Protein AF-W3WSU4-F1 (afdb_monomer)

Solvent-accessible surface area (backbone atoms only — not comparable to full-atom values): 62088 Å² total; per-residue (Å²): 109,70,58,56,68,82,46,39,71,80,52,62,90,54,59,80,71,74,54,75,66,56,34,74,44,52,41,51,72,36,28,51,51,39,41,54,52,53,51,46,42,35,56,80,70,72,46,45,58,29,40,26,46,73,69,77,32,32,57,68,62,47,41,56,65,22,60,76,38,77,29,43,54,71,40,67,89,44,74,46,45,55,62,55,45,52,59,45,40,79,68,64,32,35,52,64,39,68,84,84,52,74,50,49,69,71,68,48,78,44,61,53,59,69,58,52,54,55,39,48,76,58,71,46,97,59,46,43,40,26,24,46,26,33,23,75,79,46,87,78,65,42,33,42,69,92,38,71,64,42,56,51,39,51,54,56,38,74,72,36,79,24,40,36,82,42,28,29,31,43,48,49,69,50,42,70,75,27,65,38,62,66,55,24,43,53,49,41,50,51,43,50,54,40,36,52,54,59,53,65,78,49,65,81,90,46,76,32,38,32,37,32,42,25,45,57,29,52,75,41,47,74,72,72,81,79,85,72,57,95,41,46,48,52,29,44,29,40,42,47,53,38,30,44,46,43,48,49,34,61,18,62,70,46,58,58,82,51,38,17,50,34,38,36,20,42,74,78,43,78,37,58,93,74,42,34,36,34,28,48,40,6,32,78,77,54,48,88,68,67,47,94,56,74,39,57,38,13,26,64,87,35,52,62,32,14,35,69,46,71,46,61,59,36,17,34,32,31,55,80,65,91,76,82,70,53,51,96,80,73,68,78,81,87,58,54,52,37,34,24,45,44,39,79,87,87,89,89,85,85,90,79,91,80,84,83,83,80,95,74,88,76,87,75,86,79,86,80,91,75,97,74,97,71,87,85,67,67,63,53,69,61,79,52,57,69,35,68,86,78,92,82,69,85,87,70,78,80,74,60,86,66,73,73,63,78,78,71,72,79,86,82,85,86,86,79,88,86,88,89,78,89,78,91,83,85,90,82,89,86,79,94,84,91,86,80,88,79,83,82,85,81,74,78,81,70,51,68,69,28,65,74,69,76,46,86,72,81,75,86,81,85,79,82,82,76,86,82,88,86,83,85,83,86,89,79,84,90,80,89,85,88,86,83,89,77,89,80,89,90,87,82,91,89,89,88,90,87,89,88,85,88,81,90,88,80,86,90,80,92,86,88,85,88,86,84,91,84,90,83,86,90,80,92,83,92,82,91,87,80,90,83,87,92,85,87,87,82,88,81,91,84,86,86,84,90,81,85,87,85,89,86,87,85,83,89,88,83,84,88,87,90,85,88,84,88,92,84,87,86,88,87,86,88,80,90,79,90,83,91,85,88,87,86,89,86,91,85,88,87,83,88,85,83,88,82,87,81,85,80,83,76,91,76,85,80,76,92,73,81,88,72,89,76,83,86,77,86,70,101,51,90,89,63,52,73,66,57,55,55,35,54,54,45,26,74,76,39,44,37,54,42,69,30,19,59,57,48,91,78,46,54,63,48,77,54,45,51,64,43,38,80,56,32,72,56,56,32,44,41,52,46,30,35,31,46,38,27,53,29,51,51,73,67,51,64,68,73,84,38,45,68,45,49,59,44,31,52,52,47,51,49,48,45,47,54,28,36,76,71,70,53,88,41,53,67,67,60,50,32,50,48,28,53,54,49,27,49,34,31,32,22,57,28,46,38,84,37,66,38,57,56,30,50,62,63,26,46,65,46,48,41,45,57,73,74,72,51,83,84,82,66,57,67,69,59,53,51,51,55,48,50,54,54,50,53,47,52,48,61,47,50,52,63,44,58,41,67,71,61,85,63,80,94,64,61,68,70,55,51,51,52,48,51,53,38,42,76,68,67,52,68,35,43,72,45,29,66,36,47,62,64,50,70,44,46,66,58,49,38,55,50,31,17,47,60,69,38,94,78,52,81,78,61,73,80,47,73,68,50,54,53,49,50,54,50,52,52,49,54,50,71,68,60,67,77,85,64,100,63,58,69,67,48,50,43,49,36,50,34,44,41,30,22,54,48,48,58,52,58,60,40,52,65,86,68,57,83,54,86,66,32,60,56,59,50,50,52,48,53,50,38,50,53,50,32,52,55,41,55,69,71,45,63,57,70,46,55,57,58,50,45,41,44,43,38,53,48,40,49,55,27,68,59,84,56,68,65,64,53,48,49,53,51,50,41,38,53,45,32,29,71,61,57,16,40,23,22,39,55,46,51,50,53,49,51,67,47,41,77,70,45,59,76,90,53,40,36,46,82,38,42,29,54,52,22,60,79,66,68,40,38,66,56,38,93

InterPro domains:
  IPR001138 Zn(2)Cys(6) fungal-type DNA-binding domain [cd00067] (438-460)
  IPR001608 Alanine racemase, N-terminal [PF01168] (29-219)
  IPR021858 Fungal transcription factor [PF11951] (631-1004)
  IPR026956 D-serine dehydratase-like domain [PF14031] (260-324)
  IPR026956 D-serine dehydratase-like domain [SM01119] (260-382)
  IPR029066 PLP-binding barrel [G3DSA:3.20.20.10] (28-242)
  IPR029066 PLP-binding barrel [SSF51419] (28-222)
  IPR042208 D-serine dehydratase-like domain superfamily [G3DSA:2.40.37.20] (19-328)
  IPR051466 D-amino acid metabolism enzyme [PTHR28004] (14-319)

Secondary structure (DSSP, 8-state):
--HHHHSGGGGTT--GGGS-SSEEEE-HHHHHHHHHHHHHHHHHHT-EE--BGGGT-BHHHHHHHTGGGTS---B-SSHHHHHHTHHHHHTT-S----TTSTT----EEE-SHHHHHHHHHTT-SSPEEEEEEEESS--SSSEETT-HHHHHHHHHHHT-SSEEEEEEE---GGGGG--SHHHHHHHHHHHHHHHHHHHTTS-TTS-EEEEE--HHHHTTGGG------TTEEEEE--SSTTT--HHHHHTTSS-GGG--EEEEE-EEEEEGGGTEEEES--HHHH-S---SSSSS-EETTBTTEEEEEE-SS-EEEEESSTT----TT----S--EEEES--------------SS-----------------------GGGS-BPP-----GGG----TTTTGGGS-PPPP-----------------------PPPP---PPPPHHHHHHT---PPPPP---------------------------------------------------------------------------------------------------------------------------------------------PPPP------------SSTT--HHHHHHHHHIIIIIHHHHS--SSS--HHHHTHHHHHHH-HHHHHHHHHHHHHHHHHHHT--GGGGHHHHHHHHHHHHHHHHHHHHTSS--HHHHHHHHHHHHHHHHHHT-SB-HHHHHHHHHHHHHHHHHHSS-S-S-HHHHHHHHHHHHHHHHHHGGGS-TTT--S-SS-HHHHHHHHHHHHTT--BTTTBTTHHHHTTHHHHHHHHHHHH-TT-SSPSPPHHHHHHHHHHHHHHHT----S---HHHHHHHHHHHHHHHHHHHGGGGGGTTSTTHHHHHHHHHHHHHHHHHHHHHS-TTSGGGGGGHHHHHHHHHH---HHHHHHHHHHHHHHHHHH--HHHHHHHHHHHHHTTS-TTT-SGGGHHHHHHHTT-B----

Sequence (1006 aa):
MDFSLEHHKDYIGRPIAELPTPSLIVSLPIVKKNIAALHKDVEDLGIDFRPHVKTLKTLEITRMMLGNGKYRSVVASTLAEIRGLLPLVKEGQLDELDALRQSLRITLMVDNEQQIDVLEAYSASKPWDIFVKLDVGSHRAGVATESPALRSLVERAEKSIAANIYGFYCHAGHSYGGRSREAAEETLNVEITSVLHAASLLSESRDLVVSIGATPTAHVVSAFKHKVPSNIKLELHAGNFPCNDLQQVSTNLVCESDQAIRVATEVCGVYPERNEALVNAGAIALSRETSDYSGYGRVVGKPDWSPIRLSQEHGILGTTEGEAKVIDNFKPTANHITFRAGEPSHETPYLTKVENKEWRWKVGSLVYNDPCTIETRLIIFSELKFIPAVPITMRNLGLTYDEIYRHLLPPNRHCQNLDQEQSEIGPTNLSVVQTGTKKCDEIKPMCTGCSRNQLTCRWPVEIHTRRDSDKSVQGNRTLMDSAEQSSSQATNISFSGSPNNREGSLNKDVPVQSHTPEEVSLHDSVDVCNVQAETPTRQPHQTRLESVEPDSNEPLEFLPSQLGIDVQADSESGSHSGPEALPSDTILGSPLPESHYGHLRALELMPMLEMHSIPSSPSCFPGLQTRSFQLLSYYTSRTALSMGNGSTTDNPFITQMVPLMFVNKLILQLVLTQTATHQAIARGDTLEAVRQDYASALRYFQSAIEDYLSGCEGSLLWVTLGALIMCFTETARGDVHGAIFDHLSASGPLVAQLIIHTDNHIPRAMKNFITEYYVYTGLISMISIDATVCTKPLLDPGVVAEAQRLATSGYVGQLCGTWLPLLLLIPEIASFAGRALSKTVNPSFPQFDDFATYSSLESQILAFCPTTVVDQDVVICSLIYQQAVHLYLLTCLKGYQQDDGAMLYSQQTENSLTQAFTLLRQLGPMARINTSLCWAIAVIGCCITDQEQRAELCGRLTTMFKSIGLGNIRATKKLLNLVWKQPVTEQSPWFIHKAMQENQMWISFA

Nearest PDB structures (foldseek):
  4pb3-assembly1_B  TM=8.224E-01  e=5.052E-16  Delftia sp. HT23
  3anv-assembly1_A-2  TM=8.332E-01  e=3.967E-15  Gallus gallus
  3llx-assembly1_A-2  TM=8.407E-01  e=8.108E-15  Idiomarina loihiensis L2TR
  3anu-assembly1_A-2  TM=8.158E-01  e=3.533E-14  Gallus gallus
  3awn-assembly1_A  TM=8.082E-01  e=4.008E-14  Gallus gallus

Structure (mmCIF, N/CA/C/O backbone):
data_AF-W3WSU4-F1
#
_entry.id   AF-W3WSU4-F1
#
loop_
_atom_site.group_PDB
_atom_site.id
_atom_site.type_symbol
_atom_site.label_atom_id
_atom_site.label_alt_id
_atom_site.label_comp_id
_atom_site.label_asym_id
_atom_site.label_entity_id
_atom_site.label_seq_id
_atom_site.pdbx_PDB_ins_code
_atom_site.Cartn_x
_atom_site.Cartn_y
_atom_site.Cartn_z
_atom_site.occupancy
_atom_site.B_iso_or_equiv
_atom_site.auth_seq_id
_atom_site.auth_comp_id
_atom_site.auth_asym_id
_atom_site.auth_atom_id
_atom_site.pdbx_PDB_model_num
ATOM 1 N N . MET A 1 1 ? -5.823 9.260 -15.529 1.00 32.22 1 MET A N 1
ATOM 2 C CA . MET A 1 1 ? -4.865 8.583 -14.626 1.00 32.22 1 MET A CA 1
ATOM 3 C C . MET A 1 1 ? -3.534 8.468 -15.368 1.00 32.22 1 MET A C 1
ATOM 5 O O . MET A 1 1 ? -3.195 9.436 -16.040 1.00 32.22 1 MET A O 1
ATOM 9 N N . ASP A 1 2 ? -2.804 7.347 -15.326 1.00 36.66 2 ASP A N 1
ATOM 10 C CA . ASP A 1 2 ? -1.937 7.012 -16.462 1.00 36.66 2 ASP A CA 1
ATOM 11 C C . ASP A 1 2 ? -2.863 6.769 -17.664 1.00 36.66 2 ASP A C 1
ATOM 13 O O . ASP A 1 2 ? -3.620 5.795 -17.696 1.00 36.66 2 ASP A O 1
ATOM 17 N N . PHE A 1 3 ? -2.869 7.720 -18.599 1.00 43.44 3 PHE A N 1
ATOM 18 C CA . PHE A 1 3 ? -3.781 7.743 -19.744 1.00 43.44 3 PHE A CA 1
ATOM 19 C C . PHE A 1 3 ? -3.640 6.474 -20.602 1.00 43.44 3 PHE A C 1
ATOM 21 O O . PHE A 1 3 ? -4.613 6.017 -21.202 1.00 43.44 3 PHE A O 1
ATOM 28 N N . SER A 1 4 ? -2.457 5.846 -20.591 1.00 45.12 4 SER A N 1
ATOM 29 C CA . SER A 1 4 ? -2.197 4.602 -21.313 1.00 45.12 4 SER A CA 1
ATOM 30 C C . SER A 1 4 ? -3.014 3.414 -20.797 1.00 45.12 4 SER A C 1
ATOM 32 O O . SER A 1 4 ? -3.290 2.512 -21.584 1.00 45.12 4 SER A O 1
ATOM 34 N N . LEU A 1 5 ? -3.434 3.393 -19.524 1.00 45.44 5 LEU A N 1
ATOM 35 C CA . LEU A 1 5 ? -4.238 2.304 -18.949 1.00 45.44 5 LEU A CA 1
ATOM 36 C C . LEU A 1 5 ? -5.720 2.435 -19.314 1.00 45.44 5 LEU A C 1
ATOM 38 O O . LEU A 1 5 ? -6.363 1.443 -19.662 1.00 45.44 5 LEU A O 1
ATOM 42 N N . GLU A 1 6 ? -6.252 3.656 -19.265 1.00 51.56 6 GLU A N 1
ATOM 43 C CA . GLU A 1 6 ? -7.653 3.961 -19.581 1.00 51.56 6 GLU A CA 1
ATOM 44 C C . GLU A 1 6 ? -7.913 3.828 -21.094 1.00 51.56 6 GLU A C 1
ATOM 46 O O . GLU A 1 6 ? -8.882 3.186 -21.497 1.00 51.56 6 GLU A O 1
ATOM 51 N N . HIS A 1 7 ? -6.983 4.314 -21.926 1.00 60.56 7 HIS A N 1
ATOM 52 C CA . HIS A 1 7 ? -7.111 4.374 -23.388 1.00 60.56 7 HIS A CA 1
ATOM 53 C C . HIS A 1 7 ? -6.282 3.327 -24.157 1.00 60.56 7 HIS A C 1
ATOM 55 O O . HIS A 1 7 ? -6.081 3.457 -25.363 1.00 60.56 7 HIS A O 1
ATOM 61 N N . HIS A 1 8 ? -5.821 2.249 -23.505 1.00 63.69 8 HIS A N 1
ATOM 62 C CA . HIS A 1 8 ? -4.943 1.231 -24.119 1.00 63.69 8 HIS A CA 1
ATOM 63 C C . HIS A 1 8 ? -5.433 0.693 -25.473 1.00 63.69 8 HIS A C 1
ATOM 65 O O . HIS A 1 8 ? -4.636 0.435 -26.374 1.00 63.69 8 HIS A O 1
ATOM 71 N N . LYS A 1 9 ? -6.755 0.551 -25.620 1.00 72.19 9 LYS A N 1
ATOM 72 C CA . LYS A 1 9 ? -7.407 0.006 -26.818 1.00 72.19 9 LYS A CA 1
ATOM 73 C C . LYS A 1 9 ? -7.381 0.965 -28.005 1.00 72.19 9 LYS A C 1
ATOM 75 O O . LYS A 1 9 ? -7.330 0.506 -29.141 1.00 72.19 9 LYS A O 1
ATOM 80 N N . ASP A 1 10 ? -7.357 2.270 -27.751 1.00 75.56 10 ASP A N 1
ATOM 81 C CA . ASP A 1 10 ? -7.411 3.309 -28.788 1.00 75.56 10 ASP A CA 1
ATOM 82 C C . ASP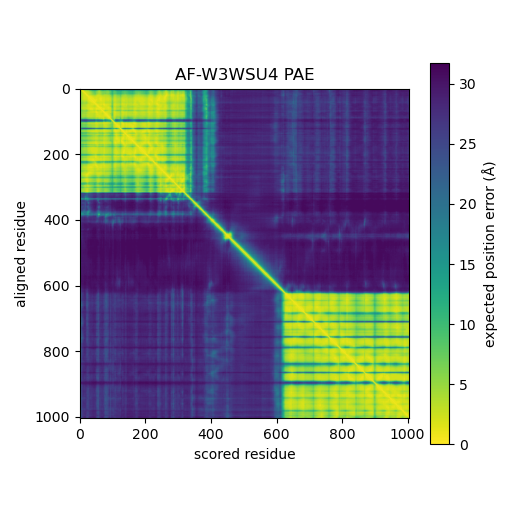 A 1 10 ? -6.087 3.400 -29.576 1.00 75.56 10 ASP A C 1
ATOM 84 O O . ASP A 1 10 ? -6.050 3.889 -30.713 1.00 75.56 10 ASP A O 1
ATOM 88 N N . TYR A 1 11 ? -5.015 2.853 -28.988 1.00 71.50 11 TYR A N 1
ATOM 89 C CA . TYR A 1 11 ? -3.693 2.681 -29.587 1.00 71.50 11 TYR A CA 1
ATOM 90 C C . TYR A 1 11 ? -3.526 1.375 -30.386 1.00 71.50 11 TYR A C 1
ATOM 92 O O . TYR A 1 11 ? -2.538 1.229 -31.109 1.00 71.50 11 TYR A O 1
ATOM 100 N N . ILE A 1 12 ? -4.463 0.420 -30.306 1.00 78.00 12 ILE A N 1
ATOM 101 C CA . ILE A 1 12 ? -4.348 -0.859 -31.024 1.00 78.00 12 ILE A CA 1
ATOM 102 C C . ILE A 1 12 ? -4.432 -0.614 -32.536 1.00 78.00 12 ILE A C 1
ATOM 104 O O . ILE A 1 12 ? -5.405 -0.068 -33.051 1.00 78.00 12 ILE A O 1
ATOM 108 N N . GLY A 1 13 ? -3.382 -1.021 -33.254 1.00 76.19 13 GLY A N 1
ATOM 109 C CA . GLY A 1 13 ? -3.243 -0.793 -34.696 1.00 76.19 13 GLY A CA 1
ATOM 110 C C . GLY A 1 13 ? -2.751 0.606 -35.090 1.00 76.19 13 GLY A C 1
ATOM 111 O O . GLY A 1 13 ? -2.638 0.880 -36.284 1.00 76.19 13 GLY A O 1
ATOM 112 N N . ARG A 1 14 ? -2.428 1.486 -34.130 1.00 77.81 14 ARG A N 1
ATOM 113 C CA . ARG A 1 14 ? -1.823 2.798 -34.409 1.00 77.81 14 ARG A CA 1
ATOM 114 C C . ARG A 1 14 ? -0.329 2.682 -34.746 1.00 77.81 14 ARG A C 1
ATOM 116 O O . ARG A 1 14 ? 0.348 1.786 -34.234 1.00 77.81 14 ARG A O 1
ATOM 123 N N . PRO A 1 15 ? 0.224 3.584 -35.578 1.00 77.50 15 PRO A N 1
ATOM 124 C CA . PRO A 1 15 ? 1.666 3.683 -35.767 1.00 77.50 15 PRO A CA 1
ATOM 125 C C . PRO A 1 15 ? 2.350 4.204 -34.493 1.00 77.50 15 PRO A C 1
ATOM 127 O O . PRO A 1 15 ? 1.761 4.941 -33.708 1.00 77.50 15 PRO A O 1
ATOM 130 N N . ILE A 1 16 ? 3.639 3.891 -34.323 1.00 74.75 16 ILE A N 1
ATOM 131 C CA . ILE A 1 16 ? 4.434 4.309 -33.148 1.00 74.75 16 ILE A CA 1
ATOM 132 C C . ILE A 1 16 ? 4.469 5.846 -32.985 1.00 74.75 16 ILE A C 1
ATOM 134 O O . ILE A 1 16 ? 4.544 6.340 -31.864 1.00 74.75 16 ILE A O 1
ATOM 138 N N . ALA A 1 17 ? 4.353 6.601 -34.084 1.00 73.31 17 ALA A N 1
ATOM 139 C CA . ALA A 1 17 ? 4.289 8.067 -34.091 1.00 73.31 17 ALA A CA 1
ATOM 140 C C . ALA A 1 17 ? 2.927 8.661 -33.652 1.00 73.31 17 ALA A C 1
ATOM 142 O O . ALA A 1 17 ? 2.797 9.876 -33.569 1.00 73.31 17 ALA A O 1
ATOM 143 N N . GLU A 1 18 ? 1.916 7.836 -33.361 1.00 76.06 18 GLU A N 1
ATOM 144 C CA . GLU A 1 18 ? 0.645 8.262 -32.742 1.00 76.06 18 GLU A CA 1
ATOM 145 C C . GLU A 1 18 ? 0.557 7.874 -31.250 1.00 76.06 18 GLU A C 1
ATOM 147 O O . GLU A 1 18 ? -0.451 8.136 -30.595 1.00 76.06 18 GLU A O 1
ATOM 152 N N . LEU A 1 19 ? 1.605 7.258 -30.688 1.00 75.19 19 LEU A N 1
ATOM 153 C CA . LEU A 1 19 ? 1.665 6.921 -29.264 1.00 75.19 19 LEU A CA 1
ATOM 154 C C . LEU A 1 19 ? 2.048 8.149 -28.416 1.00 75.19 19 LEU A C 1
ATOM 156 O O . LEU A 1 19 ? 2.839 8.980 -28.875 1.00 75.19 19 LEU A O 1
ATOM 160 N N . PRO A 1 20 ? 1.552 8.264 -27.168 1.00 79.88 20 PRO A N 1
ATOM 161 C CA . PRO A 1 20 ? 2.019 9.275 -26.225 1.00 79.88 20 PRO A CA 1
ATOM 162 C C . PRO A 1 20 ? 3.497 9.042 -25.895 1.00 79.88 20 PRO A C 1
ATOM 164 O O . PRO A 1 20 ? 3.982 7.908 -25.931 1.00 79.88 20 PRO A O 1
ATOM 167 N N . THR A 1 21 ? 4.224 10.103 -25.556 1.00 78.50 21 THR A N 1
ATOM 168 C CA . THR A 1 21 ? 5.650 10.020 -25.222 1.00 78.50 21 THR A CA 1
ATOM 169 C C . THR A 1 21 ? 5.939 10.588 -23.825 1.00 78.50 21 THR A C 1
ATOM 171 O O . THR A 1 21 ? 5.263 11.533 -23.414 1.00 78.50 21 THR A O 1
ATOM 174 N N . PRO A 1 22 ? 6.920 10.031 -23.087 1.00 77.06 22 PRO A N 1
ATOM 175 C CA . PRO A 1 22 ? 7.755 8.885 -23.456 1.00 77.06 22 PRO A CA 1
ATOM 176 C C . PRO A 1 22 ? 6.998 7.541 -23.376 1.00 77.06 22 PRO A C 1
ATOM 178 O O . PRO A 1 22 ? 6.195 7.333 -22.473 1.00 77.06 22 PRO A O 1
ATOM 181 N N . SER A 1 23 ? 7.271 6.615 -24.303 1.00 79.06 23 SER A N 1
ATOM 182 C CA . SER A 1 23 ? 6.684 5.257 -24.318 1.00 79.06 23 SER A CA 1
ATOM 183 C C . SER A 1 23 ? 7.747 4.184 -24.543 1.00 79.06 23 SER A C 1
ATOM 185 O O . SER A 1 23 ? 8.532 4.287 -25.487 1.00 79.06 23 SER A O 1
ATOM 187 N N . LEU A 1 24 ? 7.736 3.114 -23.738 1.00 82.31 24 LEU A N 1
ATOM 188 C CA . LEU A 1 24 ? 8.556 1.924 -23.986 1.00 82.31 24 LEU A CA 1
ATOM 189 C C . LEU A 1 24 ? 7.861 1.019 -25.016 1.00 82.31 24 LEU A C 1
ATOM 191 O O . LEU A 1 24 ? 6.712 0.618 -24.843 1.00 82.31 24 LEU A O 1
ATOM 195 N N . ILE A 1 25 ? 8.566 0.696 -26.096 1.00 83.75 25 ILE A N 1
ATOM 196 C CA . ILE A 1 25 ? 8.073 -0.093 -27.229 1.00 83.75 25 ILE A CA 1
ATOM 197 C C . ILE A 1 25 ? 8.790 -1.443 -27.243 1.00 83.75 25 ILE A C 1
ATOM 199 O O . ILE A 1 25 ? 10.018 -1.489 -27.146 1.00 83.75 25 ILE A O 1
ATOM 203 N N . VAL A 1 26 ? 8.037 -2.537 -27.407 1.00 84.75 26 VAL A N 1
ATOM 204 C CA . VAL A 1 26 ? 8.576 -3.904 -27.477 1.00 84.75 26 VAL A CA 1
ATOM 205 C C . VAL A 1 26 ? 8.219 -4.549 -28.819 1.00 84.75 26 VAL A C 1
ATOM 207 O O . VAL A 1 26 ? 7.054 -4.798 -29.127 1.00 84.75 26 VAL A O 1
ATOM 210 N N . SER A 1 27 ? 9.235 -4.845 -29.628 1.00 86.94 27 SER A N 1
ATOM 211 C CA . SER A 1 27 ? 9.081 -5.481 -30.938 1.00 86.94 27 SER A CA 1
ATOM 212 C C . SER A 1 27 ? 8.788 -6.980 -30.802 1.00 86.94 27 SER A C 1
ATOM 214 O O . SER A 1 27 ? 9.699 -7.806 -30.719 1.00 86.94 27 SER A O 1
ATOM 216 N N . LEU A 1 28 ? 7.500 -7.347 -30.806 1.00 87.50 28 LEU A N 1
ATOM 217 C CA . LEU A 1 28 ? 7.048 -8.741 -30.719 1.00 87.50 28 LEU A CA 1
ATOM 218 C C . LEU A 1 28 ? 7.711 -9.690 -31.750 1.00 87.50 28 LEU A C 1
ATOM 220 O O . LEU A 1 28 ? 8.025 -10.818 -31.364 1.00 87.50 28 LEU A O 1
ATOM 224 N N . PRO A 1 29 ? 7.971 -9.303 -33.020 1.00 90.44 29 PRO A N 1
ATOM 225 C CA . PRO A 1 29 ? 8.705 -10.157 -33.958 1.00 90.44 29 PRO A CA 1
ATOM 226 C C . PRO A 1 29 ? 10.136 -10.478 -33.504 1.00 90.44 29 PRO A C 1
ATOM 228 O O . PRO A 1 29 ? 10.569 -11.620 -33.642 1.00 90.44 29 PRO A O 1
ATOM 231 N N . ILE A 1 30 ? 10.845 -9.508 -32.914 1.00 92.44 30 ILE A N 1
ATOM 232 C CA . ILE A 1 30 ? 12.212 -9.705 -32.406 1.00 92.44 30 ILE A CA 1
ATOM 233 C C . ILE A 1 30 ? 12.179 -10.568 -31.137 1.00 92.44 30 ILE A C 1
ATOM 235 O O . ILE A 1 30 ? 12.921 -11.540 -31.053 1.00 92.44 30 ILE A O 1
ATOM 239 N N . VAL A 1 31 ? 11.236 -10.325 -30.216 1.00 93.00 31 VAL A N 1
ATOM 240 C CA . VAL A 1 31 ? 11.035 -11.202 -29.043 1.00 93.00 31 VAL A CA 1
ATOM 241 C C . VAL A 1 31 ? 10.773 -12.653 -29.467 1.00 93.00 31 VAL A C 1
ATOM 243 O O . VAL A 1 31 ? 11.367 -13.573 -28.910 1.00 93.00 31 VAL A O 1
ATOM 246 N N . LYS A 1 32 ? 9.933 -12.876 -30.489 1.00 94.69 32 LYS A N 1
ATOM 247 C CA . LYS A 1 32 ? 9.677 -14.217 -31.046 1.00 94.69 32 LYS A CA 1
ATOM 248 C C . LYS A 1 32 ? 10.933 -14.849 -31.649 1.00 94.69 32 LYS A C 1
ATOM 250 O O . LYS A 1 32 ? 11.193 -16.014 -31.364 1.00 94.69 32 LYS A O 1
ATOM 255 N N . LYS A 1 33 ? 11.711 -14.097 -32.440 1.00 97.19 33 LYS A N 1
ATOM 256 C CA . LYS A 1 33 ? 12.992 -14.549 -33.013 1.00 97.19 33 LYS A CA 1
ATOM 257 C C . LYS A 1 33 ? 13.957 -14.999 -31.911 1.00 97.19 33 LYS A C 1
ATOM 259 O O . LYS A 1 33 ? 14.471 -16.111 -31.968 1.00 97.19 33 LYS A O 1
ATOM 264 N N . ASN A 1 34 ? 14.155 -14.156 -30.901 1.00 97.19 34 ASN A N 1
ATOM 265 C CA . ASN A 1 34 ? 15.116 -14.380 -29.824 1.00 97.19 34 ASN A CA 1
ATOM 266 C C . ASN A 1 34 ? 14.723 -15.567 -28.930 1.00 97.19 34 ASN A C 1
ATOM 268 O O . ASN A 1 34 ? 15.577 -16.366 -28.552 1.00 97.19 34 ASN A O 1
ATOM 272 N N . ILE A 1 35 ? 13.425 -15.718 -28.631 1.00 97.50 35 ILE A N 1
ATOM 273 C CA . ILE A 1 35 ? 12.910 -16.879 -27.892 1.00 97.50 35 ILE A CA 1
ATOM 274 C C . ILE A 1 35 ? 13.093 -18.167 -28.702 1.00 97.50 35 ILE A C 1
ATOM 276 O O . ILE A 1 35 ? 13.630 -19.134 -28.171 1.00 97.50 35 ILE A O 1
ATOM 280 N N . ALA A 1 36 ? 12.724 -18.168 -29.987 1.00 97.12 36 ALA A N 1
ATOM 281 C CA . ALA A 1 36 ? 12.876 -19.341 -30.847 1.00 97.12 36 ALA A CA 1
ATOM 282 C C . ALA A 1 36 ? 14.346 -19.759 -31.040 1.00 97.12 36 ALA A C 1
ATOM 284 O O . ALA A 1 36 ? 14.629 -20.952 -31.109 1.00 97.12 36 ALA A O 1
ATOM 285 N N . ALA A 1 37 ? 15.276 -18.799 -31.094 1.00 96.69 37 ALA A N 1
ATOM 286 C CA . ALA A 1 37 ? 16.708 -19.077 -31.171 1.00 96.69 37 ALA A CA 1
ATOM 287 C C . ALA A 1 37 ? 17.216 -19.809 -29.917 1.00 96.69 37 ALA A C 1
ATOM 289 O O . ALA A 1 37 ? 17.784 -20.891 -30.040 1.00 96.69 37 ALA A O 1
ATOM 290 N N . LEU A 1 38 ? 16.955 -19.279 -28.713 1.00 96.75 38 LEU A N 1
ATOM 291 C CA . LEU A 1 38 ? 17.440 -19.927 -27.489 1.00 96.75 38 LEU A CA 1
ATOM 292 C C . LEU A 1 38 ? 16.713 -21.246 -27.188 1.00 96.75 38 LEU A C 1
ATOM 294 O O . LEU A 1 38 ? 17.339 -22.180 -26.696 1.00 96.75 38 LEU A O 1
ATOM 298 N N . HIS A 1 39 ? 15.418 -21.356 -27.514 1.00 97.19 39 HIS A N 1
ATOM 299 C CA . HIS A 1 39 ? 14.701 -22.636 -27.446 1.00 97.19 39 HIS A CA 1
ATOM 300 C C . HIS A 1 39 ? 15.356 -23.683 -28.349 1.00 97.19 39 HIS A C 1
ATOM 302 O O . HIS A 1 39 ? 15.614 -24.788 -27.883 1.00 97.19 39 HIS A O 1
ATOM 308 N N . LYS A 1 40 ? 15.727 -23.333 -29.590 1.00 96.50 40 LYS A N 1
ATOM 309 C CA . LYS A 1 40 ? 16.441 -24.254 -30.485 1.00 96.50 40 LYS A CA 1
ATOM 310 C C . LYS A 1 40 ? 17.787 -24.703 -29.904 1.00 96.50 40 LYS A C 1
ATOM 312 O O . LYS A 1 40 ? 18.059 -25.897 -29.904 1.00 96.50 40 LYS A O 1
ATOM 317 N N . ASP A 1 41 ? 18.606 -23.781 -29.401 1.00 96.12 41 ASP A N 1
ATOM 318 C CA . ASP A 1 41 ? 19.922 -24.123 -28.841 1.00 96.12 41 ASP A CA 1
ATOM 319 C C . ASP A 1 41 ? 19.803 -25.012 -27.585 1.00 96.12 41 ASP A C 1
ATOM 321 O O . ASP A 1 41 ? 20.577 -25.949 -27.419 1.00 96.12 41 ASP A O 1
ATOM 325 N N . VAL A 1 42 ? 18.796 -24.785 -26.733 1.00 95.56 42 VAL A N 1
ATOM 326 C CA . VAL A 1 42 ? 18.458 -25.666 -25.596 1.00 95.56 42 VAL A CA 1
ATOM 327 C C . VAL A 1 42 ? 18.023 -27.062 -26.072 1.00 95.56 42 VAL A C 1
ATOM 329 O O . VAL A 1 42 ? 18.435 -28.072 -25.500 1.00 95.56 42 VAL A O 1
ATOM 332 N N . GLU A 1 43 ? 17.202 -27.128 -27.123 1.00 94.56 43 GLU A N 1
ATOM 333 C CA . GLU A 1 43 ? 16.658 -28.371 -27.681 1.00 94.56 43 GLU A CA 1
ATOM 334 C C . GLU A 1 43 ? 17.711 -29.231 -28.385 1.00 94.56 43 GLU A C 1
ATOM 336 O O . GLU A 1 43 ? 17.773 -30.433 -28.128 1.00 94.56 43 GLU A O 1
ATOM 341 N N . ASP A 1 44 ? 18.566 -28.627 -29.214 1.00 95.00 44 ASP A N 1
ATOM 342 C CA . ASP A 1 44 ? 19.656 -29.311 -29.923 1.00 95.00 44 ASP A CA 1
ATOM 343 C C . ASP A 1 44 ? 20.694 -29.912 -28.947 1.00 95.00 44 ASP A C 1
ATOM 345 O O . ASP A 1 44 ? 21.355 -30.900 -29.274 1.00 95.00 44 ASP A O 1
ATOM 349 N N . LEU A 1 45 ? 20.821 -29.347 -27.737 1.00 94.06 45 LEU A N 1
ATOM 350 C CA . LEU A 1 45 ? 21.674 -29.851 -26.651 1.00 94.06 45 LEU A CA 1
ATOM 351 C C . LEU A 1 45 ? 20.975 -30.851 -25.713 1.00 94.06 45 LEU A C 1
ATOM 353 O O . LEU A 1 45 ? 21.649 -31.510 -24.920 1.00 94.06 45 LEU A O 1
ATOM 357 N N . GLY A 1 46 ? 19.644 -30.958 -25.763 1.00 92.94 46 GLY A N 1
ATOM 358 C CA . GLY A 1 46 ? 18.855 -31.816 -24.872 1.00 92.94 46 GLY A CA 1
ATOM 359 C C . GLY A 1 46 ? 18.838 -31.383 -23.398 1.00 92.94 46 GLY A C 1
ATOM 360 O O . GLY A 1 46 ? 18.611 -32.223 -22.526 1.00 92.94 46 GLY A O 1
ATOM 361 N N . ILE A 1 47 ? 19.087 -30.101 -23.109 1.00 94.69 47 ILE A N 1
ATOM 362 C CA . ILE A 1 47 ? 19.052 -29.532 -21.748 1.00 94.69 47 ILE A CA 1
ATOM 363 C C . ILE A 1 47 ? 17.675 -28.920 -21.435 1.00 94.69 47 ILE A C 1
ATOM 365 O O . ILE A 1 47 ? 16.839 -28.751 -22.321 1.00 94.69 47 ILE A O 1
ATOM 369 N N . ASP A 1 48 ? 17.412 -28.602 -20.166 1.00 95.56 48 ASP A N 1
ATOM 370 C CA . ASP A 1 48 ? 16.170 -27.932 -19.746 1.00 95.56 48 ASP A CA 1
ATOM 371 C C . ASP A 1 48 ? 16.343 -26.400 -19.669 1.00 95.56 48 ASP A C 1
ATOM 373 O O . ASP A 1 48 ? 17.460 -25.881 -19.739 1.00 95.56 48 ASP A O 1
ATOM 377 N N . PHE A 1 49 ? 15.247 -25.650 -19.528 1.00 97.44 49 PHE A N 1
ATOM 378 C CA . PHE A 1 49 ? 15.270 -24.187 -19.507 1.00 97.44 49 PHE A CA 1
ATOM 379 C C . PHE A 1 49 ? 14.351 -23.584 -18.436 1.00 97.44 49 PHE A C 1
ATOM 381 O O . PHE A 1 49 ? 13.155 -23.865 -18.373 1.00 97.44 49 PHE A O 1
ATOM 388 N N . ARG A 1 50 ? 14.917 -22.694 -17.613 1.00 97.06 50 ARG A N 1
ATOM 389 C CA . ARG A 1 50 ? 14.243 -21.979 -16.522 1.00 97.06 50 ARG A CA 1
ATOM 390 C C . ARG A 1 50 ? 14.325 -20.459 -16.751 1.00 97.06 50 ARG A C 1
ATOM 392 O O . ARG A 1 50 ? 15.227 -19.805 -16.218 1.00 97.06 50 ARG A O 1
ATOM 399 N N . PRO A 1 51 ? 13.414 -19.850 -17.534 1.00 96.50 51 PRO A N 1
ATOM 400 C CA . PRO A 1 51 ? 13.479 -18.423 -17.840 1.00 96.50 51 PRO A CA 1
ATOM 401 C C . PRO A 1 51 ? 13.379 -17.533 -16.595 1.00 96.50 51 PRO A C 1
ATOM 403 O O . PRO A 1 51 ? 12.616 -17.794 -15.661 1.00 96.50 51 PRO A O 1
ATOM 406 N N . HIS A 1 52 ? 14.140 -16.439 -16.598 1.00 95.81 52 HIS A N 1
ATOM 407 C CA . HIS A 1 52 ? 14.223 -15.499 -15.486 1.00 95.81 52 HIS A CA 1
ATOM 408 C C . HIS A 1 52 ? 13.384 -14.240 -15.757 1.00 95.81 52 HIS A C 1
ATOM 410 O O . HIS A 1 52 ? 13.742 -13.395 -16.572 1.00 95.81 52 HIS A O 1
ATOM 416 N N . VAL A 1 53 ? 12.269 -14.081 -15.040 1.00 92.00 53 VAL A N 1
ATOM 417 C CA . VAL A 1 53 ? 11.194 -13.132 -15.408 1.00 92.00 53 VAL A CA 1
ATOM 418 C C . VAL A 1 53 ? 11.505 -11.646 -15.164 1.00 92.00 53 VAL A C 1
ATOM 420 O O . VAL A 1 53 ? 10.731 -10.779 -15.576 1.00 92.00 53 VAL A O 1
ATOM 423 N N . LYS A 1 54 ? 12.630 -11.329 -14.507 1.00 88.62 54 LYS A N 1
ATOM 424 C CA . LYS A 1 54 ? 12.921 -9.995 -13.947 1.00 88.62 54 LYS A CA 1
ATOM 425 C C . LYS A 1 54 ? 12.990 -8.846 -14.962 1.00 88.62 54 LYS A C 1
ATOM 427 O O . LYS A 1 54 ? 12.838 -7.702 -14.547 1.00 88.62 54 LYS A O 1
ATOM 432 N N . THR A 1 55 ? 13.259 -9.124 -16.240 1.00 85.25 55 THR A N 1
ATOM 433 C CA . THR A 1 55 ? 13.541 -8.086 -17.249 1.00 85.25 55 THR A CA 1
ATOM 434 C C . THR A 1 55 ? 12.291 -7.333 -17.691 1.00 85.25 55 THR A C 1
ATOM 436 O O . THR A 1 55 ? 12.323 -6.112 -17.765 1.00 85.25 55 THR A O 1
ATOM 439 N N . LEU A 1 56 ? 11.192 -8.046 -17.957 1.00 81.62 56 LEU A N 1
ATOM 440 C CA . LEU A 1 56 ? 9.913 -7.432 -18.336 1.00 81.62 56 LEU A CA 1
ATOM 441 C C . LEU A 1 56 ? 8.857 -7.527 -17.234 1.00 81.62 56 LEU A C 1
ATOM 443 O O . LEU A 1 56 ? 8.023 -6.636 -17.122 1.00 81.62 56 LEU A O 1
ATOM 447 N N . LYS A 1 57 ? 8.881 -8.591 -16.418 1.00 85.12 57 LYS A N 1
ATOM 448 C CA . LYS A 1 57 ? 7.879 -8.858 -15.370 1.00 85.12 57 LYS A CA 1
ATOM 449 C C . LYS A 1 57 ? 6.437 -8.898 -15.905 1.00 85.12 57 LYS A C 1
ATOM 451 O O . LYS A 1 57 ? 5.523 -8.418 -15.242 1.00 85.12 57 LYS A O 1
ATOM 456 N N . THR A 1 58 ? 6.239 -9.472 -17.095 1.00 85.94 58 THR A N 1
ATOM 457 C CA . THR A 1 58 ? 4.930 -9.618 -17.758 1.00 85.94 58 THR A CA 1
ATOM 458 C C . THR A 1 58 ? 4.554 -11.085 -17.939 1.00 85.94 58 THR A C 1
ATOM 460 O O . THR A 1 58 ? 5.416 -11.942 -18.165 1.00 85.94 58 THR A O 1
ATOM 463 N N . LEU A 1 59 ? 3.260 -11.397 -17.860 1.00 86.00 59 LEU A N 1
ATOM 464 C CA . LEU A 1 59 ? 2.761 -12.767 -18.042 1.00 86.00 59 LEU A CA 1
ATOM 465 C C . LEU A 1 59 ? 2.854 -13.210 -19.501 1.00 86.00 59 LEU A C 1
ATOM 467 O O . LEU A 1 59 ? 3.122 -14.372 -19.791 1.00 86.00 59 LEU A O 1
ATOM 471 N N . GLU A 1 60 ? 2.664 -12.265 -20.413 1.00 88.19 60 GLU A N 1
ATOM 472 C CA . GLU A 1 60 ? 2.561 -12.479 -21.849 1.00 88.19 60 GLU A CA 1
ATOM 473 C C . GLU A 1 60 ? 3.883 -13.007 -22.413 1.00 88.19 60 GLU A C 1
ATOM 475 O O . GLU A 1 60 ? 3.902 -14.069 -23.034 1.00 88.19 60 GLU A O 1
ATOM 480 N N . ILE A 1 61 ? 5.002 -12.336 -22.113 1.00 89.62 61 ILE A N 1
ATOM 481 C CA . ILE A 1 61 ? 6.325 -12.785 -22.568 1.00 89.62 61 ILE A CA 1
ATOM 482 C C . ILE A 1 61 ? 6.844 -13.953 -21.721 1.00 89.62 61 ILE A C 1
ATOM 484 O O . ILE A 1 61 ? 7.525 -14.825 -22.256 1.00 89.62 61 ILE A O 1
ATOM 488 N N . THR A 1 62 ? 6.466 -14.061 -20.440 1.00 92.88 62 THR A N 1
ATOM 489 C CA . THR A 1 62 ? 6.808 -15.248 -19.634 1.00 92.88 62 THR A CA 1
ATOM 490 C C . THR A 1 62 ? 6.190 -16.522 -20.216 1.00 92.88 62 THR A C 1
ATOM 492 O O . THR A 1 62 ? 6.899 -17.509 -20.387 1.00 92.88 62 THR A O 1
ATOM 495 N N . ARG A 1 63 ? 4.915 -16.493 -20.627 1.00 93.75 63 ARG A N 1
ATOM 496 C CA . ARG A 1 63 ? 4.244 -17.618 -21.307 1.00 93.75 63 ARG A CA 1
ATOM 497 C C . ARG A 1 63 ? 4.959 -18.030 -22.602 1.00 93.75 63 ARG A C 1
ATOM 499 O O . ARG A 1 63 ? 5.114 -19.218 -22.879 1.00 93.75 63 ARG A O 1
ATOM 506 N N . MET A 1 64 ? 5.465 -17.050 -23.357 1.00 94.81 64 MET A N 1
ATOM 507 C CA . MET A 1 64 ? 6.263 -17.296 -24.564 1.00 94.81 64 MET A CA 1
ATOM 508 C C . MET A 1 64 ? 7.628 -17.920 -24.236 1.00 94.81 64 MET A C 1
ATOM 510 O O . MET A 1 64 ? 8.006 -18.901 -24.871 1.00 94.81 64 MET A O 1
ATOM 514 N N . MET A 1 65 ? 8.340 -17.422 -23.218 1.00 95.81 65 MET A N 1
ATOM 515 C CA . MET A 1 65 ? 9.607 -18.014 -22.760 1.00 95.81 65 MET A CA 1
ATOM 516 C C . MET A 1 65 ? 9.437 -19.446 -22.228 1.00 95.81 65 MET A C 1
ATOM 518 O O . MET A 1 65 ? 10.344 -20.259 -22.384 1.00 95.81 65 MET A O 1
ATOM 522 N N . LEU A 1 66 ? 8.276 -19.771 -21.650 1.00 95.94 66 LEU A N 1
ATOM 523 C CA . LEU A 1 66 ? 7.908 -21.123 -21.209 1.00 95.94 66 LEU A CA 1
ATOM 524 C C . LEU A 1 66 ? 7.505 -22.060 -22.366 1.00 95.94 66 LEU A C 1
ATOM 526 O O . LEU A 1 66 ? 7.149 -23.216 -22.133 1.00 95.94 66 LEU A O 1
ATOM 530 N N . GLY A 1 67 ? 7.522 -21.588 -23.618 1.00 92.81 67 GLY A N 1
ATOM 531 C CA . GLY A 1 67 ? 7.107 -22.380 -24.779 1.00 92.81 67 GLY A CA 1
ATOM 532 C C . GLY A 1 67 ? 5.643 -22.824 -24.692 1.00 92.81 67 GLY A C 1
ATOM 533 O O . GLY A 1 67 ? 5.321 -23.945 -25.075 1.00 92.81 67 GLY A O 1
ATOM 534 N N . ASN A 1 68 ? 4.773 -21.980 -24.122 1.00 84.88 68 ASN A N 1
ATOM 535 C CA . ASN A 1 68 ? 3.373 -22.284 -23.793 1.00 84.88 68 ASN A CA 1
ATOM 536 C C . ASN A 1 68 ? 3.176 -23.522 -22.881 1.00 84.88 68 ASN A C 1
ATOM 538 O O . ASN A 1 68 ? 2.152 -24.205 -22.968 1.00 84.88 68 ASN A O 1
ATOM 542 N N . GLY A 1 69 ? 4.139 -23.801 -21.993 1.00 86.06 69 GLY A N 1
ATOM 543 C CA . GLY A 1 69 ? 4.076 -24.875 -20.992 1.00 86.06 69 GLY A CA 1
ATOM 544 C C . GLY A 1 69 ? 4.979 -26.079 -21.282 1.00 86.06 69 GLY A C 1
ATOM 545 O O . GLY A 1 69 ? 4.921 -27.064 -20.545 1.00 86.06 69 GLY A O 1
ATOM 546 N N . LYS A 1 70 ? 5.821 -25.999 -22.325 1.00 91.50 70 LYS A N 1
ATOM 547 C CA . LYS A 1 70 ? 6.934 -26.934 -22.568 1.00 91.50 70 LYS A CA 1
ATOM 548 C C . LYS A 1 70 ? 7.923 -26.922 -21.403 1.00 91.50 70 LYS A C 1
ATOM 550 O O . LYS A 1 70 ? 8.297 -27.975 -20.896 1.00 91.50 70 LYS A O 1
ATOM 555 N N . TYR A 1 71 ? 8.304 -25.723 -20.978 1.00 94.62 71 TYR A N 1
ATOM 556 C CA . TYR A 1 71 ? 9.073 -25.480 -19.766 1.00 94.62 71 TYR A CA 1
ATOM 557 C C . TYR A 1 71 ? 8.088 -25.065 -18.670 1.00 94.62 71 TYR A C 1
ATOM 559 O O . TYR A 1 71 ? 7.161 -24.303 -18.937 1.00 94.62 71 TYR A O 1
ATOM 567 N N . ARG A 1 72 ? 8.255 -25.587 -17.450 1.00 91.62 72 ARG A N 1
ATOM 568 C CA . ARG A 1 72 ? 7.252 -25.479 -16.363 1.00 91.62 72 ARG A CA 1
ATOM 569 C C . ARG A 1 72 ? 7.767 -24.757 -15.114 1.00 91.62 72 ARG A C 1
ATOM 571 O O . ARG A 1 72 ? 7.209 -24.856 -14.022 1.00 91.62 72 ARG A O 1
ATOM 578 N N . SER A 1 73 ? 8.876 -24.045 -15.271 1.00 92.94 73 SER A N 1
ATOM 579 C CA . SER A 1 73 ? 9.738 -23.600 -14.181 1.00 92.94 73 SER A CA 1
ATOM 580 C C . SER A 1 73 ? 10.372 -22.248 -14.515 1.00 92.94 73 SER A C 1
ATOM 582 O O . SER A 1 73 ? 10.719 -21.994 -15.663 1.00 92.94 73 SER A O 1
ATOM 584 N N . VAL A 1 74 ? 10.534 -21.368 -13.521 1.00 94.62 74 VAL A N 1
ATOM 585 C CA . VAL A 1 74 ? 11.032 -19.985 -13.697 1.00 94.62 74 VAL A CA 1
ATOM 586 C C . VAL A 1 74 ? 12.004 -19.569 -12.591 1.00 94.62 74 VAL A C 1
ATOM 588 O O . VAL A 1 74 ? 12.008 -20.165 -11.514 1.00 94.62 74 VAL A O 1
ATOM 591 N N . VAL A 1 75 ? 12.795 -18.518 -12.840 1.00 95.38 75 VAL A N 1
ATOM 592 C CA . VAL A 1 75 ? 13.533 -17.767 -11.805 1.00 95.38 75 VAL A CA 1
ATOM 593 C C . VAL A 1 75 ? 12.878 -16.398 -11.591 1.00 95.38 75 VAL A C 1
ATOM 595 O O . VAL A 1 75 ? 12.701 -15.624 -12.536 1.00 95.38 75 VAL A O 1
ATOM 598 N N . ALA A 1 76 ? 12.588 -16.057 -10.339 1.00 90.19 76 ALA A N 1
ATOM 599 C CA . ALA A 1 76 ? 12.122 -14.738 -9.909 1.00 90.19 76 ALA A CA 1
ATOM 600 C C . ALA A 1 76 ? 13.166 -14.073 -8.996 1.00 90.19 76 ALA A C 1
ATOM 602 O O . ALA A 1 76 ? 13.877 -14.760 -8.268 1.00 90.19 76 ALA A O 1
ATOM 603 N N . SER A 1 77 ? 13.263 -12.742 -9.019 1.00 84.31 77 SER A N 1
ATOM 604 C CA . SER A 1 77 ? 14.117 -11.969 -8.102 1.00 84.31 77 SER A CA 1
ATOM 605 C C . SER A 1 77 ? 13.387 -11.487 -6.846 1.00 84.31 77 SER A C 1
ATOM 607 O O . SER A 1 77 ? 14.042 -11.029 -5.915 1.00 84.31 77 SER A O 1
ATOM 609 N N . THR A 1 78 ? 12.052 -11.558 -6.798 1.00 79.88 78 THR A N 1
ATOM 610 C CA . THR A 1 78 ? 11.252 -11.075 -5.659 1.00 79.88 78 THR A CA 1
ATOM 611 C C . THR A 1 78 ? 10.039 -11.966 -5.375 1.00 79.88 78 THR A C 1
ATOM 613 O O . THR A 1 78 ? 9.493 -12.610 -6.270 1.00 79.88 78 THR A O 1
ATOM 616 N N . LEU A 1 79 ? 9.542 -11.949 -4.131 1.00 75.69 79 LEU A N 1
ATOM 617 C CA . LEU A 1 79 ? 8.269 -12.599 -3.775 1.00 75.69 79 LEU A CA 1
ATOM 618 C C . LEU A 1 79 ? 7.063 -11.971 -4.499 1.00 75.69 79 LEU A C 1
ATOM 620 O O . LEU A 1 79 ? 6.051 -12.639 -4.706 1.00 75.69 79 LEU A O 1
ATOM 624 N N . ALA A 1 80 ? 7.162 -10.698 -4.897 1.00 74.62 80 ALA A N 1
ATOM 625 C CA . ALA A 1 80 ? 6.141 -10.037 -5.701 1.00 74.62 80 ALA A CA 1
ATOM 626 C C . ALA A 1 80 ? 6.073 -10.638 -7.114 1.00 74.62 80 ALA A C 1
ATOM 628 O O . ALA A 1 80 ? 4.982 -10.988 -7.560 1.00 74.62 80 ALA A O 1
ATOM 629 N N . GLU A 1 81 ? 7.226 -10.870 -7.757 1.00 80.19 81 GLU A N 1
ATOM 630 C CA . GLU A 1 81 ? 7.328 -11.616 -9.022 1.00 80.19 81 GLU A CA 1
ATOM 631 C C . GLU A 1 81 ? 6.680 -13.007 -8.918 1.00 80.19 81 GLU A C 1
ATOM 633 O O . GLU A 1 81 ? 5.846 -13.342 -9.754 1.00 80.19 81 GLU A O 1
ATOM 638 N N . ILE A 1 82 ? 6.956 -13.772 -7.853 1.00 82.69 82 ILE A N 1
ATOM 639 C CA . ILE A 1 82 ? 6.323 -15.089 -7.622 1.00 82.69 82 ILE A CA 1
ATOM 640 C C . ILE A 1 82 ? 4.792 -14.974 -7.510 1.00 82.69 82 ILE A C 1
ATOM 642 O O . ILE A 1 82 ? 4.068 -15.733 -8.154 1.00 82.69 82 ILE A O 1
ATOM 646 N N . ARG A 1 83 ? 4.273 -14.007 -6.740 1.00 78.12 83 ARG A N 1
ATOM 647 C CA . ARG A 1 83 ? 2.818 -13.791 -6.590 1.00 78.12 83 ARG A CA 1
ATOM 648 C C . ARG A 1 83 ? 2.144 -13.391 -7.900 1.00 78.12 83 ARG A C 1
ATOM 650 O O . ARG A 1 83 ? 1.030 -13.831 -8.169 1.00 78.12 83 ARG A O 1
ATOM 657 N N . GLY A 1 84 ? 2.804 -12.580 -8.724 1.00 77.75 84 GLY A N 1
ATOM 658 C CA . GLY A 1 84 ? 2.261 -12.182 -10.020 1.00 77.75 84 GLY A CA 1
ATOM 659 C C . GLY A 1 84 ? 2.140 -13.334 -11.013 1.00 77.75 84 GLY A C 1
ATOM 660 O O . GLY A 1 84 ? 1.254 -13.290 -11.855 1.00 77.75 84 GLY A O 1
ATOM 661 N N . LEU A 1 85 ? 2.960 -14.382 -10.884 1.00 83.69 85 LEU A N 1
ATOM 662 C CA . LEU A 1 85 ? 2.951 -15.560 -11.761 1.00 83.69 85 LEU A CA 1
ATOM 663 C C . LEU A 1 85 ? 1.788 -16.537 -11.500 1.00 83.69 85 LEU A C 1
ATOM 665 O O . LEU A 1 85 ? 1.548 -17.415 -12.328 1.00 83.69 85 LEU A O 1
ATOM 669 N N . LEU A 1 86 ? 1.022 -16.369 -10.413 1.00 82.94 86 LEU A N 1
ATOM 670 C CA . LEU A 1 86 ? -0.121 -17.226 -10.052 1.00 82.94 86 LEU A CA 1
ATOM 671 C C . LEU A 1 86 ? -1.184 -17.459 -11.159 1.00 82.94 86 LEU A C 1
ATOM 673 O O . LEU A 1 86 ? -1.827 -18.509 -11.122 1.00 82.94 86 LEU A O 1
ATOM 677 N N . PRO A 1 87 ? -1.411 -16.572 -12.152 1.00 83.19 87 PRO A N 1
ATOM 678 C CA . PRO A 1 87 ? -2.261 -16.891 -13.299 1.00 83.19 87 PRO A CA 1
ATOM 679 C C . PRO A 1 87 ? -1.675 -17.987 -14.198 1.00 83.19 87 PRO A C 1
ATOM 681 O O . PRO A 1 87 ? -2.410 -18.886 -14.585 1.00 83.19 87 PRO A O 1
ATOM 684 N N . LEU A 1 88 ? -0.360 -17.984 -14.460 1.00 83.81 88 LEU A N 1
ATOM 685 C CA . LEU A 1 88 ? 0.299 -19.007 -15.290 1.00 83.81 88 LEU A CA 1
ATOM 686 C C . LEU A 1 88 ? 0.228 -20.399 -14.646 1.00 83.81 88 LEU A C 1
ATOM 688 O O . LEU A 1 88 ? 0.114 -21.404 -15.342 1.00 83.81 88 LEU A O 1
ATOM 692 N N . VAL A 1 89 ? 0.225 -20.447 -13.313 1.00 82.31 89 VAL A N 1
ATOM 693 C CA . VAL A 1 89 ? -0.015 -21.664 -12.524 1.00 82.31 89 VAL A CA 1
ATOM 694 C C . VAL A 1 89 ? -1.395 -22.246 -12.854 1.00 82.31 89 VAL A C 1
ATOM 696 O O . VAL A 1 89 ? -1.494 -23.375 -13.321 1.00 82.31 89 VAL A O 1
ATOM 699 N N . LYS A 1 90 ? -2.446 -21.418 -12.765 1.00 82.19 90 LYS A N 1
ATOM 700 C CA . LYS A 1 90 ? -3.838 -21.786 -13.101 1.00 82.19 90 LYS A CA 1
ATOM 701 C C . LYS A 1 90 ? -4.066 -22.077 -14.590 1.00 82.19 90 LYS A C 1
ATOM 703 O O . LYS A 1 90 ? -5.023 -22.759 -14.938 1.00 82.19 90 LYS A O 1
ATOM 708 N N . GLU A 1 91 ? -3.204 -21.566 -15.465 1.00 82.56 91 GLU A N 1
ATOM 709 C CA . GLU A 1 91 ? -3.145 -21.910 -16.893 1.00 82.56 91 GLU A CA 1
ATOM 710 C C . GLU A 1 91 ? -2.376 -23.227 -17.159 1.00 82.56 91 GLU A C 1
ATOM 712 O O . GLU A 1 91 ? -2.152 -23.597 -18.313 1.00 82.56 91 GLU A O 1
ATOM 717 N N . GLY A 1 92 ? -1.929 -23.932 -16.112 1.00 81.81 92 GLY A N 1
ATOM 718 C CA . GLY A 1 92 ? -1.176 -25.185 -16.203 1.00 81.81 92 GLY A CA 1
ATOM 719 C C . GLY A 1 92 ? 0.249 -25.033 -16.745 1.00 81.81 92 GLY A C 1
ATOM 720 O O . GLY A 1 92 ? 0.887 -26.038 -17.059 1.00 81.81 92 GLY A O 1
ATOM 721 N N . GLN A 1 93 ? 0.754 -23.800 -16.867 1.00 82.12 93 GLN A N 1
ATOM 722 C CA . GLN A 1 93 ? 2.051 -23.458 -17.470 1.00 82.12 93 GLN A CA 1
ATOM 723 C C . GLN A 1 93 ? 3.238 -23.660 -16.516 1.00 82.12 93 GLN A C 1
ATOM 725 O O . GLN A 1 93 ? 4.381 -23.617 -16.959 1.00 82.12 93 GLN A O 1
ATOM 730 N N . LEU A 1 94 ? 2.982 -23.840 -15.217 1.00 79.00 94 LEU A N 1
ATOM 731 C CA . LEU A 1 94 ? 3.989 -24.006 -14.164 1.00 79.00 94 LEU A CA 1
ATOM 732 C C . LEU A 1 94 ? 3.680 -25.235 -13.296 1.00 79.00 94 LEU A C 1
ATOM 734 O O . LEU A 1 94 ? 2.560 -25.747 -13.311 1.00 79.00 94 LEU A O 1
ATOM 738 N N . ASP A 1 95 ? 4.669 -25.717 -12.546 1.00 72.12 95 ASP A N 1
ATOM 739 C CA . ASP A 1 95 ? 4.513 -26.871 -11.653 1.00 72.12 95 ASP A CA 1
ATOM 740 C C . ASP A 1 95 ? 3.785 -26.524 -10.338 1.00 72.12 95 ASP A C 1
ATOM 742 O O . ASP A 1 95 ? 4.284 -25.765 -9.496 1.00 72.12 95 ASP A O 1
ATOM 746 N N . GLU A 1 96 ? 2.606 -27.126 -10.156 1.00 60.31 96 GLU A N 1
ATOM 747 C CA . GLU A 1 96 ? 1.825 -27.064 -8.917 1.00 60.31 96 GLU A CA 1
ATOM 748 C C . GLU A 1 96 ? 2.343 -28.050 -7.852 1.00 60.31 96 GLU A C 1
ATOM 750 O O . GLU A 1 96 ? 3.077 -28.998 -8.143 1.00 60.31 96 GLU A O 1
ATOM 755 N N . LEU A 1 97 ? 1.934 -27.844 -6.595 1.00 53.12 97 LEU A N 1
ATOM 756 C CA . LEU A 1 97 ? 2.141 -28.795 -5.501 1.00 53.12 97 LEU A CA 1
ATOM 757 C C . LEU A 1 97 ? 0.856 -29.050 -4.717 1.00 53.12 97 LEU A C 1
ATOM 759 O O . LEU A 1 97 ? 0.024 -28.161 -4.539 1.00 53.12 97 LEU A O 1
ATOM 763 N N . ASP A 1 98 ? 0.779 -30.265 -4.177 1.00 45.16 98 ASP A N 1
ATOM 764 C CA . ASP A 1 98 ? -0.300 -30.750 -3.322 1.00 45.16 98 ASP A CA 1
ATOM 765 C C . ASP A 1 98 ? -0.589 -29.848 -2.105 1.00 45.16 98 ASP A C 1
ATOM 767 O O . ASP A 1 98 ? 0.268 -29.092 -1.634 1.00 45.16 98 ASP A O 1
ATOM 771 N N . ALA A 1 99 ? -1.804 -29.987 -1.563 1.00 38.38 99 ALA A N 1
ATOM 772 C CA . ALA A 1 99 ? -2.548 -28.992 -0.771 1.00 38.38 99 ALA A CA 1
ATOM 773 C C . ALA A 1 99 ? -1.846 -28.293 0.423 1.00 38.38 99 ALA A C 1
ATOM 775 O O . ALA A 1 99 ? -2.354 -27.287 0.915 1.00 38.38 99 ALA A O 1
ATOM 776 N N . LEU A 1 100 ? -0.684 -28.767 0.884 1.00 39.34 100 LEU A N 1
ATOM 777 C CA . LEU A 1 100 ? 0.112 -28.161 1.963 1.00 39.34 100 LEU A CA 1
ATOM 778 C C . LEU A 1 100 ? 1.187 -27.158 1.489 1.00 39.34 100 LEU A C 1
ATOM 780 O O . LEU A 1 100 ? 1.845 -26.549 2.327 1.00 39.34 100 LEU A O 1
ATOM 784 N N . ARG A 1 101 ? 1.358 -26.941 0.173 1.00 54.06 101 ARG A N 1
ATOM 785 C CA . ARG A 1 101 ? 2.110 -25.787 -0.390 1.00 54.06 101 ARG A CA 1
ATOM 786 C C . ARG A 1 101 ? 1.267 -24.900 -1.333 1.00 54.06 101 ARG A C 1
ATOM 788 O O . ARG A 1 101 ? 1.796 -24.031 -2.018 1.00 54.06 101 ARG A O 1
ATOM 795 N N . GLN A 1 102 ? -0.056 -25.085 -1.297 1.00 56.34 102 GLN A N 1
ATOM 796 C CA . GLN A 1 102 ? -1.146 -24.189 -1.738 1.00 56.34 102 GLN A CA 1
ATOM 797 C C . GLN A 1 102 ? -1.190 -23.631 -3.181 1.00 56.34 102 GLN A C 1
ATOM 799 O O . GLN A 1 102 ? -2.223 -23.072 -3.542 1.00 56.34 102 GLN A O 1
ATOM 804 N N . SER A 1 103 ? -0.149 -23.735 -4.013 1.00 60.53 103 SER A N 1
ATOM 805 C CA . SER A 1 103 ? -0.262 -23.617 -5.490 1.00 60.53 103 SER A CA 1
ATOM 806 C C . SER A 1 103 ? 1.052 -23.809 -6.248 1.00 60.53 103 SER A C 1
ATOM 808 O O . SER A 1 103 ? 1.006 -24.192 -7.407 1.00 60.53 103 SER A O 1
ATOM 810 N N . LEU A 1 104 ? 2.217 -23.545 -5.648 1.00 70.94 104 LEU A N 1
ATOM 811 C CA . LEU A 1 104 ? 3.496 -23.497 -6.372 1.00 70.94 104 LEU A CA 1
ATOM 812 C C . LEU A 1 104 ? 4.567 -24.384 -5.737 1.00 70.94 104 LEU A C 1
ATOM 814 O O . LEU A 1 104 ? 4.738 -24.387 -4.515 1.00 70.94 104 LEU A O 1
ATOM 818 N N . ARG A 1 105 ? 5.384 -25.038 -6.574 1.00 82.06 105 ARG A N 1
ATOM 819 C CA . ARG A 1 105 ? 6.708 -25.497 -6.139 1.00 82.06 105 ARG A CA 1
ATOM 820 C C . ARG A 1 105 ? 7.643 -24.295 -5.996 1.00 82.06 105 ARG A C 1
ATOM 822 O O . ARG A 1 105 ? 8.025 -23.677 -6.984 1.00 82.06 105 ARG A O 1
ATOM 829 N N . ILE A 1 106 ? 8.018 -23.979 -4.759 1.00 85.62 106 ILE A N 1
ATOM 830 C CA . ILE A 1 106 ? 9.022 -22.957 -4.444 1.00 85.62 106 ILE A CA 1
ATOM 831 C C . ILE A 1 106 ? 10.316 -23.662 -4.032 1.00 85.62 106 ILE A C 1
ATOM 833 O O . ILE A 1 106 ? 10.339 -24.378 -3.032 1.00 85.62 106 ILE A O 1
ATOM 837 N N . THR A 1 107 ? 11.377 -23.416 -4.799 1.00 91.00 107 THR A N 1
ATOM 838 C CA . THR A 1 107 ? 12.760 -23.785 -4.471 1.00 91.00 107 THR A CA 1
ATOM 839 C C . THR A 1 107 ? 13.496 -22.526 -4.021 1.00 91.00 107 THR A C 1
ATOM 841 O O . THR A 1 107 ? 13.395 -21.488 -4.679 1.00 91.00 107 THR A O 1
ATOM 844 N N . LEU A 1 108 ? 14.219 -22.596 -2.906 1.00 92.62 108 LEU A N 1
ATOM 845 C CA . LEU A 1 108 ? 14.982 -21.471 -2.353 1.00 92.62 108 LEU A CA 1
ATOM 846 C C . LEU A 1 108 ? 16.444 -21.512 -2.831 1.00 92.62 108 LEU A C 1
ATOM 848 O O . LEU A 1 108 ? 16.903 -22.526 -3.351 1.00 92.62 108 LEU A O 1
ATOM 852 N N . MET A 1 109 ? 17.189 -20.421 -2.650 1.00 95.44 109 MET A N 1
ATOM 853 C CA . MET A 1 109 ? 18.643 -20.380 -2.863 1.00 95.44 109 MET A CA 1
ATOM 854 C C . MET A 1 109 ? 19.336 -20.136 -1.524 1.00 95.44 109 MET A C 1
ATOM 856 O O . MET A 1 109 ? 18.900 -19.252 -0.787 1.00 95.44 109 MET A O 1
ATOM 860 N N . VAL A 1 110 ? 20.400 -20.888 -1.231 1.00 95.38 110 VAL A N 1
ATOM 861 C CA . VAL A 1 110 ? 21.195 -20.736 -0.001 1.00 95.38 110 VAL A CA 1
ATOM 862 C C . VAL A 1 110 ? 22.696 -20.683 -0.288 1.00 95.38 110 VAL A C 1
ATOM 864 O O . VAL A 1 110 ? 23.198 -21.415 -1.137 1.00 95.38 110 VAL A O 1
ATOM 867 N N . ASP A 1 111 ? 23.410 -19.825 0.431 1.00 95.38 111 ASP A N 1
ATOM 868 C CA . ASP A 1 111 ? 24.866 -19.639 0.394 1.00 95.38 111 ASP A CA 1
ATOM 869 C C . ASP A 1 111 ? 25.513 -19.519 1.788 1.00 95.38 111 ASP A C 1
ATOM 871 O O . ASP A 1 111 ? 26.714 -19.272 1.891 1.00 95.38 111 ASP A O 1
ATOM 875 N N . ASN A 1 112 ? 24.752 -19.724 2.869 1.00 94.25 112 ASN A N 1
ATOM 876 C CA . ASN A 1 112 ? 25.266 -19.660 4.235 1.00 94.25 112 ASN A CA 1
ATOM 877 C C . ASN A 1 112 ? 24.595 -20.690 5.158 1.00 94.25 112 ASN A C 1
ATOM 879 O O . ASN A 1 112 ? 23.385 -20.892 5.095 1.00 94.25 112 ASN A O 1
ATOM 883 N N . GLU A 1 113 ? 25.363 -21.300 6.063 1.00 94.44 113 GLU A N 1
ATOM 884 C CA . GLU A 1 113 ? 24.859 -22.299 7.019 1.00 94.44 113 GLU A CA 1
ATOM 885 C C . GLU A 1 113 ? 23.763 -21.747 7.943 1.00 94.44 113 GLU A C 1
ATOM 887 O O . GLU A 1 113 ? 22.792 -22.448 8.218 1.00 94.44 113 GLU A O 1
ATOM 892 N N . GLN A 1 114 ? 23.834 -20.462 8.311 1.00 92.50 114 GLN A N 1
ATOM 893 C CA . GLN A 1 114 ? 22.815 -19.791 9.131 1.00 92.50 114 GLN A CA 1
ATOM 894 C C . GLN A 1 114 ? 21.438 -19.748 8.450 1.00 92.50 114 GLN A C 1
ATOM 896 O O . GLN A 1 114 ? 20.411 -19.643 9.116 1.00 92.50 114 GLN A O 1
ATOM 901 N N . GLN A 1 115 ? 21.380 -19.857 7.118 1.00 92.75 115 GLN A N 1
ATOM 902 C CA . GLN A 1 115 ? 20.110 -19.951 6.396 1.00 92.75 115 GLN A CA 1
ATOM 903 C C . GLN A 1 115 ? 19.454 -21.324 6.611 1.00 92.75 115 GLN A C 1
ATOM 905 O O . GLN A 1 115 ? 18.230 -21.405 6.617 1.00 92.75 115 GLN A O 1
ATOM 910 N N . ILE A 1 116 ? 20.234 -22.386 6.851 1.00 93.31 116 ILE A N 1
ATOM 911 C CA . ILE A 1 116 ? 19.711 -23.710 7.222 1.00 93.31 116 ILE A CA 1
ATOM 912 C C . ILE A 1 116 ? 19.131 -23.672 8.642 1.00 93.31 116 ILE A C 1
ATOM 914 O O . ILE A 1 116 ? 18.039 -24.193 8.859 1.00 93.31 116 ILE A O 1
ATOM 918 N N . ASP A 1 117 ? 19.788 -22.974 9.576 1.00 89.56 117 ASP A N 1
ATOM 919 C CA . ASP A 1 117 ? 19.268 -22.762 10.937 1.00 89.56 117 ASP A CA 1
ATOM 920 C C . ASP A 1 117 ? 17.899 -22.044 10.912 1.00 89.56 117 ASP A C 1
ATOM 922 O O . ASP A 1 117 ? 16.973 -22.427 11.629 1.00 89.56 117 ASP A O 1
ATOM 926 N N . VAL A 1 118 ? 17.727 -21.051 10.026 1.00 86.56 118 VAL A N 1
ATOM 927 C CA . VAL A 1 118 ? 16.439 -20.363 9.800 1.00 86.56 118 VAL A CA 1
ATOM 928 C C . VAL A 1 118 ? 15.372 -21.306 9.220 1.00 86.56 118 VAL A C 1
ATOM 930 O O . VAL A 1 118 ? 14.210 -21.219 9.619 1.00 86.56 118 VAL A O 1
ATOM 933 N N . LEU A 1 119 ? 15.733 -22.224 8.314 1.00 87.00 119 LEU A N 1
ATOM 934 C CA . LEU A 1 119 ? 14.797 -23.225 7.778 1.00 87.00 119 LEU A CA 1
ATOM 935 C C . LEU A 1 119 ? 14.379 -24.255 8.840 1.00 87.00 119 LEU A C 1
ATOM 937 O O . LEU A 1 119 ? 13.222 -24.672 8.857 1.00 87.00 119 LEU A O 1
ATOM 941 N N . GLU A 1 120 ? 15.280 -24.641 9.744 1.00 88.94 120 GLU A N 1
ATOM 942 C CA . GLU A 1 120 ? 14.981 -25.553 10.857 1.00 88.94 120 GLU A CA 1
ATOM 943 C C . GLU A 1 120 ? 14.104 -24.893 11.923 1.00 88.94 120 GLU A C 1
ATOM 945 O O . GLU A 1 120 ? 13.109 -25.484 12.350 1.00 88.94 120 GLU A O 1
ATOM 950 N N . ALA A 1 121 ? 14.379 -23.630 12.264 1.00 83.88 121 ALA A N 1
ATOM 951 C CA . ALA A 1 121 ? 13.504 -22.817 13.107 1.00 83.88 121 ALA A CA 1
ATOM 952 C C . ALA A 1 121 ? 12.082 -22.663 12.524 1.00 83.88 121 ALA A C 1
ATOM 954 O O . ALA A 1 121 ? 11.139 -22.411 13.275 1.00 83.88 121 ALA A O 1
ATOM 955 N N . TYR A 1 122 ? 11.905 -22.859 11.210 1.00 75.25 122 TYR A N 1
ATOM 956 C CA . TYR A 1 122 ? 10.616 -22.800 10.512 1.00 75.25 122 TYR A CA 1
ATOM 957 C C . TYR A 1 122 ? 9.740 -24.067 10.643 1.00 75.25 122 TYR A C 1
ATOM 959 O O . TYR A 1 122 ? 8.620 -24.083 10.136 1.00 75.25 122 TYR A O 1
ATOM 967 N N . SER A 1 123 ? 10.218 -25.131 11.309 1.00 55.47 123 SER A N 1
ATOM 968 C CA . SER A 1 123 ? 9.425 -26.323 11.691 1.00 55.47 123 SER A CA 1
ATOM 969 C C . SER A 1 123 ? 8.521 -26.882 10.572 1.00 55.47 123 SER A C 1
ATOM 971 O O . SER A 1 123 ? 7.324 -27.137 10.738 1.00 55.47 123 SER A O 1
ATOM 973 N N . ALA A 1 124 ? 9.088 -27.042 9.374 1.00 59.34 124 ALA A N 1
ATOM 974 C CA . ALA A 1 124 ? 8.339 -27.483 8.205 1.00 59.34 124 ALA A CA 1
ATOM 975 C C . ALA A 1 124 ? 8.044 -28.996 8.251 1.00 59.34 124 ALA A C 1
ATOM 977 O O . ALA A 1 124 ? 8.950 -29.816 8.369 1.00 59.34 124 ALA A O 1
ATOM 978 N N . SER A 1 125 ? 6.783 -29.391 8.037 1.00 66.62 125 SER A N 1
ATOM 979 C CA . SER A 1 125 ? 6.362 -30.807 7.973 1.00 66.62 125 SER A CA 1
ATOM 980 C C . SER A 1 125 ? 6.879 -31.578 6.744 1.00 66.62 125 SER A C 1
ATOM 982 O O . SER A 1 125 ? 6.668 -32.786 6.631 1.00 66.62 125 SER A O 1
ATOM 984 N N . LYS A 1 126 ? 7.552 -30.883 5.818 1.00 79.19 126 LYS A N 1
ATOM 985 C CA . LYS A 1 126 ? 8.365 -31.424 4.720 1.00 79.19 126 LYS A CA 1
ATOM 986 C C . LYS A 1 126 ? 9.548 -30.474 4.482 1.00 79.19 126 LYS A C 1
ATOM 988 O O . LYS A 1 126 ? 9.307 -29.262 4.486 1.00 79.19 126 LYS A O 1
ATOM 993 N N . PRO A 1 127 ? 10.764 -30.967 4.185 1.00 87.00 127 PRO A N 1
ATOM 994 C CA . PRO A 1 127 ? 11.917 -30.112 3.912 1.00 87.00 127 PRO A CA 1
ATOM 995 C C . PRO A 1 127 ? 11.701 -29.200 2.697 1.00 87.00 127 PRO A C 1
ATOM 997 O O . PRO A 1 127 ? 10.963 -29.530 1.759 1.00 87.00 127 PRO A O 1
ATOM 1000 N N . TRP A 1 128 ? 12.326 -28.027 2.721 1.00 88.75 128 TRP A N 1
ATOM 1001 C CA . TRP A 1 128 ? 12.372 -27.086 1.606 1.00 88.75 128 TRP A CA 1
ATOM 1002 C C . TRP A 1 128 ? 13.349 -27.564 0.536 1.00 88.75 128 TRP A C 1
ATOM 1004 O O . TRP A 1 128 ? 14.483 -27.912 0.851 1.00 88.75 128 TRP A O 1
ATOM 1014 N N . ASP A 1 129 ? 12.933 -27.533 -0.731 1.00 92.25 129 ASP A N 1
ATOM 1015 C CA . ASP A 1 129 ? 13.864 -27.719 -1.844 1.00 92.25 129 ASP A CA 1
ATOM 1016 C C . ASP A 1 129 ? 14.806 -26.508 -1.903 1.00 92.25 129 ASP A C 1
ATOM 1018 O O . ASP A 1 129 ? 14.346 -25.366 -2.012 1.00 92.25 129 ASP A O 1
ATOM 1022 N N . ILE A 1 130 ? 16.116 -26.749 -1.847 1.00 95.62 130 ILE A N 1
ATOM 1023 C CA . ILE A 1 130 ? 17.143 -25.705 -1.923 1.00 95.62 130 ILE A CA 1
ATOM 1024 C C . ILE A 1 130 ? 18.101 -25.930 -3.098 1.00 95.62 130 ILE A C 1
ATOM 1026 O O . ILE A 1 130 ? 18.553 -27.046 -3.364 1.00 95.62 130 ILE A O 1
ATOM 1030 N N . PHE A 1 131 ? 18.439 -24.838 -3.777 1.00 98.19 131 PHE A N 1
ATOM 1031 C CA . PHE A 1 131 ? 19.634 -24.717 -4.598 1.00 98.19 131 PHE A CA 1
ATOM 1032 C C . PHE A 1 131 ? 20.777 -24.178 -3.734 1.00 98.19 131 PHE A C 1
ATOM 1034 O O . PHE A 1 131 ? 20.669 -23.077 -3.189 1.00 98.19 131 PHE A O 1
ATOM 1041 N N . VAL A 1 132 ? 21.895 -24.899 -3.659 1.00 98.25 132 VAL A N 1
ATOM 1042 C CA . VAL A 1 132 ? 23.135 -24.329 -3.115 1.00 98.25 132 VAL A CA 1
ATOM 1043 C C . VAL A 1 132 ? 23.709 -23.365 -4.156 1.00 98.25 132 VAL A C 1
ATOM 1045 O O . VAL A 1 132 ? 23.987 -23.732 -5.302 1.00 98.25 132 VAL A O 1
ATOM 1048 N N . LYS A 1 133 ? 23.823 -22.095 -3.773 1.00 98.12 133 LYS A N 1
ATOM 1049 C CA . LYS A 1 133 ? 24.233 -20.993 -4.636 1.00 98.12 133 LYS A CA 1
ATOM 1050 C C . LYS A 1 133 ? 25.760 -20.937 -4.697 1.00 98.12 133 LYS A C 1
ATOM 1052 O O . LYS A 1 133 ? 26.422 -20.721 -3.685 1.00 98.12 133 LYS A O 1
ATOM 1057 N N . LEU A 1 134 ? 26.311 -21.077 -5.901 1.00 97.94 134 LEU A N 1
ATOM 1058 C CA . LEU A 1 134 ? 27.746 -20.933 -6.156 1.00 97.94 134 LEU A CA 1
ATOM 1059 C C . LEU A 1 134 ? 28.086 -19.521 -6.632 1.00 97.94 134 LEU A C 1
ATOM 1061 O O . LEU A 1 134 ? 27.354 -18.952 -7.456 1.00 97.94 134 LEU A O 1
ATOM 1065 N N . ASP A 1 135 ? 29.221 -19.002 -6.163 1.00 95.94 135 ASP A N 1
ATOM 1066 C CA . ASP A 1 135 ? 29.908 -17.884 -6.802 1.00 95.94 135 ASP A CA 1
ATOM 1067 C C . ASP A 1 135 ? 31.004 -18.402 -7.739 1.00 95.94 135 ASP A C 1
ATOM 1069 O O . ASP A 1 135 ? 31.860 -19.196 -7.359 1.00 95.94 135 ASP A O 1
ATOM 1073 N N . VAL A 1 136 ? 30.964 -17.916 -8.975 1.00 93.81 136 VAL A N 1
ATOM 1074 C CA . VAL A 1 136 ? 31.823 -18.335 -10.092 1.00 93.81 136 VAL A CA 1
ATOM 1075 C C . VAL A 1 136 ? 32.658 -17.161 -10.616 1.00 93.81 136 VAL A C 1
ATOM 1077 O O . VAL A 1 136 ? 32.938 -17.075 -11.803 1.00 93.81 136 VAL A O 1
ATOM 1080 N N . GLY A 1 137 ? 32.997 -16.205 -9.740 1.00 87.81 137 GLY A N 1
ATOM 1081 C CA . GLY A 1 137 ? 33.685 -14.953 -10.093 1.00 87.81 137 GLY A CA 1
ATOM 1082 C C . GLY A 1 137 ? 32.754 -13.742 -10.240 1.00 87.81 137 GLY A C 1
ATOM 1083 O O . GLY A 1 137 ? 33.101 -12.759 -10.883 1.00 87.81 137 GLY A O 1
ATOM 1084 N N . SER A 1 138 ? 31.522 -13.811 -9.729 1.00 80.75 138 SER A N 1
ATOM 1085 C CA . SER A 1 138 ? 30.600 -12.663 -9.665 1.00 80.75 138 SER A CA 1
ATOM 1086 C C . SER A 1 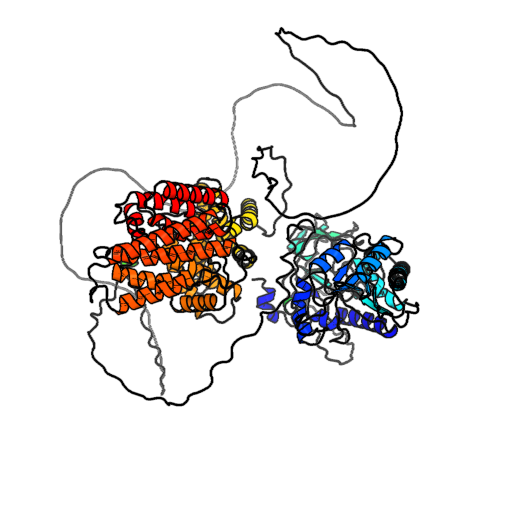138 ? 30.763 -11.841 -8.382 1.00 80.75 138 SER A C 1
ATOM 1088 O O . SER A 1 138 ? 30.387 -10.672 -8.362 1.00 80.75 138 SER A O 1
ATOM 1090 N N . HIS A 1 139 ? 31.274 -12.467 -7.315 1.00 88.69 139 HIS A N 1
ATOM 1091 C CA . HIS A 1 139 ? 31.565 -11.891 -5.999 1.00 88.69 139 HIS A CA 1
ATOM 1092 C C . HIS A 1 139 ? 30.393 -11.126 -5.355 1.00 88.69 139 HIS A C 1
ATOM 1094 O O . HIS A 1 139 ? 30.589 -10.239 -4.526 1.00 88.69 139 HIS A O 1
ATOM 1100 N N . ARG A 1 140 ? 29.153 -11.483 -5.728 1.00 86.56 140 ARG A N 1
ATOM 1101 C CA . ARG A 1 140 ? 27.918 -10.837 -5.249 1.00 86.56 140 ARG A CA 1
ATOM 1102 C C . ARG A 1 140 ? 27.170 -11.656 -4.195 1.00 86.56 140 ARG A C 1
ATOM 1104 O O . ARG A 1 140 ? 26.607 -11.079 -3.272 1.00 86.56 140 ARG A O 1
ATOM 1111 N N . ALA A 1 141 ? 27.073 -12.967 -4.407 1.00 90.25 141 ALA A N 1
ATOM 1112 C CA . ALA A 1 141 ? 26.389 -13.942 -3.554 1.00 90.25 141 ALA A CA 1
ATOM 1113 C C . ALA A 1 141 ? 26.756 -15.358 -4.026 1.00 90.25 141 ALA A C 1
ATOM 1115 O O . ALA A 1 141 ? 26.978 -15.562 -5.226 1.00 90.25 141 ALA A O 1
ATOM 1116 N N . GLY A 1 142 ? 26.739 -16.328 -3.118 1.00 94.44 142 GLY A N 1
ATOM 1117 C CA . GLY A 1 142 ? 27.188 -17.694 -3.367 1.00 94.44 142 GLY A CA 1
ATOM 1118 C C . GLY A 1 142 ? 28.530 -18.048 -2.746 1.00 94.44 142 GLY A C 1
ATOM 1119 O O . GLY A 1 142 ? 29.376 -17.191 -2.496 1.00 94.44 142 GLY A O 1
ATOM 1120 N N . VAL A 1 143 ? 28.727 -19.347 -2.530 1.00 95.38 143 VAL A N 1
ATOM 1121 C CA . VAL A 1 143 ? 29.988 -19.907 -2.037 1.00 95.38 143 VAL A CA 1
ATOM 1122 C C . VAL A 1 143 ? 30.904 -20.219 -3.221 1.00 95.38 143 VAL A C 1
ATOM 1124 O O . VAL A 1 143 ? 30.457 -20.791 -4.215 1.00 95.38 143 VAL A O 1
ATOM 1127 N N . ALA A 1 144 ? 32.182 -19.849 -3.135 1.00 94.38 144 ALA A N 1
ATOM 1128 C CA . ALA A 1 144 ? 33.167 -20.189 -4.162 1.00 94.38 144 ALA A CA 1
ATOM 1129 C C . ALA A 1 144 ? 33.423 -21.708 -4.208 1.00 94.38 144 ALA A C 1
ATOM 1131 O O . ALA A 1 144 ? 33.579 -22.330 -3.156 1.00 94.38 144 ALA A O 1
ATOM 1132 N N . THR A 1 145 ? 33.507 -22.282 -5.413 1.00 91.06 145 THR A N 1
ATOM 1133 C CA . THR A 1 145 ? 33.602 -23.737 -5.665 1.00 91.06 145 THR A CA 1
ATOM 1134 C C . THR A 1 145 ? 34.688 -24.437 -4.841 1.00 91.06 145 THR A C 1
ATOM 1136 O O . THR A 1 145 ? 34.411 -25.425 -4.169 1.00 91.06 145 THR A O 1
ATOM 1139 N N . GLU A 1 146 ? 35.903 -23.883 -4.817 1.00 89.00 146 GLU A N 1
ATOM 1140 C CA . GLU A 1 146 ? 37.063 -24.468 -4.122 1.00 89.00 146 GLU A CA 1
ATOM 1141 C C . GLU A 1 146 ? 37.079 -24.204 -2.599 1.00 89.00 146 GLU A C 1
ATOM 1143 O O . GLU A 1 146 ? 38.033 -24.561 -1.905 1.00 89.00 146 GLU A O 1
ATOM 1148 N N . SER A 1 147 ? 36.061 -23.532 -2.050 1.00 93.00 147 SER A N 1
ATOM 1149 C CA . SER A 1 147 ? 36.032 -23.166 -0.632 1.00 93.00 147 SER A CA 1
ATOM 1150 C C . SER A 1 147 ? 35.628 -24.350 0.255 1.00 93.00 147 SER A C 1
ATOM 1152 O O . SER A 1 147 ? 34.584 -24.962 0.012 1.00 93.00 147 SER A O 1
ATOM 1154 N N . PRO A 1 148 ? 36.333 -24.614 1.375 1.00 93.69 148 PRO A N 1
ATOM 1155 C CA . PRO A 1 148 ? 35.870 -25.556 2.399 1.00 93.69 148 PRO A CA 1
ATOM 1156 C C . PRO A 1 148 ? 34.453 -25.254 2.914 1.00 93.69 148 PRO A C 1
ATOM 1158 O O . PRO A 1 148 ? 33.733 -26.173 3.303 1.00 93.69 148 PRO A O 1
ATOM 1161 N N . ALA A 1 149 ? 34.021 -23.987 2.855 1.00 94.69 149 ALA A N 1
ATOM 1162 C CA . ALA A 1 149 ? 32.666 -23.577 3.216 1.00 94.69 149 ALA A CA 1
ATOM 1163 C C . ALA A 1 149 ? 31.582 -24.198 2.314 1.00 94.69 149 ALA A C 1
ATOM 1165 O O . ALA A 1 149 ? 30.466 -24.396 2.781 1.00 94.69 149 ALA A O 1
ATOM 1166 N N . LEU A 1 150 ? 31.887 -24.556 1.056 1.00 97.06 150 LEU A N 1
ATOM 1167 C CA . LEU A 1 150 ? 30.917 -25.233 0.186 1.00 97.06 150 LEU A CA 1
ATOM 1168 C C . LEU A 1 150 ? 30.629 -26.641 0.709 1.00 97.06 150 LEU A C 1
ATOM 1170 O O . LEU A 1 150 ? 29.470 -27.030 0.829 1.00 97.06 150 LEU A O 1
ATOM 1174 N N . ARG A 1 151 ? 31.679 -27.385 1.080 1.00 96.00 151 ARG A N 1
ATOM 1175 C CA . ARG A 1 151 ? 31.530 -28.704 1.706 1.00 96.00 151 ARG A CA 1
ATOM 1176 C C . ARG A 1 151 ? 30.804 -28.601 3.043 1.00 96.00 151 ARG A C 1
ATOM 1178 O O . ARG A 1 151 ? 29.889 -29.379 3.275 1.00 96.00 151 ARG A O 1
ATOM 1185 N N . SER A 1 152 ? 31.174 -27.627 3.875 1.00 96.69 152 SER A N 1
ATOM 1186 C CA . SER A 1 152 ? 30.529 -27.383 5.171 1.00 96.69 152 SER A CA 1
ATOM 1187 C C . SER A 1 152 ? 29.027 -27.105 5.015 1.00 96.69 152 SER A C 1
ATOM 1189 O O . SER A 1 152 ? 28.213 -27.772 5.648 1.00 96.69 152 SER A O 1
ATOM 1191 N N . LEU A 1 153 ? 28.636 -26.238 4.070 1.00 97.44 153 LEU A N 1
ATOM 1192 C CA . LEU A 1 153 ? 27.235 -25.946 3.752 1.00 97.44 153 LEU A CA 1
ATOM 1193 C C . LEU A 1 153 ? 26.471 -27.162 3.203 1.00 97.44 153 LEU A C 1
ATOM 1195 O O . LEU A 1 153 ? 25.347 -27.416 3.634 1.00 97.44 153 LEU A O 1
ATOM 1199 N N . VAL A 1 154 ? 27.066 -27.930 2.284 1.00 97.25 154 VAL A N 1
ATOM 1200 C CA . VAL A 1 154 ? 26.458 -29.163 1.750 1.00 97.25 154 VAL A CA 1
ATOM 1201 C C . VAL A 1 154 ? 26.263 -30.194 2.866 1.00 97.25 154 VAL A C 1
ATOM 1203 O O . VAL A 1 154 ? 25.173 -30.738 3.018 1.00 97.25 154 VAL A O 1
ATOM 1206 N N . GLU A 1 155 ? 27.271 -30.406 3.713 1.00 96.38 155 GLU A N 1
ATOM 1207 C CA . GLU A 1 155 ? 27.169 -31.289 4.875 1.00 96.38 155 GLU A CA 1
ATOM 1208 C C . GLU A 1 155 ? 26.142 -30.804 5.912 1.00 96.38 155 GLU A C 1
ATOM 1210 O O . GLU A 1 155 ? 25.425 -31.625 6.485 1.00 96.38 155 GLU A O 1
ATOM 1215 N N . ARG A 1 156 ? 26.057 -29.493 6.173 1.00 96.62 156 ARG A N 1
ATOM 1216 C CA . ARG A 1 156 ? 25.082 -28.879 7.091 1.00 96.62 156 ARG A CA 1
ATOM 1217 C C . ARG A 1 156 ? 23.649 -29.047 6.591 1.00 96.62 156 ARG A C 1
ATOM 1219 O O . ARG A 1 156 ? 22.751 -29.260 7.408 1.00 96.62 156 ARG A O 1
ATOM 1226 N N . ALA A 1 157 ? 23.449 -28.959 5.276 1.00 95.50 157 ALA A N 1
ATOM 1227 C CA . ALA A 1 157 ? 22.163 -29.145 4.620 1.00 95.50 157 ALA A CA 1
ATOM 1228 C C . ALA A 1 157 ? 21.739 -30.624 4.557 1.00 95.50 157 ALA A C 1
ATOM 1230 O O . ALA A 1 157 ? 20.604 -30.922 4.907 1.00 95.50 157 ALA A O 1
ATOM 1231 N N . GLU A 1 158 ? 22.631 -31.562 4.212 1.00 94.94 158 GLU A N 1
ATOM 1232 C CA . GLU A 1 158 ? 22.311 -33.007 4.207 1.00 94.94 158 GLU A CA 1
ATOM 1233 C C . GLU A 1 158 ? 22.027 -33.569 5.613 1.00 94.94 158 GLU A C 1
ATOM 1235 O O . GLU A 1 158 ? 21.344 -34.582 5.754 1.00 94.94 158 GLU A O 1
ATOM 1240 N N . LYS A 1 159 ? 22.532 -32.915 6.669 1.00 94.69 159 LYS A N 1
ATOM 1241 C CA . LYS A 1 159 ? 22.215 -33.230 8.075 1.00 94.69 159 LYS A CA 1
ATOM 1242 C C . LYS A 1 159 ? 20.891 -32.602 8.548 1.00 94.69 159 LYS A C 1
ATOM 1244 O O . LYS A 1 159 ? 20.458 -32.889 9.662 1.00 94.69 159 LYS A O 1
ATOM 1249 N N . SER A 1 160 ? 20.255 -31.751 7.737 1.00 92.88 160 SER A N 1
ATOM 1250 C CA . SER A 1 160 ? 19.016 -31.049 8.084 1.00 92.88 160 SER A CA 1
ATOM 1251 C C . SER A 1 160 ? 17.771 -31.889 7.805 1.00 92.88 160 SER A C 1
ATOM 1253 O O . SER A 1 160 ? 17.653 -32.525 6.763 1.00 92.88 160 SER A O 1
ATOM 1255 N N . ILE A 1 161 ? 16.777 -31.811 8.694 1.00 90.81 161 ILE A N 1
ATOM 1256 C CA . ILE A 1 161 ? 15.422 -32.328 8.424 1.00 90.81 161 ILE A CA 1
ATOM 1257 C C . ILE A 1 161 ? 14.519 -31.308 7.707 1.00 90.81 161 ILE A C 1
ATOM 1259 O O . ILE A 1 161 ? 13.432 -31.664 7.254 1.00 90.81 161 ILE A O 1
ATOM 1263 N N . ALA A 1 162 ? 14.946 -30.042 7.616 1.00 90.56 162 ALA A N 1
ATOM 1264 C CA . ALA A 1 162 ? 14.145 -28.932 7.093 1.00 90.56 162 ALA A CA 1
ATOM 1265 C C . ALA A 1 162 ? 14.611 -28.417 5.719 1.00 90.56 162 ALA A C 1
ATOM 1267 O O . ALA A 1 162 ? 13.875 -27.671 5.069 1.00 90.56 162 ALA A O 1
ATOM 1268 N N . ALA A 1 163 ? 15.782 -28.847 5.247 1.00 92.69 163 ALA A N 1
ATOM 1269 C CA . ALA A 1 163 ? 16.299 -28.585 3.908 1.00 92.69 163 ALA A CA 1
ATOM 1270 C C . ALA A 1 163 ? 16.475 -29.892 3.117 1.00 92.69 163 ALA A C 1
ATOM 1272 O O . ALA A 1 163 ? 16.768 -30.943 3.675 1.00 92.69 163 ALA A O 1
ATOM 1273 N N . ASN A 1 164 ? 16.285 -29.822 1.802 1.00 93.88 164 ASN A N 1
ATOM 1274 C CA . ASN A 1 164 ? 16.555 -30.889 0.846 1.00 93.88 164 ASN A CA 1
ATOM 1275 C C . ASN A 1 164 ? 17.358 -30.295 -0.312 1.00 93.88 164 ASN A C 1
ATOM 1277 O O . ASN A 1 164 ? 16.846 -29.422 -1.019 1.00 93.88 164 ASN A O 1
ATOM 1281 N N . ILE A 1 165 ? 18.589 -30.764 -0.539 1.00 96.94 165 ILE A N 1
ATOM 1282 C CA . ILE A 1 165 ? 19.368 -30.307 -1.693 1.00 96.94 165 ILE A CA 1
ATOM 1283 C C . ILE A 1 165 ? 18.706 -30.821 -2.976 1.00 96.94 165 ILE A C 1
ATOM 1285 O O . ILE A 1 165 ? 18.755 -32.007 -3.306 1.00 96.94 165 ILE A O 1
ATOM 1289 N N . TYR A 1 166 ? 18.070 -29.893 -3.688 1.00 96.25 166 TYR A N 1
ATOM 1290 C CA . TYR A 1 166 ? 17.493 -30.097 -5.013 1.00 96.25 166 TYR A CA 1
ATOM 1291 C C . TYR A 1 166 ? 18.555 -29.932 -6.105 1.00 96.25 166 TYR A C 1
ATOM 1293 O O . TYR A 1 166 ? 18.436 -30.515 -7.184 1.00 96.25 166 TYR A O 1
ATOM 1301 N N . GLY A 1 167 ? 19.602 -29.145 -5.835 1.00 97.81 167 GLY A N 1
ATOM 1302 C CA . GLY A 1 167 ? 20.604 -28.849 -6.841 1.00 97.81 167 GLY A CA 1
ATOM 1303 C C . GLY A 1 167 ? 21.633 -27.782 -6.486 1.00 97.81 167 GLY A C 1
ATOM 1304 O O . GLY A 1 167 ? 21.692 -27.286 -5.359 1.00 97.81 167 GLY A O 1
ATOM 1305 N N . PHE A 1 168 ? 22.386 -27.373 -7.507 1.00 98.25 168 PHE A N 1
ATOM 1306 C CA . PHE A 1 168 ? 23.367 -26.283 -7.455 1.00 98.25 168 PHE A CA 1
ATOM 1307 C C . PHE A 1 168 ? 23.049 -25.202 -8.497 1.00 98.25 168 PHE A C 1
ATOM 1309 O O . PHE A 1 168 ? 22.617 -25.511 -9.606 1.00 98.25 168 PHE A O 1
ATOM 1316 N N . TYR A 1 169 ? 23.248 -23.930 -8.141 1.00 98.25 169 TYR A N 1
ATOM 1317 C CA . TYR A 1 169 ? 22.883 -22.776 -8.974 1.00 98.25 169 TYR A CA 1
ATOM 1318 C C . TYR A 1 169 ? 24.049 -21.776 -9.058 1.00 98.25 169 TYR A C 1
ATOM 1320 O O . TYR A 1 169 ? 24.378 -21.107 -8.074 1.00 98.25 169 TYR A O 1
ATOM 1328 N N . CYS A 1 170 ? 24.686 -21.625 -10.222 1.00 97.00 170 CYS A N 1
ATOM 1329 C CA . CYS A 1 170 ? 25.636 -20.530 -10.475 1.00 97.00 170 CYS A CA 1
ATOM 1330 C C . CYS A 1 170 ? 24.928 -19.354 -11.179 1.00 97.00 170 CYS A C 1
ATOM 1332 O O . CYS A 1 170 ? 23.712 -19.364 -11.310 1.00 97.00 170 CYS A O 1
ATOM 1334 N N . HIS A 1 171 ? 25.639 -18.263 -11.475 1.00 95.62 171 HIS A N 1
ATOM 1335 C CA . HIS A 1 171 ? 25.142 -17.169 -12.327 1.00 95.62 171 HIS A CA 1
ATOM 1336 C C . HIS A 1 171 ? 26.318 -16.249 -12.665 1.00 95.62 171 HIS A C 1
ATOM 1338 O O . HIS A 1 171 ? 26.749 -15.470 -11.808 1.00 95.62 171 HIS A O 1
ATOM 1344 N N . ALA A 1 172 ? 26.845 -16.323 -13.884 1.00 89.56 172 ALA A N 1
ATOM 1345 C CA . ALA A 1 172 ? 27.972 -15.501 -14.320 1.00 89.56 172 ALA A CA 1
ATOM 1346 C C . ALA A 1 172 ? 27.584 -14.030 -14.568 1.00 89.56 172 ALA A C 1
ATOM 1348 O O . ALA A 1 172 ? 27.572 -13.538 -15.696 1.00 89.56 172 ALA A O 1
ATOM 1349 N N . GLY A 1 173 ? 27.295 -13.284 -13.498 1.00 82.25 173 GLY A N 1
ATOM 1350 C CA . GLY A 1 173 ? 26.985 -11.850 -13.566 1.00 82.25 173 GLY A CA 1
ATOM 1351 C C . GLY A 1 173 ? 28.119 -10.987 -14.142 1.00 82.25 173 GLY A C 1
ATOM 1352 O O . GLY A 1 173 ? 27.850 -9.929 -14.699 1.00 82.25 173 GLY A O 1
ATOM 1353 N N . HIS A 1 174 ? 29.371 -11.452 -14.080 1.00 84.81 174 HIS A N 1
ATOM 1354 C CA . HIS A 1 174 ? 30.525 -10.785 -14.694 1.00 84.81 174 HIS A CA 1
ATOM 1355 C C . HIS A 1 174 ? 30.596 -10.970 -16.224 1.00 84.81 174 HIS A C 1
ATOM 1357 O O . HIS A 1 174 ? 31.294 -10.207 -16.886 1.00 84.81 174 HIS A O 1
ATOM 1363 N N . SER A 1 175 ? 29.860 -11.926 -16.813 1.00 88.75 175 SER A N 1
ATOM 1364 C CA . SER A 1 175 ? 29.880 -12.192 -18.267 1.00 88.75 175 SER A CA 1
ATOM 1365 C C . SER A 1 175 ? 29.441 -10.991 -19.118 1.00 88.75 175 SER A C 1
ATOM 1367 O O . SER A 1 175 ? 29.857 -10.857 -20.264 1.00 88.75 175 SER A O 1
ATOM 1369 N N . TYR A 1 176 ? 28.680 -10.058 -18.535 1.00 83.75 176 TYR A N 1
ATOM 1370 C CA . TYR A 1 176 ? 28.301 -8.776 -19.142 1.00 83.75 176 TYR A CA 1
ATOM 1371 C C . TYR A 1 176 ? 29.511 -7.841 -19.367 1.00 83.75 176 TYR A C 1
ATOM 1373 O O . TYR A 1 176 ? 29.395 -6.855 -20.097 1.00 83.75 176 TYR A O 1
ATOM 1381 N N . GLY A 1 177 ? 30.668 -8.135 -18.762 1.00 83.56 177 GLY A N 1
ATOM 1382 C CA . GLY A 1 177 ? 31.968 -7.510 -19.031 1.00 83.56 177 GLY A CA 1
ATOM 1383 C C . GLY A 1 177 ? 32.773 -8.178 -20.157 1.00 83.56 177 GLY A C 1
ATOM 1384 O O . GLY A 1 177 ? 33.752 -7.600 -20.620 1.00 83.56 177 GLY A O 1
ATOM 1385 N N . GLY A 1 178 ? 32.365 -9.359 -20.636 1.00 86.19 178 GLY A N 1
ATOM 1386 C CA . GLY A 1 178 ? 32.989 -10.032 -21.779 1.00 86.19 178 GLY A CA 1
ATOM 1387 C C . GLY A 1 178 ? 32.730 -9.288 -23.093 1.00 86.19 178 GLY A C 1
ATOM 1388 O O . GLY A 1 178 ? 31.677 -8.677 -23.263 1.00 86.19 178 GLY A O 1
ATOM 1389 N N . ARG A 1 179 ? 33.694 -9.312 -24.021 1.00 88.75 179 ARG A N 1
ATOM 1390 C CA . ARG A 1 179 ? 33.646 -8.568 -25.301 1.00 88.75 179 ARG A CA 1
ATOM 1391 C C . ARG A 1 179 ? 33.848 -9.451 -26.541 1.00 88.75 179 ARG A C 1
ATOM 1393 O O . ARG A 1 179 ? 34.044 -8.925 -27.635 1.00 88.75 179 ARG A O 1
ATOM 1400 N N . SER A 1 180 ? 33.820 -10.774 -26.382 1.00 91.56 180 SER A N 1
ATOM 1401 C CA . SER A 1 180 ? 33.902 -11.737 -27.485 1.00 91.56 180 SER A CA 1
ATOM 1402 C C . SER A 1 180 ? 33.188 -13.051 -27.147 1.00 91.56 180 SER A C 1
ATOM 1404 O O . SER A 1 180 ? 32.885 -13.326 -25.980 1.00 91.56 180 SER A O 1
ATOM 1406 N N . ARG A 1 181 ? 32.953 -13.881 -28.174 1.00 94.50 181 ARG A N 1
ATOM 1407 C CA . ARG A 1 181 ? 32.387 -15.233 -28.032 1.00 94.50 181 ARG A CA 1
ATOM 1408 C C . ARG A 1 181 ? 33.260 -16.117 -27.147 1.00 94.50 181 ARG A C 1
ATOM 1410 O O . ARG A 1 181 ? 32.733 -16.797 -26.279 1.00 94.50 181 ARG A O 1
ATOM 1417 N N . GLU A 1 182 ? 34.574 -16.065 -27.316 1.00 94.75 182 GLU A N 1
ATOM 1418 C CA . GLU A 1 182 ? 35.536 -16.911 -26.603 1.00 94.75 182 GLU A CA 1
ATOM 1419 C C . GLU A 1 182 ? 35.500 -16.645 -25.093 1.00 94.75 182 GLU A C 1
ATOM 1421 O O . GLU A 1 182 ? 35.454 -17.589 -24.312 1.00 94.75 182 GLU A O 1
ATOM 1426 N N . ALA A 1 183 ? 35.422 -15.375 -24.675 1.00 93.31 183 ALA A N 1
ATOM 1427 C CA . ALA A 1 183 ? 35.302 -15.007 -23.262 1.00 93.31 183 ALA A CA 1
ATOM 1428 C C . ALA A 1 183 ? 33.965 -15.466 -22.644 1.00 93.31 183 ALA A C 1
ATOM 1430 O O . ALA A 1 183 ? 33.914 -15.876 -21.483 1.00 93.31 183 ALA A O 1
ATOM 1431 N N . ALA A 1 184 ? 32.874 -15.430 -23.416 1.00 94.94 184 ALA A N 1
ATOM 1432 C CA . ALA A 1 184 ? 31.584 -15.961 -22.982 1.00 94.94 184 ALA A CA 1
ATOM 1433 C C . ALA A 1 184 ? 31.584 -17.501 -22.929 1.00 94.94 184 ALA A C 1
ATOM 1435 O O . ALA A 1 184 ? 31.019 -18.075 -22.001 1.00 94.94 184 ALA A O 1
ATOM 1436 N N . GLU A 1 185 ? 32.250 -18.175 -23.872 1.00 95.56 185 GLU A N 1
ATOM 1437 C CA . GLU A 1 185 ? 32.418 -19.632 -23.876 1.00 95.56 185 GLU A CA 1
ATOM 1438 C C . GLU A 1 185 ? 33.305 -20.099 -22.712 1.00 95.56 185 GLU A C 1
ATOM 1440 O O . GLU A 1 185 ? 32.960 -21.066 -22.037 1.00 95.56 185 GLU A O 1
ATOM 1445 N N . GLU A 1 186 ? 34.405 -19.405 -22.411 1.00 94.44 186 GLU A N 1
ATOM 1446 C CA . GLU A 1 186 ? 35.232 -19.655 -21.222 1.00 94.44 186 GLU A CA 1
ATOM 1447 C C . GLU A 1 186 ? 34.405 -19.498 -19.939 1.00 94.44 186 GLU A C 1
ATOM 1449 O O . GLU A 1 186 ? 34.379 -20.398 -19.098 1.00 94.44 186 GLU A O 1
ATOM 1454 N N . THR A 1 187 ? 33.637 -18.410 -19.838 1.00 95.25 187 THR A N 1
ATOM 1455 C CA . THR A 1 187 ? 32.750 -18.160 -18.695 1.00 95.25 187 THR A CA 1
ATOM 1456 C C . THR A 1 187 ? 31.697 -19.264 -18.533 1.00 95.25 187 THR A C 1
ATOM 1458 O O . THR A 1 187 ? 31.501 -19.775 -17.431 1.00 95.25 187 THR A O 1
ATOM 1461 N N . LEU A 1 188 ? 31.054 -19.687 -19.628 1.00 95.88 188 LEU A N 1
ATOM 1462 C CA . LEU A 1 188 ? 30.098 -20.798 -19.643 1.00 95.88 188 LEU A CA 1
ATOM 1463 C C . LEU A 1 188 ? 30.751 -22.106 -19.167 1.00 95.88 188 LEU A C 1
ATOM 1465 O O . LEU A 1 188 ? 30.158 -22.840 -18.378 1.00 95.88 188 LEU A O 1
ATOM 1469 N N . ASN A 1 189 ? 31.985 -22.392 -19.596 1.00 94.44 189 ASN A N 1
ATOM 1470 C CA . ASN A 1 189 ? 32.731 -23.559 -19.122 1.00 94.44 189 ASN A CA 1
ATOM 1471 C C . ASN A 1 189 ? 32.976 -23.506 -17.604 1.00 94.44 189 ASN A C 1
ATOM 1473 O O . ASN A 1 189 ? 32.804 -24.531 -16.947 1.00 94.44 189 ASN A O 1
ATOM 1477 N N . VAL A 1 190 ? 33.307 -22.338 -17.039 1.00 94.56 190 VAL A N 1
ATOM 1478 C CA . VAL A 1 190 ? 33.474 -22.147 -15.582 1.00 94.56 190 VAL A CA 1
ATOM 1479 C C . VAL A 1 190 ? 32.148 -22.296 -14.824 1.00 94.56 190 VAL A C 1
ATOM 1481 O O . VAL A 1 190 ? 32.132 -22.896 -13.746 1.00 94.56 190 VAL A O 1
ATOM 1484 N N . GLU A 1 191 ? 31.029 -21.815 -15.381 1.00 95.88 191 GLU A N 1
ATOM 1485 C CA . GLU A 1 191 ? 29.688 -22.051 -14.824 1.00 95.88 191 GLU A CA 1
ATOM 1486 C C . GLU A 1 191 ? 29.404 -23.557 -14.685 1.00 95.88 191 GLU A C 1
ATOM 1488 O O . GLU A 1 191 ? 29.028 -24.024 -13.607 1.00 95.88 191 GLU A O 1
ATOM 1493 N N . ILE A 1 192 ? 29.651 -24.324 -15.752 1.00 94.19 192 ILE A N 1
ATOM 1494 C CA . ILE A 1 192 ? 29.402 -25.772 -15.827 1.00 94.19 192 ILE A CA 1
ATOM 1495 C C . ILE A 1 192 ? 30.310 -26.566 -14.887 1.00 94.19 192 ILE A C 1
ATOM 1497 O O . ILE A 1 192 ? 29.821 -27.388 -14.110 1.00 94.19 192 ILE A O 1
ATOM 1501 N N . THR A 1 193 ? 31.630 -26.366 -14.960 1.00 94.38 193 THR A N 1
ATOM 1502 C CA . THR A 1 193 ? 32.577 -27.154 -14.155 1.00 94.38 193 THR A CA 1
ATOM 1503 C C . THR A 1 193 ? 32.367 -26.912 -12.666 1.00 94.38 193 THR A C 1
ATOM 1505 O O . THR A 1 193 ? 32.453 -27.861 -11.889 1.00 94.38 193 THR A O 1
ATOM 1508 N N . SER A 1 194 ? 31.984 -25.692 -12.276 1.00 95.31 194 SER A N 1
ATOM 1509 C CA . SER A 1 194 ? 31.650 -25.352 -10.891 1.00 95.31 194 SER A CA 1
ATOM 1510 C C . SER A 1 194 ? 30.425 -26.105 -10.370 1.00 95.31 194 SER A C 1
ATOM 1512 O O . SER A 1 194 ? 30.497 -26.723 -9.308 1.00 95.31 194 SER A O 1
ATOM 1514 N N . VAL A 1 195 ? 29.305 -26.107 -11.108 1.00 96.06 195 VAL A N 1
ATOM 1515 C CA . VAL A 1 195 ? 28.093 -26.816 -10.653 1.00 96.06 195 VAL A CA 1
ATOM 1516 C C . VAL A 1 195 ? 28.247 -28.338 -10.696 1.00 96.06 195 VAL A C 1
ATOM 1518 O O . VAL A 1 195 ? 27.706 -29.015 -9.824 1.00 96.06 195 VAL A O 1
ATOM 1521 N N . LEU A 1 196 ? 29.019 -28.885 -11.644 1.00 94.62 196 LEU A N 1
ATOM 1522 C CA . LEU A 1 196 ? 29.324 -30.320 -11.690 1.00 94.62 196 LEU A CA 1
ATOM 1523 C C . LEU A 1 196 ? 30.295 -30.744 -10.576 1.00 94.62 196 LEU A C 1
ATOM 1525 O O . LEU A 1 196 ? 30.090 -31.796 -9.971 1.00 94.62 196 LEU A O 1
ATOM 1529 N N . HIS A 1 197 ? 31.299 -29.923 -10.245 1.00 94.50 197 HIS A N 1
ATOM 1530 C CA . HIS A 1 197 ? 32.159 -30.161 -9.082 1.00 94.50 197 HIS A CA 1
ATOM 1531 C C . HIS A 1 197 ? 31.333 -30.171 -7.792 1.00 94.50 197 HIS A C 1
ATOM 1533 O O . HIS A 1 197 ? 31.415 -31.121 -7.017 1.00 94.50 197 HIS A O 1
ATOM 1539 N N . ALA A 1 198 ? 30.491 -29.157 -7.583 1.00 95.81 198 ALA A N 1
ATOM 1540 C CA . ALA A 1 198 ? 29.650 -29.073 -6.394 1.00 95.81 198 ALA A CA 1
ATOM 1541 C C . ALA A 1 198 ? 28.661 -30.251 -6.295 1.00 95.81 198 ALA A C 1
ATOM 1543 O O . ALA A 1 198 ? 28.495 -30.819 -5.217 1.00 95.81 198 ALA A O 1
ATOM 1544 N N . ALA A 1 199 ? 28.086 -30.694 -7.420 1.00 95.56 199 ALA A N 1
ATOM 1545 C CA . ALA A 1 199 ? 27.247 -31.892 -7.469 1.00 95.56 199 ALA A CA 1
ATOM 1546 C C . ALA A 1 199 ? 28.002 -33.182 -7.090 1.00 95.56 199 ALA A C 1
ATOM 1548 O O . ALA A 1 199 ? 27.415 -34.052 -6.451 1.00 95.56 199 ALA A O 1
ATOM 1549 N N . SER A 1 200 ? 29.302 -33.286 -7.394 1.00 93.81 200 SER A N 1
ATOM 1550 C CA . SER A 1 200 ? 30.141 -34.434 -7.001 1.00 93.81 200 SER A CA 1
ATOM 1551 C C . SER A 1 200 ? 30.442 -34.528 -5.494 1.00 93.81 200 SER A C 1
ATOM 1553 O O . SER A 1 200 ? 31.005 -35.522 -5.040 1.00 93.81 200 SER A O 1
ATOM 1555 N N . LEU A 1 201 ? 30.040 -33.526 -4.699 1.00 94.50 201 LEU A N 1
ATOM 1556 C CA . LEU A 1 201 ? 30.061 -33.595 -3.231 1.00 94.50 201 LEU A CA 1
ATOM 1557 C C . LEU A 1 201 ? 28.903 -34.439 -2.661 1.00 94.50 201 LEU A C 1
ATOM 1559 O O . LEU A 1 201 ? 28.896 -34.728 -1.465 1.00 94.50 201 LEU A O 1
ATOM 1563 N N . LEU A 1 202 ? 27.932 -34.826 -3.496 1.00 94.12 202 LEU A N 1
ATOM 1564 C CA . LEU A 1 202 ? 26.795 -35.677 -3.146 1.00 94.12 202 LEU A CA 1
ATOM 1565 C C . LEU A 1 202 ? 26.888 -37.048 -3.831 1.00 94.12 202 LEU A C 1
ATOM 1567 O O . LEU A 1 202 ? 27.620 -37.243 -4.798 1.00 94.12 202 LEU A O 1
ATOM 1571 N N . SER A 1 203 ? 26.126 -38.019 -3.319 1.00 88.19 203 SER A N 1
ATOM 1572 C CA . SER A 1 203 ? 26.083 -39.375 -3.880 1.00 88.19 203 SER A CA 1
ATOM 1573 C C . SER A 1 203 ? 25.517 -39.393 -5.304 1.00 88.19 203 SER A C 1
ATOM 1575 O O . SER A 1 203 ? 24.436 -38.855 -5.547 1.00 88.19 203 SER A O 1
ATOM 1577 N N . GLU A 1 204 ? 26.172 -40.133 -6.206 1.00 86.56 204 GLU A N 1
ATOM 1578 C CA . GLU A 1 204 ? 25.704 -40.432 -7.575 1.00 86.56 204 GLU A CA 1
ATOM 1579 C C . GLU A 1 204 ? 24.312 -41.097 -7.615 1.00 86.56 204 GLU A C 1
ATOM 1581 O O . GLU A 1 204 ? 23.654 -41.121 -8.652 1.00 86.56 204 GLU A O 1
ATOM 1586 N N . SER A 1 205 ? 23.834 -41.619 -6.480 1.00 87.12 205 SER A N 1
ATOM 1587 C CA . SER A 1 205 ? 22.482 -42.167 -6.320 1.00 87.12 205 SER A CA 1
ATOM 1588 C C . SER A 1 205 ? 21.373 -41.111 -6.196 1.00 87.12 205 SER A C 1
ATOM 1590 O O . SER A 1 205 ? 20.214 -41.491 -6.034 1.00 87.12 205 SER A O 1
ATOM 1592 N N . ARG A 1 206 ? 21.698 -39.811 -6.175 1.00 90.88 206 ARG A N 1
ATOM 1593 C CA . ARG A 1 206 ? 20.720 -38.715 -6.096 1.00 90.88 206 ARG A CA 1
ATOM 1594 C C . ARG A 1 206 ? 20.511 -38.067 -7.460 1.00 90.88 206 ARG A C 1
ATOM 1596 O O . ARG A 1 206 ? 21.475 -37.628 -8.084 1.00 90.88 206 ARG A O 1
ATOM 1603 N N . ASP A 1 207 ? 19.247 -37.922 -7.851 1.00 95.12 207 ASP A N 1
ATOM 1604 C CA . ASP A 1 207 ? 18.852 -37.041 -8.948 1.00 95.12 207 ASP A CA 1
ATOM 1605 C C . ASP A 1 207 ? 18.995 -35.576 -8.504 1.00 95.12 207 ASP A C 1
ATOM 1607 O O . ASP A 1 207 ? 18.384 -35.157 -7.516 1.00 95.12 207 ASP A O 1
ATOM 1611 N N . LEU A 1 208 ? 19.809 -34.798 -9.219 1.00 97.38 208 LEU A N 1
ATOM 1612 C CA . LEU A 1 208 ? 20.129 -33.403 -8.895 1.00 97.38 208 LEU A CA 1
ATOM 1613 C C . LEU A 1 208 ? 19.896 -32.490 -10.097 1.00 97.38 208 LEU A C 1
ATOM 1615 O O . LEU A 1 208 ? 20.163 -32.864 -11.237 1.00 97.38 208 LEU A O 1
ATOM 1619 N N . VAL A 1 209 ? 19.463 -31.255 -9.848 1.00 97.56 209 VAL A N 1
ATOM 1620 C CA . VAL A 1 209 ? 19.415 -30.207 -10.876 1.00 97.56 209 VAL A CA 1
ATOM 1621 C C . VAL A 1 209 ? 20.663 -29.332 -10.786 1.00 97.56 209 VAL A C 1
ATOM 1623 O O . VAL A 1 209 ? 21.063 -28.911 -9.704 1.00 97.56 209 VAL A O 1
ATOM 1626 N N . VAL A 1 210 ? 21.282 -29.009 -11.917 1.00 97.44 210 VAL A N 1
ATOM 1627 C CA . VAL A 1 210 ? 22.343 -27.995 -11.981 1.00 97.44 210 VAL A CA 1
ATOM 1628 C C . VAL A 1 210 ? 21.916 -26.876 -12.915 1.00 97.44 210 VAL A C 1
ATOM 1630 O O . VAL A 1 210 ? 21.495 -27.125 -14.042 1.00 97.44 210 VAL A O 1
ATOM 1633 N N . SER A 1 211 ? 21.972 -25.645 -12.417 1.00 97.94 211 SER A N 1
ATOM 1634 C CA . SER A 1 211 ? 21.357 -24.485 -13.054 1.00 97.94 211 SER A CA 1
ATOM 1635 C C . SER A 1 211 ? 22.388 -23.391 -13.295 1.00 97.94 211 SER A C 1
ATOM 1637 O O . SER A 1 211 ? 23.032 -22.909 -12.358 1.00 97.94 211 SER A O 1
ATOM 1639 N N . ILE A 1 212 ? 22.553 -23.018 -14.563 1.00 96.88 212 ILE A N 1
ATOM 1640 C CA . ILE A 1 212 ? 23.609 -22.112 -15.034 1.00 96.88 212 ILE A CA 1
ATOM 1641 C C . ILE A 1 212 ? 23.042 -20.995 -15.910 1.00 96.88 212 ILE A C 1
ATOM 1643 O O . ILE A 1 212 ? 21.983 -21.168 -16.512 1.00 96.88 212 ILE A O 1
ATOM 1647 N N . GLY A 1 213 ? 23.779 -19.895 -16.065 1.00 94.25 213 GLY A N 1
ATOM 1648 C CA . GLY A 1 213 ? 23.575 -18.986 -17.187 1.00 94.25 213 GLY A CA 1
ATOM 1649 C C . GLY A 1 213 ? 23.400 -17.513 -16.834 1.00 94.25 213 GLY A C 1
ATOM 1650 O O . GLY A 1 213 ? 22.849 -17.106 -15.813 1.00 94.25 213 GLY A O 1
ATOM 1651 N N . ALA A 1 214 ? 23.810 -16.677 -17.774 1.00 94.56 214 ALA A N 1
ATOM 1652 C CA . ALA A 1 214 ? 23.413 -15.289 -17.930 1.00 94.56 214 ALA A CA 1
ATOM 1653 C C . ALA A 1 214 ? 23.026 -15.065 -19.402 1.00 94.56 214 ALA A C 1
ATOM 1655 O O . ALA A 1 214 ? 23.247 -15.941 -20.231 1.00 94.56 214 ALA A O 1
ATOM 1656 N N . THR A 1 215 ? 22.466 -13.906 -19.773 1.00 94.81 215 THR A N 1
ATOM 1657 C CA . THR A 1 215 ? 22.168 -13.643 -21.197 1.00 94.81 215 THR A CA 1
ATOM 1658 C C . THR A 1 215 ? 23.409 -13.794 -22.102 1.00 94.81 215 THR A C 1
ATOM 1660 O O . THR A 1 215 ? 23.277 -14.454 -23.130 1.00 94.81 215 THR A O 1
ATOM 1663 N N . PRO A 1 216 ? 24.618 -13.324 -21.722 1.00 95.38 216 PRO A N 1
ATOM 1664 C CA . PRO A 1 216 ? 25.819 -13.562 -22.524 1.00 95.38 216 PRO A CA 1
ATOM 1665 C C . PRO A 1 216 ? 26.185 -15.049 -22.666 1.00 95.38 216 PRO A C 1
ATOM 1667 O O . PRO A 1 216 ? 26.408 -15.513 -23.780 1.00 95.38 216 PRO A O 1
ATOM 1670 N N . THR A 1 217 ? 26.197 -15.835 -21.580 1.00 96.12 217 THR A N 1
ATOM 1671 C CA . THR A 1 217 ? 26.538 -17.271 -21.665 1.00 96.12 217 THR A CA 1
ATOM 1672 C C . THR A 1 217 ? 25.440 -18.108 -22.336 1.00 96.12 217 THR A C 1
ATOM 1674 O O . THR A 1 217 ? 25.743 -19.114 -22.971 1.00 96.12 217 THR A O 1
ATOM 1677 N N . ALA A 1 218 ? 24.182 -17.654 -22.306 1.00 96.44 218 ALA A N 1
ATOM 1678 C CA . ALA A 1 218 ? 23.075 -18.243 -23.058 1.00 96.44 218 ALA A CA 1
ATOM 1679 C C . ALA A 1 218 ? 23.235 -18.077 -24.581 1.00 96.44 218 ALA A C 1
ATOM 1681 O O . ALA A 1 218 ? 23.008 -19.034 -25.316 1.00 96.44 218 ALA A O 1
ATOM 1682 N N . HIS A 1 219 ? 23.701 -16.915 -25.061 1.00 96.56 219 HIS A N 1
ATOM 1683 C CA . HIS A 1 219 ? 23.970 -16.665 -26.493 1.00 96.56 219 HIS A CA 1
ATOM 1684 C C . HIS A 1 219 ? 25.131 -17.498 -27.073 1.00 96.56 219 HIS A C 1
ATOM 1686 O O . HIS A 1 219 ? 25.353 -17.510 -28.285 1.00 96.56 219 HIS A O 1
ATOM 1692 N N . VAL A 1 220 ? 25.870 -18.217 -26.222 1.00 96.44 220 VAL A N 1
ATOM 1693 C CA . VAL A 1 220 ? 26.911 -19.177 -26.621 1.00 96.44 220 VAL A CA 1
ATOM 1694 C C . VAL A 1 220 ? 26.658 -20.591 -26.086 1.00 96.44 220 VAL A C 1
ATOM 1696 O O . VAL A 1 220 ? 27.558 -21.426 -26.153 1.00 96.44 220 VAL A O 1
ATOM 1699 N N . VAL A 1 221 ? 25.450 -20.903 -25.590 1.00 95.69 221 VAL A N 1
ATOM 1700 C CA . VAL A 1 221 ? 25.171 -22.208 -24.960 1.00 95.69 221 VAL A CA 1
ATOM 1701 C C . VAL A 1 221 ? 25.417 -23.383 -25.913 1.00 95.69 221 VAL A C 1
ATOM 1703 O O . VAL A 1 221 ? 25.945 -24.406 -25.490 1.00 95.69 221 VAL A O 1
ATOM 1706 N N . SER A 1 222 ? 25.184 -23.206 -27.218 1.00 92.94 222 SER A N 1
ATOM 1707 C CA . SER A 1 222 ? 25.511 -24.162 -28.291 1.00 92.94 222 SER A CA 1
ATOM 1708 C C . SER A 1 222 ? 27.002 -24.529 -28.424 1.00 92.94 222 SER A C 1
ATOM 1710 O O . SER A 1 222 ? 27.340 -25.469 -29.143 1.00 92.94 222 SER A O 1
ATOM 1712 N N . ALA A 1 223 ? 27.913 -23.855 -27.714 1.00 90.62 223 ALA A N 1
ATOM 1713 C CA . ALA A 1 223 ? 29.308 -24.283 -27.576 1.00 90.62 223 ALA A CA 1
ATOM 1714 C C . ALA A 1 223 ? 29.505 -25.448 -26.580 1.00 90.62 223 ALA A C 1
ATOM 1716 O O . ALA A 1 223 ? 30.596 -26.029 -26.528 1.00 90.62 223 ALA A O 1
ATOM 1717 N N . PHE A 1 224 ? 28.470 -25.794 -25.804 1.00 88.50 224 PHE A N 1
ATOM 1718 C CA . PHE A 1 224 ? 28.467 -26.846 -24.790 1.00 88.50 224 PHE A CA 1
ATOM 1719 C C . PHE A 1 224 ? 28.843 -28.226 -25.349 1.00 88.50 224 PHE A C 1
ATOM 1721 O O . PHE A 1 224 ? 28.261 -28.706 -26.320 1.00 88.50 224 PHE A O 1
ATOM 1728 N N . LYS A 1 225 ? 29.828 -28.880 -24.715 1.00 81.25 225 LYS A N 1
ATOM 1729 C CA . LYS A 1 225 ? 30.398 -30.175 -25.152 1.00 81.25 225 LYS A CA 1
ATOM 1730 C C . LYS A 1 225 ? 30.637 -31.176 -24.013 1.00 81.25 225 LYS A C 1
ATOM 1732 O O . LYS A 1 225 ? 31.165 -32.261 -24.261 1.00 81.25 225 LYS A O 1
ATOM 1737 N N . HIS A 1 226 ? 30.299 -30.833 -22.767 1.00 76.69 226 HIS A N 1
ATOM 1738 C CA . HIS A 1 226 ? 30.552 -31.712 -21.619 1.00 76.69 226 HIS A CA 1
ATOM 1739 C C . HIS A 1 226 ? 29.509 -32.823 -21.537 1.00 76.69 226 HIS A C 1
ATOM 1741 O O . HIS A 1 226 ? 28.333 -32.616 -21.824 1.00 76.69 226 HIS A O 1
ATOM 1747 N N . LYS A 1 227 ? 29.926 -34.009 -21.088 1.00 82.00 227 LYS A N 1
ATOM 1748 C CA . LYS A 1 227 ? 28.984 -35.075 -20.739 1.00 82.00 227 LYS A CA 1
ATOM 1749 C C . LYS A 1 227 ? 28.448 -34.822 -19.336 1.00 82.00 227 LYS A C 1
ATOM 1751 O O . LYS A 1 227 ? 29.201 -34.908 -18.371 1.00 82.00 227 LYS A O 1
ATOM 1756 N N . VAL A 1 228 ? 27.154 -34.539 -19.236 1.00 88.44 228 VAL A N 1
ATOM 1757 C CA . VAL A 1 228 ? 26.447 -34.486 -17.953 1.00 88.44 228 VAL A CA 1
ATOM 1758 C C . VAL A 1 228 ? 26.248 -35.926 -17.438 1.00 88.44 228 VAL A C 1
ATOM 1760 O O . VAL A 1 228 ? 25.858 -36.788 -18.232 1.00 88.44 228 VAL A O 1
ATOM 1763 N N . PRO A 1 229 ? 26.528 -36.229 -16.155 1.00 90.81 229 PRO A N 1
ATOM 1764 C CA . PRO A 1 229 ? 26.174 -37.510 -15.537 1.00 90.81 229 PRO A CA 1
ATOM 1765 C C . PRO A 1 229 ? 24.669 -37.796 -15.616 1.00 90.81 229 PRO A C 1
ATOM 1767 O O . PRO A 1 229 ? 23.857 -36.878 -15.550 1.00 90.81 229 PRO A O 1
ATOM 1770 N N . SER A 1 230 ? 24.270 -39.065 -15.729 1.00 89.31 230 SER A N 1
ATOM 1771 C CA . SER A 1 230 ? 22.864 -39.438 -15.975 1.00 89.31 230 SER A CA 1
ATOM 1772 C C . SER A 1 230 ? 21.897 -39.124 -14.826 1.00 89.31 230 SER A C 1
ATOM 1774 O O . SER A 1 230 ? 20.695 -39.082 -15.059 1.00 89.31 230 SER A O 1
ATOM 1776 N N . ASN A 1 231 ? 22.409 -38.905 -13.613 1.00 92.94 231 ASN A N 1
ATOM 1777 C CA . ASN A 1 231 ? 21.657 -38.459 -12.435 1.00 92.94 231 ASN A CA 1
ATOM 1778 C C . ASN A 1 231 ? 21.608 -36.919 -12.299 1.00 92.94 231 ASN A C 1
ATOM 1780 O O . ASN A 1 231 ? 21.085 -36.398 -11.317 1.00 92.94 231 ASN A O 1
ATOM 1784 N N . ILE A 1 232 ? 22.183 -36.168 -13.246 1.00 95.88 232 ILE A N 1
ATOM 1785 C CA . ILE A 1 232 ? 22.230 -34.704 -13.205 1.00 95.88 232 ILE A CA 1
ATOM 1786 C C . ILE A 1 232 ? 21.401 -34.123 -14.354 1.00 95.88 232 ILE A C 1
ATOM 1788 O O . ILE A 1 232 ? 21.685 -34.336 -15.532 1.00 95.88 232 ILE A O 1
ATOM 1792 N N . LYS A 1 233 ? 20.392 -33.321 -14.010 1.00 96.31 233 LYS A N 1
ATOM 1793 C CA . LYS A 1 233 ? 19.607 -32.535 -14.963 1.00 96.31 233 LYS A CA 1
ATOM 1794 C C . LYS A 1 233 ? 20.216 -31.140 -15.098 1.00 96.31 233 LYS A C 1
ATOM 1796 O O . LYS A 1 233 ? 20.094 -30.320 -14.191 1.00 96.31 233 LYS A O 1
ATOM 1801 N N . LEU A 1 234 ? 20.858 -30.866 -16.230 1.00 96.44 234 LEU A N 1
ATOM 1802 C CA . LEU A 1 234 ? 21.339 -29.527 -16.569 1.00 96.44 234 LEU A CA 1
ATOM 1803 C C . LEU A 1 234 ? 20.180 -28.657 -17.083 1.00 96.44 234 LEU A C 1
ATOM 1805 O O . LEU A 1 234 ? 19.473 -29.046 -18.015 1.00 96.44 234 LEU A O 1
ATOM 1809 N N . GLU A 1 235 ? 20.009 -27.476 -16.491 1.00 96.88 235 GLU A N 1
ATOM 1810 C CA . GLU A 1 235 ? 19.102 -26.429 -16.966 1.00 96.88 235 GLU A CA 1
ATOM 1811 C C . GLU A 1 235 ? 19.841 -25.099 -17.203 1.00 96.88 235 GLU A C 1
ATOM 1813 O O . GLU A 1 235 ? 20.736 -24.706 -16.449 1.00 96.88 235 GLU A O 1
ATOM 1818 N N . LEU A 1 236 ? 19.436 -24.380 -18.250 1.00 97.69 236 LEU A N 1
ATOM 1819 C CA . LEU A 1 236 ? 19.873 -23.013 -18.528 1.00 97.69 236 LEU A CA 1
ATOM 1820 C C . LEU A 1 236 ? 18.864 -22.009 -17.953 1.00 97.69 236 LEU A C 1
ATOM 1822 O O . LEU A 1 236 ? 17.656 -22.179 -18.116 1.00 97.69 236 LEU A O 1
ATOM 1826 N N . HIS A 1 237 ? 19.333 -20.911 -17.363 1.00 97.62 237 HIS A N 1
ATOM 1827 C CA . HIS A 1 237 ? 18.497 -19.775 -16.984 1.00 97.62 237 HIS A CA 1
ATOM 1828 C C . HIS A 1 237 ? 18.981 -18.464 -17.625 1.00 97.62 237 HIS A C 1
ATOM 1830 O O . HIS A 1 237 ? 20.111 -18.016 -17.454 1.00 97.62 237 HIS A O 1
ATOM 1836 N N . ALA A 1 238 ? 18.082 -17.797 -18.349 1.00 95.88 238 ALA A N 1
ATOM 1837 C CA . ALA A 1 238 ? 18.314 -16.483 -18.946 1.00 95.88 238 ALA A CA 1
ATOM 1838 C C . ALA A 1 238 ? 17.029 -15.646 -18.880 1.00 95.88 238 ALA A C 1
ATOM 1840 O O . ALA A 1 238 ? 15.931 -16.195 -18.797 1.00 95.88 238 ALA A O 1
ATOM 1841 N N . GLY A 1 239 ? 17.152 -14.314 -18.882 1.00 92.44 239 GLY A N 1
ATOM 1842 C CA . GLY A 1 239 ? 15.999 -13.416 -18.686 1.00 92.44 239 GLY A CA 1
ATOM 1843 C C . GLY A 1 239 ? 15.962 -12.172 -19.565 1.00 92.44 239 GLY A C 1
ATOM 1844 O O . GLY A 1 239 ? 14.883 -11.729 -19.944 1.00 92.44 239 GLY A O 1
ATOM 1845 N N . ASN A 1 240 ? 17.125 -11.627 -19.933 1.00 93.88 240 ASN A N 1
ATOM 1846 C CA . ASN A 1 240 ? 17.197 -10.437 -20.782 1.00 93.88 240 ASN A CA 1
ATOM 1847 C C . ASN A 1 240 ? 17.270 -10.778 -22.287 1.00 93.88 240 ASN A C 1
ATOM 1849 O O . ASN A 1 240 ? 16.822 -9.977 -23.103 1.00 93.88 240 ASN A O 1
ATOM 1853 N N . PHE A 1 241 ? 17.681 -12.003 -22.639 1.00 95.56 241 PHE A N 1
ATOM 1854 C CA . PHE A 1 241 ? 17.762 -12.514 -24.016 1.00 95.56 241 PHE A CA 1
ATOM 1855 C C . PHE A 1 241 ? 16.524 -12.313 -24.927 1.00 95.56 241 PHE A C 1
ATOM 1857 O O . PHE A 1 241 ? 16.745 -12.149 -26.125 1.00 95.56 241 PHE A O 1
ATOM 1864 N N . PRO A 1 242 ? 15.244 -12.273 -24.468 1.00 95.25 242 PRO A N 1
ATOM 1865 C CA . PRO A 1 242 ? 14.125 -12.023 -25.381 1.00 95.25 242 PRO A CA 1
ATOM 1866 C C . PRO A 1 242 ? 14.154 -10.582 -25.895 1.00 95.25 242 PRO A C 1
ATOM 1868 O O . PRO A 1 242 ? 13.671 -10.292 -26.987 1.00 95.25 242 PRO A O 1
ATOM 1871 N N . CYS A 1 243 ? 14.721 -9.679 -25.095 1.00 89.81 243 CYS A N 1
ATOM 1872 C CA . CYS A 1 243 ? 14.766 -8.252 -25.339 1.00 89.81 243 CYS A CA 1
ATOM 1873 C C . CYS A 1 243 ? 16.095 -7.807 -25.933 1.00 89.81 243 CYS A C 1
ATOM 1875 O O . CYS A 1 243 ? 16.065 -7.103 -26.934 1.00 89.81 243 CYS A O 1
ATOM 1877 N N . ASN A 1 244 ? 17.215 -8.195 -25.315 1.00 92.44 244 ASN A N 1
ATOM 1878 C CA . ASN A 1 244 ? 18.536 -7.579 -25.466 1.00 92.44 244 ASN A CA 1
ATOM 1879 C C . ASN A 1 244 ? 18.529 -6.043 -25.259 1.00 92.44 244 ASN A C 1
ATOM 1881 O O . ASN A 1 244 ? 17.488 -5.386 -25.182 1.00 92.44 244 ASN A O 1
ATOM 1885 N N . ASP A 1 245 ? 19.717 -5.459 -25.135 1.00 87.94 245 ASP A N 1
ATOM 1886 C CA . ASP A 1 245 ? 19.946 -4.032 -24.876 1.00 87.94 245 ASP A CA 1
ATOM 1887 C C . ASP A 1 245 ? 21.350 -3.614 -25.363 1.00 87.94 245 ASP A C 1
ATOM 1889 O O . ASP A 1 245 ? 22.028 -4.389 -26.049 1.00 87.94 245 ASP A O 1
ATOM 1893 N N . LEU A 1 246 ? 21.783 -2.384 -25.038 1.00 84.62 246 LEU A N 1
ATOM 1894 C CA . LEU A 1 246 ? 23.114 -1.882 -25.402 1.00 84.62 246 LEU A CA 1
ATOM 1895 C C . LEU A 1 246 ? 24.199 -2.754 -24.787 1.00 84.62 246 LEU A C 1
ATOM 1897 O O . LEU A 1 246 ? 25.170 -3.051 -25.469 1.00 84.62 246 LEU A O 1
ATOM 1901 N N . GLN A 1 247 ? 24.023 -3.187 -23.536 1.00 85.88 247 GLN A N 1
ATOM 1902 C CA . GLN A 1 247 ? 25.027 -3.978 -22.840 1.00 85.88 247 GLN A CA 1
ATOM 1903 C C . GLN A 1 247 ? 25.179 -5.364 -23.466 1.00 85.88 247 GLN A C 1
ATOM 1905 O O . GLN A 1 247 ? 26.301 -5.851 -23.563 1.00 85.88 247 GLN A O 1
ATOM 1910 N N . GLN A 1 248 ? 24.092 -5.979 -23.949 1.00 88.81 248 GLN A N 1
ATOM 1911 C CA . GLN A 1 248 ? 24.190 -7.234 -24.700 1.00 88.81 248 GLN A CA 1
ATOM 1912 C C . GLN A 1 248 ? 24.930 -7.027 -26.021 1.00 88.81 248 GLN A C 1
ATOM 1914 O O . GLN A 1 248 ? 25.812 -7.816 -26.344 1.00 88.81 248 GLN A O 1
ATOM 1919 N N . VAL A 1 249 ? 24.647 -5.949 -26.757 1.00 89.38 249 VAL A N 1
ATOM 1920 C CA . VAL A 1 249 ? 25.387 -5.640 -27.993 1.00 89.38 249 VAL A CA 1
ATOM 1921 C C . VAL A 1 249 ? 26.859 -5.327 -27.699 1.00 89.38 249 VAL A C 1
ATOM 1923 O O . VAL A 1 249 ? 27.724 -5.816 -28.419 1.00 89.38 249 VAL A O 1
ATOM 1926 N N . SER A 1 250 ? 27.178 -4.631 -26.600 1.00 87.94 250 SER A N 1
ATOM 1927 C CA . SER A 1 250 ? 28.564 -4.385 -26.171 1.00 87.94 250 SER A CA 1
ATOM 1928 C C . SER A 1 250 ? 29.362 -5.674 -25.943 1.00 87.94 250 SER A C 1
ATOM 1930 O O . SER A 1 250 ? 30.585 -5.630 -26.013 1.00 87.94 250 SER A O 1
ATOM 1932 N N . THR A 1 251 ? 28.718 -6.827 -25.710 1.00 89.75 251 THR A N 1
ATOM 1933 C CA . THR A 1 251 ? 29.429 -8.119 -25.617 1.00 89.75 251 THR A CA 1
ATOM 1934 C C . THR A 1 251 ? 29.907 -8.681 -26.962 1.00 89.75 251 THR A C 1
ATOM 1936 O O . THR A 1 251 ? 30.686 -9.632 -26.971 1.00 89.75 251 THR A O 1
ATOM 1939 N N . ASN A 1 252 ? 29.462 -8.109 -28.088 1.00 91.75 252 ASN A N 1
ATOM 1940 C CA . ASN A 1 252 ? 29.634 -8.619 -29.455 1.00 91.75 252 ASN A CA 1
ATOM 1941 C C . ASN A 1 252 ? 28.999 -10.006 -29.716 1.00 91.75 252 ASN A C 1
ATOM 1943 O O . ASN A 1 252 ? 29.325 -10.657 -30.707 1.00 91.75 252 ASN A O 1
ATOM 1947 N N . LEU A 1 253 ? 28.080 -10.462 -28.852 1.00 92.69 253 LEU A N 1
ATOM 1948 C CA . LEU A 1 253 ? 27.372 -11.746 -28.997 1.00 92.69 253 LEU A CA 1
ATOM 1949 C C . LEU A 1 253 ? 26.047 -11.638 -29.770 1.00 92.69 253 LEU A C 1
ATOM 1951 O O . LEU A 1 253 ? 25.565 -12.638 -30.296 1.00 92.69 253 LEU A O 1
ATOM 1955 N N . VAL A 1 254 ? 25.461 -10.439 -29.833 1.00 93.25 254 VAL A N 1
ATOM 1956 C CA . VAL A 1 254 ? 24.211 -10.128 -30.549 1.00 93.25 254 VAL A CA 1
ATOM 1957 C C . VAL A 1 254 ? 24.339 -8.819 -31.317 1.00 93.25 254 VAL A C 1
ATOM 1959 O O . VAL A 1 254 ? 25.119 -7.942 -30.941 1.00 93.25 254 VAL A O 1
ATOM 1962 N N . CYS A 1 255 ? 23.550 -8.663 -32.377 1.00 90.50 255 CYS A N 1
ATOM 1963 C CA . CYS A 1 255 ? 23.497 -7.439 -33.165 1.00 90.50 255 CYS A CA 1
ATOM 1964 C C . CYS A 1 255 ? 22.410 -6.478 -32.651 1.00 90.50 255 CYS A C 1
ATOM 1966 O O . CYS A 1 255 ? 21.461 -6.856 -31.968 1.00 90.50 255 CYS A O 1
ATOM 1968 N N . GLU A 1 256 ? 22.498 -5.207 -33.041 1.00 84.12 256 GLU A N 1
ATOM 1969 C CA . GLU A 1 256 ? 21.523 -4.159 -32.680 1.00 84.12 256 GLU A CA 1
ATOM 1970 C C . GLU A 1 256 ? 20.106 -4.432 -33.241 1.00 84.12 256 GLU A C 1
ATOM 1972 O O . GLU A 1 256 ? 19.101 -3.964 -32.692 1.00 84.12 256 GLU A O 1
ATOM 1977 N N . SER A 1 257 ? 20.021 -5.275 -34.277 1.00 87.81 257 SER A N 1
ATOM 1978 C CA . SER A 1 257 ? 18.794 -5.830 -34.861 1.00 87.81 257 SER A CA 1
ATOM 1979 C C . SER A 1 257 ? 18.134 -6.936 -34.022 1.00 87.81 257 SER A C 1
ATOM 1981 O O . SER A 1 257 ? 16.959 -7.237 -34.239 1.00 87.81 257 SER A O 1
ATOM 1983 N N . ASP A 1 258 ? 18.842 -7.507 -33.043 1.00 89.38 258 ASP A N 1
ATOM 1984 C CA . ASP A 1 258 ? 18.320 -8.493 -32.083 1.00 89.38 258 ASP A CA 1
ATOM 1985 C C . ASP A 1 258 ? 17.714 -7.831 -30.836 1.00 89.38 258 ASP A C 1
ATOM 1987 O O . ASP A 1 258 ? 17.270 -8.515 -29.911 1.00 89.38 258 ASP A O 1
ATOM 1991 N N . GLN A 1 259 ? 17.676 -6.496 -30.791 1.00 88.69 259 GLN A N 1
ATOM 1992 C CA . GLN A 1 259 ? 17.077 -5.741 -29.696 1.00 88.69 259 GLN A CA 1
ATOM 1993 C C . GLN A 1 259 ? 15.598 -5.435 -29.945 1.00 88.69 259 GLN A C 1
ATOM 1995 O O . GLN A 1 259 ? 15.239 -4.683 -30.856 1.00 88.69 259 GLN A O 1
ATOM 2000 N N . ALA A 1 260 ? 14.729 -5.946 -29.078 1.00 88.19 260 ALA A N 1
ATOM 2001 C CA . ALA A 1 260 ? 13.296 -5.699 -29.145 1.00 88.19 260 ALA A CA 1
ATOM 2002 C C . ALA A 1 260 ? 12.855 -4.379 -28.491 1.00 88.19 260 ALA A C 1
ATOM 2004 O O . ALA A 1 260 ? 11.785 -3.881 -28.839 1.00 88.19 260 ALA A O 1
ATOM 2005 N N . ILE A 1 261 ? 13.626 -3.828 -27.543 1.00 85.75 261 ILE A N 1
ATOM 2006 C CA . ILE A 1 261 ? 13.230 -2.649 -26.752 1.00 85.75 261 ILE A CA 1
ATOM 2007 C C . ILE A 1 261 ? 13.672 -1.336 -27.420 1.00 85.75 261 ILE A C 1
ATOM 2009 O O . ILE A 1 261 ? 14.817 -1.196 -27.862 1.00 85.75 261 ILE A O 1
ATOM 2013 N N . ARG A 1 262 ? 12.764 -0.352 -27.452 1.00 84.38 262 ARG A N 1
ATOM 2014 C CA . ARG A 1 262 ? 12.990 1.046 -27.873 1.00 84.38 262 ARG A CA 1
ATOM 2015 C C . ARG A 1 262 ? 12.228 1.998 -26.942 1.00 84.38 262 ARG A C 1
ATOM 2017 O O . ARG A 1 262 ? 11.189 1.608 -26.421 1.00 84.38 262 ARG A O 1
ATOM 2024 N N . VAL A 1 263 ? 12.673 3.246 -26.785 1.00 84.06 263 VAL A N 1
ATOM 2025 C CA . VAL A 1 263 ? 11.876 4.310 -26.131 1.00 84.06 263 VAL A CA 1
ATOM 2026 C C . VAL A 1 263 ? 11.483 5.350 -27.172 1.00 84.06 263 VAL A C 1
ATOM 2028 O O . VAL A 1 263 ? 12.354 5.971 -27.772 1.00 84.06 263 VAL A O 1
ATOM 2031 N N . ALA A 1 264 ? 10.188 5.549 -27.401 1.00 84.12 264 ALA A N 1
ATOM 2032 C CA . ALA A 1 264 ? 9.678 6.661 -28.199 1.00 84.12 264 ALA A CA 1
ATOM 2033 C C . ALA A 1 264 ? 9.640 7.941 -27.349 1.00 84.12 264 ALA A C 1
ATOM 2035 O O . ALA A 1 264 ? 9.171 7.905 -26.214 1.00 84.12 264 ALA A O 1
ATOM 2036 N N . THR A 1 265 ? 10.116 9.058 -27.900 1.00 80.56 265 THR A N 1
ATOM 2037 C CA . THR A 1 265 ? 10.182 10.379 -27.262 1.00 80.56 265 THR A CA 1
ATOM 2038 C C . THR A 1 265 ? 9.824 11.488 -28.259 1.00 80.56 265 THR A C 1
ATOM 2040 O O . THR A 1 265 ? 9.965 11.327 -29.474 1.00 80.56 265 THR A O 1
ATOM 2043 N N . GLU A 1 266 ? 9.419 12.645 -27.754 1.00 81.19 266 GLU A N 1
ATOM 2044 C CA . GLU A 1 266 ? 9.239 13.873 -28.528 1.00 81.19 266 GLU A CA 1
ATOM 2045 C C . GLU A 1 266 ? 10.398 14.853 -28.282 1.00 81.19 266 GLU A C 1
ATOM 2047 O O . GLU A 1 266 ? 10.991 14.875 -27.202 1.00 81.19 266 GLU A O 1
ATOM 2052 N N . VAL A 1 267 ? 10.728 15.671 -29.290 1.00 84.12 267 VAL A N 1
ATOM 2053 C CA . VAL A 1 267 ? 11.721 16.753 -29.181 1.00 84.12 267 VAL A CA 1
ATOM 2054 C C . VAL A 1 267 ? 11.036 18.021 -28.676 1.00 84.12 267 VAL A C 1
ATOM 2056 O O . VAL A 1 267 ? 10.431 18.757 -29.451 1.00 84.12 267 VAL A O 1
ATOM 2059 N N . CYS A 1 268 ? 11.181 18.303 -27.383 1.00 84.38 268 CYS A N 1
ATOM 2060 C CA . CYS A 1 268 ? 10.649 19.502 -26.731 1.00 84.38 268 CYS A CA 1
ATOM 2061 C C . CYS A 1 268 ? 11.343 20.801 -27.179 1.00 84.38 268 CYS A C 1
ATOM 2063 O O . CYS A 1 268 ? 10.795 21.886 -26.998 1.00 84.38 268 CYS A O 1
ATOM 2065 N N . GLY A 1 269 ? 12.567 20.720 -27.712 1.00 77.06 269 GLY A N 1
ATOM 2066 C CA . GLY A 1 269 ? 13.314 21.888 -28.176 1.00 77.06 269 GLY A CA 1
ATOM 2067 C C . GLY A 1 269 ? 14.626 21.534 -28.872 1.00 77.06 269 GLY A C 1
ATOM 2068 O O . GLY A 1 269 ? 15.192 20.465 -28.653 1.00 77.06 269 GLY A O 1
ATOM 2069 N N . VAL A 1 270 ? 15.123 22.446 -29.706 1.00 83.44 270 VAL A N 1
ATOM 2070 C CA . VAL A 1 270 ? 16.392 22.315 -30.437 1.00 83.44 270 VAL A CA 1
ATOM 2071 C C . VAL A 1 270 ? 17.249 23.544 -30.150 1.00 83.44 270 VAL A C 1
ATOM 2073 O O . VAL A 1 270 ? 16.734 24.661 -30.121 1.00 83.44 270 VAL A O 1
ATOM 2076 N N . TYR A 1 271 ? 18.544 23.326 -29.940 1.00 81.81 271 TYR A N 1
ATOM 2077 C CA . TYR A 1 271 ? 19.521 24.323 -29.511 1.00 81.81 271 TYR A CA 1
ATOM 2078 C C . TYR A 1 271 ? 20.764 24.273 -30.419 1.00 81.81 271 TYR A C 1
ATOM 2080 O O . TYR A 1 271 ? 21.789 23.682 -30.045 1.00 81.81 271 TYR A O 1
ATOM 2088 N N . PRO A 1 272 ? 20.684 24.838 -31.645 1.00 79.44 272 PRO A N 1
ATOM 2089 C CA . PRO A 1 272 ? 21.774 24.788 -32.620 1.00 79.44 272 PRO A CA 1
ATOM 2090 C C . PRO A 1 272 ? 23.067 25.423 -32.097 1.00 79.44 272 PRO A C 1
ATOM 2092 O O . PRO A 1 272 ? 24.158 24.961 -32.420 1.00 79.44 272 PRO A O 1
ATOM 2095 N N . GLU A 1 273 ? 22.954 26.428 -31.223 1.00 79.25 273 GLU A N 1
ATOM 2096 C CA . GLU A 1 273 ? 24.075 27.154 -30.624 1.00 79.25 273 GLU A CA 1
ATOM 2097 C C . GLU A 1 273 ? 24.925 26.299 -29.671 1.00 79.25 273 GLU A C 1
ATOM 2099 O O . GLU A 1 273 ? 26.075 26.639 -29.397 1.00 79.25 273 GLU A O 1
ATOM 2104 N N . ARG A 1 274 ? 24.373 25.176 -29.190 1.00 81.38 274 ARG A N 1
ATOM 2105 C CA . ARG A 1 274 ? 25.048 24.197 -28.320 1.00 81.38 274 ARG A CA 1
ATOM 2106 C C . ARG A 1 274 ? 25.240 22.821 -28.955 1.00 81.38 274 ARG A C 1
ATOM 2108 O O . ARG A 1 274 ? 25.842 21.961 -28.324 1.00 81.38 274 ARG A O 1
ATOM 2115 N N . ASN A 1 275 ? 24.765 22.616 -30.184 1.00 78.81 275 ASN A N 1
ATOM 2116 C CA . ASN A 1 275 ? 24.675 21.304 -30.830 1.00 78.81 275 ASN A CA 1
ATOM 2117 C C . ASN A 1 275 ? 23.727 20.307 -30.123 1.00 78.81 275 ASN A C 1
ATOM 2119 O O . ASN A 1 275 ? 23.943 19.098 -30.187 1.00 78.81 275 ASN A O 1
ATOM 2123 N N . GLU A 1 276 ? 22.691 20.799 -29.433 1.00 86.62 276 GLU A N 1
ATOM 2124 C CA . GLU A 1 276 ? 21.853 19.988 -28.535 1.00 86.62 276 GLU A CA 1
ATOM 2125 C C . GLU A 1 276 ? 20.374 19.932 -28.957 1.00 86.62 276 GLU A C 1
ATOM 2127 O O . GLU A 1 276 ? 19.839 20.857 -29.569 1.00 86.62 276 GLU A O 1
ATOM 2132 N N . ALA A 1 277 ? 19.679 18.861 -28.566 1.00 84.62 277 ALA A N 1
ATOM 2133 C CA . ALA A 1 277 ? 18.218 18.761 -28.625 1.00 84.62 277 ALA A CA 1
ATOM 2134 C C . ALA A 1 277 ? 17.658 18.245 -27.290 1.00 84.62 277 ALA A C 1
ATOM 2136 O O . ALA A 1 277 ? 18.209 17.322 -26.697 1.00 84.62 277 ALA A O 1
ATOM 2137 N N . LEU A 1 278 ? 16.568 18.837 -26.807 1.00 86.50 278 LEU A N 1
ATOM 2138 C CA . LEU A 1 278 ? 15.882 18.449 -25.574 1.00 86.50 278 LEU A CA 1
ATOM 2139 C C . LEU A 1 278 ? 14.715 17.517 -25.904 1.00 86.50 278 LEU A C 1
ATOM 2141 O O . LEU A 1 278 ? 13.938 17.808 -26.812 1.00 86.50 278 LEU A O 1
ATOM 2145 N N . VAL A 1 279 ? 14.567 16.435 -25.143 1.00 84.81 279 VAL A N 1
ATOM 2146 C CA . VAL A 1 279 ? 13.509 15.430 -25.322 1.00 84.81 279 VAL A CA 1
ATOM 2147 C C . VAL A 1 279 ? 12.754 15.133 -24.028 1.00 84.81 279 VAL A C 1
ATOM 2149 O O . VAL A 1 279 ? 13.311 15.312 -22.945 1.00 84.81 279 VAL A O 1
ATOM 2152 N N . ASN A 1 280 ? 11.524 14.620 -24.127 1.00 84.19 280 ASN A N 1
ATOM 2153 C CA . ASN A 1 280 ? 10.687 14.225 -22.978 1.00 84.19 280 ASN A CA 1
ATOM 2154 C C . ASN A 1 280 ? 10.989 12.827 -22.393 1.00 84.19 280 ASN A C 1
ATOM 2156 O O . ASN A 1 280 ? 10.123 12.216 -21.775 1.00 84.19 280 ASN A O 1
ATOM 2160 N N . ALA A 1 281 ? 12.204 12.305 -22.582 1.00 81.62 281 ALA A N 1
ATOM 2161 C CA . ALA A 1 281 ? 12.666 11.068 -21.956 1.00 81.62 281 ALA A CA 1
ATOM 2162 C C . ALA A 1 281 ? 13.912 11.331 -21.098 1.00 81.62 281 ALA A C 1
ATOM 2164 O O . ALA A 1 281 ? 15.034 11.406 -21.601 1.00 81.62 281 ALA A O 1
ATOM 2165 N N . GLY A 1 282 ? 13.702 11.498 -19.794 1.00 79.69 282 GLY A N 1
ATOM 2166 C CA . GLY A 1 282 ? 14.757 11.588 -18.787 1.00 79.69 282 GLY A CA 1
ATOM 2167 C C . GLY A 1 282 ? 15.050 10.252 -18.104 1.00 79.69 282 GLY A C 1
ATOM 2168 O O . GLY A 1 282 ? 14.701 9.177 -18.591 1.00 79.69 282 GLY A O 1
ATOM 2169 N N . ALA A 1 283 ? 15.672 10.328 -16.930 1.00 76.31 283 ALA A N 1
ATOM 2170 C CA . ALA A 1 283 ? 16.065 9.184 -16.115 1.00 76.31 283 ALA A CA 1
ATOM 2171 C C . ALA A 1 283 ? 14.901 8.284 -15.656 1.00 76.31 283 ALA A C 1
ATOM 2173 O O . ALA A 1 283 ? 15.145 7.123 -15.337 1.00 76.31 283 ALA A O 1
ATOM 2174 N N . ILE A 1 284 ? 13.651 8.765 -15.642 1.00 76.12 284 ILE A N 1
ATOM 2175 C CA . ILE A 1 284 ? 12.479 7.901 -15.404 1.00 76.12 284 ILE A CA 1
ATOM 2176 C C . ILE A 1 284 ? 12.196 6.974 -16.596 1.00 76.12 284 ILE A C 1
ATOM 2178 O O . ILE A 1 284 ? 11.857 5.812 -16.392 1.00 76.12 284 ILE A O 1
ATOM 2182 N N . ALA A 1 285 ? 12.385 7.451 -17.829 1.00 76.12 285 ALA A N 1
ATOM 2183 C CA . ALA A 1 285 ? 12.138 6.672 -19.045 1.00 76.12 285 ALA A CA 1
ATOM 2184 C C . ALA A 1 285 ? 13.355 5.843 -19.503 1.00 76.12 285 ALA A C 1
ATOM 2186 O O . ALA A 1 285 ? 13.184 4.834 -20.185 1.00 76.12 285 ALA A O 1
ATOM 2187 N N . LEU A 1 286 ? 14.575 6.273 -19.156 1.00 78.00 286 LEU A N 1
ATOM 2188 C CA . LEU A 1 286 ? 15.839 5.705 -19.656 1.00 78.00 286 LEU A CA 1
ATOM 2189 C C . LEU A 1 286 ? 16.735 5.078 -18.572 1.00 78.00 286 LEU A C 1
ATOM 2191 O O . LEU A 1 286 ? 17.750 4.469 -18.905 1.00 78.00 286 LEU A O 1
ATOM 2195 N N . SER A 1 287 ? 16.380 5.195 -17.287 1.00 77.62 287 SER A N 1
ATOM 2196 C CA . SER A 1 287 ? 17.269 4.936 -16.138 1.00 77.62 287 SER A CA 1
ATOM 2197 C C . SER A 1 287 ? 18.500 5.868 -16.104 1.00 77.62 287 SER A C 1
ATOM 2199 O O . SER A 1 287 ? 18.518 6.928 -16.729 1.00 77.62 287 SER A O 1
ATOM 2201 N N . ARG A 1 288 ? 19.528 5.511 -15.322 1.00 77.69 288 ARG A N 1
ATOM 2202 C CA . ARG A 1 288 ? 20.861 6.145 -15.347 1.00 77.69 288 ARG A CA 1
ATOM 2203 C C . ARG A 1 288 ? 21.993 5.124 -15.501 1.00 77.69 288 ARG A C 1
ATOM 2205 O O . ARG A 1 288 ? 23.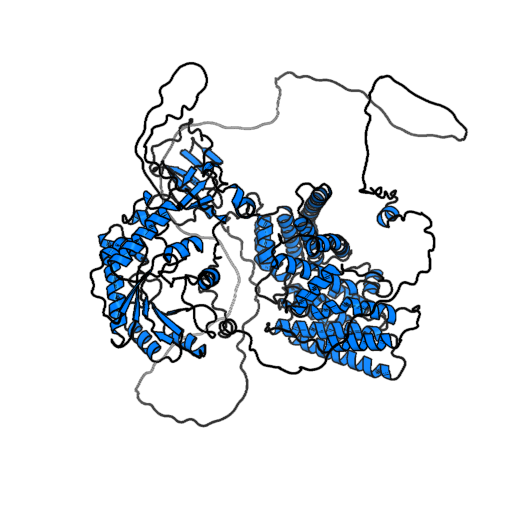148 5.473 -15.274 1.00 77.69 288 ARG A O 1
ATOM 2212 N N . GLU A 1 289 ? 21.665 3.881 -15.841 1.00 72.12 289 GLU A N 1
ATOM 2213 C CA . GLU A 1 289 ? 22.660 2.853 -16.140 1.00 72.12 289 GLU A CA 1
ATOM 2214 C C . GLU A 1 289 ? 23.240 3.099 -17.542 1.00 72.12 289 GLU A C 1
ATOM 2216 O O . GLU A 1 289 ? 22.541 3.557 -18.448 1.00 72.12 289 GLU A O 1
ATOM 2221 N N . THR A 1 290 ? 24.537 2.846 -17.707 1.00 72.62 290 THR A N 1
ATOM 2222 C CA . THR A 1 290 ? 25.284 3.092 -18.948 1.00 72.62 290 THR A CA 1
ATOM 2223 C C . THR A 1 290 ? 25.994 1.825 -19.393 1.00 72.62 290 THR A C 1
ATOM 2225 O O . THR A 1 290 ? 26.509 1.080 -18.561 1.00 72.62 290 THR A O 1
ATOM 2228 N N . SER A 1 291 ? 26.074 1.629 -20.704 1.00 74.19 291 SER A N 1
ATOM 2229 C CA . SER A 1 291 ? 26.920 0.609 -21.330 1.00 74.19 291 SER A CA 1
ATOM 2230 C C . SER A 1 291 ? 28.320 1.138 -21.659 1.00 74.19 291 SER A C 1
ATOM 2232 O O . SER A 1 291 ? 28.592 2.320 -21.464 1.00 74.19 291 SER A O 1
ATOM 2234 N N . ASP A 1 292 ? 29.165 0.308 -22.276 1.00 73.88 292 ASP A N 1
ATOM 2235 C CA . ASP A 1 292 ? 30.421 0.748 -22.911 1.00 73.88 292 ASP A CA 1
ATOM 2236 C C . ASP A 1 292 ? 30.189 1.761 -24.052 1.00 73.88 292 ASP A C 1
ATOM 2238 O O . ASP A 1 292 ? 31.091 2.519 -24.407 1.00 73.88 292 ASP A O 1
ATOM 2242 N N 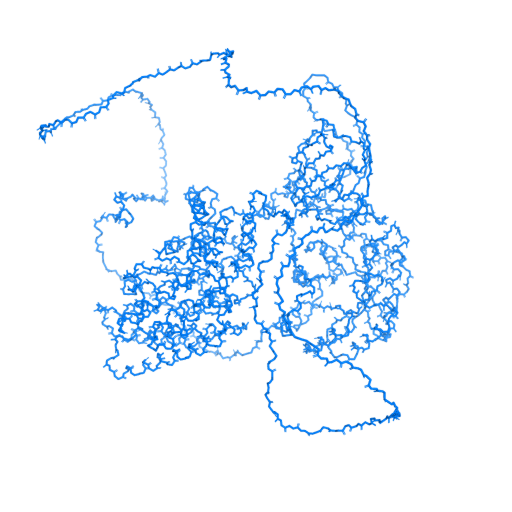. TYR A 1 293 ? 28.984 1.800 -24.634 1.00 74.12 293 TYR A N 1
ATOM 2243 C CA . TYR A 1 293 ? 28.606 2.842 -25.587 1.00 74.12 293 TYR A CA 1
ATOM 2244 C C . TYR A 1 293 ? 28.322 4.184 -24.906 1.00 74.12 293 TYR A C 1
ATOM 2246 O O . TYR A 1 293 ? 27.682 4.257 -23.859 1.00 74.12 293 TYR A O 1
ATOM 2254 N N . SER A 1 294 ? 28.743 5.255 -25.573 1.00 70.56 294 SER A N 1
ATOM 2255 C CA . SER A 1 294 ? 28.648 6.640 -25.124 1.00 70.56 294 SER A CA 1
ATOM 2256 C C . SER A 1 294 ? 27.202 7.135 -24.935 1.00 70.56 294 SER A C 1
ATOM 2258 O O . SER A 1 294 ? 26.412 7.209 -25.879 1.00 70.56 294 SER A O 1
ATOM 2260 N N . GLY A 1 295 ? 26.887 7.563 -23.709 1.00 78.69 295 GLY A N 1
ATOM 2261 C CA . GLY A 1 295 ? 25.587 8.119 -23.318 1.00 78.69 295 GLY A CA 1
ATOM 2262 C C . GLY A 1 295 ? 24.615 7.087 -22.730 1.00 78.69 295 GLY A C 1
ATOM 2263 O O . GLY A 1 295 ? 24.975 5.951 -22.440 1.00 78.69 295 GLY A O 1
ATOM 2264 N N . TYR A 1 296 ? 23.360 7.499 -22.540 1.00 79.81 296 TYR A N 1
ATOM 2265 C CA . TYR A 1 296 ? 22.297 6.687 -21.920 1.00 79.81 296 TYR A CA 1
ATOM 2266 C C . TYR A 1 296 ? 21.352 6.058 -22.972 1.00 79.81 296 TYR A C 1
ATOM 2268 O O . TYR A 1 296 ? 20.140 5.993 -22.778 1.00 79.81 296 TYR A O 1
ATOM 2276 N N . GLY A 1 297 ? 21.886 5.683 -24.140 1.00 82.12 297 GLY A N 1
ATOM 2277 C CA . GLY A 1 297 ? 21.128 5.252 -25.327 1.00 82.12 297 GLY A CA 1
ATOM 2278 C C . GLY A 1 297 ? 21.756 5.764 -26.632 1.00 82.12 297 GLY A C 1
ATOM 2279 O O . GLY A 1 297 ? 22.719 6.521 -26.581 1.00 82.12 297 GLY A O 1
ATOM 2280 N N . ARG A 1 298 ? 21.185 5.420 -27.796 1.00 81.81 298 ARG A N 1
ATOM 2281 C CA . ARG A 1 298 ? 21.453 6.095 -29.092 1.00 81.81 298 ARG A CA 1
ATOM 2282 C C . ARG A 1 298 ? 20.147 6.359 -29.852 1.00 81.81 298 ARG A C 1
ATOM 2284 O O . ARG A 1 298 ? 19.106 5.813 -29.499 1.00 81.81 298 ARG A O 1
ATOM 2291 N N . VAL A 1 299 ? 20.159 7.147 -30.922 1.00 84.00 299 VAL A N 1
ATOM 2292 C CA . VAL A 1 299 ? 18.958 7.449 -31.731 1.00 84.00 299 VAL A CA 1
ATOM 2293 C C . VAL A 1 299 ? 18.770 6.463 -32.903 1.00 84.00 299 VAL A C 1
ATOM 2295 O O . VAL A 1 299 ? 19.726 6.105 -33.590 1.00 84.00 299 VAL A O 1
ATOM 2298 N N . VAL A 1 300 ? 17.525 6.036 -33.181 1.00 78.31 300 VAL A N 1
ATOM 2299 C CA . VAL A 1 300 ? 17.168 5.274 -34.401 1.00 78.31 300 VAL A CA 1
ATOM 2300 C C . VAL A 1 300 ? 17.636 6.035 -35.645 1.00 78.31 300 VAL A C 1
ATOM 2302 O O . VAL A 1 300 ? 17.264 7.187 -35.859 1.00 78.31 300 VAL A O 1
ATOM 2305 N N . GLY A 1 301 ? 18.441 5.378 -36.482 1.00 74.50 301 GLY A N 1
ATOM 2306 C CA . GLY A 1 301 ? 18.959 5.940 -37.732 1.00 74.50 301 GLY A CA 1
ATOM 2307 C C . GLY A 1 301 ? 19.974 7.081 -37.581 1.00 74.50 301 GLY A C 1
ATOM 2308 O O . GLY A 1 301 ? 20.321 7.689 -38.591 1.00 74.50 301 GLY A O 1
ATOM 2309 N N . LYS A 1 302 ? 20.446 7.389 -36.362 1.00 78.06 302 LYS A N 1
ATOM 2310 C CA . LYS A 1 302 ? 21.490 8.395 -36.097 1.00 78.06 302 LYS A CA 1
ATOM 2311 C C . LYS A 1 302 ? 22.471 7.861 -35.036 1.00 78.06 302 LYS A C 1
ATOM 2313 O O . LYS A 1 302 ? 22.306 8.192 -33.861 1.00 78.06 302 LYS A O 1
ATOM 2318 N N . PRO A 1 303 ? 23.462 7.030 -35.420 1.00 68.81 303 PRO A N 1
ATOM 2319 C CA . PRO A 1 303 ? 24.395 6.394 -34.479 1.00 68.81 303 PRO A CA 1
ATOM 2320 C C . PRO A 1 303 ? 25.158 7.398 -33.613 1.00 68.81 303 PRO A C 1
ATOM 2322 O O . PRO A 1 303 ? 25.374 7.142 -32.434 1.00 68.81 303 PRO A O 1
ATOM 2325 N N . ASP A 1 304 ? 25.524 8.543 -34.188 1.00 75.75 304 ASP A N 1
ATOM 2326 C CA . ASP A 1 304 ? 26.377 9.561 -33.559 1.00 75.75 304 ASP A CA 1
ATOM 2327 C C . ASP A 1 304 ? 25.648 10.350 -32.455 1.00 75.75 304 ASP A C 1
ATOM 2329 O O . ASP A 1 304 ? 26.268 11.129 -31.731 1.00 75.75 304 ASP A O 1
ATOM 2333 N N . TRP A 1 305 ? 24.323 10.180 -32.357 1.00 80.31 305 TRP A N 1
ATOM 2334 C CA . TRP A 1 305 ? 23.428 10.916 -31.471 1.00 80.31 305 TRP A CA 1
ATOM 2335 C C . TRP A 1 305 ? 22.984 10.058 -30.285 1.00 80.31 305 TRP A C 1
ATOM 2337 O O . TRP A 1 305 ? 22.216 9.106 -30.443 1.00 80.31 305 TRP A O 1
ATOM 2347 N N . SER A 1 306 ? 23.382 10.475 -29.084 1.00 84.69 306 SER A N 1
ATOM 2348 C CA . SER A 1 306 ? 23.029 9.825 -27.816 1.00 84.69 306 SER A CA 1
ATOM 2349 C C . SER A 1 306 ? 22.397 10.819 -26.838 1.00 84.69 306 SER A C 1
ATOM 2351 O O . SER A 1 306 ? 22.690 12.017 -26.910 1.00 84.69 306 SER A O 1
ATOM 2353 N N . PRO A 1 307 ? 21.590 10.365 -25.860 1.00 85.50 307 PRO A N 1
ATOM 2354 C CA . PRO A 1 307 ? 21.331 11.138 -24.653 1.00 85.50 307 PRO A CA 1
ATOM 2355 C C . PRO A 1 307 ? 22.650 11.282 -23.886 1.00 85.50 307 PRO A C 1
ATOM 2357 O O . PRO A 1 307 ? 23.149 10.319 -23.306 1.00 85.50 307 PRO A O 1
ATOM 2360 N N . ILE A 1 308 ? 23.235 12.479 -23.911 1.00 87.56 308 ILE A N 1
ATOM 2361 C CA . ILE A 1 308 ? 24.518 12.786 -23.257 1.00 87.56 308 ILE A CA 1
ATOM 2362 C C . ILE A 1 308 ? 24.330 13.258 -21.812 1.00 87.56 308 ILE A C 1
ATOM 2364 O O . ILE A 1 308 ? 25.218 13.091 -20.978 1.00 87.56 308 ILE A O 1
ATOM 2368 N N . ARG A 1 309 ? 23.166 13.836 -21.487 1.00 88.50 309 ARG A N 1
ATOM 2369 C CA . ARG A 1 309 ? 22.814 14.301 -20.137 1.00 88.50 309 ARG A CA 1
ATOM 2370 C C . ARG A 1 309 ? 21.346 13.992 -19.858 1.00 88.50 309 ARG A C 1
ATOM 2372 O O . ARG A 1 309 ? 20.499 14.264 -20.704 1.00 88.50 309 ARG A O 1
ATOM 2379 N N . LEU A 1 310 ? 21.036 13.471 -18.671 1.00 83.94 310 LEU A N 1
ATOM 2380 C CA . LEU A 1 310 ? 19.662 13.218 -18.226 1.00 83.94 310 LEU A CA 1
ATOM 2381 C C . LEU A 1 310 ? 19.320 14.059 -16.993 1.00 83.94 310 LEU A C 1
ATOM 2383 O O . LEU A 1 310 ? 20.078 14.105 -16.023 1.00 83.94 310 LEU A O 1
ATOM 2387 N N . SER A 1 311 ? 18.145 14.681 -17.032 1.00 86.19 311 SER A N 1
ATOM 2388 C CA . SER A 1 311 ? 17.390 15.103 -15.849 1.00 86.19 311 SER A CA 1
ATOM 2389 C C . SER A 1 311 ? 16.358 14.019 -15.496 1.00 86.19 311 SER A C 1
ATOM 2391 O O . SER A 1 311 ? 16.425 12.912 -16.027 1.00 86.19 311 SER A O 1
ATOM 2393 N N . GLN A 1 312 ? 15.401 14.305 -14.611 1.00 74.62 312 GLN A N 1
ATOM 2394 C CA . GLN A 1 312 ? 14.369 13.335 -14.238 1.00 74.62 312 GLN A CA 1
ATOM 2395 C C . GLN A 1 312 ? 13.416 13.000 -15.402 1.00 74.62 312 GLN A C 1
ATOM 2397 O O . GLN A 1 312 ? 13.339 11.838 -15.795 1.00 74.62 312 GLN A O 1
ATOM 2402 N N . GLU A 1 313 ? 12.769 14.015 -15.988 1.00 79.94 313 GLU A N 1
ATOM 2403 C CA . GLU A 1 313 ? 11.796 13.845 -17.086 1.00 79.94 313 GLU A CA 1
ATOM 2404 C C . GLU A 1 313 ? 12.367 14.164 -18.474 1.00 79.94 313 GLU A C 1
ATOM 2406 O O . GLU A 1 313 ? 11.830 13.706 -19.476 1.00 79.94 313 GLU A O 1
ATOM 2411 N N . HIS A 1 314 ? 13.463 14.929 -18.557 1.00 84.31 314 HIS A N 1
ATOM 2412 C CA . HIS A 1 314 ? 14.036 15.353 -19.838 1.00 84.31 314 HIS A CA 1
ATOM 2413 C C . HIS A 1 314 ? 15.445 14.815 -20.074 1.00 84.31 314 HIS A C 1
ATOM 2415 O O . HIS A 1 314 ? 16.298 14.870 -19.180 1.00 84.31 314 HIS A O 1
ATOM 2421 N N . GLY A 1 315 ? 15.705 14.389 -21.305 1.00 86.62 315 GLY A N 1
ATOM 2422 C CA . GLY A 1 315 ? 17.032 14.058 -21.814 1.00 86.62 315 GLY A CA 1
ATOM 2423 C C . GLY A 1 315 ? 17.565 15.165 -22.719 1.00 86.62 315 GLY A C 1
ATOM 2424 O O . GLY A 1 315 ? 16.799 15.851 -23.394 1.00 86.62 315 GLY A O 1
ATOM 2425 N N . ILE A 1 316 ? 18.883 15.341 -22.741 1.00 89.94 316 ILE A N 1
ATOM 2426 C CA . ILE A 1 316 ? 19.581 16.219 -23.681 1.00 89.94 316 ILE A CA 1
ATOM 2427 C C . ILE A 1 316 ? 20.395 15.335 -24.616 1.00 89.94 316 ILE A C 1
ATOM 2429 O O . ILE A 1 316 ? 21.275 14.589 -24.176 1.00 89.94 316 ILE A O 1
ATOM 2433 N N . LEU A 1 317 ? 20.072 15.421 -25.900 1.00 88.31 317 LEU A N 1
ATOM 2434 C CA . LEU A 1 317 ? 20.755 14.729 -26.977 1.00 88.31 317 LEU A CA 1
ATOM 2435 C C . LEU A 1 317 ? 21.863 15.605 -27.542 1.00 88.31 317 LEU A C 1
ATOM 2437 O O . LEU A 1 317 ? 21.680 16.813 -27.693 1.00 88.31 317 LEU A O 1
ATOM 2441 N N . GLY A 1 318 ? 22.967 14.970 -27.910 1.00 84.50 318 GLY A N 1
ATOM 2442 C CA . GLY A 1 318 ? 24.076 15.598 -28.610 1.00 84.50 318 GLY A CA 1
ATOM 2443 C C . GLY A 1 318 ? 24.980 14.545 -29.240 1.00 84.50 318 GLY A C 1
ATOM 2444 O O . GLY A 1 318 ? 24.767 13.340 -29.080 1.00 84.50 318 GLY A O 1
ATOM 2445 N N . THR A 1 319 ? 25.990 15.013 -29.964 1.00 78.94 319 THR A N 1
ATOM 2446 C CA . THR A 1 319 ? 26.974 14.157 -30.632 1.00 78.94 319 THR A CA 1
ATOM 2447 C C . THR A 1 319 ? 28.052 13.691 -29.663 1.00 78.94 319 THR A C 1
ATOM 2449 O O . THR A 1 319 ? 28.674 14.532 -29.011 1.00 78.94 319 THR A O 1
ATOM 2452 N N . THR A 1 320 ? 28.317 12.385 -29.577 1.00 63.72 320 THR A N 1
ATOM 2453 C CA . THR A 1 320 ? 29.341 11.873 -28.640 1.00 63.72 320 THR A CA 1
ATOM 2454 C C . THR A 1 320 ? 30.769 12.014 -29.160 1.00 63.72 320 THR A C 1
ATOM 2456 O O . THR A 1 320 ? 31.700 12.053 -28.363 1.00 63.72 320 THR A O 1
ATOM 2459 N N . GLU A 1 321 ? 30.935 12.149 -30.476 1.00 57.00 321 GLU A N 1
ATOM 2460 C CA . GLU A 1 321 ? 32.185 12.540 -31.131 1.00 57.00 321 GLU A CA 1
ATOM 2461 C C . GLU A 1 321 ? 31.935 13.833 -31.924 1.00 57.00 321 GLU A C 1
ATOM 2463 O O . GLU A 1 321 ? 30.912 13.990 -32.595 1.00 57.00 321 GLU A O 1
ATOM 2468 N N . GLY A 1 322 ? 32.806 14.826 -31.743 1.00 50.94 322 GLY A N 1
ATOM 2469 C CA . GLY A 1 322 ? 32.478 16.221 -32.033 1.00 50.94 322 GLY A CA 1
ATOM 2470 C C . GLY A 1 322 ? 32.877 16.697 -33.426 1.00 50.94 322 GLY A C 1
ATOM 2471 O O . GLY A 1 322 ? 33.965 17.236 -33.579 1.00 50.94 322 GLY A O 1
ATOM 2472 N N . GLU A 1 323 ? 31.962 16.619 -34.399 1.00 43.50 323 GLU A N 1
ATOM 2473 C CA . GLU A 1 323 ? 32.046 17.442 -35.625 1.00 43.50 323 GLU A CA 1
ATOM 2474 C C . GLU A 1 323 ? 30.691 17.677 -36.329 1.00 43.50 323 GLU A C 1
ATOM 2476 O O . GLU A 1 323 ? 30.475 18.732 -36.933 1.00 43.50 323 GLU A O 1
ATOM 2481 N N . ALA A 1 324 ? 29.735 16.746 -36.213 1.00 49.41 324 ALA A N 1
ATOM 2482 C CA . ALA A 1 324 ? 28.415 16.873 -36.836 1.00 49.41 324 ALA A CA 1
ATOM 2483 C C . ALA A 1 324 ? 27.541 17.951 -36.156 1.00 49.41 324 ALA A C 1
ATOM 2485 O O . ALA A 1 324 ? 27.086 17.786 -35.024 1.00 49.41 324 ALA A O 1
ATOM 2486 N N . LYS A 1 325 ? 27.272 19.053 -36.870 1.00 47.84 325 LYS A N 1
ATOM 2487 C CA . LYS A 1 325 ? 26.451 20.172 -36.376 1.00 47.84 325 LYS A CA 1
ATOM 2488 C C . LYS A 1 325 ? 24.945 19.959 -36.572 1.00 47.84 325 LYS A C 1
ATOM 2490 O O . LYS A 1 325 ? 24.505 19.533 -37.641 1.00 47.84 325 LYS A O 1
ATOM 2495 N N . VAL A 1 326 ? 24.148 20.397 -35.597 1.00 48.53 326 VAL A N 1
ATOM 2496 C CA . VAL A 1 326 ? 22.730 20.743 -35.752 1.00 48.53 326 VAL A CA 1
ATOM 2497 C C . VAL A 1 326 ? 22.645 21.876 -36.768 1.00 48.53 326 VAL A C 1
ATOM 2499 O O . VAL A 1 326 ? 22.938 23.031 -36.477 1.00 48.53 326 VAL A O 1
ATOM 2502 N N . ILE A 1 327 ? 22.270 21.522 -37.991 1.00 47.28 327 ILE A N 1
ATOM 2503 C CA . ILE A 1 327 ? 21.969 22.478 -39.056 1.00 47.28 327 ILE A CA 1
ATOM 2504 C C . ILE A 1 327 ? 20.688 23.229 -38.661 1.00 47.28 327 ILE A C 1
ATOM 2506 O O . ILE A 1 327 ? 19.748 22.594 -38.192 1.00 47.28 327 ILE A O 1
ATOM 2510 N N . ASP A 1 328 ? 20.567 24.528 -38.951 1.00 41.84 328 ASP A N 1
ATOM 2511 C CA . ASP A 1 328 ? 19.321 25.296 -38.720 1.00 41.84 328 ASP A CA 1
ATOM 2512 C C . ASP A 1 328 ? 18.095 24.727 -39.472 1.00 41.84 328 ASP A C 1
ATOM 2514 O O . ASP A 1 328 ? 16.946 25.042 -39.174 1.00 41.84 328 ASP A O 1
ATOM 2518 N N . ASN A 1 329 ? 18.330 23.846 -40.453 1.00 38.47 329 ASN A N 1
ATOM 2519 C CA . ASN A 1 329 ? 17.310 23.040 -41.123 1.00 38.47 329 ASN A CA 1
ATOM 2520 C C . ASN A 1 329 ? 17.079 21.658 -40.470 1.00 38.47 329 ASN A C 1
ATOM 2522 O O . ASN A 1 329 ? 16.530 20.768 -41.122 1.00 38.47 329 ASN A O 1
ATOM 2526 N N . PHE A 1 330 ? 17.419 21.468 -39.188 1.00 41.81 330 PHE A N 1
ATOM 2527 C CA . PHE A 1 330 ? 16.884 20.383 -38.354 1.00 41.81 330 PHE A CA 1
ATOM 2528 C C . PHE A 1 330 ? 15.391 20.649 -38.117 1.00 41.81 330 PHE A C 1
ATOM 2530 O O . PHE A 1 330 ? 14.957 21.089 -37.058 1.00 41.81 330 PHE A O 1
ATOM 2537 N N . LYS A 1 331 ? 14.591 20.429 -39.161 1.00 33.75 331 LYS A N 1
ATOM 2538 C CA . LYS A 1 331 ? 13.134 20.489 -39.108 1.00 33.75 331 LYS A CA 1
ATOM 2539 C C . LYS A 1 331 ? 12.643 19.142 -38.583 1.00 33.75 331 LYS A C 1
ATOM 2541 O O . LYS A 1 331 ? 12.733 18.167 -39.333 1.00 33.75 331 LYS A O 1
ATOM 2546 N N . PRO A 1 332 ? 12.126 19.043 -37.345 1.00 36.06 332 PRO A N 1
ATOM 2547 C CA . PRO A 1 332 ? 11.424 17.841 -36.930 1.00 36.06 332 PRO A CA 1
ATOM 2548 C C . PRO A 1 332 ? 10.151 17.743 -37.775 1.00 36.06 332 PRO A C 1
ATOM 2550 O O . PRO A 1 332 ? 9.219 18.530 -37.618 1.00 36.06 332 PRO A O 1
ATOM 2553 N N . THR A 1 333 ? 10.107 16.800 -38.715 1.00 30.80 333 THR A N 1
ATOM 2554 C CA . THR A 1 333 ? 8.906 16.519 -39.512 1.00 30.80 333 THR A CA 1
ATOM 2555 C C . THR A 1 333 ? 7.910 15.715 -38.678 1.00 30.80 333 THR A C 1
ATOM 2557 O O . THR A 1 333 ? 7.703 14.538 -38.952 1.00 30.80 333 THR A O 1
ATOM 2560 N N . ALA A 1 334 ? 7.365 16.360 -37.639 1.00 26.27 334 ALA A N 1
ATOM 2561 C CA . ALA A 1 334 ? 6.278 15.936 -36.742 1.00 26.27 334 ALA A CA 1
ATOM 2562 C C . ALA A 1 334 ? 6.391 14.565 -36.037 1.00 26.27 334 ALA A C 1
ATOM 2564 O O . ALA A 1 334 ? 5.508 14.222 -35.261 1.00 26.27 334 ALA A O 1
ATOM 2565 N N . ASN A 1 335 ? 7.454 13.794 -36.278 1.00 30.83 335 ASN A N 1
ATOM 2566 C CA . ASN A 1 335 ? 7.525 12.383 -35.910 1.00 30.83 335 ASN A CA 1
ATOM 2567 C C . ASN A 1 335 ? 8.597 12.118 -34.847 1.00 30.83 335 ASN A C 1
ATOM 2569 O O . ASN A 1 335 ? 9.748 12.544 -34.978 1.00 30.83 335 ASN A O 1
ATOM 2573 N N . HIS A 1 336 ? 8.187 11.362 -33.831 1.00 39.16 336 HIS A N 1
ATOM 2574 C CA . HIS A 1 336 ? 8.907 10.983 -32.616 1.00 39.16 336 HIS A CA 1
ATOM 2575 C C . HIS A 1 336 ? 10.346 10.523 -32.871 1.00 39.16 336 HIS A C 1
ATOM 2577 O O . HIS A 1 336 ? 10.597 9.659 -33.717 1.00 39.16 336 HIS A O 1
ATOM 2583 N N . ILE A 1 337 ? 11.288 11.012 -32.060 1.00 44.28 337 ILE A N 1
ATOM 2584 C CA . ILE A 1 337 ? 12.595 10.362 -31.951 1.00 44.28 337 ILE A CA 1
ATOM 2585 C C . ILE A 1 337 ? 12.381 9.054 -31.195 1.00 44.28 337 ILE A C 1
ATOM 2587 O O . ILE A 1 337 ? 11.804 9.023 -30.115 1.00 44.28 337 ILE A O 1
ATOM 2591 N N . THR A 1 338 ? 12.862 7.951 -31.751 1.00 41.12 338 THR A N 1
ATOM 2592 C CA . THR A 1 338 ? 12.953 6.687 -31.021 1.00 41.12 338 THR A CA 1
ATOM 2593 C C . THR A 1 338 ? 14.400 6.470 -30.609 1.00 41.12 338 THR A C 1
ATOM 2595 O O . THR A 1 338 ? 15.307 6.513 -31.442 1.00 41.12 338 THR A O 1
ATOM 2598 N N . PHE A 1 339 ? 14.634 6.232 -29.322 1.00 41.19 339 PHE A N 1
ATOM 2599 C CA . PHE A 1 339 ? 15.910 5.723 -28.852 1.00 41.19 339 PHE A CA 1
ATOM 2600 C C . PHE A 1 339 ? 16.008 4.244 -29.166 1.00 41.19 339 PHE A C 1
ATOM 2602 O O . PHE A 1 339 ? 15.149 3.438 -28.788 1.00 41.19 339 PHE A O 1
ATOM 2609 N N . ARG A 1 340 ? 17.098 3.897 -29.839 1.00 45.50 340 ARG A N 1
ATOM 2610 C CA . ARG A 1 340 ? 17.635 2.552 -29.784 1.00 45.50 340 ARG A CA 1
ATOM 2611 C C . ARG A 1 340 ? 18.488 2.402 -28.549 1.00 45.50 340 ARG A C 1
ATOM 2613 O O . ARG A 1 340 ? 19.093 3.342 -28.036 1.00 45.50 340 ARG A O 1
ATOM 2620 N N . ALA A 1 341 ? 18.696 1.146 -28.235 1.00 41.03 341 ALA A N 1
ATOM 2621 C CA . ALA A 1 341 ? 19.945 0.722 -27.668 1.00 41.03 341 ALA A CA 1
ATOM 2622 C C . ALA A 1 341 ? 21.050 0.576 -28.767 1.00 41.03 341 ALA A C 1
ATOM 2624 O O . ALA A 1 341 ? 21.717 -0.445 -28.843 1.00 41.03 341 ALA A O 1
ATOM 2625 N N . GLY A 1 342 ? 21.280 1.605 -29.602 1.00 27.27 342 GLY A N 1
ATOM 2626 C CA . GLY A 1 342 ? 22.304 1.608 -30.673 1.00 27.27 342 GLY A CA 1
ATOM 2627 C C . GLY A 1 342 ? 21.848 1.182 -32.083 1.00 27.27 342 GLY A C 1
ATOM 2628 O O . GLY A 1 342 ? 21.021 0.284 -32.173 1.00 27.27 342 GLY A O 1
ATOM 2629 N N . GLU A 1 343 ? 22.326 1.861 -33.153 1.00 31.59 343 GLU A N 1
ATOM 2630 C CA . GLU A 1 343 ? 22.577 1.307 -34.523 1.00 31.59 343 GLU A CA 1
ATOM 2631 C C . GLU A 1 343 ? 23.183 2.355 -35.506 1.00 31.59 343 GLU A C 1
ATOM 2633 O O . GLU A 1 343 ? 22.683 3.487 -35.534 1.00 31.59 343 GLU A O 1
ATOM 2638 N N . PRO A 1 344 ? 24.159 1.997 -36.372 1.00 29.95 344 PRO A N 1
ATOM 2639 C CA . PRO A 1 344 ? 24.518 2.715 -37.609 1.00 29.95 344 PRO A CA 1
ATOM 2640 C C . PRO A 1 344 ? 23.710 2.230 -38.841 1.00 29.95 344 PRO A C 1
ATOM 2642 O O . PRO A 1 344 ? 22.799 1.422 -38.699 1.00 29.95 344 PRO A O 1
ATOM 2645 N N . SER A 1 345 ? 23.965 2.757 -40.051 1.00 31.16 345 SER A N 1
ATOM 2646 C CA . SER A 1 345 ? 23.014 2.666 -41.183 1.00 31.16 345 SER A CA 1
ATOM 2647 C C . SER A 1 345 ? 23.618 2.526 -42.594 1.00 31.16 345 SER A C 1
ATOM 2649 O O . SER A 1 345 ? 24.734 2.963 -42.850 1.00 31.16 345 SER A O 1
ATOM 2651 N N . HIS A 1 346 ? 22.811 1.979 -43.518 1.00 27.14 346 HIS A N 1
ATOM 2652 C CA . HIS A 1 346 ? 22.879 2.050 -44.995 1.00 27.14 346 HIS A CA 1
ATOM 2653 C C . HIS A 1 346 ? 21.453 1.732 -45.536 1.00 27.14 346 HIS A C 1
ATOM 2655 O O . HIS A 1 346 ? 20.732 0.991 -44.872 1.00 27.14 346 HIS A O 1
ATOM 2661 N N . GLU A 1 347 ? 20.913 2.239 -46.656 1.00 24.33 347 GLU A N 1
ATOM 2662 C CA . GLU A 1 347 ? 21.402 3.117 -47.743 1.00 24.33 347 GLU A CA 1
ATOM 2663 C C . GLU A 1 347 ? 20.417 4.289 -48.036 1.00 24.33 347 GLU A C 1
ATOM 2665 O O . GLU A 1 347 ? 19.346 4.388 -47.435 1.00 24.33 347 GLU A O 1
ATOM 2670 N N . THR A 1 348 ? 20.751 5.165 -48.996 1.00 31.95 348 THR A N 1
ATOM 2671 C CA . THR A 1 348 ? 19.991 6.379 -49.382 1.00 31.95 348 THR A CA 1
ATOM 2672 C C . THR A 1 348 ? 19.625 6.417 -50.873 1.00 31.95 348 THR A C 1
ATOM 2674 O O . THR A 1 348 ? 20.412 5.981 -51.710 1.00 31.95 348 THR A O 1
ATOM 2677 N N . PRO A 1 349 ? 18.514 7.086 -51.241 1.00 24.20 349 PRO A N 1
ATOM 2678 C CA . PRO A 1 349 ? 18.437 7.802 -52.520 1.00 24.20 349 PRO A CA 1
ATOM 2679 C C . PRO A 1 349 ? 18.004 9.281 -52.386 1.00 24.20 349 PRO A C 1
ATOM 2681 O O . PRO A 1 349 ? 17.479 9.723 -51.365 1.00 24.20 349 PRO A O 1
ATOM 2684 N N . TYR A 1 350 ? 18.263 10.063 -53.439 1.00 22.30 350 TYR A N 1
ATOM 2685 C CA . TYR A 1 350 ? 18.271 11.535 -53.430 1.00 22.30 350 TYR A CA 1
ATOM 2686 C C . TYR A 1 350 ? 16.913 12.207 -53.722 1.00 22.30 350 TYR A C 1
ATOM 2688 O O . TYR A 1 350 ? 16.068 11.666 -54.433 1.00 22.30 350 TYR A O 1
ATOM 2696 N N . LEU A 1 351 ? 16.760 13.460 -53.267 1.00 22.27 351 LEU A N 1
ATOM 2697 C CA . LEU A 1 351 ? 15.744 14.400 -53.761 1.00 22.27 351 LEU A CA 1
ATOM 2698 C C . LEU A 1 351 ? 16.249 15.176 -54.989 1.00 22.27 351 LEU A C 1
ATOM 2700 O O . LEU A 1 351 ? 17.321 15.777 -54.944 1.00 22.27 351 LEU A O 1
ATOM 2704 N N . THR A 1 352 ? 15.413 15.276 -56.026 1.00 23.28 352 THR A N 1
ATOM 2705 C CA . THR A 1 352 ? 15.632 16.169 -57.179 1.00 23.28 352 THR A CA 1
ATOM 2706 C C . THR A 1 352 ? 14.613 17.309 -57.162 1.00 23.28 352 THR A C 1
ATOM 2708 O O . THR A 1 352 ? 13.417 17.084 -56.986 1.00 23.28 352 THR A O 1
ATOM 2711 N N . LYS A 1 353 ? 15.081 18.547 -57.356 1.00 26.72 353 LYS A N 1
ATOM 2712 C CA . LYS A 1 353 ? 14.251 19.761 -57.373 1.00 26.72 353 LYS A CA 1
ATOM 2713 C C . LYS A 1 353 ? 13.464 19.871 -58.689 1.00 26.72 353 LYS A C 1
ATOM 2715 O O . LYS A 1 353 ? 14.059 19.815 -59.760 1.00 26.72 353 LYS A O 1
ATOM 2720 N N . VAL A 1 354 ? 12.158 20.124 -58.599 1.00 24.95 354 VAL A N 1
ATOM 2721 C CA . VAL A 1 354 ? 11.310 20.602 -59.709 1.00 24.95 354 VAL A CA 1
ATOM 2722 C C . VAL A 1 354 ? 10.672 21.924 -59.280 1.00 24.95 354 VAL A C 1
ATOM 2724 O O . VAL A 1 354 ? 10.457 22.155 -58.090 1.00 24.95 354 VAL A O 1
ATOM 2727 N N . GLU A 1 355 ? 10.458 22.838 -60.221 1.00 33.47 355 GLU A N 1
ATOM 2728 C CA . GLU A 1 355 ? 10.136 24.233 -59.911 1.00 33.47 355 GLU A CA 1
ATOM 2729 C C . GLU A 1 355 ? 8.628 24.507 -59.799 1.00 33.47 355 GLU A C 1
ATOM 2731 O O . GLU A 1 355 ? 7.825 23.974 -60.557 1.00 33.47 355 GLU A O 1
ATOM 2736 N N . ASN A 1 356 ? 8.285 25.423 -58.887 1.00 33.69 356 ASN A N 1
ATOM 2737 C CA . ASN A 1 356 ? 6.968 26.031 -58.661 1.00 33.69 356 ASN A CA 1
ATOM 2738 C C . ASN A 1 356 ? 5.808 25.122 -58.180 1.00 33.69 356 ASN A C 1
ATOM 2740 O O . ASN A 1 356 ? 5.090 24.514 -58.967 1.00 33.69 356 ASN A O 1
ATOM 2744 N N . LYS A 1 357 ? 5.509 25.286 -56.876 1.00 32.41 357 LYS A N 1
ATOM 2745 C CA . LYS A 1 357 ? 4.328 24.851 -56.089 1.00 32.41 357 LYS A CA 1
ATOM 2746 C C . LYS A 1 357 ? 4.319 23.402 -55.560 1.00 32.41 357 LYS A C 1
ATOM 2748 O O . LYS A 1 357 ? 4.489 22.448 -56.298 1.00 32.41 357 LYS A O 1
ATOM 2753 N N . GLU A 1 358 ? 4.026 23.314 -54.255 1.00 24.56 358 GLU A N 1
ATOM 2754 C CA . GLU A 1 358 ? 3.775 22.129 -53.405 1.00 24.56 358 GLU A CA 1
ATOM 2755 C C . GLU A 1 358 ? 4.820 20.993 -53.379 1.00 24.56 358 GLU A C 1
ATOM 2757 O O . GLU A 1 358 ? 4.983 20.220 -54.319 1.00 24.56 358 GLU A O 1
ATOM 2762 N N . TRP A 1 359 ? 5.417 20.779 -52.200 1.00 27.39 359 TRP A N 1
ATOM 2763 C CA . TRP A 1 359 ? 6.141 19.547 -51.869 1.00 27.39 359 TRP A CA 1
ATOM 2764 C C . TRP A 1 359 ? 5.156 18.388 -51.650 1.00 27.39 359 TRP A C 1
ATOM 2766 O O . TRP A 1 359 ? 4.725 18.129 -50.527 1.00 27.39 359 TRP A O 1
ATOM 2776 N N . ARG A 1 360 ? 4.786 17.678 -52.720 1.00 22.97 360 ARG A N 1
ATOM 2777 C CA . ARG A 1 360 ? 3.969 16.458 -52.626 1.00 22.97 360 ARG A CA 1
ATOM 2778 C C . ARG A 1 360 ? 4.841 15.212 -52.499 1.00 22.97 360 ARG A C 1
ATOM 2780 O O . ARG A 1 360 ? 5.588 14.879 -53.417 1.00 22.97 360 ARG A O 1
ATOM 2787 N N . TRP A 1 361 ? 4.675 14.473 -51.403 1.00 24.80 361 TRP A N 1
ATOM 2788 C CA . TRP A 1 361 ? 5.206 13.116 -51.287 1.00 24.80 361 TRP A CA 1
ATOM 2789 C C . TRP A 1 361 ? 4.512 12.196 -52.293 1.00 24.80 361 TRP A C 1
ATOM 2791 O O . TRP A 1 361 ? 3.309 11.952 -52.209 1.00 24.80 361 TRP A O 1
ATOM 2801 N N . LYS A 1 362 ? 5.282 11.660 -53.241 1.00 20.16 362 LYS A N 1
ATOM 2802 C CA . LYS A 1 362 ? 4.842 10.587 -54.133 1.00 20.16 362 LYS A CA 1
ATOM 2803 C C . LYS A 1 362 ? 5.373 9.271 -53.576 1.00 20.16 362 LYS A C 1
ATOM 2805 O O . LYS A 1 362 ? 6.524 8.928 -53.827 1.00 20.16 362 LYS A O 1
ATOM 2810 N N . VAL A 1 363 ? 4.549 8.555 -52.808 1.00 24.34 363 VAL A N 1
ATOM 2811 C CA . VAL A 1 363 ? 4.896 7.220 -52.294 1.00 24.34 363 VAL A CA 1
ATOM 2812 C C . VAL A 1 363 ? 5.021 6.267 -53.484 1.00 24.34 363 VAL A C 1
ATOM 2814 O O . VAL A 1 363 ? 4.029 5.806 -54.044 1.00 24.34 363 VAL A O 1
ATOM 2817 N N . GLY A 1 364 ? 6.258 6.046 -53.926 1.00 20.59 364 GLY A N 1
ATOM 2818 C CA . GLY A 1 364 ? 6.578 5.127 -55.007 1.00 20.59 364 GLY A CA 1
ATOM 2819 C C . GLY A 1 364 ? 6.498 3.692 -54.508 1.00 20.59 364 GLY A C 1
ATOM 2820 O O . GLY A 1 364 ? 7.283 3.288 -53.657 1.00 20.59 364 GLY A O 1
ATOM 2821 N N . SER A 1 365 ? 5.566 2.918 -55.053 1.00 23.31 365 SER A N 1
ATOM 2822 C CA . SER A 1 365 ? 5.487 1.479 -54.821 1.00 23.31 365 SER A CA 1
ATOM 2823 C C . SER A 1 365 ? 6.731 0.778 -55.377 1.00 23.31 365 SER A C 1
ATOM 2825 O O . SER A 1 365 ? 6.863 0.647 -56.596 1.00 23.31 365 SER A O 1
ATOM 2827 N N . LEU A 1 366 ? 7.602 0.275 -54.502 1.00 20.88 366 LEU A N 1
ATOM 2828 C CA . LEU A 1 366 ? 8.510 -0.814 -54.850 1.00 20.88 366 LEU A CA 1
ATOM 2829 C C . LEU A 1 366 ? 7.888 -2.119 -54.362 1.00 20.88 366 LEU A C 1
ATOM 2831 O O . LEU A 1 366 ? 7.802 -2.389 -53.167 1.00 20.88 366 LEU A O 1
ATOM 2835 N N . VAL A 1 367 ? 7.378 -2.885 -55.321 1.00 23.08 367 VAL A N 1
ATOM 2836 C CA . VAL A 1 367 ? 6.724 -4.168 -55.080 1.00 23.08 367 VAL A CA 1
ATOM 2837 C C . VAL A 1 367 ? 7.799 -5.226 -54.866 1.00 23.08 367 VAL A C 1
ATOM 2839 O O . VAL A 1 367 ? 8.565 -5.512 -55.784 1.00 23.08 367 VAL A O 1
ATOM 2842 N N . TYR A 1 368 ? 7.794 -5.861 -53.697 1.00 20.94 368 TYR A N 1
ATOM 2843 C CA . TYR A 1 368 ? 8.222 -7.251 -53.580 1.00 20.94 368 TYR A CA 1
ATOM 2844 C C . TYR A 1 368 ? 6.976 -8.091 -53.311 1.00 20.94 368 TYR A C 1
ATOM 2846 O O . TYR A 1 368 ? 6.327 -7.944 -52.277 1.00 20.94 368 TYR A O 1
ATOM 2854 N N . ASN A 1 369 ? 6.600 -8.912 -54.291 1.00 22.42 369 ASN A N 1
ATOM 2855 C CA . ASN A 1 369 ? 5.472 -9.824 -54.167 1.00 22.42 369 ASN A CA 1
ATOM 2856 C C . ASN A 1 369 ? 5.934 -11.092 -53.449 1.00 22.42 369 ASN A C 1
ATOM 2858 O O . ASN A 1 369 ? 6.673 -11.871 -54.043 1.00 22.42 369 ASN A O 1
ATOM 2862 N N . ASP A 1 370 ? 5.412 -11.341 -52.251 1.00 22.28 370 ASP A N 1
ATOM 2863 C CA . ASP A 1 370 ? 4.937 -12.685 -51.909 1.00 22.28 370 ASP A CA 1
ATOM 2864 C C . ASP A 1 370 ? 3.769 -12.571 -50.901 1.00 22.28 370 ASP A C 1
ATOM 2866 O O . ASP A 1 370 ? 3.881 -11.813 -49.930 1.00 22.28 370 ASP A O 1
ATOM 2870 N N . PRO 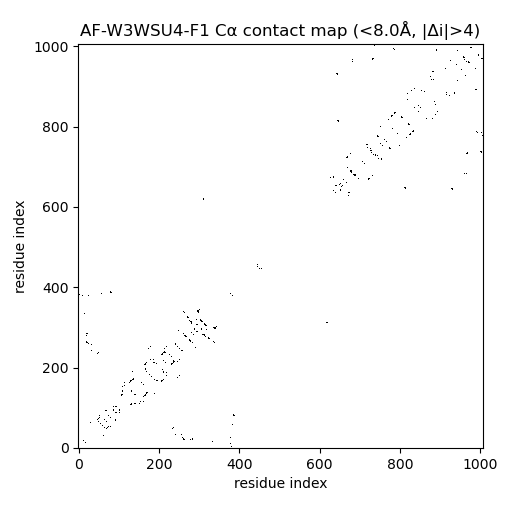A 1 371 ? 2.600 -13.206 -51.128 1.00 25.73 371 PRO A N 1
ATOM 2871 C CA . PRO A 1 371 ? 1.378 -12.842 -50.418 1.00 25.73 371 PRO A CA 1
ATOM 2872 C C . PRO A 1 371 ? 1.132 -13.717 -49.181 1.00 25.73 371 PRO A C 1
ATOM 2874 O O . PRO A 1 371 ? 0.516 -14.777 -49.272 1.00 25.73 371 PRO A O 1
ATOM 2877 N N . CYS A 1 372 ? 1.515 -13.234 -47.996 1.00 20.58 372 CYS A N 1
ATOM 2878 C CA . CYS A 1 372 ? 1.049 -13.823 -46.738 1.00 20.58 372 CYS A CA 1
ATOM 2879 C C . CYS A 1 372 ? 0.642 -12.748 -45.720 1.00 20.58 372 CYS A C 1
ATOM 2881 O O . CYS A 1 372 ? 1.476 -12.081 -45.109 1.00 20.58 372 CYS A O 1
ATOM 2883 N N . THR A 1 373 ? -0.668 -12.573 -45.539 1.00 27.27 373 THR A N 1
ATOM 2884 C CA . THR A 1 373 ? -1.252 -11.699 -44.515 1.00 27.27 373 THR A CA 1
ATOM 2885 C C . THR A 1 373 ? -0.994 -12.263 -43.120 1.00 27.27 373 THR A C 1
ATOM 2887 O O . THR A 1 373 ? -1.628 -13.242 -42.725 1.00 27.27 373 THR A O 1
ATOM 2890 N N . ILE A 1 374 ? -0.109 -11.623 -42.356 1.00 21.53 374 ILE A N 1
ATOM 2891 C CA . ILE A 1 374 ? 0.112 -11.910 -40.934 1.00 21.53 374 ILE A CA 1
ATOM 2892 C C . ILE A 1 374 ? -0.030 -10.604 -40.148 1.00 21.53 374 ILE A C 1
ATOM 2894 O O . ILE A 1 374 ? 0.541 -9.580 -40.513 1.00 21.53 374 ILE A O 1
ATOM 2898 N N . GLU A 1 375 ? -0.814 -10.636 -39.071 1.00 23.30 375 GLU A N 1
ATOM 2899 C CA . GLU A 1 375 ? -1.071 -9.473 -38.222 1.00 23.30 375 GLU A CA 1
ATOM 2900 C C . GLU A 1 375 ? 0.201 -9.024 -37.481 1.00 23.30 375 GLU A C 1
ATOM 2902 O O . GLU A 1 375 ? 0.650 -9.677 -36.533 1.00 23.30 375 GLU A O 1
ATOM 2907 N N . THR A 1 376 ? 0.750 -7.861 -37.841 1.00 23.20 376 THR A N 1
ATOM 2908 C CA . THR A 1 376 ? 1.807 -7.193 -37.061 1.00 23.20 376 THR A CA 1
ATOM 2909 C C . THR A 1 376 ? 1.217 -6.569 -35.793 1.00 23.20 376 THR A C 1
ATOM 2911 O O . THR A 1 376 ? 1.108 -5.349 -35.670 1.00 23.20 376 THR A O 1
ATOM 2914 N N . ARG A 1 377 ? 0.812 -7.407 -34.830 1.00 24.59 377 ARG A N 1
ATOM 2915 C CA . ARG A 1 377 ? 0.387 -6.951 -33.499 1.00 24.59 377 ARG A CA 1
ATOM 2916 C C . ARG A 1 377 ? 1.582 -6.376 -32.736 1.00 24.59 377 ARG A C 1
ATOM 2918 O O . ARG A 1 377 ? 2.370 -7.113 -32.142 1.00 24.59 377 ARG A O 1
ATOM 2925 N N . LEU A 1 378 ? 1.700 -5.051 -32.757 1.00 27.47 378 LEU A N 1
ATOM 2926 C CA . LEU A 1 378 ? 2.392 -4.291 -31.719 1.00 27.47 378 LEU A CA 1
ATOM 2927 C C . LEU A 1 378 ? 1.628 -4.495 -30.408 1.00 27.47 378 LEU A C 1
ATOM 2929 O O . LEU A 1 378 ? 0.454 -4.142 -30.332 1.00 27.47 378 LEU A O 1
ATOM 2933 N N . ILE A 1 379 ? 2.285 -5.064 -29.397 1.00 29.64 379 ILE A N 1
ATOM 2934 C CA . ILE A 1 379 ? 1.725 -5.118 -28.045 1.00 29.64 379 ILE A CA 1
ATOM 2935 C C . ILE A 1 379 ? 1.952 -3.740 -27.423 1.00 29.64 379 ILE A C 1
ATOM 2937 O O . ILE A 1 379 ? 3.094 -3.365 -27.146 1.00 29.64 379 ILE A O 1
ATOM 2941 N N . ILE A 1 380 ? 0.875 -2.975 -27.241 1.00 28.89 380 ILE A N 1
ATOM 2942 C CA . ILE A 1 380 ? 0.924 -1.719 -26.487 1.00 28.89 380 ILE A CA 1
ATOM 2943 C C . ILE A 1 380 ? 1.142 -2.053 -25.012 1.00 28.89 380 ILE A C 1
ATOM 2945 O O . ILE A 1 380 ? 0.667 -3.074 -24.514 1.00 28.89 380 ILE A O 1
ATOM 2949 N N . PHE A 1 381 ? 1.880 -1.191 -24.314 1.00 35.75 381 PHE A N 1
ATOM 2950 C CA . PHE A 1 381 ? 2.380 -1.449 -22.964 1.00 35.75 381 PHE A CA 1
ATOM 2951 C C . PHE A 1 381 ? 1.291 -1.884 -21.971 1.00 35.75 381 PHE A C 1
ATOM 2953 O O . PHE A 1 381 ? 1.532 -2.713 -21.104 1.00 35.75 381 PHE A O 1
ATOM 2960 N N . SER A 1 382 ? 0.070 -1.391 -22.146 1.00 28.81 382 SER A N 1
ATOM 2961 C CA . SER A 1 382 ? -1.092 -1.647 -21.298 1.00 28.81 382 SER A CA 1
ATOM 2962 C C . SER A 1 382 ? -1.962 -2.855 -21.703 1.00 28.81 382 SER A C 1
ATOM 2964 O O . SER A 1 382 ? -2.957 -3.126 -21.035 1.00 28.81 382 SER A O 1
ATOM 2966 N N . GLU A 1 383 ? -1.570 -3.647 -22.713 1.00 27.72 383 GLU A N 1
ATOM 2967 C CA . GLU A 1 383 ? -2.017 -5.052 -22.829 1.00 27.72 383 GLU A CA 1
ATOM 2968 C C . GLU A 1 383 ? -1.218 -5.999 -21.906 1.00 27.72 383 GLU A C 1
ATOM 2970 O O . GLU A 1 383 ? -1.653 -7.123 -21.649 1.00 27.72 383 GLU A O 1
ATOM 2975 N N . LEU A 1 384 ? -0.056 -5.565 -21.398 1.00 34.06 384 LEU A N 1
ATOM 2976 C CA . LEU A 1 384 ? 0.837 -6.389 -20.582 1.00 34.06 384 LEU A CA 1
ATOM 2977 C C . LEU A 1 384 ? 0.447 -6.348 -19.100 1.00 34.06 384 LEU A C 1
ATOM 2979 O O . LEU A 1 384 ? 0.336 -5.284 -18.487 1.00 34.06 384 LEU A O 1
ATOM 2983 N N . LYS A 1 385 ? 0.308 -7.522 -18.476 1.00 33.50 385 LYS A N 1
ATOM 2984 C CA . LYS A 1 385 ? 0.035 -7.627 -17.037 1.00 33.50 385 LYS A CA 1
ATOM 2985 C C . LYS A 1 385 ? 1.341 -7.583 -16.254 1.00 33.50 385 LYS A C 1
ATOM 2987 O O . LYS A 1 385 ? 1.964 -8.615 -16.006 1.00 33.50 385 LYS A O 1
ATOM 2992 N N . PHE A 1 386 ? 1.742 -6.371 -15.877 1.00 31.22 386 PHE A N 1
ATOM 2993 C CA . PHE A 1 386 ? 2.926 -6.135 -15.054 1.00 31.22 386 PHE A CA 1
ATOM 2994 C C . PHE A 1 386 ? 2.793 -6.699 -13.643 1.00 31.22 386 PHE A C 1
ATOM 2996 O O . PHE A 1 386 ? 1.776 -6.530 -12.968 1.00 31.22 386 PHE A O 1
ATOM 3003 N N . ILE A 1 387 ? 3.879 -7.306 -13.176 1.00 33.31 387 ILE A N 1
ATOM 3004 C CA . ILE A 1 387 ? 4.035 -7.742 -11.796 1.00 33.31 387 ILE A CA 1
ATOM 3005 C C . ILE A 1 387 ? 4.795 -6.648 -11.022 1.00 33.31 387 ILE A C 1
ATOM 3007 O O . ILE A 1 387 ? 5.932 -6.334 -11.391 1.00 33.31 387 ILE A O 1
ATOM 3011 N N . PRO A 1 388 ? 4.205 -6.042 -9.972 1.00 25.14 388 PRO A N 1
ATOM 3012 C CA . PRO A 1 388 ? 4.793 -4.889 -9.295 1.00 25.14 388 PRO A CA 1
ATOM 3013 C C . PRO A 1 388 ? 6.115 -5.238 -8.604 1.00 25.14 388 PRO A C 1
ATOM 3015 O O . PRO A 1 388 ? 6.259 -6.295 -7.991 1.00 25.14 388 PRO A O 1
ATOM 3018 N N . ALA A 1 389 ? 7.079 -4.319 -8.671 1.00 27.53 389 ALA A N 1
ATOM 3019 C CA . ALA A 1 389 ? 8.397 -4.475 -8.070 1.00 27.53 389 ALA A CA 1
ATOM 3020 C C . ALA A 1 389 ? 8.554 -3.573 -6.838 1.00 27.53 389 ALA A C 1
ATOM 3022 O O . ALA A 1 389 ? 8.338 -2.367 -6.918 1.00 27.53 389 ALA A O 1
ATOM 3023 N N . VAL A 1 390 ? 8.999 -4.153 -5.722 1.00 23.75 390 VAL A N 1
ATOM 3024 C CA . VAL A 1 390 ? 9.433 -3.418 -4.524 1.00 23.75 390 VAL A CA 1
ATOM 3025 C C . VAL A 1 390 ? 10.905 -3.762 -4.274 1.00 23.75 390 VAL A C 1
ATOM 3027 O O . VAL A 1 390 ? 11.209 -4.944 -4.090 1.00 23.75 390 VAL A O 1
ATOM 3030 N N . PRO A 1 391 ? 11.834 -2.788 -4.287 1.00 21.34 391 PRO A N 1
ATOM 3031 C CA . PRO A 1 391 ? 13.224 -3.029 -3.911 1.00 21.34 391 PRO A CA 1
ATOM 3032 C C . PRO A 1 391 ? 13.341 -3.306 -2.408 1.00 21.34 391 PRO A C 1
ATOM 3034 O O . PRO A 1 391 ? 12.753 -2.589 -1.600 1.00 21.34 391 PRO A O 1
ATOM 3037 N N . ILE A 1 392 ? 14.144 -4.301 -2.025 1.00 25.36 392 ILE A N 1
ATOM 3038 C CA . ILE A 1 392 ? 14.514 -4.557 -0.627 1.00 25.36 392 ILE A CA 1
ATOM 3039 C C . ILE A 1 392 ? 16.039 -4.626 -0.543 1.00 25.36 392 ILE A C 1
ATOM 3041 O O . ILE A 1 392 ? 16.663 -5.497 -1.145 1.00 25.36 392 ILE A O 1
ATOM 3045 N N . THR A 1 393 ? 16.641 -3.712 0.216 1.00 23.39 393 THR A N 1
ATOM 3046 C CA . THR A 1 393 ? 18.053 -3.762 0.615 1.00 23.39 393 THR A CA 1
ATOM 3047 C C . THR A 1 393 ? 18.169 -4.304 2.042 1.00 23.39 393 THR A C 1
ATOM 3049 O O . THR A 1 393 ? 17.385 -3.950 2.921 1.00 23.39 393 THR A O 1
ATOM 3052 N N . MET A 1 394 ? 19.168 -5.155 2.298 1.00 23.75 394 MET A N 1
ATOM 3053 C CA . MET A 1 394 ? 19.296 -5.946 3.540 1.00 23.75 394 MET A CA 1
ATOM 3054 C C . MET A 1 394 ? 19.528 -5.148 4.844 1.00 23.75 394 MET A C 1
ATOM 3056 O O . MET A 1 394 ? 19.693 -5.752 5.899 1.00 23.75 394 MET A O 1
ATOM 3060 N N . ARG A 1 395 ? 19.514 -3.806 4.830 1.00 23.48 395 ARG A N 1
ATOM 3061 C CA . ARG A 1 395 ? 19.631 -2.996 6.062 1.00 23.48 395 ARG A CA 1
ATOM 3062 C C . ARG A 1 395 ? 18.357 -2.947 6.914 1.00 23.48 395 ARG A C 1
ATOM 3064 O O . ARG A 1 395 ? 18.447 -2.534 8.063 1.00 23.48 395 ARG A O 1
ATOM 3071 N N . ASN A 1 396 ? 17.216 -3.414 6.401 1.00 28.34 396 ASN A N 1
ATOM 3072 C CA . ASN A 1 396 ? 15.943 -3.448 7.136 1.00 28.34 396 ASN A CA 1
ATOM 3073 C C . ASN A 1 396 ? 15.609 -4.840 7.717 1.00 28.34 396 ASN A C 1
ATOM 3075 O O . ASN A 1 396 ? 14.441 -5.213 7.800 1.00 28.34 396 ASN A O 1
ATOM 3079 N N . LEU A 1 397 ? 16.615 -5.610 8.151 1.00 26.81 397 LEU A N 1
ATOM 3080 C CA . LEU A 1 397 ? 16.416 -6.836 8.942 1.00 26.81 397 LEU A CA 1
ATOM 3081 C C . LEU A 1 397 ? 16.088 -6.502 10.412 1.00 26.81 397 LEU A C 1
ATOM 3083 O O . LEU A 1 397 ? 16.821 -6.849 11.331 1.00 26.81 397 LEU A O 1
ATOM 3087 N N . GLY A 1 398 ? 14.974 -5.791 10.605 1.00 26.77 398 GLY A N 1
ATOM 3088 C CA . GLY A 1 398 ? 14.326 -5.553 11.902 1.00 26.77 398 GLY A CA 1
ATOM 3089 C C . GLY A 1 398 ? 13.061 -6.395 12.105 1.00 26.77 398 GLY A C 1
ATOM 3090 O O . GLY A 1 398 ? 12.281 -6.100 13.004 1.00 26.77 398 GLY A O 1
ATOM 3091 N N . LEU A 1 399 ? 12.842 -7.391 11.241 1.00 28.08 399 LEU A N 1
ATOM 3092 C CA . LEU A 1 399 ? 11.722 -8.328 11.303 1.00 28.08 399 LEU A CA 1
ATOM 3093 C C . LEU A 1 399 ? 12.064 -9.482 12.249 1.00 28.08 399 LEU A C 1
ATOM 3095 O O . LEU A 1 399 ? 13.207 -9.945 12.284 1.00 28.08 399 LEU A O 1
ATOM 3099 N N . THR A 1 400 ? 11.078 -9.961 12.999 1.00 28.80 400 THR A N 1
ATOM 3100 C CA . THR A 1 400 ? 11.254 -11.076 13.942 1.00 28.80 400 THR A CA 1
ATOM 3101 C C . THR A 1 400 ? 10.845 -12.410 13.314 1.00 28.80 400 THR A C 1
ATOM 3103 O O . THR A 1 400 ? 10.061 -12.460 12.367 1.00 28.80 400 THR A O 1
ATOM 3106 N N . TYR A 1 401 ? 11.387 -13.515 13.838 1.00 29.67 401 TYR A N 1
ATOM 3107 C CA . TYR A 1 401 ? 11.255 -14.862 13.255 1.00 29.67 401 TYR A CA 1
ATOM 3108 C C . TYR A 1 401 ? 9.796 -15.332 13.043 1.00 29.67 401 TYR A C 1
ATOM 3110 O O . TYR A 1 401 ? 9.545 -16.186 12.193 1.00 29.67 401 TYR A O 1
ATOM 3118 N N . ASP A 1 402 ? 8.832 -14.755 13.764 1.00 29.66 402 ASP A N 1
ATOM 3119 C CA . ASP A 1 402 ? 7.412 -15.124 13.716 1.00 29.66 402 ASP A CA 1
ATOM 3120 C C . ASP A 1 402 ? 6.666 -14.604 12.467 1.00 29.66 402 ASP A C 1
ATOM 3122 O O . ASP A 1 402 ? 5.653 -15.173 12.052 1.00 29.66 402 ASP A O 1
ATOM 3126 N N . GLU A 1 403 ? 7.161 -13.545 11.818 1.00 34.38 403 GLU A N 1
ATOM 3127 C CA . GLU A 1 403 ? 6.468 -12.896 10.689 1.00 34.38 403 GLU A CA 1
ATOM 3128 C C . GLU A 1 403 ? 6.493 -13.743 9.407 1.00 34.38 403 GLU A C 1
ATOM 3130 O O . GLU A 1 403 ? 5.586 -13.669 8.577 1.00 34.38 403 GLU A O 1
ATOM 3135 N N . ILE A 1 404 ? 7.493 -14.619 9.264 1.00 31.81 404 ILE A N 1
ATOM 3136 C CA . ILE A 1 404 ? 7.577 -15.572 8.149 1.00 31.81 404 ILE A CA 1
ATOM 3137 C C . ILE A 1 404 ? 6.534 -16.698 8.328 1.00 31.81 404 ILE A C 1
ATOM 3139 O O . ILE A 1 404 ? 6.065 -17.285 7.350 1.00 31.81 404 ILE A O 1
ATOM 3143 N N . TYR A 1 405 ? 6.150 -17.027 9.568 1.00 33.41 405 TYR A N 1
ATOM 3144 C CA . TYR A 1 405 ? 5.395 -18.245 9.906 1.00 33.41 405 TYR A CA 1
ATOM 3145 C C . TYR A 1 405 ? 3.919 -18.217 9.485 1.00 33.41 405 TYR A C 1
ATOM 3147 O O . TYR A 1 405 ? 3.363 -19.234 9.071 1.00 33.41 405 TYR A O 1
ATOM 3155 N N . ARG A 1 406 ? 3.251 -17.062 9.583 1.00 34.62 406 ARG A N 1
ATOM 3156 C CA . ARG A 1 406 ? 1.774 -16.988 9.539 1.00 34.62 406 ARG A CA 1
ATOM 3157 C C . ARG A 1 406 ? 1.177 -16.771 8.142 1.00 34.62 406 ARG A C 1
ATOM 3159 O O . ARG A 1 406 ? -0.017 -16.509 8.020 1.00 34.62 406 ARG A O 1
ATOM 3166 N N . HIS A 1 407 ? 1.977 -16.853 7.079 1.00 35.44 407 HIS A N 1
ATOM 3167 C CA . HIS A 1 407 ? 1.551 -16.525 5.707 1.00 35.44 407 HIS A CA 1
ATOM 3168 C C . HIS A 1 407 ? 1.552 -17.709 4.719 1.00 35.44 407 HIS A C 1
ATOM 3170 O O . HIS A 1 407 ? 1.346 -17.492 3.525 1.00 35.44 407 HIS A O 1
ATOM 3176 N N . LEU A 1 408 ? 1.737 -18.953 5.189 1.00 28.73 408 LEU A N 1
ATOM 3177 C CA . LEU A 1 408 ? 1.756 -20.160 4.338 1.00 28.73 408 LEU A CA 1
ATOM 3178 C C . LEU A 1 408 ? 0.658 -21.206 4.627 1.00 28.73 408 LEU A C 1
ATOM 3180 O O . LEU A 1 408 ? 0.600 -22.214 3.921 1.00 28.73 408 LEU A O 1
ATOM 3184 N N . LEU A 1 409 ? -0.241 -20.985 5.594 1.00 26.38 409 LEU A N 1
ATOM 3185 C CA . LEU A 1 409 ? -1.311 -21.936 5.952 1.00 26.38 409 LEU A CA 1
ATOM 3186 C C . LEU A 1 409 ? -2.713 -21.463 5.512 1.00 26.38 409 LEU A C 1
ATOM 3188 O O . LEU A 1 409 ? -2.995 -20.266 5.585 1.00 26.38 409 LEU A O 1
ATOM 3192 N N . PRO A 1 410 ? -3.608 -22.373 5.076 1.00 29.45 410 PRO A N 1
ATOM 3193 C CA . PRO A 1 410 ? -5.025 -22.079 4.874 1.00 29.45 410 PRO A CA 1
ATOM 3194 C C . PRO A 1 410 ? -5.809 -22.186 6.199 1.00 29.45 410 PRO A C 1
ATOM 3196 O O . PRO A 1 410 ? -5.363 -22.872 7.122 1.00 29.45 410 PRO A O 1
ATOM 3199 N N . PRO A 1 411 ? -7.004 -21.576 6.311 1.00 31.06 411 PRO A N 1
ATOM 3200 C CA . PRO A 1 411 ? -7.866 -21.764 7.475 1.00 31.06 411 PRO A CA 1
ATOM 3201 C C . PRO A 1 411 ? -8.369 -23.214 7.569 1.00 31.06 411 PRO A C 1
ATOM 3203 O O . PRO A 1 411 ? -8.859 -23.784 6.590 1.00 31.06 411 PRO A O 1
ATOM 3206 N N . ASN A 1 412 ? -8.278 -23.804 8.765 1.00 27.30 412 ASN A N 1
ATOM 3207 C CA . ASN A 1 412 ? -8.764 -25.159 9.028 1.00 27.30 412 ASN A CA 1
ATOM 3208 C C . ASN A 1 412 ? -10.284 -25.271 8.816 1.00 27.30 412 ASN A C 1
ATOM 3210 O O . ASN A 1 412 ? -11.059 -24.457 9.314 1.00 27.30 412 ASN A O 1
ATOM 3214 N N . ARG A 1 413 ? -10.713 -26.341 8.135 1.00 30.91 413 ARG A N 1
ATOM 3215 C CA . ARG A 1 413 ? -12.098 -26.842 8.181 1.00 30.91 413 ARG A CA 1
ATOM 3216 C C . ARG A 1 413 ? -12.233 -27.860 9.317 1.00 30.91 413 ARG A C 1
ATOM 3218 O O . ARG A 1 413 ? -11.281 -28.610 9.514 1.00 30.91 413 ARG A O 1
ATOM 3225 N N . HIS A 1 414 ? -13.434 -27.947 9.905 1.00 25.03 414 HIS A N 1
ATOM 3226 C CA . HIS A 1 414 ? -13.920 -28.736 11.070 1.00 25.03 414 HIS A CA 1
ATOM 3227 C C . HIS A 1 414 ? -14.282 -27.772 12.216 1.00 25.03 414 HIS A C 1
ATOM 3229 O O . HIS A 1 414 ? -13.436 -26.986 12.619 1.00 25.03 414 HIS A O 1
ATOM 3235 N N . CYS A 1 415 ? -15.493 -27.739 12.783 1.00 22.23 415 CYS A N 1
ATOM 3236 C CA . CYS A 1 415 ? -16.749 -28.491 12.564 1.00 22.23 415 CYS A CA 1
ATOM 3237 C C . CYS A 1 415 ? -17.897 -27.472 12.265 1.00 22.23 415 CYS A C 1
ATOM 3239 O O . CYS A 1 415 ? -17.613 -26.284 12.185 1.00 22.23 415 CYS A O 1
ATOM 3241 N N . GLN A 1 416 ? -19.174 -27.799 12.025 1.00 24.84 416 GLN A N 1
ATOM 3242 C CA . GLN A 1 416 ? -19.998 -28.954 12.411 1.00 24.84 416 GLN A CA 1
ATOM 3243 C C . GLN A 1 416 ? -20.991 -29.362 11.299 1.00 24.84 416 GLN A C 1
ATOM 3245 O O . GLN A 1 416 ? -21.458 -28.522 10.537 1.00 24.84 416 GLN A O 1
ATOM 3250 N N . ASN A 1 417 ? -21.329 -30.656 11.256 1.00 22.81 417 ASN A N 1
ATOM 3251 C CA . ASN A 1 417 ? -22.650 -31.127 10.813 1.00 22.81 417 ASN A CA 1
ATOM 3252 C C . ASN A 1 417 ? -23.595 -31.117 12.034 1.00 22.81 417 ASN A C 1
ATOM 3254 O O . ASN A 1 417 ? -23.081 -31.140 13.152 1.00 22.81 417 ASN A O 1
ATOM 3258 N N . LEU A 1 418 ? -24.912 -31.200 11.790 1.00 25.06 418 LEU A N 1
ATOM 3259 C CA . LEU A 1 418 ? -26.076 -30.843 12.639 1.00 25.06 418 LEU A CA 1
ATOM 3260 C C . LEU A 1 418 ? -26.687 -29.537 12.074 1.00 25.06 418 LEU A C 1
ATOM 3262 O O . LEU A 1 418 ? -26.002 -28.520 12.048 1.00 25.06 418 LEU A O 1
ATOM 3266 N N . ASP A 1 419 ? -27.896 -29.501 11.504 1.00 23.36 419 ASP A N 1
ATOM 3267 C CA . ASP A 1 419 ? -28.958 -30.521 11.443 1.00 23.36 419 ASP A CA 1
ATOM 3268 C C . ASP A 1 419 ? -29.560 -30.703 10.035 1.00 23.36 419 ASP A C 1
ATOM 3270 O O . ASP A 1 419 ? -29.539 -29.804 9.194 1.00 23.36 419 ASP A O 1
ATOM 3274 N N . GLN A 1 420 ? -30.146 -31.882 9.803 1.00 22.52 420 GLN A N 1
ATOM 3275 C CA . GLN A 1 420 ? -31.135 -32.128 8.751 1.00 22.52 420 GLN A CA 1
ATOM 3276 C C . GLN A 1 420 ? -32.390 -32.718 9.395 1.00 22.52 420 GLN A C 1
ATOM 3278 O O . GLN A 1 420 ? -32.349 -33.875 9.798 1.00 22.52 420 GLN A O 1
ATOM 3283 N N . GLU A 1 421 ? -33.496 -31.973 9.424 1.00 22.97 421 GLU A N 1
ATOM 3284 C CA . GLU A 1 421 ? -34.852 -32.491 9.178 1.00 22.97 421 GLU A CA 1
ATOM 3285 C C . GLU A 1 421 ? -35.888 -31.353 9.172 1.00 22.97 421 GLU A C 1
ATOM 3287 O O . GLU A 1 421 ? -35.609 -30.257 9.645 1.00 22.97 421 GLU A O 1
ATOM 3292 N N . GLN A 1 422 ? -37.082 -31.659 8.645 1.00 24.64 422 GLN A N 1
ATOM 3293 C CA . GLN A 1 422 ? -38.284 -30.810 8.568 1.00 24.64 422 GLN A CA 1
ATOM 3294 C C . GLN A 1 422 ? -38.169 -29.532 7.701 1.00 24.64 422 GLN A C 1
ATOM 3296 O O . GLN A 1 422 ? -37.269 -28.722 7.863 1.00 24.64 422 GLN A O 1
ATOM 3301 N N . SER A 1 423 ? -39.099 -29.147 6.827 1.00 22.67 423 SER A N 1
ATOM 3302 C CA . SER A 1 423 ? -40.147 -29.766 5.988 1.00 22.67 423 SER A CA 1
ATOM 3303 C C . SER A 1 423 ? -41.156 -28.646 5.703 1.00 22.67 423 SER A C 1
ATOM 3305 O O . SER A 1 423 ? -41.594 -27.993 6.640 1.00 22.67 423 SER A O 1
ATOM 3307 N N . GLU A 1 424 ? -41.516 -28.460 4.433 1.00 23.09 424 GLU A N 1
ATOM 3308 C CA . GLU A 1 424 ? -42.780 -27.887 3.925 1.00 23.09 424 GLU A CA 1
ATOM 3309 C C . GLU A 1 424 ? -43.530 -26.794 4.727 1.00 23.09 424 GLU A C 1
ATOM 3311 O O . GLU A 1 424 ? -44.112 -27.059 5.772 1.00 23.09 424 GLU A O 1
ATOM 3316 N N . ILE A 1 425 ? -43.726 -25.622 4.104 1.00 24.89 425 ILE A N 1
ATOM 3317 C CA . ILE A 1 425 ? -45.061 -25.020 3.881 1.00 24.89 425 ILE A CA 1
ATOM 3318 C C . ILE A 1 425 ? -44.963 -23.920 2.803 1.00 24.89 425 ILE A C 1
ATOM 3320 O O . ILE A 1 425 ? -43.934 -23.264 2.653 1.00 24.89 425 ILE A O 1
ATOM 3324 N N . GLY A 1 426 ? -46.022 -23.768 1.999 1.00 22.83 426 GLY A N 1
ATOM 3325 C CA . GLY A 1 426 ? -46.099 -22.807 0.889 1.00 22.83 426 GLY A CA 1
ATOM 3326 C C . GLY A 1 426 ? -46.612 -21.405 1.274 1.00 22.83 426 GLY A C 1
ATOM 3327 O O . GLY A 1 426 ? -46.989 -21.172 2.421 1.00 22.83 426 GLY A O 1
ATOM 3328 N N . PRO A 1 427 ? -46.651 -20.459 0.315 1.00 29.80 427 PRO A N 1
ATOM 3329 C CA . PRO A 1 427 ? -46.968 -19.053 0.574 1.00 29.80 427 PRO A CA 1
ATOM 3330 C C . PRO A 1 427 ? -48.475 -18.761 0.664 1.00 29.80 427 PRO A C 1
ATOM 3332 O O . PRO A 1 427 ? -49.281 -19.345 -0.062 1.00 29.80 427 PRO A O 1
ATOM 3335 N N . THR A 1 428 ? -48.847 -17.758 1.465 1.00 23.38 428 THR A N 1
ATOM 3336 C CA . THR A 1 428 ? -50.208 -17.199 1.532 1.00 23.38 428 THR A CA 1
ATOM 3337 C C . THR A 1 428 ? -50.219 -15.687 1.291 1.00 23.38 428 THR A C 1
ATOM 3339 O O . THR A 1 428 ? -49.427 -14.933 1.847 1.00 23.38 428 THR A O 1
ATOM 3342 N N . ASN A 1 429 ? -51.142 -15.243 0.434 1.00 22.12 429 ASN A N 1
ATOM 3343 C CA . ASN A 1 429 ? -51.450 -13.827 0.197 1.00 22.12 429 ASN A CA 1
ATOM 3344 C C . ASN A 1 429 ? -52.372 -13.260 1.295 1.00 22.12 429 ASN A C 1
ATOM 3346 O O . ASN A 1 429 ? -53.004 -14.047 1.997 1.00 22.12 429 ASN A O 1
ATOM 3350 N N . LEU A 1 430 ? -52.515 -11.919 1.311 1.00 22.36 430 LEU A N 1
ATOM 3351 C CA . LEU A 1 430 ? -53.570 -11.037 1.887 1.00 22.36 430 LEU A CA 1
ATOM 3352 C C . LEU A 1 430 ? -52.941 -9.907 2.741 1.00 22.36 430 LEU A C 1
ATOM 3354 O O . LEU A 1 430 ? -51.952 -10.140 3.421 1.00 22.36 430 LEU A O 1
ATOM 3358 N N . SER A 1 431 ? -53.463 -8.675 2.806 1.00 21.48 431 SER A N 1
ATOM 3359 C CA . SER A 1 431 ? -54.313 -7.913 1.865 1.00 21.48 431 SER A CA 1
ATOM 3360 C C . SER A 1 431 ? -54.337 -6.423 2.253 1.00 21.48 431 SER A C 1
ATOM 3362 O O . SER A 1 431 ? -54.135 -6.078 3.413 1.00 21.48 431 SER A O 1
ATOM 3364 N N . VAL A 1 432 ? -54.632 -5.543 1.290 1.00 22.53 432 VAL A N 1
ATOM 3365 C CA . VAL A 1 432 ? -54.719 -4.077 1.462 1.00 22.53 432 VAL A CA 1
ATOM 3366 C C . VAL A 1 432 ? -55.762 -3.647 2.505 1.00 22.53 432 VAL A C 1
ATOM 3368 O O . VAL A 1 432 ? -56.898 -4.115 2.470 1.00 22.53 432 VAL A O 1
ATOM 3371 N N . VAL A 1 433 ? -55.424 -2.634 3.314 1.00 22.12 433 VAL A N 1
ATOM 3372 C CA . VAL A 1 433 ? -56.390 -1.721 3.954 1.00 22.12 433 VAL A CA 1
ATOM 3373 C C . VAL A 1 433 ? -55.949 -0.274 3.698 1.00 22.12 433 VAL A C 1
ATOM 3375 O O . VAL A 1 433 ? -54.783 0.062 3.885 1.00 22.12 433 VAL A O 1
ATOM 3378 N N . GLN A 1 434 ? -56.874 0.588 3.262 1.00 23.16 434 GLN A N 1
ATOM 3379 C CA . GLN A 1 434 ? -56.653 2.027 3.065 1.00 23.16 434 GLN A CA 1
ATOM 3380 C C . GLN A 1 434 ? -57.473 2.849 4.066 1.00 23.16 434 GLN A C 1
ATOM 3382 O O . GLN A 1 434 ? -58.679 2.653 4.135 1.00 23.16 434 GLN A O 1
ATOM 3387 N N . THR A 1 435 ? -56.845 3.830 4.723 1.00 23.69 435 THR A N 1
ATOM 3388 C CA . THR A 1 435 ? -57.398 5.151 5.121 1.00 23.69 435 THR A CA 1
ATOM 3389 C C . THR A 1 435 ? -56.265 5.966 5.763 1.00 23.69 435 THR A C 1
ATOM 3391 O O . THR A 1 435 ? -55.475 5.398 6.505 1.00 23.69 435 THR A O 1
ATOM 3394 N N . GLY A 1 436 ? -56.120 7.278 5.568 1.00 24.56 436 GLY A N 1
ATOM 3395 C CA . GLY A 1 436 ? -56.858 8.198 4.698 1.00 24.56 436 GLY A CA 1
ATOM 3396 C C . GLY A 1 436 ? -56.117 9.542 4.582 1.00 24.56 436 GLY A C 1
ATOM 3397 O O . GLY A 1 436 ? -55.327 9.905 5.450 1.00 24.56 436 GLY A O 1
ATOM 3398 N N . THR A 1 437 ? -56.333 10.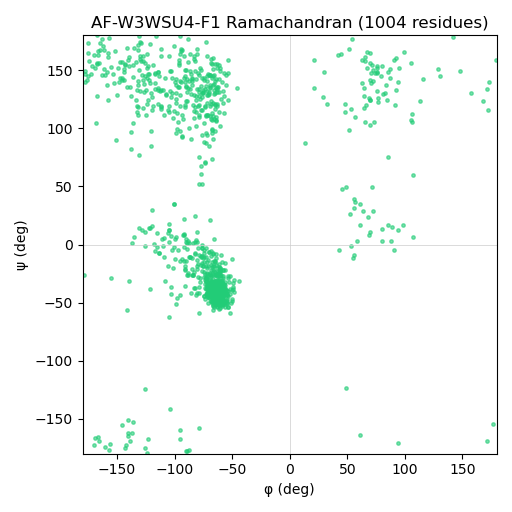279 3.492 1.00 25.95 437 THR A N 1
ATOM 3399 C CA . THR A 1 437 ? -55.544 11.475 3.144 1.00 25.95 437 THR A CA 1
ATOM 3400 C C . THR A 1 437 ? -55.892 12.710 3.981 1.00 25.95 437 THR A C 1
ATOM 3402 O O . THR A 1 437 ? -57.047 13.143 3.985 1.00 25.95 437 THR A O 1
ATOM 3405 N N . LYS A 1 438 ? -54.883 13.381 4.553 1.00 27.86 438 LYS A N 1
ATOM 3406 C CA . LYS A 1 438 ? -54.948 14.831 4.816 1.00 27.86 438 LYS A CA 1
ATOM 3407 C C . LYS A 1 438 ? -54.421 15.585 3.592 1.00 27.86 438 LYS A C 1
ATOM 3409 O O . LYS A 1 438 ? -53.485 15.125 2.944 1.00 27.86 438 LYS A O 1
ATOM 3414 N N . LYS A 1 439 ? -55.041 16.720 3.260 1.00 28.22 439 LYS A N 1
ATOM 3415 C CA . LYS A 1 439 ? -54.606 17.579 2.148 1.00 28.22 439 LYS A CA 1
ATOM 3416 C C . LYS A 1 439 ? -53.305 18.295 2.518 1.00 28.22 439 LYS A C 1
ATOM 3418 O O . LYS A 1 439 ? -53.178 18.753 3.650 1.00 28.22 439 LYS A O 1
ATOM 3423 N N . CYS A 1 440 ? -52.392 18.414 1.557 1.00 37.66 440 CYS A N 1
ATOM 3424 C CA . CYS A 1 440 ? -51.308 19.388 1.632 1.00 37.66 440 CYS A CA 1
ATOM 3425 C C . CYS A 1 440 ? -51.886 20.798 1.433 1.00 37.66 440 CYS A C 1
ATOM 3427 O O . CYS A 1 440 ? -52.869 20.976 0.714 1.00 37.66 440 CYS A O 1
ATOM 3429 N N . ASP A 1 441 ? -51.284 21.776 2.093 1.00 43.47 441 ASP A N 1
ATOM 3430 C CA . ASP A 1 441 ? -51.636 23.196 2.107 1.00 43.47 441 ASP A CA 1
ATOM 3431 C C . ASP A 1 441 ? -50.897 24.024 1.033 1.00 43.47 441 ASP A C 1
ATOM 3433 O O . ASP A 1 441 ? -51.007 25.245 1.007 1.00 43.47 441 ASP A O 1
ATOM 3437 N N . GLU A 1 442 ? -50.169 23.358 0.125 1.00 38.25 442 GLU A N 1
ATOM 3438 C CA . GLU A 1 442 ? -49.470 23.903 -1.060 1.00 38.25 442 GLU A CA 1
ATOM 3439 C C . GLU A 1 442 ? -48.411 24.999 -0.798 1.00 38.25 442 GLU A C 1
ATOM 3441 O O . GLU A 1 442 ? -47.750 25.470 -1.729 1.00 38.25 442 GLU A O 1
ATOM 3446 N N . ILE A 1 443 ? -48.150 25.340 0.467 1.00 48.94 443 ILE A N 1
ATOM 3447 C CA . ILE A 1 443 ? -47.038 26.204 0.872 1.00 48.94 443 ILE A CA 1
ATOM 3448 C C . ILE A 1 443 ? -45.717 25.468 0.603 1.00 48.94 443 ILE A C 1
ATOM 3450 O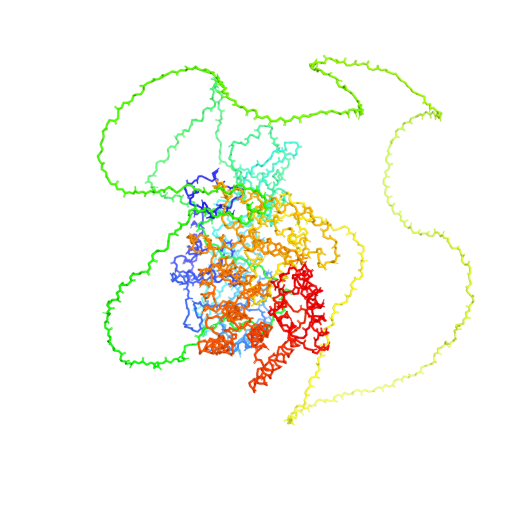 O . ILE A 1 443 ? -45.266 24.639 1.394 1.00 48.94 443 ILE A O 1
ATOM 3454 N N . LYS A 1 444 ? -45.065 25.788 -0.523 1.00 59.78 444 LYS A N 1
ATOM 3455 C CA . LYS A 1 444 ? -43.722 25.277 -0.831 1.00 59.78 444 LYS A CA 1
ATOM 3456 C C . LYS A 1 444 ? -42.755 25.689 0.290 1.00 59.78 444 LYS A C 1
ATOM 3458 O O . LYS A 1 444 ? -42.612 26.891 0.530 1.00 59.78 444 LYS A O 1
ATOM 3463 N N . PRO A 1 445 ? -42.076 24.745 0.967 1.00 62.34 445 PRO A N 1
ATOM 3464 C CA . PRO A 1 445 ? -41.206 25.082 2.083 1.00 62.34 445 PRO A CA 1
ATOM 3465 C C . PRO A 1 445 ? -40.032 25.951 1.619 1.00 62.34 445 PRO A C 1
ATOM 3467 O O . PRO A 1 445 ? -39.459 25.747 0.547 1.00 62.34 445 PRO A O 1
ATOM 3470 N N . MET A 1 446 ? -39.647 26.917 2.449 1.00 55.06 446 MET A N 1
ATOM 3471 C CA . MET A 1 446 ? -38.420 27.689 2.269 1.00 55.06 446 MET A CA 1
ATOM 3472 C C . MET A 1 446 ? -37.281 26.965 2.990 1.00 55.06 446 MET A C 1
ATOM 3474 O O . MET A 1 446 ? -37.381 26.704 4.188 1.00 55.06 446 MET A O 1
ATOM 3478 N N . CYS A 1 447 ? -36.195 26.630 2.287 1.00 66.69 447 CYS A N 1
ATOM 3479 C CA . CYS A 1 447 ? -35.058 25.979 2.940 1.00 66.69 447 CYS A CA 1
ATOM 3480 C C . CYS A 1 447 ? -34.374 26.927 3.944 1.00 66.69 447 CYS A C 1
ATOM 3482 O O . CYS A 1 447 ? -34.367 28.149 3.767 1.00 66.69 447 CYS A O 1
ATOM 3484 N N . THR A 1 448 ? -33.760 26.371 4.990 1.00 58.75 448 THR A N 1
ATOM 3485 C CA . THR A 1 448 ? -33.104 27.143 6.062 1.00 58.75 448 THR A CA 1
ATOM 3486 C C . THR A 1 448 ? -32.008 28.075 5.545 1.00 58.75 448 THR A C 1
ATOM 3488 O O . THR A 1 448 ? -31.878 29.182 6.056 1.00 58.75 448 THR A O 1
ATOM 3491 N N . GLY A 1 449 ? -31.279 27.697 4.488 1.00 55.62 449 GLY A N 1
ATOM 3492 C CA . GLY A 1 449 ? -30.310 28.578 3.823 1.00 55.62 449 GLY A CA 1
ATOM 3493 C C . GLY A 1 449 ? -30.955 29.816 3.185 1.00 55.62 449 GLY A C 1
ATOM 3494 O O . GLY A 1 449 ? -30.491 30.933 3.402 1.00 55.62 449 GLY A O 1
ATOM 3495 N N . CYS A 1 450 ? -32.071 29.643 2.468 1.00 73.56 450 CYS A N 1
ATOM 3496 C CA . CYS A 1 450 ? -32.850 30.761 1.922 1.00 73.56 450 CYS A CA 1
ATOM 3497 C C . CYS A 1 450 ? -33.436 31.637 3.039 1.00 73.56 450 CYS A C 1
ATOM 3499 O O . CYS A 1 450 ? -33.330 32.860 2.971 1.00 73.56 450 CYS A O 1
ATOM 3501 N N . SER A 1 451 ? -33.962 31.019 4.102 1.00 57.62 451 SER A N 1
ATOM 3502 C CA . SER A 1 451 ? -34.506 31.732 5.263 1.00 57.62 451 SER A CA 1
ATOM 3503 C C . SER A 1 451 ? -33.447 32.537 6.025 1.00 57.62 451 SER A C 1
ATOM 3505 O O . SER A 1 451 ? -33.741 33.641 6.474 1.00 57.62 451 SER A O 1
ATOM 3507 N N . ARG A 1 452 ? -32.222 32.010 6.179 1.00 59.19 452 ARG A N 1
ATOM 3508 C CA . ARG A 1 452 ? -31.115 32.695 6.871 1.00 59.19 452 ARG A CA 1
ATOM 3509 C C . ARG A 1 452 ? -30.560 33.859 6.052 1.00 59.19 452 ARG A C 1
ATOM 3511 O O . ARG A 1 452 ? -30.186 34.879 6.620 1.00 59.19 452 ARG A O 1
ATOM 3518 N N . ASN A 1 453 ? -30.529 33.707 4.729 1.00 57.31 453 ASN A N 1
ATOM 3519 C CA . ASN A 1 453 ? -29.904 34.661 3.812 1.00 57.31 453 ASN A CA 1
ATOM 3520 C C . ASN A 1 453 ? -30.917 35.621 3.142 1.00 57.31 453 ASN A C 1
ATOM 3522 O O . ASN A 1 453 ? -30.528 36.392 2.272 1.00 57.31 453 ASN A O 1
ATOM 3526 N N . GLN A 1 454 ? -32.202 35.568 3.525 1.00 69.00 454 GLN A N 1
ATOM 3527 C CA . GLN A 1 454 ? -33.312 36.361 2.960 1.00 69.00 454 GLN A CA 1
ATOM 3528 C C . GLN A 1 454 ? -33.496 36.206 1.432 1.00 69.00 454 GLN A C 1
ATOM 3530 O O . GLN A 1 454 ? -33.840 37.156 0.730 1.00 69.00 454 GLN A O 1
ATOM 3535 N N . LEU A 1 455 ? -33.278 34.996 0.905 1.00 66.56 455 LEU A N 1
ATOM 3536 C CA . LEU A 1 455 ? -33.363 34.693 -0.531 1.00 66.56 455 LEU A CA 1
ATOM 3537 C C . LEU A 1 455 ? -34.671 33.979 -0.897 1.00 66.56 455 LEU A C 1
ATOM 3539 O O . LEU A 1 455 ? -35.138 33.097 -0.178 1.00 66.56 455 LEU A O 1
ATOM 3543 N N . THR A 1 456 ? -35.234 34.291 -2.067 1.00 61.53 456 THR A N 1
ATOM 3544 C CA . THR A 1 456 ? -36.420 33.595 -2.592 1.00 61.53 456 THR A CA 1
ATOM 3545 C C . THR A 1 456 ? -36.064 32.178 -3.047 1.00 61.53 456 THR A C 1
ATOM 3547 O O . THR A 1 456 ? -35.387 31.992 -4.059 1.00 61.53 456 THR A O 1
ATOM 3550 N N . CYS A 1 457 ? -36.562 31.169 -2.331 1.00 66.69 457 CYS A N 1
ATOM 3551 C CA . CYS A 1 457 ? -36.312 29.762 -2.643 1.00 66.69 457 CYS A CA 1
ATOM 3552 C C . CYS A 1 457 ? -36.991 29.353 -3.968 1.00 66.69 457 CYS A C 1
ATOM 3554 O O . CYS A 1 457 ? -38.220 29.340 -4.067 1.00 66.69 457 CYS A O 1
ATOM 3556 N N . ARG A 1 458 ? -36.197 29.032 -4.999 1.00 71.12 458 ARG A N 1
ATOM 3557 C CA . ARG A 1 458 ? -36.688 28.545 -6.300 1.00 71.12 458 ARG A CA 1
ATOM 3558 C C . ARG A 1 458 ? -36.578 27.025 -6.371 1.00 71.12 458 ARG A C 1
ATOM 3560 O O . ARG A 1 458 ? -35.486 26.479 -6.278 1.00 71.12 458 ARG A O 1
ATOM 3567 N N . TRP A 1 459 ? -37.712 26.370 -6.590 1.00 61.25 459 TRP A N 1
ATOM 3568 C CA . TRP A 1 459 ? -37.812 24.925 -6.799 1.00 61.25 459 TRP A CA 1
ATOM 3569 C C . TRP A 1 459 ? -37.897 24.611 -8.304 1.00 61.25 459 TRP A C 1
ATOM 3571 O O . TRP A 1 459 ? -38.556 25.372 -9.021 1.00 61.25 459 TRP A O 1
ATOM 3581 N N . PRO A 1 460 ? -37.266 23.528 -8.800 1.00 52.97 460 PRO A N 1
ATOM 3582 C CA . PRO A 1 460 ? -37.382 23.120 -10.201 1.00 52.97 460 PRO A CA 1
ATOM 3583 C C . PRO A 1 460 ? -38.829 22.746 -10.562 1.00 52.97 460 PRO A C 1
ATOM 3585 O O . PRO A 1 460 ? -39.628 22.374 -9.702 1.00 52.97 460 PRO A O 1
ATOM 3588 N N . VAL A 1 461 ? -39.169 22.861 -11.847 1.00 40.94 461 VAL A N 1
ATOM 3589 C CA . VAL A 1 461 ? -40.489 22.488 -12.379 1.00 40.94 461 VAL A CA 1
ATOM 3590 C C . VAL A 1 461 ? -40.466 21.014 -12.781 1.00 40.94 461 VAL A C 1
ATOM 3592 O O . VAL A 1 461 ? -39.552 20.582 -13.480 1.00 40.94 461 VAL A O 1
ATOM 3595 N N . GLU A 1 462 ? -41.461 20.241 -12.346 1.00 32.50 462 GLU A N 1
ATOM 3596 C CA . GLU A 1 462 ? -41.540 18.806 -12.632 1.00 32.50 462 GLU A CA 1
ATOM 3597 C C . GLU A 1 462 ? -41.799 18.535 -14.122 1.00 32.50 462 GLU A C 1
ATOM 3599 O O . GLU A 1 462 ? -42.821 18.935 -14.680 1.00 32.50 462 GLU A O 1
ATOM 3604 N N . ILE A 1 463 ? -40.883 17.810 -14.770 1.00 31.62 463 ILE A N 1
ATOM 3605 C CA . ILE A 1 463 ? -41.032 17.368 -16.161 1.00 31.62 463 ILE A CA 1
ATOM 3606 C C . ILE A 1 463 ? -41.638 15.958 -16.162 1.00 31.62 463 ILE A C 1
ATOM 3608 O O . ILE A 1 463 ? -40.927 14.957 -16.085 1.00 31.62 463 ILE A O 1
ATOM 3612 N N . HIS A 1 464 ? -42.966 15.864 -16.251 1.00 31.25 464 HIS A N 1
ATOM 3613 C CA . HIS A 1 464 ? -43.664 14.580 -16.377 1.00 31.25 464 HIS A CA 1
ATOM 3614 C C . HIS A 1 464 ? -43.464 13.949 -17.770 1.00 31.25 464 HIS A C 1
ATOM 3616 O O . HIS A 1 464 ? -44.232 14.196 -18.702 1.00 31.25 464 HIS A O 1
ATOM 3622 N N . THR A 1 465 ? -42.478 13.065 -17.912 1.00 29.31 465 THR A N 1
ATOM 3623 C CA . THR A 1 465 ? -42.257 12.261 -19.126 1.00 29.31 465 THR A CA 1
ATOM 3624 C C . THR A 1 465 ? -43.216 11.067 -19.216 1.00 29.31 465 THR A C 1
ATOM 3626 O O . THR A 1 465 ? -42.839 9.910 -19.033 1.00 29.31 465 THR A O 1
ATOM 3629 N N . ARG A 1 466 ? -44.485 11.324 -19.561 1.00 27.69 466 ARG A N 1
ATOM 3630 C CA . ARG A 1 466 ? -45.394 10.248 -19.992 1.00 27.69 466 ARG A CA 1
ATOM 3631 C C . ARG A 1 466 ? -44.962 9.702 -21.354 1.00 27.69 466 ARG A C 1
ATOM 3633 O O . ARG A 1 466 ? -45.013 10.417 -22.351 1.00 27.69 466 ARG A O 1
ATOM 3640 N N . ARG A 1 467 ? -44.635 8.409 -21.410 1.00 29.59 467 ARG A N 1
ATOM 3641 C CA . ARG A 1 467 ? -44.819 7.613 -22.628 1.00 29.59 467 ARG A CA 1
ATOM 3642 C C . ARG A 1 467 ? -46.272 7.156 -22.668 1.00 29.59 467 ARG A C 1
ATOM 3644 O O . ARG A 1 467 ? -46.664 6.402 -21.788 1.00 29.59 467 ARG A O 1
ATOM 3651 N N . ASP A 1 468 ? -47.020 7.566 -23.685 1.00 28.33 468 ASP A N 1
ATOM 3652 C CA . ASP A 1 468 ? -47.794 6.608 -24.479 1.00 28.33 468 ASP A CA 1
ATOM 3653 C C . ASP A 1 468 ? -48.102 7.189 -25.872 1.00 28.33 468 ASP A C 1
ATOM 3655 O O . ASP A 1 468 ? -47.582 8.241 -26.247 1.00 28.33 468 ASP A O 1
ATOM 3659 N N . SER A 1 469 ? -48.850 6.437 -26.666 1.00 29.12 469 SER A N 1
ATOM 3660 C CA . SER A 1 469 ? -48.830 6.439 -28.123 1.00 29.12 469 SER A CA 1
ATOM 3661 C C . SER A 1 469 ? -49.895 7.301 -28.826 1.00 29.12 469 SER A C 1
ATOM 3663 O O . SER A 1 469 ? -50.986 7.538 -28.316 1.00 29.12 469 SER A O 1
ATOM 3665 N N . ASP A 1 470 ? -49.564 7.626 -30.087 1.00 28.33 470 ASP A N 1
ATOM 3666 C CA . ASP A 1 470 ? -50.427 7.521 -31.284 1.00 28.33 470 ASP A CA 1
ATOM 3667 C C . ASP A 1 470 ? -50.836 8.817 -32.048 1.00 28.33 470 ASP A C 1
ATOM 3669 O O . ASP A 1 470 ? -51.103 9.872 -31.487 1.00 28.33 470 ASP A O 1
ATOM 3673 N N . LYS A 1 471 ? -50.885 8.670 -33.385 1.00 28.88 471 LYS A N 1
ATOM 3674 C CA . LYS A 1 471 ? -51.535 9.489 -34.442 1.00 28.88 471 LYS A CA 1
ATOM 3675 C C . LYS A 1 471 ? -51.329 11.023 -34.571 1.00 28.88 471 LYS A C 1
ATOM 3677 O O . LYS A 1 471 ? -52.139 11.838 -34.153 1.00 28.88 471 LYS A O 1
ATOM 3682 N N . SER A 1 472 ? -50.411 11.345 -35.496 1.00 26.17 472 SER A N 1
ATOM 3683 C CA . SER A 1 472 ? -50.709 11.926 -36.835 1.00 26.17 472 SER A CA 1
ATOM 3684 C C . SER A 1 472 ? -50.997 13.433 -37.070 1.00 26.17 472 SER A C 1
ATOM 3686 O O . SER A 1 472 ? -52.009 13.959 -36.627 1.00 26.17 472 SER A O 1
ATOM 3688 N N . VAL A 1 473 ? -50.248 13.970 -38.057 1.00 27.36 473 VAL A N 1
ATOM 3689 C CA . VAL A 1 473 ? -50.669 14.900 -39.146 1.00 27.36 473 VAL A CA 1
ATOM 3690 C C . VAL A 1 473 ? -50.750 16.423 -38.876 1.00 27.36 473 VAL A C 1
ATOM 3692 O O . VAL A 1 473 ? -51.307 16.873 -37.889 1.00 27.36 473 VAL A O 1
ATOM 3695 N N . GLN A 1 474 ? -50.254 17.190 -39.872 1.00 28.84 474 GLN A N 1
ATOM 3696 C CA . GLN A 1 474 ? -50.279 18.663 -40.060 1.00 28.84 474 GLN A CA 1
ATOM 3697 C C . GLN A 1 474 ? -49.510 19.522 -39.021 1.00 28.84 474 GLN A C 1
ATOM 3699 O O . GLN A 1 474 ? -49.721 19.417 -37.825 1.00 28.84 474 GLN A O 1
ATOM 3704 N N . GLY A 1 475 ? -48.611 20.445 -39.394 1.00 24.17 475 GLY A N 1
ATOM 3705 C CA . GLY A 1 475 ? -47.966 20.666 -40.698 1.00 24.17 475 GLY A CA 1
ATOM 3706 C C . GLY A 1 475 ? -48.427 21.887 -41.509 1.00 24.17 475 GLY A C 1
ATOM 3707 O O . GLY A 1 475 ? -48.869 21.710 -42.640 1.00 24.17 475 GLY A O 1
ATOM 3708 N N . ASN A 1 476 ? -48.278 23.106 -40.969 1.00 26.05 476 ASN A N 1
ATOM 3709 C CA . ASN A 1 476 ? -48.097 24.367 -41.723 1.00 26.05 476 ASN A CA 1
ATOM 3710 C C . ASN A 1 476 ? -47.641 25.494 -40.753 1.00 26.05 476 ASN A C 1
ATOM 3712 O O . ASN A 1 476 ? -48.123 25.550 -39.630 1.00 26.05 476 ASN A O 1
ATOM 3716 N N . ARG A 1 477 ? -46.541 26.217 -41.040 1.00 24.89 477 ARG A N 1
ATOM 3717 C CA . ARG A 1 477 ? -46.457 27.522 -41.756 1.00 24.89 477 ARG A CA 1
ATOM 3718 C C . ARG A 1 477 ? -46.952 28.720 -40.915 1.00 24.89 477 ARG A C 1
ATOM 3720 O O . ARG A 1 477 ? -48.129 28.772 -40.602 1.00 24.89 477 ARG A O 1
ATOM 3727 N N . THR A 1 478 ? -46.057 29.580 -40.391 1.00 24.14 478 THR A N 1
ATOM 3728 C CA . THR A 1 478 ? -45.469 30.817 -41.009 1.00 24.14 478 THR A CA 1
ATOM 3729 C C . THR A 1 478 ? -46.468 31.980 -41.159 1.00 24.14 478 THR A C 1
ATOM 3731 O O . THR A 1 478 ? -47.629 31.709 -41.425 1.00 24.14 478 THR A O 1
ATOM 3734 N N . LEU A 1 479 ? -46.119 33.275 -41.077 1.00 25.75 479 LEU A N 1
ATOM 3735 C CA . LEU A 1 479 ? -44.840 34.025 -41.179 1.00 25.75 479 LEU A CA 1
ATOM 3736 C C . LEU A 1 479 ? -45.039 35.432 -40.541 1.00 25.75 479 LEU A C 1
ATOM 3738 O O . LEU A 1 479 ? -46.187 35.852 -40.455 1.00 25.75 479 LEU A O 1
ATOM 3742 N N . MET A 1 480 ? -43.948 36.181 -40.287 1.00 24.52 480 MET A N 1
ATOM 3743 C CA . MET A 1 480 ? -43.897 37.673 -40.269 1.00 24.52 480 MET A CA 1
ATOM 3744 C C . MET A 1 480 ? -44.707 38.437 -39.179 1.00 24.52 480 MET A C 1
ATOM 3746 O O . MET A 1 480 ? -45.635 37.899 -38.592 1.00 24.52 480 MET A O 1
ATOM 3750 N N . ASP A 1 481 ? -44.396 39.693 -38.815 1.00 24.56 481 ASP A N 1
ATOM 3751 C CA . ASP A 1 481 ? -43.200 40.524 -39.081 1.00 24.56 481 ASP A CA 1
ATOM 3752 C C . ASP A 1 481 ? -42.836 41.399 -37.846 1.00 24.56 481 ASP A C 1
ATOM 3754 O O . ASP A 1 481 ? -43.378 41.245 -36.754 1.00 24.56 481 ASP A O 1
ATOM 3758 N N . SER A 1 482 ? -41.866 42.282 -38.051 1.00 24.67 482 SER A N 1
ATOM 3759 C CA . SER A 1 482 ? -41.137 43.177 -37.155 1.00 24.67 482 SER A CA 1
ATOM 3760 C C . SER A 1 482 ? -41.891 44.410 -36.602 1.00 24.67 482 SER A C 1
ATOM 3762 O O . SER A 1 482 ? -42.985 44.752 -37.039 1.00 24.67 482 SER A O 1
ATOM 3764 N N . ALA A 1 483 ? -41.183 45.108 -35.693 1.00 24.83 483 ALA A N 1
ATOM 3765 C CA . ALA A 1 483 ? -41.272 46.537 -35.324 1.00 24.83 483 ALA A CA 1
ATOM 3766 C C . ALA A 1 483 ? -41.948 46.952 -33.986 1.00 24.83 483 ALA A C 1
ATOM 3768 O O . ALA A 1 483 ? -43.161 47.024 -33.856 1.00 24.83 483 ALA A O 1
ATOM 3769 N N . GLU A 1 484 ? -41.064 47.363 -33.063 1.00 25.38 484 GLU A N 1
ATOM 3770 C CA . GLU A 1 484 ? -41.117 48.573 -32.213 1.00 25.38 484 GLU A CA 1
ATOM 3771 C C . GLU A 1 484 ? -42.116 48.771 -31.040 1.00 25.38 484 GLU A C 1
ATOM 3773 O O . GLU A 1 484 ? -43.299 48.482 -31.097 1.00 25.38 484 GLU A O 1
ATOM 3778 N N . GLN A 1 485 ? -41.533 49.337 -29.967 1.00 24.88 485 GLN A N 1
ATOM 3779 C CA . GLN A 1 485 ? -41.992 50.387 -29.031 1.00 24.88 485 GLN A CA 1
ATOM 3780 C C . GLN A 1 485 ? -43.496 50.590 -28.703 1.00 24.88 485 GLN A C 1
ATOM 3782 O O . GLN A 1 485 ? -44.343 50.620 -29.577 1.00 24.88 485 GLN A O 1
ATOM 3787 N N . SER A 1 486 ? -43.908 51.027 -27.503 1.00 24.00 486 SER A N 1
ATOM 3788 C CA . SER A 1 486 ? -43.384 51.014 -26.118 1.00 24.00 486 SER A CA 1
ATOM 3789 C C . SER A 1 486 ? -44.411 51.745 -25.221 1.00 24.00 486 SER A C 1
ATOM 3791 O O . SER A 1 486 ? -45.109 52.632 -25.714 1.00 24.00 486 SER A O 1
ATOM 3793 N N . SER A 1 487 ? -44.403 51.511 -23.895 1.00 25.25 487 SER A N 1
ATOM 3794 C CA . SER A 1 487 ? -45.070 52.389 -22.897 1.00 25.25 487 SER A CA 1
ATOM 3795 C C . SER A 1 487 ? -46.631 52.375 -22.937 1.00 25.25 487 SER A C 1
ATOM 3797 O O . SER A 1 487 ? -47.214 51.915 -23.909 1.00 25.25 487 SER A O 1
ATOM 3799 N N . SER A 1 488 ? -47.401 52.859 -21.949 1.00 26.83 488 SER A N 1
ATOM 3800 C CA . SER A 1 488 ? -47.176 53.174 -20.518 1.00 26.83 488 SER A CA 1
ATOM 3801 C C . SER A 1 488 ? -48.533 53.475 -19.820 1.00 26.83 488 SER A C 1
ATOM 3803 O O . SER A 1 488 ? -49.571 53.367 -20.465 1.00 26.83 488 SER A O 1
ATOM 3805 N N . GLN A 1 489 ? -48.501 53.928 -18.548 1.00 28.14 489 GLN A N 1
ATOM 3806 C CA . GLN A 1 489 ? -49.586 54.632 -17.810 1.00 28.14 489 GLN A CA 1
ATOM 3807 C C . GLN A 1 489 ? -50.765 53.759 -17.309 1.00 28.14 489 GLN A C 1
ATOM 3809 O O . GLN A 1 489 ? -51.042 52.711 -17.875 1.00 28.14 489 GLN A O 1
ATOM 3814 N N . ALA A 1 490 ? -51.513 54.097 -16.241 1.00 27.39 490 ALA A N 1
ATOM 3815 C CA . ALA A 1 490 ? -51.396 55.078 -15.131 1.00 27.39 490 ALA A CA 1
ATOM 3816 C C . ALA A 1 490 ? -52.504 54.763 -14.080 1.00 27.39 490 ALA A C 1
ATOM 3818 O O . ALA A 1 490 ? -53.469 54.098 -14.444 1.00 27.39 490 ALA A O 1
ATOM 3819 N N . THR A 1 491 ? -52.545 55.195 -12.808 1.00 26.86 491 THR A N 1
ATOM 3820 C CA . THR A 1 491 ? -51.623 55.735 -11.764 1.00 26.86 491 THR A CA 1
ATOM 3821 C C . THR A 1 491 ? -52.380 55.642 -10.412 1.00 26.86 491 THR A C 1
ATOM 3823 O O . THR A 1 491 ? -53.571 55.335 -10.429 1.00 26.86 491 THR A O 1
ATOM 3826 N N . ASN A 1 492 ? -51.750 55.940 -9.255 1.00 25.17 492 ASN A N 1
ATOM 3827 C CA . ASN A 1 492 ? -52.209 56.954 -8.258 1.00 25.17 492 ASN A CA 1
ATOM 3828 C C . ASN A 1 492 ? -51.450 56.846 -6.901 1.00 25.17 492 ASN A C 1
ATOM 3830 O O . ASN A 1 492 ? -51.284 55.750 -6.385 1.00 25.17 492 ASN A O 1
ATOM 3834 N N . ILE A 1 493 ? -50.808 57.936 -6.428 1.00 25.78 493 ILE A N 1
ATOM 3835 C CA . ILE A 1 493 ? -51.195 58.811 -5.275 1.00 25.78 493 ILE A CA 1
ATOM 3836 C C . ILE A 1 493 ? -51.048 58.116 -3.898 1.00 25.78 493 ILE A C 1
ATOM 3838 O O . ILE A 1 493 ? -51.714 57.119 -3.669 1.00 25.78 493 ILE A O 1
ATOM 3842 N N . SER A 1 494 ? -50.309 58.599 -2.881 1.00 26.36 494 SER A N 1
ATOM 3843 C CA . SER A 1 494 ? -49.329 59.707 -2.655 1.00 26.36 494 SER A CA 1
ATOM 3844 C C . SER A 1 494 ? -48.627 59.424 -1.282 1.00 26.36 494 SER A C 1
ATOM 3846 O O . SER A 1 494 ? -48.776 58.300 -0.815 1.00 26.36 494 SER A O 1
ATOM 3848 N N . PHE A 1 495 ? -47.868 60.235 -0.515 1.00 23.95 495 PHE A N 1
ATOM 3849 C CA . PHE A 1 495 ? -47.337 61.629 -0.443 1.00 23.95 495 PHE A CA 1
ATOM 3850 C C . PHE A 1 495 ? -46.209 61.599 0.663 1.00 23.95 495 PHE A C 1
ATOM 3852 O O . PHE A 1 495 ? -45.886 60.501 1.105 1.00 23.95 495 PHE A O 1
ATOM 3859 N N . SER A 1 496 ? -45.547 62.619 1.253 1.00 25.41 496 SER A N 1
ATOM 3860 C CA . SER A 1 496 ? -45.318 64.084 1.109 1.00 25.41 496 SER A CA 1
ATOM 3861 C C . SER A 1 496 ? -44.227 64.517 2.130 1.00 25.41 496 SER A C 1
ATOM 3863 O O . SER A 1 496 ? -44.268 64.012 3.250 1.00 25.41 496 SER A O 1
ATOM 3865 N N . GLY A 1 497 ? -43.355 65.504 1.850 1.00 23.62 497 GLY A N 1
ATOM 3866 C CA . GLY A 1 497 ? -42.528 66.174 2.889 1.00 23.62 497 GLY A CA 1
ATOM 3867 C C . GLY A 1 497 ? -41.127 66.663 2.457 1.00 23.62 497 GLY A C 1
ATOM 3868 O O . GLY A 1 497 ? -40.509 66.049 1.596 1.00 23.62 497 GLY A O 1
ATOM 3869 N N . SER A 1 498 ? -40.640 67.753 3.078 1.00 22.22 498 SER A N 1
ATOM 3870 C CA . SER A 1 498 ? -39.367 68.485 2.823 1.00 22.22 498 SER A CA 1
ATOM 3871 C C . SER A 1 498 ? -38.996 69.343 4.071 1.00 22.22 498 SER A C 1
ATOM 3873 O O . SER A 1 498 ? -39.815 69.388 4.989 1.00 22.22 498 SER A O 1
ATOM 3875 N N . PRO A 1 499 ? -37.945 70.204 4.090 1.00 56.44 499 PRO A N 1
ATOM 3876 C CA . PRO A 1 499 ? -36.498 70.008 3.829 1.00 56.44 499 PRO A CA 1
ATOM 3877 C C . PRO A 1 499 ? -35.574 70.588 4.955 1.00 56.44 499 PRO A C 1
ATOM 3879 O O . PRO A 1 499 ? -36.064 71.337 5.796 1.00 56.44 499 PRO A O 1
ATOM 3882 N N . ASN A 1 500 ? -34.235 70.365 4.920 1.00 29.25 500 ASN A N 1
ATOM 3883 C CA . ASN A 1 500 ? -33.201 71.450 4.930 1.00 29.25 500 ASN A CA 1
ATOM 3884 C C . ASN A 1 500 ? -31.701 71.043 5.097 1.00 29.25 500 ASN A C 1
ATOM 3886 O O . ASN A 1 500 ? -31.332 70.395 6.066 1.00 29.25 500 ASN A O 1
ATOM 3890 N N . ASN A 1 501 ? -30.859 71.649 4.236 1.00 31.08 501 ASN A N 1
ATOM 3891 C CA . ASN A 1 501 ? -29.515 72.253 4.450 1.00 31.08 501 ASN A CA 1
ATOM 3892 C C . ASN A 1 501 ? -28.197 71.484 4.778 1.00 31.08 501 ASN A C 1
ATOM 3894 O O . ASN A 1 501 ? -28.037 70.944 5.864 1.00 31.08 501 ASN A O 1
ATOM 3898 N N . ARG A 1 502 ? -27.187 71.786 3.919 1.00 31.72 502 ARG A N 1
ATOM 3899 C CA . ARG A 1 502 ? -25.719 71.979 4.150 1.00 31.72 502 ARG A CA 1
ATOM 3900 C C . ARG A 1 502 ? -24.837 70.738 4.462 1.00 31.72 502 ARG A C 1
ATOM 3902 O O . ARG A 1 502 ? -25.255 69.866 5.203 1.00 31.72 502 ARG A O 1
ATOM 3909 N N . GLU A 1 503 ? -23.593 70.602 3.961 1.00 31.41 503 GLU A N 1
ATOM 3910 C CA . GLU A 1 503 ? -22.803 71.420 3.004 1.00 31.41 503 GLU A CA 1
ATOM 3911 C C . GLU A 1 503 ? -21.641 70.628 2.333 1.00 31.41 503 GLU A C 1
ATOM 3913 O O . GLU A 1 503 ? -20.901 69.955 3.039 1.00 31.41 503 GLU A O 1
ATOM 3918 N N . GLY A 1 504 ? -21.443 70.807 1.008 1.00 30.58 504 GLY A N 1
ATOM 3919 C CA . GLY A 1 504 ? -20.145 70.810 0.275 1.00 30.58 504 GLY A CA 1
ATOM 3920 C C . GLY A 1 504 ? -19.326 69.504 0.103 1.00 30.58 504 GLY A C 1
ATOM 3921 O O . GLY A 1 504 ? -19.417 68.601 0.915 1.00 30.58 504 GLY A O 1
ATOM 3922 N N . SER A 1 505 ? -18.443 69.328 -0.900 1.00 29.59 505 SER A N 1
ATOM 3923 C CA . SER A 1 505 ? -18.074 70.112 -2.108 1.00 29.59 505 SER A CA 1
ATOM 3924 C C . SER A 1 505 ? -17.002 69.327 -2.924 1.00 29.59 505 SER A C 1
ATOM 3926 O O . SER A 1 505 ? -16.196 68.669 -2.277 1.00 29.59 505 SER A O 1
ATOM 3928 N N . LEU A 1 506 ? -16.808 69.343 -4.260 1.00 29.55 506 LEU A N 1
ATOM 3929 C CA . LEU A 1 506 ? -17.595 69.647 -5.482 1.00 29.55 506 LEU A CA 1
ATOM 3930 C C . LEU A 1 506 ? -16.805 69.127 -6.733 1.00 29.55 506 LEU A C 1
ATOM 3932 O O . LEU A 1 506 ? -15.588 69.019 -6.655 1.00 29.55 506 LEU A O 1
ATOM 3936 N N . ASN A 1 507 ? -17.476 68.976 -7.895 1.00 28.09 507 ASN A N 1
ATOM 3937 C CA . ASN A 1 507 ? -16.945 69.049 -9.293 1.00 28.09 507 ASN A CA 1
ATOM 3938 C C . ASN A 1 507 ? -16.003 67.923 -9.840 1.00 28.09 507 ASN A C 1
ATOM 3940 O O . ASN A 1 507 ? -15.054 67.545 -9.171 1.00 28.09 507 ASN A O 1
ATOM 3944 N N . LYS A 1 508 ? -16.281 67.230 -10.978 1.00 30.09 508 LYS A N 1
ATOM 3945 C CA . LYS A 1 508 ? -16.424 67.599 -12.437 1.00 30.09 508 LYS A CA 1
ATOM 3946 C C . LYS A 1 508 ? -15.063 67.613 -13.190 1.00 30.09 508 LYS A C 1
ATOM 3948 O O . LYS A 1 508 ? -14.076 67.979 -12.572 1.00 30.09 508 LYS A O 1
ATOM 3953 N N . ASP A 1 509 ? -14.903 67.302 -14.491 1.00 27.59 509 ASP A N 1
ATOM 3954 C CA . ASP A 1 509 ? -15.788 66.817 -15.583 1.00 27.59 509 ASP A CA 1
ATOM 3955 C C . ASP A 1 509 ? -14.946 66.332 -16.809 1.00 27.59 509 ASP A C 1
ATOM 3957 O O . ASP A 1 509 ? -13.890 66.902 -17.056 1.00 27.59 509 ASP A O 1
ATOM 3961 N N . VAL A 1 510 ? -15.504 65.436 -17.654 1.00 27.98 510 VAL A N 1
ATOM 3962 C CA . VAL A 1 510 ? -15.314 65.358 -19.145 1.00 27.98 510 VAL A CA 1
ATOM 3963 C C . VAL A 1 510 ? -13.935 64.866 -19.728 1.00 27.98 510 VAL A C 1
ATOM 3965 O O . VAL A 1 510 ? -12.938 64.881 -19.013 1.00 27.98 510 VAL A O 1
ATOM 3968 N N . PRO A 1 511 ? -13.864 64.287 -20.969 1.00 40.78 511 PRO A N 1
ATOM 3969 C CA . PRO A 1 511 ? -12.878 63.225 -21.303 1.00 40.78 511 PRO A CA 1
ATOM 3970 C C . PRO A 1 511 ? -12.150 63.319 -22.690 1.00 40.78 511 PRO A C 1
ATOM 3972 O O . PRO A 1 511 ? -12.245 64.325 -23.381 1.00 40.78 511 PRO A O 1
ATOM 3975 N N . VAL A 1 512 ? -11.565 62.181 -23.135 1.00 24.88 512 VAL A N 1
ATOM 3976 C CA . VAL A 1 512 ? -11.385 61.700 -24.544 1.00 24.88 512 VAL A CA 1
ATOM 3977 C C . VAL A 1 512 ? -10.090 62.026 -25.355 1.00 24.88 512 VAL A C 1
ATOM 3979 O O . VAL A 1 512 ? -9.662 63.162 -25.468 1.00 24.88 512 VAL A O 1
ATOM 3982 N N . GLN A 1 513 ? -9.555 60.960 -25.996 1.00 24.66 513 GLN A N 1
ATOM 3983 C CA . GLN A 1 513 ? -8.694 60.854 -27.211 1.00 24.66 513 GLN A CA 1
ATOM 3984 C C . GLN A 1 513 ? -7.204 61.315 -27.279 1.00 24.66 513 GLN A C 1
ATOM 3986 O O . GLN A 1 513 ? -6.886 62.446 -27.613 1.00 24.66 513 GLN A O 1
ATOM 3991 N N . SER A 1 514 ? -6.315 60.303 -27.215 1.00 23.67 514 SER A N 1
ATOM 3992 C CA . SER A 1 514 ? -5.409 59.816 -28.297 1.00 23.67 514 SER A CA 1
ATOM 3993 C C . SER A 1 514 ? -4.189 60.599 -28.851 1.00 23.67 514 SER A C 1
ATOM 3995 O O . SER A 1 514 ? -4.290 61.754 -29.241 1.00 23.67 514 SER A O 1
ATOM 3997 N N . HIS A 1 515 ? -3.141 59.800 -29.134 1.00 26.88 515 HIS A N 1
ATOM 3998 C CA . HIS A 1 515 ? -1.977 59.982 -30.033 1.00 26.88 515 HIS A CA 1
ATOM 3999 C C . HIS A 1 515 ? -0.694 60.685 -29.528 1.00 26.88 515 HIS A C 1
ATOM 4001 O O . HIS A 1 515 ? -0.711 61.599 -28.714 1.00 26.88 515 HIS A O 1
ATOM 4007 N N . THR A 1 516 ? 0.433 60.154 -30.026 1.00 25.91 516 THR A N 1
ATOM 4008 C CA . THR A 1 516 ? 1.851 60.469 -29.752 1.00 25.91 516 THR A CA 1
ATOM 4009 C C . THR A 1 516 ? 2.424 61.460 -30.785 1.00 25.91 516 THR A C 1
ATOM 4011 O O . THR A 1 516 ? 1.801 61.652 -31.833 1.00 25.91 516 THR A O 1
ATOM 4014 N N . PRO A 1 517 ? 3.582 62.108 -30.520 1.00 36.09 517 PRO A N 1
ATOM 4015 C CA . PRO A 1 517 ? 4.857 61.593 -31.065 1.00 36.09 517 PRO A CA 1
ATOM 4016 C C . PRO A 1 517 ? 6.094 61.801 -30.136 1.00 36.09 517 PRO A C 1
ATOM 4018 O O . PRO A 1 517 ? 5.953 61.833 -28.917 1.00 36.09 517 PRO A O 1
ATOM 4021 N N . GLU A 1 518 ? 7.299 61.835 -30.718 1.00 26.39 518 GLU A N 1
ATOM 4022 C CA . GLU A 1 518 ? 8.615 61.455 -30.159 1.00 26.39 518 GLU A CA 1
ATOM 4023 C C . GLU A 1 518 ? 9.513 62.578 -29.553 1.00 26.39 518 GLU A C 1
ATOM 4025 O O . GLU A 1 518 ? 9.480 63.719 -29.999 1.00 26.39 518 GLU A O 1
ATOM 4030 N N . GLU A 1 519 ? 10.390 62.158 -28.619 1.00 25.67 519 GLU A N 1
ATOM 4031 C CA . GLU A 1 519 ? 11.803 62.569 -28.360 1.00 25.67 519 GLU A CA 1
ATOM 4032 C C . GLU A 1 519 ? 12.277 63.990 -27.889 1.00 25.67 519 GLU A C 1
ATOM 4034 O O . GLU A 1 519 ? 11.630 65.018 -28.043 1.00 25.67 519 GLU A O 1
ATOM 4039 N N . VAL A 1 520 ? 13.524 63.982 -27.354 1.00 23.97 520 VAL A N 1
ATOM 4040 C CA . VAL A 1 520 ? 14.537 65.068 -27.152 1.00 23.97 520 VAL A CA 1
ATOM 4041 C C . VAL A 1 520 ? 14.516 65.986 -25.892 1.00 23.97 520 VAL A C 1
ATOM 4043 O O . VAL A 1 520 ? 14.241 67.175 -25.977 1.00 23.97 520 VAL A O 1
ATOM 4046 N N . SER A 1 521 ? 14.958 65.414 -24.754 1.00 22.98 521 SER A N 1
ATOM 4047 C CA . SER A 1 521 ? 16.098 65.819 -23.862 1.00 22.98 521 SER A CA 1
ATOM 4048 C C . SER A 1 521 ? 16.288 67.241 -23.233 1.00 22.98 521 SER A C 1
ATOM 4050 O O . SER A 1 521 ? 15.544 68.179 -23.488 1.00 22.98 521 SER A O 1
ATOM 4052 N N . LEU A 1 522 ? 17.356 67.354 -22.399 1.00 25.58 522 LEU A N 1
ATOM 4053 C CA . LEU A 1 522 ? 17.887 68.509 -21.614 1.00 25.58 522 LEU A CA 1
ATOM 4054 C C . LEU A 1 522 ? 17.150 68.833 -20.281 1.00 25.58 522 LEU A C 1
ATOM 4056 O O . LEU A 1 522 ? 15.943 68.650 -20.202 1.00 25.58 522 LEU A O 1
ATOM 4060 N N . HIS A 1 523 ? 17.778 69.293 -19.175 1.00 26.98 523 HIS A N 1
ATOM 4061 C CA . HIS A 1 523 ? 19.180 69.667 -18.839 1.00 26.98 523 HIS A CA 1
ATOM 4062 C C . HIS A 1 523 ? 19.447 69.488 -17.305 1.00 26.98 523 HIS A C 1
ATOM 4064 O O . HIS A 1 523 ? 18.530 69.750 -16.537 1.00 26.98 523 HIS A O 1
ATOM 4070 N N . ASP A 1 524 ? 20.683 69.116 -16.905 1.00 25.56 524 ASP A N 1
ATOM 4071 C CA . ASP A 1 524 ? 21.495 69.480 -15.691 1.00 25.56 524 ASP A CA 1
ATOM 4072 C C . ASP A 1 524 ? 20.935 69.598 -14.234 1.00 25.56 524 ASP A C 1
ATOM 4074 O O . ASP A 1 524 ? 19.756 69.850 -14.030 1.00 25.56 524 ASP A O 1
ATOM 4078 N N . SER A 1 525 ? 21.724 69.599 -13.129 1.00 27.05 525 SER A N 1
ATOM 4079 C CA . SER A 1 525 ? 23.043 69.028 -12.690 1.00 27.05 525 SER A CA 1
ATOM 4080 C C . SER A 1 525 ? 23.351 69.540 -11.238 1.00 27.05 525 SER A C 1
ATOM 4082 O O . SER A 1 525 ? 22.401 69.915 -10.555 1.00 27.05 525 SER A O 1
ATOM 4084 N N . VAL A 1 526 ? 24.636 69.625 -10.800 1.00 27.09 526 VAL A N 1
ATOM 4085 C CA . VAL A 1 526 ? 25.189 70.246 -9.547 1.00 27.09 526 VAL A CA 1
ATOM 4086 C C . VAL A 1 526 ? 25.158 69.323 -8.303 1.00 27.09 526 VAL A C 1
ATOM 4088 O O . VAL A 1 526 ? 24.093 68.839 -7.939 1.00 27.09 526 VAL A O 1
ATOM 4091 N N . ASP A 1 527 ? 26.245 69.019 -7.567 1.00 25.22 527 ASP A N 1
ATOM 4092 C CA . ASP A 1 527 ? 27.702 69.321 -7.660 1.00 25.22 527 ASP A CA 1
ATOM 4093 C C . ASP A 1 527 ? 28.506 68.117 -7.056 1.00 25.22 527 ASP A C 1
ATOM 4095 O O . ASP A 1 527 ? 27.984 67.445 -6.169 1.00 25.22 527 ASP A O 1
ATOM 4099 N N . VAL A 1 528 ? 29.656 67.627 -7.575 1.00 29.11 528 VAL A N 1
ATOM 4100 C CA . VAL A 1 528 ? 31.044 68.189 -7.654 1.00 29.11 528 VAL A CA 1
ATOM 4101 C C . VAL A 1 528 ? 31.785 68.121 -6.293 1.00 29.11 528 VAL A C 1
ATOM 4103 O O . VAL A 1 528 ? 31.213 68.478 -5.272 1.00 29.11 528 VAL A O 1
ATOM 4106 N N . CYS A 1 529 ? 33.041 67.645 -6.144 1.00 25.23 529 CYS A N 1
ATOM 4107 C CA . CYS A 1 529 ? 34.206 67.437 -7.051 1.00 25.23 529 CYS A CA 1
ATOM 4108 C C . CYS A 1 529 ? 34.953 66.086 -6.710 1.00 25.23 529 CYS A C 1
ATOM 4110 O O . CYS A 1 529 ? 34.335 65.263 -6.045 1.00 25.23 529 CYS A O 1
ATOM 4112 N N . ASN A 1 530 ? 36.209 65.701 -7.053 1.00 26.44 530 ASN A N 1
ATOM 4113 C CA . ASN A 1 530 ? 37.401 66.355 -7.646 1.00 26.44 530 ASN A CA 1
ATOM 4114 C C . ASN A 1 530 ? 38.455 65.352 -8.239 1.00 26.44 530 ASN A C 1
ATOM 4116 O O . ASN A 1 530 ? 38.351 64.155 -8.007 1.00 26.44 530 ASN A O 1
ATOM 4120 N N . VAL A 1 531 ? 39.473 65.880 -8.955 1.00 26.36 531 VAL A N 1
ATOM 4121 C CA . VAL A 1 531 ? 40.949 65.562 -8.992 1.00 26.36 531 VAL A CA 1
ATOM 4122 C C . VAL A 1 531 ? 41.470 64.171 -8.505 1.00 26.36 531 VAL A C 1
ATOM 4124 O O . VAL A 1 531 ? 41.147 63.770 -7.396 1.00 26.36 531 VAL A O 1
ATOM 4127 N N . GLN A 1 532 ? 42.384 63.434 -9.189 1.00 25.09 532 GLN A N 1
ATOM 4128 C CA . GLN A 1 532 ? 43.198 63.707 -10.406 1.00 25.09 532 GLN A CA 1
ATOM 4129 C C . GLN A 1 532 ? 43.784 62.446 -11.122 1.00 25.09 532 GLN A C 1
ATOM 4131 O O . GLN A 1 532 ? 44.173 61.489 -10.466 1.00 25.09 532 GLN A O 1
ATOM 4136 N N . ALA A 1 533 ? 43.967 62.572 -12.450 1.00 24.97 533 ALA A N 1
ATOM 4137 C CA . ALA A 1 533 ? 45.103 62.144 -13.310 1.00 24.97 533 ALA A CA 1
ATOM 4138 C C . ALA A 1 533 ? 45.521 60.663 -13.601 1.00 24.97 533 ALA A C 1
ATOM 4140 O O . ALA A 1 533 ? 46.073 59.960 -12.766 1.00 24.97 533 ALA A O 1
ATOM 4141 N N . GLU A 1 534 ? 45.474 60.358 -14.914 1.00 24.83 534 GLU A N 1
ATOM 4142 C CA . GLU A 1 534 ? 46.481 59.668 -15.769 1.00 24.83 534 GLU A CA 1
ATOM 4143 C C . GLU A 1 534 ? 46.673 58.121 -15.805 1.00 24.83 534 GLU A C 1
ATOM 4145 O O . GLU A 1 534 ? 46.310 57.357 -14.920 1.00 24.83 534 GLU A O 1
ATOM 4150 N N . THR A 1 535 ? 47.171 57.667 -16.969 1.00 23.05 535 THR A N 1
ATOM 4151 C CA . THR A 1 535 ? 47.292 56.286 -17.527 1.00 23.05 535 THR A CA 1
ATOM 4152 C C . THR A 1 535 ? 48.773 56.005 -17.922 1.00 23.05 535 THR A C 1
ATOM 4154 O O . THR A 1 535 ? 49.568 56.915 -17.685 1.00 23.05 535 THR A O 1
ATOM 4157 N N . PRO A 1 536 ? 49.231 54.872 -18.548 1.00 40.88 536 PRO A N 1
ATOM 4158 C CA . PRO A 1 536 ? 48.558 53.653 -19.073 1.00 40.88 536 PRO A CA 1
ATOM 4159 C C . PRO A 1 536 ? 49.275 52.273 -18.809 1.00 40.88 536 PRO A C 1
ATOM 4161 O O . PRO A 1 536 ? 50.320 52.185 -18.175 1.00 40.88 536 PRO A O 1
ATOM 4164 N N . THR A 1 537 ? 48.781 51.212 -19.487 1.00 23.88 537 THR A N 1
ATOM 4165 C CA . THR A 1 537 ? 49.500 50.038 -20.098 1.00 23.88 537 THR A CA 1
ATOM 4166 C C . THR A 1 537 ? 49.770 48.682 -19.376 1.00 23.88 537 THR A C 1
ATOM 4168 O O . THR A 1 537 ? 50.580 48.585 -18.470 1.00 23.88 537 THR A O 1
ATOM 4171 N N . ARG A 1 538 ? 49.216 47.607 -19.995 1.00 25.50 538 ARG A N 1
ATOM 4172 C CA . ARG A 1 538 ? 49.705 46.204 -20.227 1.00 25.50 538 ARG A CA 1
ATOM 4173 C C . ARG A 1 538 ? 50.146 45.245 -19.078 1.00 25.50 538 ARG A C 1
ATOM 4175 O O . ARG A 1 538 ? 51.252 45.338 -18.575 1.00 25.50 538 ARG A O 1
ATOM 4182 N N . GLN A 1 539 ? 49.310 44.210 -18.849 1.00 22.83 539 GLN A N 1
ATOM 4183 C CA . GLN A 1 539 ? 49.532 42.734 -19.011 1.00 22.83 539 GLN A CA 1
ATOM 4184 C C . GLN A 1 539 ? 50.965 42.113 -19.046 1.00 22.83 539 GLN A C 1
ATOM 4186 O O . GLN A 1 539 ? 51.838 42.727 -19.656 1.00 22.83 539 GLN A O 1
ATOM 4191 N N . PRO A 1 540 ? 51.142 40.785 -18.758 1.00 51.59 540 PRO A N 1
ATOM 4192 C CA . PRO A 1 540 ? 50.385 39.830 -17.901 1.00 51.59 540 PRO A CA 1
ATOM 4193 C C . PRO A 1 540 ? 51.322 38.846 -17.095 1.00 51.59 540 PRO A C 1
ATOM 4195 O O . PRO A 1 540 ? 52.468 39.196 -16.850 1.00 51.59 540 PRO A O 1
ATOM 4198 N N . HIS A 1 541 ? 50.869 37.609 -16.764 1.00 24.80 541 HIS A N 1
ATOM 4199 C CA . HIS A 1 541 ? 51.595 36.457 -16.129 1.00 24.80 541 HIS A CA 1
ATOM 4200 C C . HIS A 1 541 ? 51.889 36.540 -14.595 1.00 24.80 541 HIS A C 1
ATOM 4202 O O . HIS A 1 541 ? 52.054 37.638 -14.085 1.00 24.80 541 HIS A O 1
ATOM 4208 N N . GLN A 1 542 ? 52.008 35.462 -13.776 1.00 25.05 542 GLN A N 1
ATOM 4209 C CA . GLN A 1 542 ? 51.534 34.046 -13.808 1.00 25.05 542 GLN A CA 1
ATOM 4210 C C . GLN A 1 542 ? 51.819 33.318 -12.442 1.00 25.05 542 GLN A C 1
ATOM 4212 O O . GLN A 1 542 ? 52.815 33.618 -11.799 1.00 25.05 542 GLN A O 1
ATOM 4217 N N . THR A 1 543 ? 51.034 32.284 -12.070 1.00 23.89 543 THR A N 1
ATOM 4218 C CA . THR A 1 543 ? 51.371 31.114 -11.176 1.00 23.89 543 THR A CA 1
ATOM 4219 C C . THR A 1 543 ? 51.721 31.221 -9.655 1.00 23.89 543 THR A C 1
ATOM 4221 O O . THR A 1 543 ? 52.851 31.540 -9.317 1.00 23.89 543 THR A O 1
ATOM 4224 N N . ARG A 1 544 ? 50.853 30.581 -8.823 1.00 23.06 544 ARG A N 1
ATOM 4225 C CA . ARG A 1 544 ? 51.103 29.369 -7.955 1.00 23.06 544 ARG A CA 1
ATOM 4226 C C . ARG A 1 544 ? 51.680 29.493 -6.504 1.00 23.06 544 ARG A C 1
ATOM 4228 O O . ARG A 1 544 ? 52.532 30.330 -6.259 1.00 23.06 544 ARG A O 1
ATOM 4235 N N . LEU A 1 545 ? 51.307 28.504 -5.651 1.00 22.38 545 LEU A N 1
ATOM 4236 C CA . LEU A 1 545 ? 51.800 28.125 -4.283 1.00 22.38 545 LEU A CA 1
ATOM 4237 C C . LEU A 1 545 ? 51.308 29.042 -3.122 1.00 22.38 545 LEU A C 1
ATOM 4239 O O . LEU A 1 545 ? 51.188 30.242 -3.320 1.00 22.38 545 LEU A O 1
ATOM 4243 N N . GLU A 1 546 ? 50.683 28.523 -2.044 1.00 22.34 546 GLU A N 1
ATOM 4244 C CA . GLU A 1 546 ? 51.225 27.910 -0.786 1.00 22.34 546 GLU A CA 1
ATOM 4245 C C . GLU A 1 546 ? 52.057 28.887 0.083 1.00 22.34 546 GLU A C 1
ATOM 4247 O O . GLU A 1 546 ? 52.882 29.602 -0.468 1.00 22.34 546 GLU A O 1
ATOM 4252 N N . SER A 1 547 ? 51.981 28.947 1.429 1.00 23.12 547 SER A N 1
ATOM 4253 C CA . SER A 1 547 ? 51.095 28.361 2.478 1.00 23.12 547 SER A CA 1
ATOM 4254 C C . SER A 1 547 ? 51.387 29.060 3.850 1.00 23.12 547 SER A C 1
ATOM 4256 O O . SER A 1 547 ? 52.104 30.057 3.833 1.00 23.12 547 SER A O 1
ATOM 4258 N N . VAL A 1 548 ? 50.920 28.525 5.006 1.00 22.62 548 VAL A N 1
ATOM 4259 C CA . VAL A 1 548 ? 51.221 28.947 6.421 1.00 22.62 548 VAL A CA 1
ATOM 4260 C C . VAL A 1 548 ? 50.460 30.232 6.878 1.00 22.62 548 VAL A C 1
ATOM 4262 O O . VAL A 1 548 ? 50.437 31.199 6.128 1.00 22.62 548 VAL A O 1
ATOM 4265 N N . GLU A 1 549 ? 49.635 30.297 7.949 1.00 23.27 549 GLU A N 1
ATOM 4266 C CA . GLU A 1 549 ? 49.787 30.019 9.417 1.00 23.27 549 GLU A CA 1
ATOM 4267 C C . GLU A 1 549 ? 50.603 31.127 10.170 1.00 23.27 549 GLU A C 1
ATOM 4269 O O . GLU A 1 549 ? 51.396 31.809 9.524 1.00 23.27 549 GLU A O 1
ATOM 4274 N N . PRO A 1 550 ? 50.345 31.452 11.465 1.00 51.84 550 PRO A N 1
ATOM 4275 C CA . PRO A 1 550 ? 49.374 32.500 11.823 1.00 51.84 550 PRO A CA 1
ATOM 4276 C C . PRO A 1 550 ? 49.967 33.610 12.747 1.00 51.84 550 PRO A C 1
ATOM 4278 O O . PRO A 1 550 ? 50.964 34.222 12.381 1.00 51.84 550 PRO A O 1
ATOM 4281 N N . ASP A 1 551 ? 49.360 33.863 13.923 1.00 23.20 551 ASP A N 1
ATOM 4282 C CA . ASP A 1 551 ? 49.738 34.837 14.976 1.00 23.20 551 ASP A CA 1
ATOM 4283 C C . ASP A 1 551 ? 49.626 36.349 14.639 1.00 23.20 551 ASP A C 1
ATOM 4285 O O . ASP A 1 551 ? 49.724 36.772 13.493 1.00 23.20 551 ASP A O 1
ATOM 4289 N N . SER A 1 552 ? 49.398 37.267 15.594 1.00 25.73 552 SER A N 1
ATOM 4290 C CA . SER A 1 552 ? 49.143 37.161 17.052 1.00 25.73 552 SER A CA 1
ATOM 4291 C C . SER A 1 552 ? 48.415 38.419 17.579 1.00 25.73 552 SER A C 1
ATOM 4293 O O . SER A 1 552 ? 48.404 39.447 16.898 1.00 25.73 552 SER A O 1
ATOM 4295 N N . ASN A 1 553 ? 47.833 38.353 18.791 1.00 26.67 553 ASN A N 1
ATOM 4296 C CA . ASN A 1 553 ? 48.050 39.308 19.907 1.00 26.67 553 ASN A CA 1
ATOM 4297 C C . ASN A 1 553 ? 47.077 39.057 21.088 1.00 26.67 553 ASN A C 1
ATOM 4299 O O . ASN A 1 553 ? 45.876 39.291 20.977 1.00 26.67 553 ASN A O 1
ATOM 4303 N N . GLU A 1 554 ? 47.631 38.676 22.240 1.00 28.55 554 GLU A N 1
ATOM 4304 C CA . GLU A 1 554 ? 47.047 38.834 23.589 1.00 28.55 554 GLU A CA 1
ATOM 4305 C C . GLU A 1 554 ? 47.918 39.873 24.352 1.00 28.55 554 GLU A C 1
ATOM 4307 O O . GLU A 1 554 ? 48.989 40.212 23.828 1.00 28.55 554 GLU A O 1
ATOM 4312 N N . PRO A 1 555 ? 47.531 40.429 25.527 1.00 39.00 555 PRO A N 1
ATOM 4313 C CA . PRO A 1 555 ? 47.812 39.700 26.784 1.00 39.00 555 PRO A CA 1
ATOM 4314 C C . PRO A 1 555 ? 46.902 39.995 28.017 1.00 39.00 555 PRO A C 1
ATOM 4316 O O . PRO A 1 555 ? 46.434 41.118 28.172 1.00 39.00 555 PRO A O 1
ATOM 4319 N N . LEU A 1 556 ? 46.775 38.999 28.918 1.00 25.03 556 LEU A N 1
ATOM 4320 C CA . LEU A 1 556 ? 46.995 39.001 30.402 1.00 25.03 556 LEU A CA 1
ATOM 4321 C C . LEU A 1 556 ? 46.454 40.150 31.315 1.00 25.03 556 LEU A C 1
ATOM 4323 O O . LEU A 1 556 ? 46.131 41.242 30.873 1.00 25.03 556 LEU A O 1
ATOM 4327 N N . GLU A 1 557 ? 46.348 40.042 32.652 1.00 24.81 557 GLU A N 1
ATOM 4328 C CA . GLU A 1 557 ? 46.647 39.010 33.686 1.00 24.81 557 GLU A CA 1
ATOM 4329 C C . GLU A 1 557 ? 45.338 38.692 34.485 1.00 24.81 557 GLU A C 1
ATOM 4331 O O . GLU A 1 557 ? 44.269 39.101 34.043 1.00 24.81 557 GLU A O 1
ATOM 4336 N N . PHE A 1 558 ? 45.208 38.006 35.638 1.00 22.47 558 PHE A N 1
ATOM 4337 C CA . PHE A 1 558 ? 46.021 37.332 36.691 1.00 22.47 558 PHE A CA 1
ATOM 4338 C C . PHE A 1 558 ? 45.159 36.081 37.100 1.00 22.47 558 PHE A C 1
ATOM 4340 O O . PHE A 1 558 ? 43.941 36.131 36.939 1.00 22.47 558 PHE A O 1
ATOM 4347 N N . LEU A 1 559 ? 45.606 34.884 37.522 1.00 26.09 559 LEU A N 1
ATOM 4348 C CA . LEU A 1 559 ? 46.616 34.451 38.512 1.00 26.09 559 LEU A CA 1
ATOM 4349 C C . LEU A 1 559 ? 46.291 34.867 39.975 1.00 26.09 559 LEU A C 1
ATOM 4351 O O . LEU A 1 559 ? 45.549 35.826 40.175 1.00 26.09 559 LEU A O 1
ATOM 4355 N N . PRO A 1 560 ? 46.851 34.214 41.023 1.00 44.28 560 PRO A N 1
ATOM 4356 C CA . PRO A 1 560 ? 47.658 32.990 41.025 1.00 44.28 560 PRO A CA 1
ATOM 4357 C C . PRO A 1 560 ? 46.880 31.741 41.515 1.00 44.28 560 PRO A C 1
ATOM 4359 O O . PRO A 1 560 ? 45.765 31.495 41.063 1.00 44.28 560 PRO A O 1
ATOM 4362 N N . SER A 1 561 ? 47.532 30.855 42.279 1.00 30.17 561 SER A N 1
ATOM 4363 C CA . SER A 1 561 ? 47.446 29.410 42.016 1.00 30.17 561 SER A CA 1
ATOM 4364 C C . SER A 1 561 ? 47.969 28.500 43.150 1.00 30.17 561 SER A C 1
ATOM 4366 O O . SER A 1 561 ? 48.698 28.962 44.028 1.00 30.17 561 SER A O 1
ATOM 4368 N N . GLN A 1 562 ? 47.667 27.188 43.100 1.00 24.61 562 GLN A N 1
ATOM 4369 C CA . GLN A 1 562 ? 48.439 26.144 43.808 1.00 24.61 562 GLN A CA 1
ATOM 4370 C C . GLN A 1 562 ? 48.368 24.760 43.120 1.00 24.61 562 GLN A C 1
ATOM 4372 O O . GLN A 1 562 ? 47.314 24.370 42.622 1.00 24.61 562 GLN A O 1
ATOM 4377 N N . LEU A 1 563 ? 49.507 24.047 43.065 1.00 24.83 563 LEU A N 1
ATOM 4378 C CA . LEU A 1 563 ? 49.726 22.750 42.388 1.00 24.83 563 LEU A CA 1
ATOM 4379 C C . LEU A 1 563 ? 51.052 22.090 42.867 1.00 24.83 563 LEU A C 1
ATOM 4381 O O . LEU A 1 563 ? 51.881 22.779 43.462 1.00 24.83 563 LEU A O 1
ATOM 4385 N N . GLY A 1 564 ? 51.274 20.800 42.552 1.00 24.05 564 GLY A N 1
ATOM 4386 C CA . GLY A 1 564 ? 52.463 19.986 42.923 1.00 24.05 564 GLY A CA 1
ATOM 4387 C C . GLY A 1 564 ? 52.258 19.147 44.203 1.00 24.05 564 GLY A C 1
ATOM 4388 O O . GLY A 1 564 ? 51.453 19.538 45.042 1.00 24.05 564 GLY A O 1
ATOM 4389 N N . ILE A 1 565 ? 52.893 17.984 44.443 1.00 23.67 565 ILE A N 1
ATOM 4390 C CA . ILE A 1 565 ? 54.039 17.235 43.845 1.00 23.67 565 ILE A CA 1
ATOM 4391 C C . ILE A 1 565 ? 53.702 15.712 43.985 1.00 23.67 565 ILE A C 1
ATOM 4393 O O . ILE A 1 565 ? 53.040 15.379 44.966 1.00 23.67 565 ILE A O 1
ATOM 4397 N N . ASP A 1 566 ? 53.981 14.722 43.112 1.00 22.89 566 ASP A N 1
ATOM 4398 C CA . ASP A 1 566 ? 54.970 14.456 42.025 1.00 22.89 566 ASP A CA 1
ATOM 4399 C C . ASP A 1 566 ? 56.187 13.559 42.444 1.00 22.89 566 ASP A C 1
ATOM 4401 O O . ASP A 1 566 ? 56.415 13.353 43.634 1.00 22.89 566 ASP A O 1
ATOM 4405 N N . VAL A 1 567 ? 56.957 13.028 41.469 1.00 25.98 567 VAL A N 1
ATOM 4406 C CA . VAL A 1 567 ? 58.197 12.193 41.554 1.00 25.98 567 VAL A CA 1
ATOM 4407 C C . VAL A 1 567 ? 58.017 10.643 41.589 1.00 25.98 567 VAL A C 1
ATOM 4409 O O . VAL A 1 567 ? 56.928 10.119 41.804 1.00 25.98 567 VAL A O 1
ATOM 4412 N N . GLN A 1 568 ? 59.086 9.910 41.222 1.00 21.70 568 GLN A N 1
ATOM 4413 C CA . GLN A 1 568 ? 59.130 8.552 40.630 1.00 21.70 568 GLN A CA 1
ATOM 4414 C C . GLN A 1 568 ? 59.826 7.466 41.503 1.00 21.70 568 GLN A C 1
ATOM 4416 O O . GLN A 1 568 ? 60.446 7.794 42.510 1.00 21.70 568 GLN A O 1
ATOM 4421 N N . ALA A 1 569 ? 59.860 6.225 40.971 1.00 24.92 569 ALA A N 1
ATOM 4422 C CA . ALA A 1 569 ? 60.728 5.073 41.323 1.00 24.92 569 ALA A CA 1
ATOM 4423 C C . ALA A 1 569 ? 60.376 4.312 42.634 1.00 24.92 569 ALA A C 1
ATOM 4425 O O . ALA A 1 569 ? 59.830 4.892 43.564 1.00 24.92 569 ALA A O 1
ATOM 4426 N N . ASP A 1 570 ? 60.584 2.991 42.762 1.00 22.42 570 ASP A N 1
ATOM 4427 C CA . ASP A 1 570 ? 61.585 2.127 42.096 1.00 22.42 570 ASP A CA 1
ATOM 4428 C C . ASP A 1 570 ? 61.094 0.697 41.717 1.00 22.42 570 ASP A C 1
ATOM 4430 O O . ASP A 1 570 ? 59.912 0.373 41.834 1.00 22.42 570 ASP A O 1
ATOM 4434 N N . SER A 1 571 ? 61.999 -0.152 41.208 1.00 24.89 571 SER A N 1
ATOM 4435 C CA . SER A 1 571 ? 61.736 -1.510 40.675 1.00 24.89 571 SER A CA 1
ATOM 4436 C C . SER A 1 571 ? 61.643 -2.655 41.703 1.00 24.89 571 SER A C 1
ATOM 4438 O O . SER A 1 571 ? 62.328 -2.595 42.717 1.00 24.89 571 SER A O 1
ATOM 4440 N N . GLU A 1 572 ? 60.978 -3.773 41.350 1.00 24.28 572 GLU A N 1
ATOM 4441 C CA . GLU A 1 572 ? 61.628 -5.108 41.245 1.00 24.28 572 GLU A CA 1
ATOM 4442 C C . GLU A 1 572 ? 60.749 -6.169 40.525 1.00 24.28 572 GLU A C 1
ATOM 4444 O O . GLU A 1 572 ? 59.691 -5.830 39.992 1.00 24.28 572 GLU A O 1
ATOM 4449 N N . SER A 1 573 ? 61.232 -7.417 40.367 1.00 25.19 573 SER A N 1
ATOM 4450 C CA . SER A 1 573 ? 60.863 -8.280 39.222 1.00 25.19 573 SER A CA 1
ATOM 4451 C C . SER A 1 573 ? 60.826 -9.806 39.448 1.00 25.19 573 SER A C 1
ATOM 4453 O O . SER A 1 573 ? 61.674 -10.347 40.152 1.00 25.19 573 SER A O 1
ATOM 4455 N N . GLY A 1 574 ? 59.971 -10.496 38.672 1.00 23.66 574 GLY A N 1
ATOM 4456 C CA . GLY A 1 574 ? 59.997 -11.952 38.405 1.00 23.66 574 GLY A CA 1
ATOM 4457 C C . GLY A 1 574 ? 59.146 -12.826 39.347 1.00 23.66 574 GLY A C 1
ATOM 4458 O O . GLY A 1 574 ? 58.807 -12.399 40.442 1.00 23.66 574 GLY A O 1
ATOM 4459 N N . SER A 1 575 ? 58.765 -14.067 39.008 1.00 24.19 575 SER A N 1
ATOM 4460 C CA . SER A 1 575 ? 58.675 -14.792 37.716 1.00 24.19 575 SER A CA 1
ATOM 4461 C C . SER A 1 575 ? 58.036 -16.187 37.955 1.00 24.19 575 SER A C 1
ATOM 4463 O O . SER A 1 575 ? 57.898 -16.588 39.107 1.00 24.19 575 SER A O 1
ATOM 4465 N N . HIS A 1 576 ? 57.736 -16.949 36.882 1.00 25.48 576 HIS A N 1
ATOM 4466 C CA . HIS A 1 576 ? 57.202 -18.342 36.867 1.00 25.48 576 HIS A CA 1
ATOM 4467 C C . HIS A 1 576 ? 55.699 -18.513 37.202 1.00 25.48 576 HIS A C 1
ATOM 4469 O O . HIS A 1 576 ? 55.179 -17.803 38.050 1.00 25.48 576 HIS A O 1
ATOM 4475 N N . SER A 1 577 ? 54.938 -19.487 36.673 1.00 23.91 577 SER A N 1
ATOM 4476 C CA . SER A 1 577 ? 54.863 -20.182 35.358 1.00 23.91 577 SER A CA 1
ATOM 4477 C C . SER A 1 577 ? 53.643 -21.138 35.400 1.00 23.91 577 SER A C 1
ATOM 4479 O O . SER A 1 577 ? 53.383 -21.696 36.461 1.00 23.91 577 SER A O 1
ATOM 4481 N N . GLY A 1 578 ? 52.903 -21.346 34.296 1.00 20.45 578 GLY A N 1
ATOM 4482 C CA . GLY A 1 578 ? 51.750 -22.287 34.229 1.00 20.45 578 GLY A CA 1
ATOM 4483 C C . GLY A 1 578 ? 52.150 -23.774 34.075 1.00 20.45 578 GLY A C 1
ATOM 4484 O O . GLY A 1 578 ? 53.312 -24.075 34.362 1.00 20.45 578 GLY A O 1
ATOM 4485 N N . PRO A 1 579 ? 51.285 -24.688 33.556 1.00 44.41 579 PRO A N 1
ATOM 4486 C CA . PRO A 1 579 ? 49.946 -24.500 32.945 1.00 44.41 579 PRO A CA 1
ATOM 4487 C C . PRO A 1 579 ? 48.876 -25.550 33.415 1.00 44.41 579 PRO A C 1
ATOM 4489 O O . PRO A 1 579 ? 49.023 -26.099 34.500 1.00 44.41 579 PRO A O 1
ATOM 4492 N N . GLU A 1 580 ? 47.857 -25.850 32.573 1.00 23.08 580 GLU A N 1
ATOM 4493 C CA . GLU A 1 580 ? 46.952 -27.046 32.595 1.00 23.08 580 GLU A CA 1
ATOM 4494 C C . GLU A 1 580 ? 45.873 -27.139 33.722 1.00 23.08 580 GLU A C 1
ATOM 4496 O O . GLU A 1 580 ? 46.060 -26.586 34.798 1.00 23.08 580 GLU A O 1
ATOM 4501 N N . ALA A 1 581 ? 44.682 -27.769 33.582 1.00 22.98 581 ALA A N 1
ATOM 4502 C CA . ALA A 1 581 ? 43.946 -28.393 32.452 1.00 22.98 581 ALA A CA 1
ATOM 4503 C C . ALA A 1 581 ? 42.395 -28.457 32.706 1.00 22.98 581 ALA A C 1
ATOM 4505 O O . ALA A 1 581 ? 41.914 -28.063 33.766 1.00 22.98 581 ALA A O 1
ATOM 4506 N N . LEU A 1 582 ? 41.621 -28.959 31.723 1.00 26.45 582 LEU A N 1
ATOM 4507 C CA . LEU A 1 582 ? 40.177 -29.349 31.763 1.00 26.45 582 LEU A CA 1
ATOM 4508 C C . LEU A 1 582 ? 40.011 -30.838 32.229 1.00 26.45 582 LEU A C 1
ATOM 4510 O O . LEU A 1 582 ? 41.063 -31.437 32.467 1.00 26.45 582 LEU A O 1
ATOM 4514 N N . PRO A 1 583 ? 38.818 -31.517 32.302 1.00 39.09 583 PRO A N 1
ATOM 4515 C CA . PRO A 1 583 ? 37.424 -31.168 31.911 1.00 39.09 583 PRO A CA 1
ATOM 4516 C C . PRO A 1 583 ? 36.283 -31.630 32.897 1.00 39.09 583 PRO A C 1
ATOM 4518 O O . PRO A 1 583 ? 36.553 -32.048 34.020 1.00 39.09 583 PRO A O 1
ATOM 4521 N N . SER A 1 584 ? 35.021 -31.614 32.411 1.00 24.22 584 SER A N 1
ATOM 4522 C CA . SER A 1 584 ? 33.910 -32.583 32.672 1.00 24.22 584 SER A CA 1
ATOM 4523 C C . SER A 1 584 ? 32.706 -32.227 33.582 1.00 24.22 584 SER A C 1
ATOM 4525 O O . SER A 1 584 ? 32.772 -32.288 34.804 1.00 24.22 584 SER A O 1
ATOM 4527 N N . ASP A 1 585 ? 31.566 -31.984 32.921 1.00 24.73 585 ASP A N 1
ATOM 4528 C CA . ASP A 1 585 ? 30.191 -32.506 33.120 1.00 24.73 585 ASP A CA 1
ATOM 4529 C C . ASP A 1 585 ? 29.661 -32.945 34.507 1.00 24.73 585 ASP A C 1
ATOM 4531 O O . ASP A 1 585 ? 30.102 -33.942 35.078 1.00 24.73 585 ASP A O 1
ATOM 4535 N N . THR A 1 586 ? 28.502 -32.398 34.914 1.00 25.12 586 THR A N 1
ATOM 4536 C CA . THR A 1 586 ? 27.167 -33.051 34.746 1.00 25.12 586 THR A CA 1
ATOM 4537 C C . THR A 1 586 ? 26.033 -32.144 35.276 1.00 25.12 586 THR A C 1
ATOM 4539 O O . THR A 1 586 ? 26.216 -31.398 36.234 1.00 25.12 586 THR A O 1
ATOM 4542 N N . ILE A 1 587 ? 24.847 -32.197 34.654 1.00 24.78 587 ILE A N 1
ATOM 4543 C CA . ILE A 1 587 ? 23.692 -31.317 34.926 1.00 24.78 587 ILE A CA 1
ATOM 4544 C C . ILE A 1 587 ? 22.653 -31.991 35.840 1.00 24.78 587 ILE A C 1
ATOM 4546 O O . ILE A 1 587 ? 22.160 -33.067 35.506 1.00 24.78 587 ILE A O 1
ATOM 4550 N N . LEU A 1 588 ? 22.209 -31.300 36.901 1.00 23.06 588 LEU A N 1
ATOM 4551 C CA . LEU A 1 588 ? 20.849 -31.445 37.449 1.00 23.06 588 LEU A CA 1
ATOM 4552 C C . LEU A 1 588 ? 20.441 -30.204 38.271 1.00 23.06 588 LEU A C 1
ATOM 4554 O O . LEU A 1 588 ? 21.130 -29.846 39.222 1.00 23.06 588 LEU A O 1
ATOM 4558 N N . GLY A 1 589 ? 19.316 -29.556 37.942 1.00 22.72 589 GLY A N 1
ATOM 4559 C CA . GLY A 1 589 ? 18.811 -28.407 38.709 1.00 22.72 589 GLY A CA 1
ATOM 4560 C C . GLY A 1 589 ? 17.601 -27.706 38.080 1.00 22.72 589 GLY A C 1
ATOM 4561 O O . GLY A 1 589 ? 17.513 -27.548 36.866 1.00 22.72 589 GLY A O 1
ATOM 4562 N N . SER A 1 590 ? 16.640 -27.300 38.907 1.00 23.33 590 SER A N 1
ATOM 4563 C CA . SER A 1 590 ? 15.406 -26.578 38.543 1.00 23.33 590 SER A CA 1
ATOM 4564 C C . SER A 1 590 ? 14.877 -25.846 39.791 1.00 23.33 590 SER A C 1
ATOM 4566 O O . SER A 1 590 ? 15.170 -26.327 40.888 1.00 23.33 590 SER A O 1
ATOM 4568 N N . PRO A 1 591 ? 13.995 -24.828 39.697 1.00 35.62 591 PRO A N 1
ATOM 4569 C CA . PRO A 1 591 ? 13.779 -23.857 38.609 1.00 35.62 591 PRO A CA 1
ATOM 4570 C C . PRO A 1 591 ? 13.692 -22.372 39.092 1.00 35.62 591 PRO A C 1
ATOM 4572 O O . PRO A 1 591 ? 13.422 -22.129 40.264 1.00 35.62 591 PRO A O 1
ATOM 4575 N N . LEU A 1 592 ? 13.753 -21.403 38.152 1.00 24.08 592 LEU A N 1
ATOM 4576 C CA . LEU A 1 592 ? 13.376 -19.964 38.309 1.00 24.08 592 LEU A CA 1
ATOM 4577 C C . LEU A 1 592 ? 14.264 -19.107 39.270 1.00 24.08 592 LEU A C 1
ATOM 4579 O O . LEU A 1 592 ? 15.052 -19.692 40.012 1.00 24.08 592 LEU A O 1
ATOM 4583 N N . PRO A 1 593 ? 14.197 -17.743 39.273 1.00 31.08 593 PRO A N 1
ATOM 4584 C CA . PRO A 1 593 ? 13.274 -16.836 38.559 1.00 31.08 593 PRO A CA 1
ATOM 4585 C C . PRO A 1 593 ? 13.899 -15.656 37.751 1.00 31.08 593 PRO A C 1
ATOM 4587 O O . PRO A 1 593 ? 15.090 -15.385 37.803 1.00 31.08 593 PRO A O 1
ATOM 4590 N N . GLU A 1 594 ? 13.010 -14.957 37.031 1.00 23.33 594 GLU A N 1
ATOM 4591 C CA . GLU A 1 594 ? 12.938 -13.505 36.722 1.00 23.33 594 GLU A CA 1
ATOM 4592 C C . GLU A 1 594 ? 14.138 -12.655 36.212 1.00 23.33 594 GLU A C 1
ATOM 4594 O O . GLU A 1 594 ? 15.044 -12.261 36.934 1.00 23.33 594 GLU A O 1
ATOM 4599 N N . SER A 1 595 ? 13.966 -12.197 34.961 1.00 22.89 595 SER A N 1
ATOM 4600 C CA . SER A 1 595 ? 14.171 -10.829 34.429 1.00 22.89 595 SER A CA 1
ATOM 4601 C C . SER A 1 595 ? 15.448 -10.011 34.713 1.00 22.89 595 SER A C 1
ATOM 4603 O O . SER A 1 595 ? 15.636 -9.462 35.796 1.00 22.89 595 SER A O 1
ATOM 4605 N N . HIS A 1 596 ? 16.139 -9.643 33.626 1.00 25.55 596 HIS A N 1
ATOM 4606 C CA . HIS A 1 596 ? 16.783 -8.328 33.495 1.00 25.55 596 HIS A CA 1
ATOM 4607 C C . HIS A 1 596 ? 16.473 -7.693 32.128 1.00 25.55 596 HIS A C 1
ATOM 4609 O O . HIS A 1 596 ? 16.908 -8.181 31.088 1.00 25.55 596 HIS A O 1
ATOM 4615 N N . TYR A 1 597 ? 15.734 -6.577 32.131 1.00 23.36 597 TYR A N 1
ATOM 4616 C CA . TYR A 1 597 ? 15.479 -5.760 30.939 1.00 23.36 597 TYR A CA 1
ATOM 4617 C C . TYR A 1 597 ? 16.686 -4.860 30.623 1.00 23.36 597 TYR A C 1
ATOM 4619 O O . TYR A 1 597 ? 16.952 -3.891 31.338 1.00 23.36 597 TYR A O 1
ATOM 4627 N N . GLY A 1 598 ? 17.385 -5.135 29.518 1.00 24.84 598 GLY A N 1
ATOM 4628 C CA . GLY A 1 598 ? 18.391 -4.226 28.960 1.00 24.84 598 GLY A CA 1
ATOM 4629 C C . GLY A 1 598 ? 17.744 -2.976 28.352 1.00 24.84 598 GLY A C 1
ATOM 4630 O O . GLY A 1 598 ? 16.780 -3.076 27.597 1.00 24.84 598 GLY A O 1
ATOM 4631 N N . HIS A 1 599 ? 18.247 -1.786 28.689 1.00 23.66 599 HIS A N 1
ATOM 4632 C CA . HIS A 1 599 ? 17.677 -0.521 28.215 1.00 23.66 599 HIS A CA 1
ATOM 4633 C C . HIS A 1 599 ? 17.947 -0.260 26.724 1.00 23.66 599 HIS A C 1
ATOM 4635 O O . HIS A 1 599 ? 19.101 -0.220 26.301 1.00 23.66 599 HIS A O 1
ATOM 4641 N N . LEU A 1 600 ? 16.904 0.112 25.978 1.00 24.52 600 LEU A N 1
ATOM 4642 C CA . LEU A 1 600 ? 17.030 1.026 24.840 1.00 24.52 600 LEU A CA 1
ATOM 4643 C C . LEU A 1 600 ? 16.584 2.420 25.302 1.00 24.52 600 LEU A C 1
ATOM 4645 O O . LEU A 1 600 ? 15.430 2.612 25.683 1.00 24.52 600 LEU A O 1
ATOM 4649 N N . ARG A 1 601 ? 17.513 3.388 25.324 1.00 24.05 601 ARG A N 1
ATOM 4650 C CA . ARG A 1 601 ? 17.207 4.780 25.701 1.00 24.05 601 ARG A CA 1
ATOM 4651 C C . ARG A 1 601 ? 16.281 5.434 24.676 1.00 24.05 601 ARG A C 1
ATOM 4653 O O . ARG A 1 601 ? 16.414 5.224 23.473 1.00 24.05 601 ARG A O 1
ATOM 4660 N N . ALA A 1 602 ? 15.391 6.289 25.169 1.00 25.33 602 ALA A N 1
ATOM 4661 C CA . ALA A 1 602 ? 14.591 7.170 24.333 1.00 25.33 602 ALA A CA 1
ATOM 4662 C C . ALA A 1 602 ? 15.399 8.387 23.843 1.00 25.33 602 ALA A C 1
ATOM 4664 O O . ALA A 1 602 ? 16.295 8.855 24.539 1.00 25.33 602 ALA A O 1
ATOM 4665 N N . LEU A 1 603 ? 14.996 8.908 22.679 1.00 28.05 603 LEU A N 1
ATOM 4666 C CA . LEU A 1 603 ? 15.018 10.323 22.267 1.00 28.05 603 LEU A CA 1
ATOM 4667 C C . LEU A 1 603 ? 15.853 11.287 23.141 1.00 28.05 603 LEU A C 1
ATOM 4669 O O . LEU A 1 603 ? 15.310 11.987 23.997 1.00 28.05 603 LEU A O 1
ATOM 4673 N N . GLU A 1 604 ? 17.146 11.409 22.847 1.00 22.97 604 GLU A N 1
ATOM 4674 C CA . GLU A 1 604 ? 17.940 12.574 23.255 1.00 22.97 604 GLU A CA 1
ATOM 4675 C C . GLU A 1 604 ? 17.821 13.679 22.188 1.00 22.97 604 GLU A C 1
ATOM 4677 O O . GLU A 1 604 ? 17.760 13.402 20.986 1.00 22.97 604 GLU A O 1
ATOM 4682 N N . LEU A 1 605 ? 17.735 14.943 22.618 1.00 26.34 605 LEU A N 1
ATOM 4683 C CA . LEU A 1 605 ? 17.647 16.082 21.702 1.00 26.34 605 LEU A CA 1
ATOM 4684 C C . LEU A 1 605 ? 19.016 16.330 21.059 1.00 26.34 605 LEU A C 1
ATOM 4686 O O . LEU A 1 605 ? 19.963 16.695 21.752 1.00 26.34 605 LEU A O 1
ATOM 4690 N N . MET A 1 606 ? 19.099 16.221 19.733 1.00 22.28 606 MET A N 1
ATOM 4691 C CA . MET A 1 606 ? 20.253 16.728 18.988 1.00 22.28 606 MET A CA 1
ATOM 4692 C C . MET A 1 606 ? 20.236 18.267 18.969 1.00 22.28 606 MET A C 1
ATOM 4694 O O . MET A 1 606 ? 19.211 18.845 18.591 1.00 22.28 606 MET A O 1
ATOM 4698 N N . PRO A 1 607 ? 21.336 18.948 19.346 1.00 24.14 607 PRO A N 1
ATOM 4699 C CA . PRO A 1 607 ? 21.472 20.392 19.172 1.00 24.14 607 PRO A CA 1
ATOM 4700 C C . PRO A 1 607 ? 21.401 20.796 17.695 1.00 24.14 607 PRO A C 1
ATOM 4702 O O . PRO A 1 607 ? 21.757 20.021 16.806 1.00 24.14 607 PRO A O 1
ATOM 4705 N N . MET A 1 608 ? 20.987 22.035 17.422 1.00 26.81 608 MET A N 1
ATOM 4706 C CA . MET A 1 608 ? 21.009 22.571 16.060 1.00 26.81 608 MET A CA 1
ATOM 4707 C C . MET A 1 608 ? 22.449 22.909 15.658 1.00 26.81 608 MET A C 1
ATOM 4709 O O . MET A 1 608 ? 22.993 23.918 16.097 1.00 26.81 608 MET A O 1
ATOM 4713 N N . LEU A 1 609 ? 23.051 22.062 14.822 1.00 23.62 609 LEU A N 1
ATOM 4714 C CA . LEU A 1 609 ? 24.285 22.366 14.095 1.00 23.62 609 LEU A CA 1
ATOM 4715 C C . LEU A 1 609 ? 23.960 22.991 12.731 1.00 23.62 609 LEU A C 1
ATOM 4717 O O . LEU A 1 609 ? 22.897 22.757 12.153 1.00 23.62 609 LEU A O 1
ATOM 4721 N N . GLU A 1 610 ? 24.866 23.837 12.249 1.00 23.09 610 GLU A N 1
ATOM 4722 C CA . GLU A 1 610 ? 24.596 24.801 11.181 1.00 23.09 610 GLU A CA 1
ATOM 4723 C C . GLU A 1 610 ? 24.368 24.151 9.808 1.00 23.09 610 GLU A C 1
ATOM 4725 O O . GLU A 1 610 ? 25.139 23.297 9.364 1.00 23.09 610 GLU A O 1
ATOM 4730 N N . MET A 1 611 ? 23.340 24.617 9.088 1.00 24.56 611 MET A N 1
ATOM 4731 C CA . MET A 1 611 ? 23.058 24.200 7.710 1.00 24.56 611 MET A CA 1
ATOM 4732 C C . MET A 1 611 ? 24.151 24.668 6.739 1.00 24.56 611 MET A C 1
ATOM 4734 O O . MET A 1 611 ? 24.040 25.724 6.117 1.00 24.56 611 MET A O 1
ATOM 4738 N N . HIS A 1 612 ? 25.165 23.832 6.540 1.00 23.86 612 HIS A N 1
ATOM 4739 C CA . HIS A 1 612 ? 26.029 23.908 5.366 1.00 23.86 612 HIS A CA 1
ATOM 4740 C C . HIS A 1 612 ? 25.357 23.215 4.165 1.00 23.86 612 HIS A C 1
ATOM 4742 O O . HIS A 1 612 ? 24.633 22.229 4.309 1.00 23.86 612 HIS A O 1
ATOM 4748 N N . SER A 1 613 ? 25.535 23.794 2.977 1.00 29.28 613 SER A N 1
ATOM 4749 C CA . SER A 1 613 ? 24.655 23.611 1.814 1.00 29.28 613 SER A CA 1
ATOM 4750 C C . SER A 1 613 ? 24.546 22.173 1.286 1.00 29.28 613 SER A C 1
ATOM 4752 O O . SER A 1 613 ? 25.482 21.648 0.685 1.00 29.28 613 SER A O 1
ATOM 4754 N N . ILE A 1 614 ? 23.354 21.577 1.395 1.00 25.81 614 ILE A N 1
ATOM 4755 C CA . ILE A 1 614 ? 22.997 20.325 0.705 1.00 25.81 614 ILE A CA 1
ATOM 4756 C C . ILE A 1 614 ? 22.557 20.652 -0.739 1.00 25.81 614 ILE A C 1
ATOM 4758 O O . ILE A 1 614 ? 21.680 21.504 -0.909 1.00 25.81 614 ILE A O 1
ATOM 4762 N N . PRO A 1 615 ? 23.101 19.995 -1.784 1.00 24.94 615 PRO A N 1
ATOM 4763 C CA . PRO A 1 615 ? 22.675 20.220 -3.167 1.00 24.94 615 PRO A CA 1
ATOM 4764 C C . PRO A 1 615 ? 21.211 19.828 -3.422 1.00 24.94 615 PRO A C 1
ATOM 4766 O O . PRO A 1 615 ? 20.762 18.751 -3.031 1.00 24.94 615 PRO A O 1
ATOM 4769 N N . SER A 1 616 ? 20.475 20.683 -4.133 1.00 30.84 616 SER A N 1
ATOM 4770 C CA . SER A 1 616 ? 19.063 20.467 -4.469 1.00 30.84 616 SER A CA 1
ATOM 4771 C C . SER A 1 616 ? 18.862 19.324 -5.472 1.00 30.84 616 SER A C 1
ATOM 4773 O O . SER A 1 616 ? 19.157 19.476 -6.659 1.00 30.84 616 SER A O 1
ATOM 4775 N N . SER A 1 617 ? 18.279 18.209 -5.029 1.00 26.92 617 SER A N 1
ATOM 4776 C CA . SER A 1 617 ? 17.777 17.162 -5.929 1.00 26.92 617 SER A CA 1
ATOM 4777 C C . SER A 1 617 ? 16.530 17.643 -6.696 1.00 26.92 617 SER A C 1
ATOM 4779 O O . SER A 1 617 ? 15.593 18.125 -6.054 1.00 26.92 617 SER A O 1
ATOM 4781 N N . PRO A 1 618 ? 16.465 17.506 -8.037 1.00 39.06 618 PRO A N 1
ATOM 4782 C CA . PRO A 1 618 ? 15.240 17.757 -8.801 1.00 39.06 618 PRO A CA 1
ATOM 4783 C C . PRO A 1 618 ? 14.164 16.699 -8.493 1.00 39.06 618 PRO A C 1
ATOM 4785 O O . PRO A 1 618 ? 14.474 15.629 -7.969 1.00 39.06 618 PRO A O 1
ATOM 4788 N N . SER A 1 619 ? 12.898 17.022 -8.774 1.00 35.06 619 SER A N 1
ATOM 4789 C CA . SER A 1 619 ? 11.733 16.347 -8.187 1.00 35.06 619 SER A CA 1
ATOM 4790 C C . SER A 1 619 ? 10.700 15.832 -9.202 1.00 35.06 619 SER A C 1
ATOM 4792 O O . SER A 1 619 ? 10.548 16.358 -10.302 1.00 35.06 619 SER A O 1
ATOM 4794 N N . CYS A 1 620 ? 9.914 14.843 -8.757 1.00 33.97 620 CYS A N 1
ATOM 4795 C CA . CYS A 1 620 ? 8.882 14.094 -9.503 1.00 33.97 620 CYS A CA 1
ATOM 4796 C C . CYS A 1 620 ? 7.615 14.893 -9.884 1.00 33.97 620 CYS A C 1
ATOM 4798 O O . CYS A 1 620 ? 6.547 14.316 -10.059 1.00 33.97 620 CYS A O 1
ATOM 4800 N N . PHE A 1 621 ? 7.701 16.224 -9.924 1.00 38.44 621 PHE A N 1
ATOM 4801 C CA . PHE A 1 621 ? 6.577 17.125 -10.179 1.00 38.44 621 PHE A CA 1
ATOM 4802 C C . PHE A 1 621 ? 7.081 18.417 -10.855 1.00 38.44 621 PHE A C 1
ATOM 4804 O O . PHE A 1 621 ? 7.418 19.382 -10.155 1.00 38.44 621 PHE A O 1
ATOM 4811 N N . PRO A 1 622 ? 7.150 18.479 -12.198 1.00 33.88 622 PRO A N 1
ATOM 4812 C CA . PRO A 1 622 ? 7.597 19.681 -12.895 1.00 33.88 622 PRO A CA 1
ATOM 4813 C C . PRO A 1 622 ? 6.686 20.877 -12.573 1.00 33.88 622 PRO A C 1
ATOM 4815 O O . PRO A 1 622 ? 5.469 20.821 -12.742 1.00 33.88 622 PRO A O 1
ATOM 4818 N N . GLY A 1 623 ? 7.286 21.969 -12.092 1.00 40.22 623 GLY A N 1
ATOM 4819 C CA . GLY A 1 623 ? 6.584 23.206 -11.730 1.00 40.22 623 GLY A CA 1
ATOM 4820 C C . GLY A 1 623 ? 6.108 23.312 -10.274 1.00 40.22 623 GLY A C 1
ATOM 4821 O O . GLY A 1 623 ? 5.634 24.381 -9.888 1.00 40.22 623 GLY A O 1
ATOM 4822 N N . LEU A 1 624 ? 6.260 22.277 -9.433 1.00 47.94 624 LEU A N 1
ATOM 4823 C CA . LEU A 1 624 ? 6.055 22.441 -7.988 1.00 47.94 624 LEU A CA 1
ATOM 4824 C C . LEU A 1 624 ? 7.208 23.229 -7.348 1.00 47.94 624 LEU A C 1
ATOM 4826 O O . LEU A 1 624 ? 8.384 22.968 -7.592 1.00 47.94 624 LEU A O 1
ATOM 4830 N N . GLN A 1 625 ? 6.859 24.173 -6.472 1.00 59.94 625 GLN A N 1
ATOM 4831 C CA . GLN A 1 625 ? 7.825 24.938 -5.682 1.00 59.94 625 GLN A CA 1
ATOM 4832 C C . GLN A 1 625 ? 8.531 24.037 -4.654 1.00 59.94 625 GLN A C 1
ATOM 4834 O O . GLN A 1 625 ? 7.955 23.059 -4.174 1.00 59.94 625 GLN A O 1
ATOM 4839 N N . THR A 1 626 ? 9.743 24.409 -4.224 1.00 70.31 626 THR A N 1
ATOM 4840 C CA . THR A 1 626 ? 10.547 23.664 -3.230 1.00 70.31 626 THR A CA 1
ATOM 4841 C C . THR A 1 626 ? 9.758 23.312 -1.961 1.00 70.31 626 THR A C 1
ATOM 4843 O O . THR A 1 626 ? 9.856 22.194 -1.452 1.00 70.31 626 THR A O 1
ATOM 4846 N N . ARG A 1 627 ? 8.904 24.236 -1.494 1.00 78.25 627 ARG A N 1
ATOM 4847 C CA . ARG A 1 627 ? 7.997 24.053 -0.349 1.00 78.25 627 ARG A CA 1
ATOM 4848 C C . ARG A 1 627 ? 7.031 22.878 -0.548 1.00 78.25 627 ARG A C 1
ATOM 4850 O O . ARG A 1 627 ? 6.808 22.108 0.378 1.00 78.25 627 ARG A O 1
ATOM 4857 N N . SER A 1 628 ? 6.498 22.688 -1.754 1.00 79.06 628 SER A N 1
ATOM 4858 C CA . SER A 1 628 ? 5.579 21.588 -2.065 1.00 79.06 628 SER A CA 1
ATOM 4859 C C . SER A 1 628 ? 6.276 20.223 -2.055 1.00 79.06 628 SER A C 1
ATOM 4861 O O . SER A 1 628 ? 5.685 19.250 -1.600 1.00 79.06 628 SER A O 1
ATOM 4863 N N . PHE A 1 629 ? 7.545 20.139 -2.473 1.00 77.00 629 PHE A N 1
ATOM 4864 C CA . PHE A 1 629 ? 8.328 18.901 -2.349 1.00 77.00 629 PHE A CA 1
ATOM 4865 C C . PHE A 1 629 ? 8.644 18.563 -0.881 1.00 77.00 629 PHE A C 1
ATOM 4867 O O . PHE A 1 629 ? 8.496 17.415 -0.461 1.00 77.00 629 PHE A O 1
ATOM 4874 N N . GLN A 1 630 ? 9.005 19.567 -0.073 1.00 83.94 630 GLN A N 1
ATOM 4875 C CA . GLN A 1 630 ? 9.194 19.404 1.375 1.00 83.94 630 GLN A CA 1
ATOM 4876 C C . GLN A 1 630 ? 7.908 18.925 2.068 1.00 83.94 630 GLN A C 1
ATOM 4878 O O . GLN A 1 630 ? 7.965 18.045 2.927 1.00 83.94 630 GLN A O 1
ATOM 4883 N N . LEU A 1 631 ? 6.747 19.456 1.666 1.00 89.94 631 LEU A N 1
ATOM 4884 C CA . LEU A 1 631 ? 5.445 18.989 2.139 1.00 89.94 631 LEU A CA 1
ATOM 4885 C C . LEU A 1 631 ? 5.172 17.544 1.697 1.00 89.94 631 LEU A C 1
ATOM 4887 O O . LEU A 1 631 ? 4.900 16.717 2.554 1.00 89.94 631 LEU A O 1
ATOM 4891 N N . LEU A 1 632 ? 5.329 17.181 0.420 1.00 88.56 632 LEU A N 1
ATOM 4892 C CA . LEU A 1 632 ? 5.138 15.792 -0.040 1.00 88.56 632 LEU A CA 1
ATOM 4893 C C . LEU A 1 632 ? 6.023 14.781 0.713 1.00 88.56 632 LEU A C 1
ATOM 4895 O O . LEU A 1 632 ? 5.554 13.702 1.071 1.00 88.56 632 LEU A O 1
ATOM 4899 N N . SER A 1 633 ? 7.269 15.150 1.025 1.00 86.31 633 SER A N 1
ATOM 4900 C CA . SER A 1 633 ? 8.165 14.345 1.866 1.00 86.31 633 SER A CA 1
ATOM 4901 C C . SER A 1 633 ? 7.660 14.222 3.314 1.00 86.31 633 SER A C 1
ATOM 4903 O O . SER A 1 633 ? 7.665 13.135 3.892 1.00 86.31 633 SER A O 1
ATOM 4905 N N . TYR A 1 634 ? 7.138 15.305 3.902 1.00 92.50 634 TYR A N 1
ATOM 4906 C CA . TYR A 1 634 ? 6.493 15.278 5.224 1.00 92.50 634 TYR A CA 1
ATOM 4907 C C . TYR A 1 634 ? 5.155 14.513 5.224 1.00 92.50 634 TYR A C 1
ATOM 4909 O O . TYR A 1 634 ? 4.767 13.943 6.246 1.00 92.50 634 TYR A O 1
ATOM 4917 N N . TYR A 1 635 ? 4.449 14.453 4.090 1.00 95.25 635 TYR A N 1
ATOM 4918 C CA . TYR A 1 635 ? 3.203 13.700 3.964 1.00 95.25 635 TYR A CA 1
ATOM 4919 C C . TYR A 1 635 ? 3.445 12.200 4.114 1.00 95.25 635 TYR A C 1
ATOM 4921 O O . TYR A 1 635 ? 2.845 11.570 4.983 1.00 95.25 635 TYR A O 1
ATOM 4929 N N . THR A 1 636 ? 4.360 11.642 3.318 1.00 90.31 636 THR A N 1
ATOM 4930 C CA . THR A 1 636 ? 4.663 10.204 3.331 1.00 90.31 636 THR A CA 1
ATOM 4931 C C . THR A 1 636 ? 5.393 9.767 4.600 1.00 90.31 636 THR A C 1
ATOM 4933 O O . THR A 1 636 ? 5.125 8.680 5.103 1.00 90.31 636 THR A O 1
ATOM 4936 N N . SER A 1 637 ? 6.274 10.613 5.149 1.00 89.50 637 SER A N 1
ATOM 4937 C CA . SER A 1 637 ? 7.042 10.300 6.366 1.00 89.50 637 SER A CA 1
ATOM 4938 C C . SER A 1 637 ? 6.315 10.588 7.683 1.00 89.50 637 SER A C 1
ATOM 4940 O O . SER A 1 637 ? 6.702 10.024 8.707 1.00 89.50 637 SER A O 1
ATOM 4942 N N . ARG A 1 638 ? 5.283 11.448 7.700 1.00 93.31 638 ARG A N 1
ATOM 4943 C CA . ARG A 1 638 ? 4.558 11.785 8.937 1.00 93.31 638 ARG A CA 1
ATOM 4944 C C . ARG A 1 638 ? 3.049 11.944 8.786 1.00 93.31 638 ARG A C 1
ATOM 4946 O O . ARG A 1 638 ? 2.334 11.250 9.498 1.00 93.31 638 ARG A O 1
ATOM 4953 N N . THR A 1 639 ? 2.528 12.808 7.909 1.00 95.12 639 THR A N 1
ATOM 4954 C CA . THR A 1 639 ? 1.072 13.085 7.891 1.00 95.12 639 THR A CA 1
ATOM 4955 C C . THR A 1 639 ? 0.238 11.838 7.623 1.00 95.12 639 THR A C 1
ATOM 4957 O O . THR A 1 639 ? -0.614 11.515 8.442 1.00 95.12 639 THR A O 1
ATOM 4960 N N . ALA A 1 640 ? 0.515 11.079 6.561 1.00 94.44 640 ALA A N 1
ATOM 4961 C CA . ALA A 1 640 ? -0.230 9.860 6.248 1.00 94.44 640 ALA A CA 1
ATOM 4962 C C . ALA A 1 640 ? -0.120 8.791 7.357 1.00 94.44 640 ALA A C 1
ATOM 4964 O O . ALA A 1 640 ? -1.038 7.989 7.539 1.00 94.44 640 ALA A O 1
ATOM 4965 N N . LEU A 1 641 ? 0.975 8.792 8.131 1.00 91.88 641 LEU A N 1
ATOM 4966 C CA . LEU A 1 641 ? 1.152 7.916 9.294 1.00 91.88 641 LEU A CA 1
ATOM 4967 C C . LEU A 1 641 ? 0.375 8.403 10.526 1.00 91.88 641 LEU A C 1
ATOM 4969 O O . LEU A 1 641 ? -0.105 7.561 11.277 1.00 91.88 641 LEU A O 1
ATOM 4973 N N . SER A 1 642 ? 0.199 9.716 10.710 1.00 92.56 642 SER A N 1
ATOM 4974 C CA . SER A 1 642 ? -0.713 10.277 11.718 1.00 92.56 642 SER A CA 1
ATOM 4975 C C . SER A 1 642 ? -2.190 10.079 11.349 1.00 92.56 642 SER A C 1
ATOM 4977 O O . SER A 1 642 ? -3.008 9.965 12.255 1.00 92.56 642 SER A O 1
ATOM 4979 N N . MET A 1 643 ? -2.536 10.030 10.053 1.00 91.75 643 MET A N 1
ATOM 4980 C CA . MET A 1 643 ? -3.911 9.836 9.555 1.00 91.75 643 MET A CA 1
ATOM 4981 C C . MET A 1 643 ? -4.446 8.417 9.783 1.00 91.75 643 MET A C 1
ATOM 4983 O O . MET A 1 643 ? -5.558 8.251 10.272 1.00 91.75 643 MET A O 1
ATOM 4987 N N . GLY A 1 644 ? -3.681 7.392 9.395 1.00 92.62 644 GLY A N 1
ATOM 4988 C CA . GLY A 1 644 ? -4.065 5.993 9.601 1.00 92.62 644 GLY A CA 1
ATOM 4989 C C . GLY A 1 644 ? -3.550 5.473 10.940 1.00 92.62 644 GLY A C 1
ATOM 4990 O O . GLY A 1 644 ? -2.383 5.684 11.260 1.00 92.62 644 GLY A O 1
ATOM 4991 N N . ASN A 1 645 ? -4.368 4.745 11.692 1.00 93.25 645 ASN A N 1
ATOM 4992 C CA . ASN A 1 645 ? -4.033 4.227 13.020 1.00 93.25 645 ASN A CA 1
ATOM 4993 C C . ASN A 1 645 ? -2.999 3.075 13.010 1.00 93.25 645 ASN A C 1
ATOM 4995 O O . ASN A 1 645 ? -2.414 2.761 14.043 1.00 93.25 645 ASN A O 1
ATOM 4999 N N . GLY A 1 646 ? -2.714 2.476 11.848 1.00 91.94 646 GLY A N 1
ATOM 5000 C CA . GLY A 1 646 ? -1.712 1.418 11.710 1.00 91.94 646 GLY A CA 1
ATOM 5001 C C . GLY A 1 646 ? -2.195 -0.002 12.002 1.00 91.94 646 GLY A C 1
ATOM 5002 O O . GLY A 1 646 ? -1.352 -0.875 12.141 1.00 91.94 646 GLY A O 1
ATOM 5003 N N . SER A 1 647 ? -3.509 -0.258 12.032 1.00 91.88 647 SER A N 1
ATOM 5004 C CA . SER A 1 647 ? -4.074 -1.614 12.219 1.00 91.88 647 SER A CA 1
ATOM 5005 C C . SER A 1 647 ? -3.749 -2.606 11.089 1.00 91.88 647 SER A C 1
ATOM 5007 O O . SER A 1 647 ? -4.061 -3.789 11.199 1.00 91.88 647 SER A O 1
ATOM 5009 N N . THR A 1 648 ? -3.157 -2.132 9.990 1.00 88.88 648 THR A N 1
ATOM 5010 C CA . THR A 1 648 ? -2.619 -2.942 8.890 1.00 88.88 648 THR A CA 1
ATOM 5011 C C . THR A 1 648 ? -1.311 -2.325 8.369 1.00 88.88 648 THR A C 1
ATOM 5013 O O . THR A 1 648 ? -0.965 -1.178 8.680 1.00 88.88 648 THR A O 1
ATOM 5016 N N . THR A 1 649 ? -0.587 -3.061 7.523 1.00 82.38 649 THR A N 1
ATOM 5017 C CA . THR A 1 649 ? 0.584 -2.546 6.791 1.00 82.38 649 THR A CA 1
ATOM 5018 C C . THR A 1 649 ? 0.203 -1.714 5.559 1.00 82.38 649 THR A C 1
ATOM 5020 O O . THR A 1 649 ? 0.938 -0.798 5.191 1.00 82.38 649 THR A O 1
ATOM 5023 N N . ASP A 1 650 ? -0.957 -1.976 4.945 1.00 85.38 650 ASP A N 1
ATOM 5024 C CA . ASP A 1 650 ? -1.499 -1.187 3.831 1.00 85.38 650 ASP A CA 1
ATOM 5025 C C . ASP A 1 650 ? -2.215 0.070 4.349 1.00 85.38 650 ASP A C 1
ATOM 5027 O O . ASP A 1 650 ? -3.338 0.019 4.853 1.00 85.38 650 ASP A O 1
ATOM 5031 N N . ASN A 1 651 ? -1.541 1.215 4.241 1.00 91.25 651 ASN A N 1
ATOM 5032 C CA . ASN A 1 651 ? -2.100 2.513 4.589 1.00 91.25 651 ASN A CA 1
ATOM 5033 C C . ASN A 1 651 ? -2.701 3.186 3.337 1.00 91.25 651 ASN A C 1
ATOM 5035 O O . ASN A 1 651 ? -1.926 3.635 2.488 1.00 91.25 651 ASN A O 1
ATOM 5039 N N . PRO A 1 652 ? -4.034 3.360 3.222 1.00 92.81 652 PRO A N 1
ATOM 5040 C CA . PRO A 1 652 ? -4.663 3.949 2.041 1.00 92.81 652 PRO A CA 1
ATOM 5041 C C . PRO A 1 652 ? -4.329 5.437 1.864 1.00 92.81 652 PRO A C 1
ATOM 5043 O O . PRO A 1 652 ? -4.267 5.918 0.731 1.00 92.81 652 PRO A O 1
ATOM 5046 N N . PHE A 1 653 ? -3.992 6.156 2.941 1.00 94.19 653 PHE A N 1
ATOM 5047 C CA . PHE A 1 653 ? -3.437 7.512 2.849 1.00 94.19 653 PHE A CA 1
ATOM 5048 C C . PHE A 1 653 ? -2.062 7.541 2.150 1.00 94.19 653 PHE A C 1
ATOM 5050 O O . PHE A 1 653 ? -1.593 8.597 1.748 1.00 94.19 653 PHE A O 1
ATOM 5057 N N . ILE A 1 654 ? -1.427 6.384 1.938 1.00 91.94 654 ILE A N 1
ATOM 5058 C CA . ILE A 1 654 ? -0.268 6.229 1.055 1.00 91.94 654 ILE A CA 1
ATOM 5059 C C . ILE A 1 654 ? -0.699 5.533 -0.244 1.00 91.94 654 ILE A C 1
ATOM 5061 O O . ILE A 1 654 ? -0.630 6.138 -1.311 1.00 91.94 654 ILE A O 1
ATOM 5065 N N . THR A 1 655 ? -1.180 4.289 -0.176 1.00 90.62 655 THR A N 1
ATOM 5066 C CA . THR A 1 655 ? -1.378 3.421 -1.354 1.00 90.62 655 THR A CA 1
ATOM 5067 C C . THR A 1 655 ? -2.521 3.848 -2.270 1.00 90.62 655 THR A C 1
ATOM 5069 O O . THR A 1 655 ? -2.461 3.575 -3.466 1.00 90.62 655 THR A O 1
ATOM 5072 N N . GLN A 1 656 ? -3.532 4.549 -1.745 1.00 91.06 656 GLN A N 1
ATOM 5073 C CA . GLN A 1 656 ? -4.630 5.102 -2.539 1.00 91.06 656 GLN A CA 1
ATOM 5074 C C . GLN A 1 656 ? -4.394 6.584 -2.864 1.00 91.06 656 GLN A C 1
ATOM 5076 O O . GLN A 1 656 ? -4.566 6.989 -4.010 1.00 91.06 656 GLN A O 1
ATOM 5081 N N . MET A 1 657 ? -3.983 7.409 -1.892 1.00 90.25 657 MET A N 1
ATOM 5082 C CA . MET A 1 657 ? -3.890 8.866 -2.093 1.00 90.25 657 MET A CA 1
ATOM 5083 C C . MET A 1 657 ? -2.643 9.317 -2.866 1.00 90.25 657 MET A C 1
ATOM 5085 O O . MET A 1 657 ? -2.746 10.237 -3.678 1.00 90.25 657 MET A O 1
ATOM 5089 N N . VAL A 1 658 ? -1.475 8.685 -2.675 1.00 87.94 658 VAL A N 1
ATOM 5090 C CA . VAL A 1 658 ? -0.238 9.117 -3.356 1.00 87.94 658 VAL A CA 1
ATOM 5091 C C . VAL A 1 658 ? -0.333 8.970 -4.881 1.00 87.94 658 VAL A C 1
ATOM 5093 O O . VAL A 1 658 ? -0.032 9.954 -5.557 1.00 87.94 658 VAL A O 1
ATOM 5096 N N . PRO A 1 659 ? -0.823 7.850 -5.457 1.00 84.94 659 PRO A N 1
ATOM 5097 C CA . PRO A 1 659 ? -1.075 7.769 -6.897 1.00 84.94 659 PRO A CA 1
ATOM 5098 C C . PRO A 1 659 ? -2.011 8.873 -7.408 1.00 84.94 659 PRO A C 1
ATOM 5100 O O . PRO A 1 659 ? -1.740 9.482 -8.440 1.00 84.94 659 PRO A O 1
ATOM 5103 N N . LEU A 1 660 ? -3.079 9.198 -6.669 1.00 86.56 660 LEU A N 1
ATOM 5104 C CA . LEU A 1 660 ? -4.036 10.227 -7.087 1.00 86.56 660 LEU A CA 1
ATOM 5105 C C . LEU A 1 660 ? -3.461 11.654 -7.061 1.00 86.56 660 LEU A C 1
ATOM 5107 O O . LEU A 1 660 ? -3.916 12.491 -7.839 1.00 86.56 660 LEU A O 1
ATOM 5111 N N . MET A 1 661 ? -2.437 11.934 -6.248 1.00 87.38 661 MET A N 1
ATOM 5112 C CA . MET A 1 661 ? -1.724 13.221 -6.285 1.00 87.38 661 MET A CA 1
ATOM 5113 C C . MET A 1 661 ? -0.918 13.432 -7.576 1.00 87.38 661 MET A C 1
ATOM 5115 O O . MET A 1 661 ? -0.795 14.569 -8.026 1.00 87.38 661 MET A O 1
ATOM 5119 N N . PHE A 1 662 ? -0.397 12.369 -8.197 1.00 78.19 662 PHE A N 1
ATOM 5120 C CA . PHE A 1 662 ? 0.227 12.460 -9.527 1.00 78.19 662 PHE A CA 1
ATOM 5121 C C . PHE A 1 662 ? -0.811 12.640 -10.645 1.00 78.19 662 PHE A C 1
ATOM 5123 O O . PHE A 1 662 ? -0.504 13.196 -11.695 1.00 78.19 662 PHE A O 1
ATOM 5130 N N . VAL A 1 663 ? -2.046 12.189 -10.413 1.00 78.94 663 VAL A N 1
ATOM 5131 C CA . VAL A 1 663 ? -3.138 12.224 -11.394 1.00 78.94 663 VAL A CA 1
ATOM 5132 C C . VAL A 1 663 ? -3.891 13.553 -11.403 1.00 78.94 663 VAL A C 1
ATOM 5134 O O . VAL A 1 663 ? -4.281 14.025 -12.469 1.00 78.94 663 VAL A O 1
ATOM 5137 N N . ASN A 1 664 ? -4.167 14.136 -10.233 1.00 85.94 664 ASN A N 1
ATOM 5138 C CA . ASN A 1 664 ? -5.170 15.188 -10.107 1.00 85.94 664 ASN A CA 1
ATOM 5139 C C . ASN A 1 664 ? -4.678 16.393 -9.281 1.00 85.94 664 ASN A C 1
ATOM 5141 O O . ASN A 1 664 ? -4.310 16.273 -8.110 1.00 85.94 664 ASN A O 1
ATOM 5145 N N . LYS A 1 665 ? -4.748 17.587 -9.890 1.00 86.38 665 LYS A N 1
ATOM 5146 C CA . LYS A 1 665 ? -4.290 18.853 -9.291 1.00 86.38 665 LYS A CA 1
ATOM 5147 C C . LYS A 1 665 ? -5.081 19.264 -8.043 1.00 86.38 665 LYS A C 1
ATOM 5149 O O . LYS A 1 665 ? -4.466 19.796 -7.124 1.00 86.38 665 LYS A O 1
ATOM 5154 N N . LEU A 1 666 ? -6.391 19.000 -7.974 1.00 90.38 666 LEU A N 1
ATOM 5155 C CA . LEU A 1 666 ? -7.185 19.229 -6.759 1.00 90.38 666 LEU A CA 1
ATOM 5156 C C . LEU A 1 666 ? -6.643 18.363 -5.620 1.00 90.38 666 LEU A C 1
ATOM 5158 O O . LEU A 1 666 ? -6.266 18.899 -4.582 1.00 90.38 666 LEU A O 1
ATOM 5162 N N . ILE A 1 667 ? -6.552 17.045 -5.825 1.00 93.31 667 ILE A N 1
ATOM 5163 C CA . ILE A 1 667 ? -6.109 16.101 -4.785 1.00 93.31 667 ILE A CA 1
ATOM 5164 C C . ILE A 1 667 ? -4.708 16.469 -4.277 1.00 93.31 667 ILE A C 1
ATOM 5166 O O . ILE A 1 667 ? -4.500 16.554 -3.067 1.00 93.31 667 ILE A O 1
ATOM 5170 N N . LEU A 1 668 ? -3.779 16.795 -5.182 1.00 91.81 668 LEU A N 1
ATOM 5171 C CA . LEU A 1 668 ? -2.448 17.299 -4.835 1.00 91.81 668 LEU A CA 1
ATOM 5172 C C . LEU A 1 668 ? -2.499 18.572 -3.968 1.00 91.81 668 LEU A C 1
ATOM 5174 O O . LEU A 1 668 ? -1.837 18.631 -2.935 1.00 91.81 668 LEU A O 1
ATOM 5178 N N . GLN A 1 669 ? -3.277 19.589 -4.351 1.00 91.81 669 GLN A N 1
ATOM 5179 C CA . GLN A 1 669 ? -3.356 20.857 -3.607 1.00 91.81 669 GLN A CA 1
ATOM 5180 C C . GLN A 1 669 ? -4.045 20.708 -2.241 1.00 91.81 669 GLN A C 1
ATOM 5182 O O . GLN A 1 669 ? -3.607 21.320 -1.261 1.00 91.81 669 GLN A O 1
ATOM 5187 N N . LEU A 1 670 ? -5.078 19.866 -2.149 1.00 94.44 670 LEU A N 1
ATOM 5188 C CA . LEU A 1 670 ? -5.750 19.567 -0.885 1.00 94.44 670 LEU A CA 1
ATOM 5189 C C . LEU A 1 670 ? -4.825 18.809 0.077 1.00 94.44 670 LEU A C 1
ATOM 5191 O O . LEU A 1 670 ? -4.704 19.203 1.235 1.00 94.44 670 LEU A O 1
ATOM 5195 N N . VAL A 1 671 ? -4.108 17.781 -0.393 1.00 95.25 671 VAL A N 1
ATOM 5196 C CA . VAL A 1 671 ? -3.165 17.021 0.447 1.00 95.25 671 VAL A CA 1
ATOM 5197 C C . VAL A 1 671 ? -1.947 17.865 0.846 1.00 95.25 671 VAL A C 1
ATOM 5199 O O . VAL A 1 671 ? -1.521 17.808 2.001 1.00 95.25 671 VAL A O 1
ATOM 5202 N N . LEU A 1 672 ? -1.416 18.713 -0.043 1.00 92.56 672 LEU A N 1
ATOM 5203 C CA . LEU A 1 672 ? -0.368 19.686 0.303 1.00 92.56 672 LEU A CA 1
ATOM 5204 C C . LEU A 1 672 ? -0.819 20.631 1.428 1.00 92.56 672 LEU A C 1
ATOM 5206 O O . LEU A 1 672 ? -0.077 20.851 2.386 1.00 92.56 672 LEU A O 1
ATOM 5210 N N . THR A 1 673 ? -2.049 21.140 1.345 1.00 92.88 673 THR A N 1
ATOM 5211 C CA . THR A 1 673 ? -2.643 22.033 2.353 1.00 92.88 673 THR A CA 1
ATOM 5212 C C . THR A 1 673 ? -2.862 21.320 3.684 1.00 92.88 673 THR A C 1
ATOM 5214 O O . THR A 1 673 ? -2.404 21.797 4.720 1.00 92.88 673 THR A O 1
ATOM 5217 N N . GLN A 1 674 ? -3.490 20.142 3.664 1.00 94.25 674 GLN A N 1
ATOM 5218 C CA . GLN A 1 674 ? -3.666 19.268 4.826 1.00 94.25 674 GLN A CA 1
ATOM 5219 C C . GLN A 1 674 ? -2.328 18.997 5.533 1.00 94.25 674 GLN A C 1
ATOM 5221 O O . GLN A 1 674 ? -2.226 19.069 6.758 1.00 94.25 674 GLN A O 1
ATOM 5226 N N . THR A 1 675 ? -1.280 18.741 4.749 1.00 94.75 675 THR A N 1
ATOM 5227 C CA . THR A 1 675 ? 0.080 18.496 5.234 1.00 94.75 675 THR A CA 1
ATOM 5228 C C . THR A 1 675 ? 0.704 19.734 5.866 1.00 94.75 675 THR A C 1
ATOM 5230 O O . THR A 1 675 ? 1.329 19.617 6.919 1.00 94.75 675 THR A O 1
ATOM 5233 N N . ALA A 1 676 ? 0.526 20.915 5.268 1.00 92.88 676 ALA A N 1
ATOM 5234 C CA . ALA A 1 676 ? 1.005 22.175 5.830 1.00 92.88 676 ALA A CA 1
ATOM 5235 C C . ALA A 1 676 ? 0.296 22.501 7.156 1.00 92.88 676 ALA A C 1
ATOM 5237 O O . ALA A 1 676 ? 0.958 22.837 8.137 1.00 92.88 676 ALA A O 1
ATOM 5238 N N . THR A 1 677 ? -1.026 22.308 7.218 1.00 92.69 677 THR A N 1
ATOM 5239 C CA . THR A 1 677 ? -1.836 22.481 8.434 1.00 92.69 677 THR A CA 1
ATOM 5240 C C . THR A 1 677 ? -1.376 21.536 9.542 1.00 92.69 677 THR A C 1
ATOM 5242 O O . THR A 1 677 ? -1.116 21.980 10.660 1.00 92.69 677 THR A O 1
ATOM 5245 N N . HIS A 1 678 ? -1.203 20.248 9.232 1.00 94.06 678 HIS A N 1
ATOM 5246 C CA . HIS A 1 678 ? -0.695 19.263 10.185 1.00 94.06 678 HIS A CA 1
ATOM 5247 C C . HIS A 1 678 ? 0.724 19.605 10.666 1.00 94.06 678 HIS A C 1
ATOM 5249 O O . HIS A 1 678 ? 0.977 19.595 11.869 1.00 94.06 678 HIS A O 1
ATOM 5255 N N . GLN A 1 679 ? 1.634 19.974 9.756 1.00 93.31 679 GLN A N 1
ATOM 5256 C CA . GLN A 1 679 ? 3.003 20.363 10.105 1.00 93.31 679 GLN A CA 1
ATOM 5257 C C . GLN A 1 679 ? 3.034 21.567 11.055 1.00 93.31 679 GLN A C 1
ATOM 5259 O O . GLN A 1 679 ? 3.767 21.533 12.044 1.00 93.31 679 GLN A O 1
ATOM 5264 N N . ALA A 1 680 ? 2.222 22.594 10.786 1.00 91.81 680 ALA A N 1
ATOM 5265 C CA . ALA A 1 680 ? 2.127 23.785 11.623 1.00 91.81 680 ALA A CA 1
ATOM 5266 C C . ALA A 1 680 ? 1.584 23.458 13.024 1.00 91.81 680 ALA A C 1
ATOM 5268 O O . ALA A 1 680 ? 2.207 23.808 14.027 1.00 91.81 680 ALA A O 1
ATOM 5269 N N . ILE A 1 681 ? 0.472 22.716 13.119 1.00 92.62 681 ILE A N 1
ATOM 5270 C CA . ILE A 1 681 ? -0.112 22.321 14.412 1.00 92.62 681 ILE A CA 1
ATOM 5271 C C . ILE A 1 681 ? 0.852 21.439 15.220 1.00 92.62 681 ILE A C 1
ATOM 5273 O O . ILE A 1 681 ? 1.018 21.674 16.421 1.00 92.62 681 ILE A O 1
ATOM 5277 N N . ALA A 1 682 ? 1.530 20.484 14.574 1.00 91.12 682 ALA A N 1
ATOM 5278 C CA . ALA A 1 682 ? 2.495 19.586 15.207 1.00 91.12 682 ALA A CA 1
ATOM 5279 C C . ALA A 1 682 ? 3.763 20.305 15.712 1.00 91.12 682 ALA A C 1
ATOM 5281 O O . ALA A 1 682 ? 4.358 19.866 16.697 1.00 91.12 682 ALA A O 1
ATOM 5282 N N . ARG A 1 683 ? 4.174 21.406 15.067 1.00 89.38 683 ARG A N 1
ATOM 5283 C CA . ARG A 1 683 ? 5.280 22.274 15.518 1.00 89.38 683 ARG A CA 1
ATOM 5284 C C . ARG A 1 683 ? 4.861 23.322 16.549 1.00 89.38 683 ARG A C 1
ATOM 5286 O O . ARG A 1 683 ? 5.687 23.734 17.356 1.00 89.38 683 ARG A O 1
ATOM 5293 N N . GLY A 1 684 ? 3.591 23.725 16.548 1.00 84.31 684 GLY A N 1
ATOM 5294 C CA . GLY A 1 684 ? 3.096 24.868 17.319 1.00 84.31 684 GLY A CA 1
ATOM 5295 C C . GLY A 1 684 ? 3.178 26.206 16.573 1.00 84.31 684 GLY A C 1
ATOM 5296 O O . GLY A 1 684 ? 3.037 27.250 17.208 1.00 84.31 684 GLY A O 1
ATOM 5297 N N . ASP A 1 685 ? 3.376 26.177 15.252 1.00 83.00 685 ASP A N 1
ATOM 5298 C CA . ASP A 1 685 ? 3.394 27.359 14.387 1.00 83.00 685 ASP A CA 1
ATOM 5299 C C . ASP A 1 685 ? 2.000 28.021 14.312 1.00 83.00 685 ASP A C 1
ATOM 5301 O O . ASP A 1 685 ? 0.965 27.405 14.594 1.00 83.00 685 ASP A O 1
ATOM 5305 N N . THR A 1 686 ? 1.939 29.292 13.903 1.00 76.44 686 THR A N 1
ATOM 5306 C CA . THR A 1 686 ? 0.661 30.006 13.759 1.00 76.44 686 THR A CA 1
ATOM 5307 C C . THR A 1 686 ? -0.075 29.597 12.480 1.00 76.44 686 THR A C 1
ATOM 5309 O O . THR A 1 686 ? 0.499 29.540 11.394 1.00 76.44 686 THR A O 1
ATOM 5312 N N . LEU A 1 687 ? -1.394 29.384 12.577 1.00 76.44 687 LEU A N 1
ATOM 5313 C CA . LEU A 1 687 ? -2.239 29.018 11.426 1.00 76.44 687 LEU A CA 1
ATOM 5314 C C . LEU A 1 687 ? -2.261 30.075 10.305 1.00 76.44 687 LEU A C 1
ATOM 5316 O O . LEU A 1 687 ? -2.571 29.748 9.161 1.00 76.44 687 LEU A O 1
ATOM 5320 N N . GLU A 1 688 ? -1.890 31.324 10.599 1.00 75.62 688 GLU A N 1
ATOM 5321 C CA . GLU A 1 688 ? -1.757 32.384 9.592 1.00 75.62 688 GLU A CA 1
ATOM 5322 C C . GLU A 1 688 ? -0.699 32.027 8.525 1.00 75.62 688 GLU A C 1
ATOM 5324 O O . GLU A 1 688 ? -0.896 32.328 7.349 1.00 75.62 688 GLU A O 1
ATOM 5329 N N . ALA A 1 689 ? 0.356 31.283 8.893 1.00 72.62 689 ALA A N 1
ATOM 5330 C CA . ALA A 1 689 ? 1.402 30.819 7.974 1.00 72.62 689 ALA A CA 1
ATOM 5331 C C . ALA A 1 689 ? 0.924 29.778 6.937 1.00 72.62 689 ALA A C 1
ATOM 5333 O O . ALA A 1 689 ? 1.620 29.529 5.954 1.00 72.62 689 ALA A O 1
ATOM 5334 N N . VAL A 1 690 ? -0.258 29.179 7.140 1.00 83.38 690 VAL A N 1
ATOM 5335 C CA . VAL A 1 690 ? -0.885 28.189 6.236 1.00 83.38 690 VAL A CA 1
ATOM 5336 C C . VAL A 1 690 ? -2.174 28.735 5.598 1.00 83.38 690 VAL A C 1
ATOM 5338 O O . VAL A 1 690 ? -2.743 28.147 4.680 1.00 83.38 690 VAL A O 1
ATOM 5341 N N . ARG A 1 6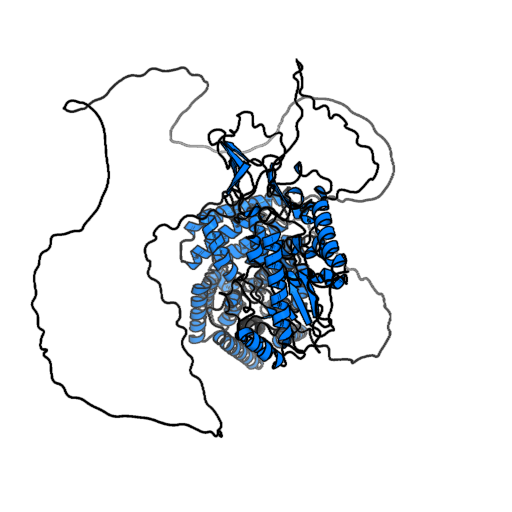91 ? -2.641 29.917 6.021 1.00 83.62 691 ARG A N 1
ATOM 5342 C CA . ARG A 1 691 ? -3.905 30.523 5.568 1.00 83.62 691 ARG A CA 1
ATOM 5343 C C . ARG A 1 691 ? -3.990 30.712 4.051 1.00 83.62 691 ARG A C 1
ATOM 5345 O O . ARG A 1 691 ? -5.076 30.587 3.488 1.00 83.62 691 ARG A O 1
ATOM 5352 N N . GLN A 1 692 ? -2.868 30.999 3.389 1.00 81.56 692 GLN A N 1
ATOM 5353 C CA . GLN A 1 692 ? -2.809 31.140 1.928 1.00 81.56 692 GLN A CA 1
ATOM 5354 C C . GLN A 1 692 ? -2.965 29.796 1.201 1.00 81.56 692 GLN A C 1
ATOM 5356 O O . GLN A 1 692 ? -3.611 29.744 0.152 1.00 81.56 692 GLN A O 1
ATOM 5361 N N . ASP A 1 693 ? -2.438 28.713 1.776 1.00 83.94 693 ASP A N 1
ATOM 5362 C CA . ASP A 1 693 ? -2.599 27.352 1.255 1.00 83.94 693 ASP A CA 1
ATOM 5363 C C . ASP A 1 693 ? -4.060 26.919 1.414 1.00 83.94 693 ASP A C 1
ATOM 5365 O O . ASP A 1 693 ? -4.713 26.550 0.442 1.00 83.94 693 ASP A O 1
ATOM 5369 N N . TYR A 1 694 ? -4.624 27.122 2.610 1.00 87.81 694 TYR A N 1
ATOM 5370 C CA . TYR A 1 694 ? -6.025 26.831 2.923 1.00 87.81 694 TYR A CA 1
ATOM 5371 C C . TYR A 1 694 ? -7.019 27.587 2.026 1.00 87.81 694 TYR A C 1
ATOM 5373 O O . TYR A 1 694 ? -7.936 26.995 1.454 1.00 87.81 694 TYR A O 1
ATOM 5381 N N . ALA A 1 695 ? -6.802 28.887 1.808 1.00 86.81 695 ALA A N 1
ATOM 5382 C CA . ALA A 1 695 ? -7.602 29.671 0.865 1.00 86.81 695 ALA A CA 1
ATOM 5383 C C . ALA A 1 695 ? -7.429 29.213 -0.598 1.00 86.81 695 ALA A C 1
ATOM 5385 O O . ALA A 1 695 ? -8.303 29.448 -1.432 1.00 86.81 695 ALA A O 1
ATOM 5386 N N . SER A 1 696 ? -6.315 28.564 -0.942 1.00 83.06 696 SER A N 1
ATOM 5387 C CA . SER A 1 696 ? -6.083 28.003 -2.279 1.00 83.06 696 SER A CA 1
ATOM 5388 C C . SER A 1 696 ? -6.761 26.644 -2.449 1.00 83.06 696 SER A C 1
ATOM 5390 O O . SER A 1 696 ? -7.457 26.458 -3.444 1.00 83.06 696 SER A O 1
ATOM 5392 N N . ALA A 1 697 ? -6.665 25.757 -1.455 1.00 88.50 697 ALA A N 1
ATOM 5393 C CA . ALA A 1 697 ? -7.418 24.506 -1.377 1.00 88.50 697 ALA A CA 1
ATOM 5394 C C . ALA A 1 697 ? -8.926 24.722 -1.571 1.00 88.50 697 ALA A C 1
ATOM 5396 O O . ALA A 1 697 ? -9.525 24.092 -2.442 1.00 88.50 697 ALA A O 1
ATOM 5397 N N . LEU A 1 698 ? -9.519 25.672 -0.836 1.00 88.06 698 LEU A N 1
ATOM 5398 C CA . LEU A 1 698 ? -10.940 26.005 -0.972 1.00 88.06 698 LEU A CA 1
ATOM 5399 C C . LEU A 1 698 ? -11.314 26.483 -2.384 1.00 88.06 698 LEU A C 1
ATOM 5401 O O . LEU A 1 698 ? -12.350 26.073 -2.895 1.00 88.06 698 LEU A O 1
ATOM 5405 N N . ARG A 1 699 ? -10.474 27.293 -3.044 1.00 88.62 699 ARG A N 1
ATOM 5406 C CA . ARG A 1 699 ? -10.726 27.753 -4.426 1.00 88.62 699 ARG A CA 1
ATOM 5407 C C . ARG A 1 699 ? -10.662 26.615 -5.443 1.00 88.62 699 ARG A C 1
ATOM 5409 O O . ARG A 1 699 ? -11.536 26.529 -6.299 1.00 88.62 699 ARG A O 1
ATOM 5416 N N . TYR A 1 700 ? -9.673 25.724 -5.335 1.00 88.31 700 TYR A N 1
ATOM 5417 C CA . TYR A 1 700 ? -9.609 24.533 -6.189 1.00 88.31 700 TYR A CA 1
ATOM 5418 C C . TYR A 1 700 ? -10.815 23.612 -5.964 1.00 88.31 700 TYR A C 1
ATOM 5420 O O . TYR A 1 700 ? -11.376 23.096 -6.928 1.00 88.31 700 TYR A O 1
ATOM 5428 N N . PHE A 1 701 ? -11.237 23.425 -4.710 1.00 90.69 701 PHE A N 1
ATOM 5429 C CA . PHE A 1 701 ? -12.390 22.585 -4.385 1.00 90.69 701 PHE A CA 1
ATOM 5430 C C . PHE A 1 701 ? -13.712 23.196 -4.865 1.00 90.69 701 PHE A C 1
ATOM 5432 O O . PHE A 1 701 ? -14.536 22.475 -5.418 1.00 90.69 701 PHE A O 1
ATOM 5439 N N . GLN A 1 702 ? -13.882 24.517 -4.745 1.00 89.62 702 GLN A N 1
ATOM 5440 C CA . GLN A 1 702 ? -15.028 25.228 -5.313 1.00 89.62 702 GLN A CA 1
ATOM 5441 C C . GLN A 1 702 ? -15.095 25.064 -6.839 1.00 89.62 702 GLN A C 1
ATOM 5443 O O . GLN A 1 702 ? -16.149 24.686 -7.340 1.00 89.62 702 GLN A O 1
ATOM 5448 N N . SER A 1 703 ? -13.981 25.261 -7.560 1.00 88.31 703 SER A N 1
ATOM 5449 C CA . SER A 1 703 ? -13.928 25.034 -9.016 1.00 88.31 703 SER A CA 1
ATOM 5450 C C . SER A 1 703 ? -14.399 23.623 -9.368 1.00 88.31 703 SER A C 1
ATOM 5452 O O . SER A 1 703 ? -15.329 23.470 -10.144 1.00 88.31 703 SER A O 1
ATOM 5454 N N . ALA A 1 704 ? -13.858 22.594 -8.707 1.00 87.94 704 ALA A N 1
ATOM 5455 C CA . ALA A 1 704 ? -14.230 21.207 -8.983 1.00 87.94 704 ALA A CA 1
ATOM 5456 C C . ALA A 1 704 ? -15.708 20.878 -8.675 1.00 87.94 704 ALA A C 1
ATOM 5458 O O . ALA A 1 704 ? -16.274 19.965 -9.280 1.00 87.94 704 ALA A O 1
ATOM 5459 N N . ILE A 1 705 ? -16.345 21.606 -7.749 1.00 88.12 705 ILE A N 1
ATOM 5460 C CA . ILE A 1 705 ? -17.794 21.525 -7.505 1.00 88.12 705 ILE A CA 1
ATOM 5461 C C . ILE A 1 705 ? -18.567 22.190 -8.654 1.00 88.12 705 ILE A C 1
ATOM 5463 O O . ILE A 1 705 ? -19.559 21.630 -9.113 1.00 88.12 705 ILE A O 1
ATOM 5467 N N . GLU A 1 706 ? -18.126 23.351 -9.139 1.00 87.44 706 GLU A N 1
ATOM 5468 C CA . GLU A 1 706 ? -18.739 24.064 -10.271 1.00 87.44 706 GLU A CA 1
ATOM 5469 C C . GLU A 1 706 ? -18.590 23.277 -11.593 1.00 87.44 706 GLU A C 1
ATOM 5471 O O . GLU A 1 706 ? -19.554 23.154 -12.355 1.00 87.44 706 GLU A O 1
ATOM 5476 N N . ASP A 1 707 ? -17.439 22.636 -11.813 1.00 84.25 707 ASP A N 1
ATOM 5477 C CA . ASP A 1 707 ? -17.162 21.722 -12.930 1.00 84.25 707 ASP A CA 1
ATOM 5478 C C . ASP A 1 707 ? -18.081 20.479 -12.881 1.00 84.25 707 ASP A C 1
ATOM 5480 O O . ASP A 1 707 ? -18.719 20.115 -13.872 1.00 84.25 707 ASP A O 1
ATOM 5484 N N . TYR A 1 708 ? -18.242 19.861 -11.701 1.00 85.19 708 TYR A N 1
ATOM 5485 C CA . TYR A 1 708 ? -19.168 18.736 -11.500 1.00 85.19 708 TYR A CA 1
ATOM 5486 C C . TYR A 1 708 ? -20.640 19.132 -11.702 1.00 85.19 708 TYR A C 1
ATOM 5488 O O . TYR A 1 708 ? -21.377 18.434 -12.398 1.00 85.19 708 TYR A O 1
ATOM 5496 N N . LEU A 1 709 ? -21.076 20.263 -11.136 1.00 85.19 709 LEU A N 1
ATOM 5497 C CA . LEU A 1 709 ? -22.460 20.743 -11.242 1.00 85.19 709 LEU A CA 1
ATOM 5498 C C . LEU A 1 709 ? -22.834 21.216 -12.655 1.00 85.19 709 LEU A C 1
ATOM 5500 O O . LEU A 1 709 ? -24.013 21.192 -13.006 1.00 85.19 709 LEU A O 1
ATOM 5504 N N . SER A 1 710 ? -21.856 21.632 -13.464 1.00 82.31 710 SER A N 1
ATOM 5505 C CA . SER A 1 710 ? -22.055 21.965 -14.882 1.00 82.31 710 SER A CA 1
ATOM 5506 C C . SER A 1 710 ? -21.977 20.749 -15.818 1.00 82.31 710 SER A C 1
ATOM 5508 O O . SER A 1 710 ? -22.381 20.854 -16.976 1.00 82.31 710 SER A O 1
ATOM 5510 N N . GLY A 1 711 ? -21.524 19.590 -15.324 1.00 70.88 711 GLY A N 1
ATOM 5511 C CA . GLY A 1 711 ? -21.364 18.358 -16.105 1.00 70.88 711 GLY A CA 1
ATOM 5512 C C . GLY A 1 711 ? -20.090 18.308 -16.961 1.00 70.88 711 GLY A C 1
ATOM 5513 O O . GLY A 1 711 ? -19.979 17.451 -17.837 1.00 70.88 711 GLY A O 1
ATOM 5514 N N . CYS A 1 712 ? -19.134 19.208 -16.721 1.00 55.44 712 CYS A N 1
ATOM 5515 C CA . CYS A 1 712 ? -17.907 19.365 -17.500 1.00 55.44 712 CYS A CA 1
ATOM 5516 C C . CYS A 1 712 ? -16.727 18.652 -16.819 1.00 55.44 712 CYS A C 1
ATOM 5518 O O . CYS A 1 712 ? -16.139 19.197 -15.893 1.00 55.44 712 CYS A O 1
ATOM 5520 N N . GLU A 1 713 ? -16.380 17.439 -17.268 1.00 54.09 713 GLU A N 1
ATOM 5521 C CA . GLU A 1 713 ? -15.204 16.622 -16.857 1.00 54.09 713 GLU A CA 1
ATOM 5522 C C . GLU A 1 713 ? -15.029 16.305 -15.347 1.00 54.09 713 GLU A C 1
ATOM 5524 O O . GLU A 1 713 ? -14.210 15.457 -14.976 1.00 54.09 713 GLU A O 1
ATOM 5529 N N . GLY A 1 714 ? -15.820 16.907 -14.456 1.00 57.78 714 GLY A N 1
ATOM 5530 C CA . GLY A 1 714 ? -15.763 16.709 -13.012 1.00 57.78 714 GLY A CA 1
ATOM 5531 C C . GLY A 1 714 ? -16.185 15.302 -12.596 1.00 57.78 714 GLY A C 1
ATOM 5532 O O . GLY A 1 714 ? -17.367 15.025 -12.412 1.00 57.78 714 GLY A O 1
ATOM 5533 N N . SER A 1 715 ? -15.225 14.396 -12.395 1.00 73.75 715 SER A N 1
ATOM 5534 C CA . SER A 1 715 ? -15.527 13.077 -11.826 1.00 73.75 715 SER A CA 1
ATOM 5535 C C . SER A 1 715 ? -16.039 13.200 -10.389 1.00 73.75 715 SER A C 1
ATOM 5537 O O . SER A 1 715 ? -15.382 13.795 -9.529 1.00 73.75 715 SER A O 1
ATOM 5539 N N . LEU A 1 716 ? -17.169 12.541 -10.109 1.00 87.38 716 LEU A N 1
ATOM 5540 C CA . LEU A 1 716 ? -17.765 12.397 -8.775 1.00 87.38 716 LEU A CA 1
ATOM 5541 C C . LEU A 1 716 ? -16.740 11.928 -7.724 1.00 87.38 716 LEU A C 1
ATOM 5543 O O . LEU A 1 716 ? -16.796 12.356 -6.570 1.00 87.38 716 LEU A O 1
ATOM 5547 N N . LEU A 1 717 ? -15.765 11.102 -8.125 1.00 87.94 717 LEU A N 1
ATOM 5548 C CA . LEU A 1 717 ? -14.669 10.646 -7.266 1.00 87.94 717 LEU A CA 1
ATOM 5549 C C . LEU A 1 717 ? -13.818 11.812 -6.734 1.00 87.94 717 LEU A C 1
ATOM 5551 O O . LEU A 1 717 ? -13.468 11.813 -5.556 1.00 87.94 717 LEU A O 1
ATOM 5555 N N . TRP A 1 718 ? -13.505 12.814 -7.565 1.00 89.06 718 TRP A N 1
ATOM 5556 C CA . TRP A 1 718 ? -12.664 13.950 -7.169 1.00 89.06 718 TRP A CA 1
ATOM 5557 C C . TRP A 1 718 ? -13.363 14.860 -6.164 1.00 89.06 718 TRP A C 1
ATOM 5559 O O . TRP A 1 718 ? -12.743 15.266 -5.184 1.00 89.06 718 TRP A O 1
ATOM 5569 N N . VAL A 1 719 ? -14.654 15.139 -6.367 1.00 90.31 719 VAL A N 1
ATOM 5570 C CA . VAL A 1 719 ? -15.435 15.972 -5.439 1.00 90.31 719 VAL A CA 1
ATOM 5571 C C . VAL A 1 719 ? -15.697 15.224 -4.128 1.00 90.31 719 VAL A C 1
ATOM 5573 O O . VAL A 1 719 ? -15.561 15.807 -3.053 1.00 90.31 719 VAL A O 1
ATOM 5576 N N . THR A 1 720 ? -15.971 13.914 -4.196 1.00 91.81 720 THR A N 1
ATOM 5577 C CA . THR A 1 720 ? -16.125 13.060 -3.005 1.00 91.81 720 THR A CA 1
ATOM 5578 C C . THR A 1 720 ? -14.841 13.032 -2.176 1.00 91.81 720 THR A C 1
ATOM 5580 O O . THR A 1 720 ? -14.864 13.377 -0.997 1.00 91.81 720 THR A O 1
ATOM 5583 N N . LEU A 1 721 ? -13.701 12.684 -2.786 1.00 92.50 721 LEU A N 1
ATOM 5584 C CA . LEU A 1 721 ? -12.409 12.679 -2.095 1.00 92.50 721 LEU A CA 1
ATOM 5585 C C . LEU A 1 721 ? -12.027 14.077 -1.600 1.00 92.50 721 LEU A C 1
ATOM 5587 O O . LEU A 1 721 ? -11.512 14.201 -0.493 1.00 92.50 721 LEU A O 1
ATOM 5591 N N . GLY A 1 722 ? -12.328 15.131 -2.363 1.00 92.94 722 GLY A N 1
ATOM 5592 C CA . GLY A 1 722 ? -12.083 16.508 -1.947 1.00 92.94 722 GLY A CA 1
ATOM 5593 C C . GLY A 1 722 ? -12.815 16.878 -0.656 1.00 92.94 722 GLY A C 1
ATOM 5594 O O . GLY A 1 722 ? -12.194 17.409 0.265 1.00 92.94 722 GLY A O 1
ATOM 5595 N N . ALA A 1 723 ? -14.094 16.506 -0.533 1.00 92.62 723 ALA A N 1
ATOM 5596 C CA . ALA A 1 723 ? -14.869 16.718 0.688 1.00 92.62 723 ALA A CA 1
ATOM 5597 C C . ALA A 1 723 ? -14.267 15.974 1.896 1.00 92.62 723 ALA A C 1
ATOM 5599 O O . ALA A 1 723 ? -14.157 16.546 2.982 1.00 92.62 723 ALA A O 1
ATOM 5600 N N . LEU A 1 724 ? -13.827 14.724 1.713 1.00 93.69 724 LEU A N 1
ATOM 5601 C CA . LEU A 1 724 ? -13.236 13.919 2.791 1.00 93.69 724 LEU A CA 1
ATOM 5602 C C . LEU A 1 724 ? -11.834 14.415 3.202 1.00 93.69 724 LEU A C 1
ATOM 5604 O O . LEU A 1 724 ? -11.526 14.474 4.393 1.00 93.69 724 LEU A O 1
ATOM 5608 N N . ILE A 1 725 ? -11.005 14.859 2.250 1.00 94.94 725 ILE A N 1
ATOM 5609 C CA . ILE A 1 725 ? -9.691 15.469 2.530 1.00 94.94 725 ILE A CA 1
ATOM 5610 C C . ILE A 1 725 ? -9.863 16.807 3.273 1.00 94.94 725 ILE A C 1
ATOM 5612 O O . ILE A 1 725 ? -9.091 17.095 4.195 1.00 94.94 725 ILE A O 1
ATOM 5616 N N . MET A 1 726 ? -10.897 17.593 2.944 1.00 93.00 726 MET A N 1
ATOM 5617 C CA . MET A 1 726 ? -11.274 18.792 3.704 1.00 93.00 726 MET A CA 1
ATOM 5618 C C . MET A 1 726 ? -11.754 18.450 5.123 1.00 93.00 726 MET A C 1
ATOM 5620 O O . MET A 1 726 ? -11.298 19.090 6.068 1.00 93.00 726 MET A O 1
ATOM 5624 N N . CYS A 1 727 ? -12.563 17.395 5.311 1.00 91.69 727 CYS A N 1
ATOM 5625 C CA . CYS A 1 727 ? -12.935 16.924 6.654 1.00 91.69 727 CYS A CA 1
ATOM 5626 C C . CYS A 1 727 ? -11.694 16.644 7.518 1.00 91.69 727 CYS A C 1
ATOM 5628 O O . CYS A 1 727 ? -11.599 17.137 8.642 1.00 91.69 727 CYS A O 1
ATOM 5630 N N . PHE A 1 728 ? -10.710 15.906 6.984 1.00 89.44 728 PHE A N 1
ATOM 5631 C CA . PHE A 1 728 ? -9.473 15.643 7.725 1.00 89.44 728 PHE A CA 1
ATOM 5632 C C . PHE A 1 728 ? -8.639 16.911 7.953 1.00 89.44 728 PHE A C 1
ATOM 5634 O O . PHE A 1 728 ? -7.958 17.026 8.968 1.00 89.44 728 PHE A O 1
ATOM 5641 N N . THR A 1 729 ? -8.672 17.874 7.028 1.00 92.56 729 THR A N 1
ATOM 5642 C CA . THR A 1 729 ? -7.932 19.138 7.181 1.00 92.56 729 THR A CA 1
ATOM 5643 C C . THR A 1 729 ? -8.404 19.892 8.425 1.00 92.56 729 THR A C 1
ATOM 5645 O O . THR A 1 729 ? -7.563 20.333 9.210 1.00 92.56 729 THR A O 1
ATOM 5648 N N . GLU A 1 730 ? -9.712 19.911 8.695 1.00 92.38 730 GLU A N 1
ATOM 5649 C CA . GLU A 1 730 ? -10.262 20.516 9.914 1.00 92.38 730 GLU A CA 1
ATOM 5650 C C . GLU A 1 730 ? -10.007 19.668 11.178 1.00 92.38 730 GLU A C 1
ATOM 5652 O O . GLU A 1 730 ? -9.697 20.228 12.233 1.00 92.38 730 GLU A O 1
ATOM 5657 N N . THR A 1 731 ? -10.006 18.330 11.082 1.00 90.62 731 THR A N 1
ATOM 5658 C CA . THR A 1 731 ? -9.524 17.436 12.162 1.00 90.62 731 THR A CA 1
ATOM 5659 C C . THR A 1 731 ? -8.065 17.731 12.539 1.00 90.62 731 THR A C 1
ATOM 5661 O O . THR A 1 731 ? -7.740 17.908 13.717 1.00 90.62 731 THR A O 1
ATOM 5664 N N . ALA A 1 732 ? -7.174 17.826 11.546 1.00 89.94 732 ALA A N 1
ATOM 5665 C CA . ALA A 1 732 ? -5.749 18.085 11.737 1.00 89.94 732 ALA A CA 1
ATOM 5666 C C . ALA A 1 732 ? -5.493 19.485 12.306 1.00 89.94 732 ALA A C 1
ATOM 5668 O O . ALA A 1 732 ? -4.668 19.641 13.207 1.00 89.94 732 ALA A O 1
ATOM 5669 N N . ARG A 1 733 ? -6.250 20.481 11.831 1.00 90.88 733 ARG A N 1
ATOM 5670 C CA . ARG A 1 733 ? -6.295 21.849 12.365 1.00 90.88 733 ARG A CA 1
ATOM 5671 C C . ARG A 1 733 ? -6.755 21.896 13.825 1.00 90.88 733 ARG A C 1
ATOM 5673 O O . ARG A 1 733 ? -6.312 22.765 14.573 1.00 90.88 733 ARG A O 1
ATOM 5680 N N . GLY A 1 734 ? -7.627 20.968 14.220 1.00 88.00 734 GLY A N 1
ATOM 5681 C CA . GLY A 1 734 ? -8.348 21.010 15.489 1.00 88.00 734 GLY A CA 1
ATOM 5682 C C . GLY A 1 734 ? -9.416 22.096 15.485 1.00 88.00 734 GLY A C 1
ATOM 5683 O O . GLY A 1 734 ? -9.437 22.921 16.399 1.00 88.00 734 GLY A O 1
ATOM 5684 N N . ASP A 1 735 ? -10.243 22.131 14.435 1.00 88.06 735 ASP A N 1
ATOM 5685 C CA . ASP A 1 735 ? -11.353 23.078 14.344 1.00 88.06 735 ASP A CA 1
ATOM 5686 C C . ASP A 1 735 ? -12.294 22.982 15.560 1.00 88.06 735 ASP A C 1
ATOM 5688 O O . ASP A 1 735 ? -12.500 21.922 16.155 1.00 88.06 735 ASP A O 1
ATOM 5692 N N . VAL A 1 736 ? -12.833 24.144 15.924 1.00 87.69 736 VAL A N 1
ATOM 5693 C CA . VAL A 1 736 ? -13.778 24.367 17.024 1.00 87.69 736 VAL A CA 1
ATOM 5694 C C . VAL A 1 736 ? -15.055 25.072 16.555 1.00 87.69 736 VAL A C 1
ATOM 5696 O O . VAL A 1 736 ? -15.938 25.336 17.370 1.00 87.69 736 VAL A O 1
ATOM 5699 N N . HIS A 1 737 ? -15.160 25.417 15.269 1.00 87.81 737 HIS A N 1
ATOM 5700 C CA . HIS A 1 737 ? -16.288 26.151 14.698 1.00 87.81 737 HIS A CA 1
ATOM 5701 C C . HIS A 1 737 ? -17.301 25.244 13.986 1.00 87.81 737 HIS A C 1
ATOM 5703 O O . HIS A 1 737 ? -18.413 25.684 13.710 1.00 87.81 737 HIS A O 1
ATOM 5709 N N . GLY A 1 738 ? -16.945 23.981 13.739 1.00 84.81 738 GLY A N 1
ATOM 5710 C CA . GLY A 1 738 ? -17.824 22.958 13.183 1.00 84.81 738 GLY A CA 1
ATOM 5711 C C . GLY A 1 738 ? -17.754 22.807 11.661 1.00 84.81 738 GLY A C 1
ATOM 5712 O O . GLY A 1 738 ? -18.587 22.101 11.098 1.00 84.81 738 GLY A O 1
ATOM 5713 N N . ALA A 1 739 ? -16.757 23.394 10.992 1.00 87.00 739 ALA A N 1
ATOM 5714 C CA . ALA A 1 739 ? -16.615 23.345 9.532 1.00 87.00 739 ALA A CA 1
ATOM 5715 C C . ALA A 1 739 ? -16.460 21.907 8.994 1.00 87.00 739 ALA A C 1
ATOM 5717 O O . ALA A 1 739 ? -16.876 21.600 7.875 1.00 87.00 739 ALA A O 1
ATOM 5718 N N . ILE A 1 740 ? -15.936 20.989 9.815 1.00 89.12 740 ILE A N 1
ATOM 5719 C CA . ILE A 1 740 ? -15.927 19.555 9.499 1.00 89.12 740 ILE A CA 1
ATOM 5720 C C . ILE A 1 740 ? -17.340 18.987 9.288 1.00 89.12 740 ILE A C 1
ATOM 5722 O O . ILE A 1 740 ? -17.527 18.163 8.397 1.00 89.12 740 ILE A O 1
ATOM 5726 N N . PHE A 1 741 ? -18.344 19.428 10.053 1.00 88.44 741 PHE A N 1
ATOM 5727 C CA . PHE A 1 741 ? -19.711 18.911 9.947 1.00 88.44 741 PHE A CA 1
ATOM 5728 C C . PHE A 1 741 ? -20.405 19.396 8.671 1.00 88.44 741 PHE A C 1
ATOM 5730 O O . PHE A 1 741 ? -21.179 18.638 8.087 1.00 88.44 741 PHE A O 1
ATOM 5737 N N . ASP A 1 742 ? -20.078 20.601 8.190 1.00 87.56 742 ASP A N 1
ATOM 5738 C CA . ASP A 1 742 ? -20.516 21.089 6.878 1.00 87.56 742 ASP A CA 1
ATOM 5739 C C . ASP A 1 742 ? -19.930 20.220 5.751 1.00 87.56 742 ASP A C 1
ATOM 5741 O O . ASP A 1 742 ? -20.671 19.717 4.903 1.00 87.56 742 ASP A O 1
ATOM 5745 N N . HIS A 1 743 ? -18.613 19.967 5.769 1.00 88.69 743 HIS A N 1
ATOM 5746 C CA . HIS A 1 743 ? -17.950 19.100 4.785 1.00 88.69 743 HIS A CA 1
ATOM 5747 C C . HIS A 1 743 ? -18.461 17.649 4.832 1.00 88.69 743 HIS A C 1
ATOM 5749 O O . HIS A 1 743 ? -18.715 17.051 3.784 1.00 88.69 743 HIS A O 1
ATOM 5755 N N . LEU A 1 744 ? -18.671 17.096 6.029 1.00 89.38 744 LEU A N 1
ATOM 5756 C CA . LEU A 1 744 ? -19.199 15.748 6.240 1.00 89.38 744 LEU A CA 1
ATOM 5757 C C . LEU A 1 744 ? -20.632 15.623 5.705 1.00 89.38 744 LEU A C 1
ATOM 5759 O O . LEU A 1 744 ? -20.925 14.699 4.944 1.00 89.38 744 LEU A O 1
ATOM 5763 N N . SER A 1 745 ? -21.499 16.587 6.027 1.00 86.69 745 SER A N 1
ATOM 5764 C CA . SER A 1 745 ? -22.886 16.632 5.544 1.00 86.69 745 SER A CA 1
ATOM 5765 C C . SER A 1 745 ? -22.955 16.774 4.022 1.00 86.69 745 SER A C 1
ATOM 5767 O O . SER A 1 745 ? -23.754 16.098 3.377 1.00 86.69 745 SER A O 1
ATOM 5769 N N . ALA A 1 746 ? -22.084 17.601 3.432 1.00 85.12 746 ALA A N 1
ATOM 5770 C CA . ALA A 1 746 ? -21.971 17.750 1.982 1.00 85.12 746 ALA A CA 1
ATOM 5771 C C . ALA A 1 746 ? -21.423 16.487 1.290 1.00 85.12 746 ALA A C 1
ATOM 5773 O O . ALA A 1 746 ? -21.813 16.187 0.163 1.00 85.12 746 ALA A O 1
ATOM 5774 N N . SER A 1 747 ? -20.547 15.724 1.957 1.00 89.75 747 SER A N 1
ATOM 5775 C CA . SER A 1 747 ? -19.981 14.490 1.398 1.00 89.75 747 SER A CA 1
ATOM 5776 C C . SER A 1 747 ? -20.999 13.350 1.279 1.00 89.75 747 SER A C 1
ATOM 5778 O O . SER A 1 747 ? -20.902 12.562 0.343 1.00 89.75 747 SER A O 1
ATOM 5780 N N . GLY A 1 748 ? -21.999 13.277 2.165 1.00 89.56 748 GLY A N 1
ATOM 5781 C CA . GLY A 1 748 ? -22.922 12.136 2.259 1.00 89.56 748 GLY A CA 1
ATOM 5782 C C . GLY A 1 748 ? -23.629 11.755 0.951 1.00 89.56 748 GLY A C 1
ATOM 5783 O O . GLY A 1 748 ? -23.497 10.609 0.519 1.00 89.56 748 GLY A O 1
ATOM 5784 N N . PRO A 1 749 ? -24.320 12.688 0.264 1.00 89.31 749 PRO A N 1
ATOM 5785 C CA . PRO A 1 749 ? -24.958 12.404 -1.023 1.00 89.31 749 PRO A CA 1
ATOM 5786 C C . PRO A 1 749 ? -23.967 11.969 -2.112 1.00 89.31 749 PRO A C 1
ATOM 5788 O O . PRO A 1 749 ? -24.281 11.084 -2.905 1.00 89.31 749 PRO A O 1
ATOM 5791 N N . LEU A 1 750 ? -22.759 12.547 -2.126 1.00 90.81 750 LEU A N 1
ATOM 5792 C CA . LEU A 1 750 ? -21.707 12.199 -3.086 1.00 90.81 750 LEU A CA 1
ATOM 5793 C C . LEU A 1 750 ? -21.188 10.776 -2.835 1.00 90.81 750 LEU A C 1
ATOM 5795 O O . LEU A 1 750 ? -21.106 9.975 -3.762 1.00 90.81 750 LEU A O 1
ATOM 5799 N N . VAL A 1 751 ? -20.920 10.438 -1.569 1.00 92.00 751 VAL A N 1
ATOM 5800 C CA . VAL A 1 751 ? -20.508 9.099 -1.126 1.00 92.00 751 VAL A CA 1
ATOM 5801 C C . VAL A 1 751 ? -21.585 8.061 -1.459 1.00 92.00 751 VAL A C 1
ATOM 5803 O O . VAL A 1 751 ? -21.258 7.019 -2.022 1.00 92.00 751 VAL A O 1
ATOM 5806 N N . ALA A 1 752 ? -22.865 8.344 -1.199 1.00 90.88 752 ALA A N 1
ATOM 5807 C CA . ALA A 1 752 ? -23.975 7.449 -1.540 1.00 90.88 752 ALA A CA 1
ATOM 5808 C C . ALA A 1 752 ? -24.120 7.240 -3.062 1.00 90.88 752 ALA A C 1
ATOM 5810 O O . ALA A 1 752 ? -24.280 6.110 -3.531 1.00 90.88 752 ALA A O 1
ATOM 5811 N N . GLN A 1 753 ? -23.994 8.299 -3.866 1.00 89.06 753 GLN A N 1
ATOM 5812 C CA . GLN A 1 753 ? -24.000 8.201 -5.329 1.00 89.06 753 GLN A CA 1
ATOM 5813 C C . GLN A 1 753 ? -22.799 7.382 -5.852 1.00 89.06 753 GLN A C 1
ATOM 5815 O O . GLN A 1 753 ? -22.961 6.519 -6.719 1.00 89.06 753 GLN A O 1
ATOM 5820 N N . LEU A 1 754 ? -21.610 7.580 -5.275 1.00 88.62 754 LEU A N 1
ATOM 5821 C CA . LEU A 1 754 ? -20.372 6.891 -5.650 1.00 88.62 754 LEU A CA 1
ATOM 5822 C C . LEU A 1 754 ? -20.369 5.402 -5.241 1.00 88.62 754 LEU A C 1
ATOM 5824 O O . LEU A 1 754 ? -19.877 4.557 -5.984 1.00 88.62 754 LEU A O 1
ATOM 5828 N N . ILE A 1 755 ? -20.921 5.067 -4.069 1.00 87.38 755 ILE A N 1
ATOM 5829 C CA . ILE A 1 755 ? -20.933 3.703 -3.509 1.00 87.38 755 ILE A CA 1
ATOM 5830 C C . ILE A 1 755 ? -22.061 2.838 -4.083 1.00 87.38 755 ILE A C 1
ATOM 5832 O O . ILE A 1 755 ? -21.858 1.635 -4.270 1.00 87.38 755 ILE A O 1
ATOM 5836 N N . ILE A 1 756 ? -23.239 3.419 -4.323 1.00 82.94 756 ILE A N 1
ATOM 5837 C CA . ILE A 1 756 ? -24.469 2.669 -4.630 1.00 82.94 756 ILE A CA 1
ATOM 5838 C C . ILE A 1 756 ? -24.807 2.720 -6.127 1.00 82.94 756 ILE A C 1
ATOM 5840 O O . ILE A 1 756 ? -25.272 1.726 -6.676 1.00 82.94 756 ILE A O 1
ATOM 5844 N N . HIS A 1 757 ? -24.564 3.854 -6.795 1.00 71.81 757 HIS A N 1
ATOM 5845 C CA . HIS A 1 757 ? -25.112 4.146 -8.129 1.00 71.81 757 HIS A CA 1
ATOM 5846 C C . HIS A 1 757 ? -24.065 4.173 -9.259 1.00 71.81 757 HIS A C 1
ATOM 5848 O O . HIS A 1 757 ? -24.405 4.508 -10.392 1.00 71.81 757 HIS A O 1
ATOM 5854 N N . THR A 1 758 ? -22.799 3.846 -8.974 1.00 67.38 758 THR A N 1
ATOM 5855 C CA . THR A 1 758 ? -21.700 3.890 -9.956 1.00 67.38 758 THR A CA 1
ATOM 5856 C C . THR A 1 758 ? -21.198 2.482 -10.284 1.00 67.38 758 THR A C 1
ATOM 5858 O O . THR A 1 758 ? -20.642 1.800 -9.423 1.00 67.38 758 THR A O 1
ATOM 5861 N N . ASP A 1 759 ? -21.347 2.050 -11.539 1.00 53.00 759 ASP A N 1
ATOM 5862 C CA . ASP A 1 759 ? -20.853 0.752 -12.014 1.00 53.00 759 ASP A CA 1
ATOM 5863 C C . ASP A 1 759 ? -19.319 0.665 -11.972 1.00 53.00 759 ASP A C 1
ATOM 5865 O O . ASP A 1 759 ? -18.652 1.422 -12.670 1.00 53.00 759 ASP A O 1
ATOM 5869 N N . ASN A 1 760 ? -18.786 -0.299 -11.208 1.00 54.00 760 ASN A N 1
ATOM 5870 C CA . ASN A 1 760 ? -17.513 -1.051 -11.336 1.00 54.00 760 ASN A CA 1
ATOM 5871 C C . ASN A 1 760 ? -16.166 -0.376 -11.717 1.00 54.00 760 ASN A C 1
ATOM 5873 O O . ASN A 1 760 ? -15.144 -1.058 -11.676 1.00 54.00 760 ASN A O 1
ATOM 5877 N N . HIS A 1 761 ? -16.092 0.915 -12.040 1.00 66.25 761 HIS A N 1
ATOM 5878 C CA . HIS A 1 761 ? -14.860 1.587 -12.489 1.00 66.25 761 HIS A CA 1
ATOM 5879 C C . HIS A 1 761 ? -13.933 2.015 -11.334 1.00 66.25 761 HIS A C 1
ATOM 5881 O O . HIS A 1 761 ? -12.804 2.440 -11.564 1.00 66.25 761 HIS A O 1
ATOM 5887 N N . ILE A 1 762 ? -14.391 1.902 -10.084 1.00 77.62 762 ILE A N 1
ATOM 5888 C CA . ILE A 1 762 ? -13.637 2.286 -8.885 1.00 77.62 762 ILE A CA 1
ATOM 5889 C C . ILE A 1 762 ? -13.010 1.028 -8.264 1.00 77.62 762 ILE A C 1
ATOM 5891 O O . ILE A 1 762 ? -13.746 0.091 -7.939 1.00 77.62 762 ILE A O 1
ATOM 5895 N N . PRO A 1 763 ? -11.681 0.981 -8.037 1.00 85.06 763 PRO A N 1
ATOM 5896 C CA . PRO A 1 763 ? -11.036 -0.151 -7.378 1.00 85.06 763 PRO A CA 1
ATOM 5897 C C . PRO A 1 763 ? -11.661 -0.459 -6.012 1.00 85.06 763 PRO A C 1
ATOM 5899 O O . PRO A 1 763 ? -11.895 0.444 -5.208 1.00 85.06 763 PRO A O 1
ATOM 5902 N N . ARG A 1 764 ? -11.877 -1.744 -5.702 1.00 87.88 764 ARG A N 1
ATOM 5903 C CA . ARG A 1 764 ? -12.534 -2.159 -4.447 1.00 87.88 764 ARG A CA 1
ATOM 5904 C C . ARG A 1 764 ? -11.825 -1.625 -3.194 1.00 87.88 764 ARG A C 1
ATOM 5906 O O . ARG A 1 764 ? -12.503 -1.247 -2.250 1.00 87.88 764 ARG A O 1
ATOM 5913 N N . ALA A 1 765 ? -10.494 -1.513 -3.205 1.00 89.19 765 ALA A N 1
ATOM 5914 C CA . ALA A 1 765 ? -9.729 -0.899 -2.113 1.00 89.19 765 ALA A CA 1
ATOM 5915 C C . ALA A 1 765 ? -10.116 0.576 -1.874 1.00 89.19 765 ALA A C 1
ATOM 5917 O O . ALA A 1 765 ? -10.362 0.966 -0.735 1.00 89.19 765 ALA A O 1
ATOM 5918 N N . MET A 1 766 ? -10.264 1.367 -2.944 1.00 90.94 766 MET A N 1
ATOM 5919 C CA . MET A 1 766 ? -10.749 2.750 -2.879 1.00 90.94 766 MET A CA 1
ATOM 5920 C C . MET A 1 766 ? -12.190 2.814 -2.360 1.00 90.94 766 MET A C 1
ATOM 5922 O O . MET A 1 766 ? -12.492 3.629 -1.493 1.00 90.94 766 MET A O 1
ATOM 5926 N N . LYS A 1 767 ? -13.077 1.929 -2.844 1.00 90.88 767 LYS A N 1
ATOM 5927 C CA . LYS A 1 767 ? -14.467 1.867 -2.367 1.00 90.88 767 LYS A CA 1
ATOM 5928 C C . LYS A 1 767 ? -14.529 1.557 -0.868 1.00 90.88 767 LYS A C 1
ATOM 5930 O O . LYS A 1 767 ? -15.214 2.265 -0.132 1.00 90.88 767 LYS A O 1
ATOM 5935 N N . ASN A 1 768 ? -13.780 0.550 -0.412 1.00 93.31 768 ASN A N 1
ATOM 5936 C CA . ASN A 1 768 ? -13.672 0.190 1.001 1.00 93.31 768 ASN A CA 1
ATOM 5937 C C . ASN A 1 768 ? -13.165 1.377 1.837 1.00 93.31 768 ASN A C 1
ATOM 5939 O O . ASN A 1 768 ? -13.793 1.713 2.833 1.00 93.31 768 ASN A O 1
ATOM 5943 N N . PHE A 1 769 ? -12.090 2.047 1.404 1.00 94.25 769 PHE A N 1
ATOM 5944 C CA . PHE A 1 769 ? -11.514 3.202 2.100 1.00 94.25 769 PHE A CA 1
ATOM 5945 C C . PHE A 1 769 ? -12.486 4.389 2.207 1.00 94.25 769 PHE A C 1
ATOM 5947 O O . PHE A 1 769 ? -12.641 4.951 3.286 1.00 94.25 769 PHE A O 1
ATOM 5954 N N . ILE A 1 770 ? -13.187 4.749 1.124 1.00 94.50 770 ILE A N 1
ATOM 5955 C CA . ILE A 1 770 ? -14.194 5.826 1.144 1.00 94.50 770 ILE A CA 1
ATOM 5956 C C . ILE A 1 770 ? -15.365 5.460 2.070 1.00 94.50 770 ILE A C 1
ATOM 5958 O O . ILE A 1 770 ? -15.840 6.311 2.823 1.00 94.50 770 ILE A O 1
ATOM 5962 N N . THR A 1 771 ? -15.794 4.191 2.052 1.00 95.06 771 THR A N 1
ATOM 5963 C CA . THR A 1 771 ? -16.845 3.673 2.945 1.00 95.06 771 THR A CA 1
ATOM 5964 C C . THR A 1 771 ? -16.406 3.757 4.406 1.00 95.06 771 THR A C 1
ATOM 5966 O O . THR A 1 771 ? -17.129 4.330 5.217 1.00 95.06 771 THR A O 1
ATOM 5969 N N . GLU A 1 772 ? -15.211 3.247 4.737 1.00 95.56 772 GLU A N 1
ATOM 5970 C CA . GLU A 1 772 ? -14.636 3.318 6.084 1.00 95.56 772 GLU A CA 1
ATOM 5971 C C . GLU A 1 772 ? -14.548 4.771 6.557 1.00 95.56 772 GLU A C 1
ATOM 5973 O O . GLU A 1 772 ? -15.084 5.099 7.610 1.00 95.56 772 GLU A O 1
ATOM 5978 N N . TYR A 1 773 ? -13.923 5.649 5.767 1.00 95.19 773 TYR A N 1
ATOM 5979 C CA . TYR A 1 773 ? -13.670 7.038 6.141 1.00 95.19 773 TYR A CA 1
ATOM 5980 C C . TYR A 1 773 ? -14.960 7.799 6.472 1.00 95.19 773 TYR A C 1
ATOM 5982 O O . TYR A 1 773 ? -15.059 8.441 7.522 1.00 95.19 773 TYR A O 1
ATOM 5990 N N . TYR A 1 774 ? -15.952 7.750 5.578 1.00 95.50 774 TYR A N 1
ATOM 5991 C CA . TYR A 1 774 ? -17.207 8.475 5.765 1.00 95.50 774 TYR A CA 1
ATOM 5992 C C . TYR A 1 774 ? -18.018 7.908 6.939 1.00 95.50 774 TYR A C 1
ATOM 5994 O O . TYR A 1 774 ? -18.491 8.671 7.783 1.00 95.50 774 TYR A O 1
ATOM 6002 N N . VAL A 1 775 ? -18.127 6.578 7.038 1.00 95.56 775 VAL A N 1
ATOM 6003 C CA . VAL A 1 775 ? -18.913 5.923 8.094 1.00 95.56 775 VAL A CA 1
ATOM 6004 C C . VAL A 1 775 ? -18.252 6.083 9.464 1.00 95.56 775 VAL A C 1
ATOM 6006 O O . VAL A 1 775 ? -18.943 6.457 10.406 1.00 95.56 775 VAL A O 1
ATOM 6009 N N . TYR A 1 776 ? -16.928 5.924 9.573 1.00 95.50 776 TYR A N 1
ATOM 6010 C CA . TYR A 1 776 ? -16.158 6.235 10.787 1.00 95.50 776 TYR A CA 1
ATOM 6011 C C . TYR A 1 776 ? -16.460 7.655 11.270 1.00 95.50 776 TYR A C 1
ATOM 6013 O O . TYR A 1 776 ? -16.985 7.838 12.368 1.00 95.50 776 TYR A O 1
ATOM 6021 N N . THR A 1 777 ? -16.205 8.646 10.405 1.00 93.38 777 THR A N 1
ATOM 6022 C CA . THR A 1 777 ? -16.342 10.073 10.729 1.00 93.38 777 THR A CA 1
ATOM 6023 C C . THR A 1 777 ? -17.780 10.423 11.124 1.00 93.38 777 THR A C 1
ATOM 6025 O O . THR A 1 777 ? -17.986 11.184 12.068 1.00 93.38 777 THR A O 1
ATOM 6028 N N . GLY A 1 778 ? -18.786 9.851 10.452 1.00 93.19 778 GLY A N 1
ATOM 6029 C CA . GLY A 1 778 ? -20.200 10.058 10.770 1.00 93.19 778 GLY A CA 1
ATOM 6030 C C . GLY A 1 778 ? -20.641 9.440 12.094 1.00 93.19 778 GLY A C 1
ATOM 6031 O O . GLY A 1 778 ? -21.249 10.135 12.906 1.00 93.19 778 GLY A O 1
ATOM 6032 N N . LEU A 1 779 ? -20.311 8.169 12.348 1.00 94.06 779 LEU A N 1
ATOM 6033 C CA . LEU A 1 779 ? -20.741 7.457 13.559 1.00 94.06 779 LEU A CA 1
ATOM 6034 C C . LEU A 1 779 ? -20.215 8.140 14.828 1.00 94.06 779 LEU A C 1
ATOM 6036 O O . LEU A 1 779 ? -20.988 8.470 15.725 1.00 94.06 779 LEU A O 1
ATOM 6040 N N . ILE A 1 780 ? -18.916 8.440 14.878 1.00 92.75 780 ILE A N 1
ATOM 6041 C CA . ILE A 1 780 ? -18.305 9.102 16.043 1.00 92.75 780 ILE A CA 1
ATOM 6042 C C . ILE A 1 780 ? -18.707 10.578 16.178 1.00 92.75 780 ILE A C 1
ATOM 6044 O O . ILE A 1 780 ? -18.657 11.117 17.281 1.00 92.75 780 ILE A O 1
ATOM 6048 N N . SER A 1 781 ? -19.175 11.223 15.101 1.00 90.94 781 SER A N 1
ATOM 6049 C CA . SER A 1 781 ? -19.748 12.578 15.151 1.00 90.94 781 SER A CA 1
ATOM 6050 C C . SER A 1 781 ? -21.114 12.640 15.844 1.00 90.94 781 SER A C 1
ATOM 6052 O O . SER A 1 781 ? -21.516 13.719 16.281 1.00 90.94 781 SER A O 1
ATOM 6054 N N . MET A 1 782 ? -21.828 11.516 15.994 1.00 89.56 782 MET A N 1
ATOM 6055 C CA . MET A 1 782 ? -23.159 11.500 16.623 1.00 89.56 782 MET A CA 1
ATOM 6056 C C . MET A 1 782 ? -23.143 11.950 18.094 1.00 89.56 782 MET A C 1
ATOM 6058 O O . MET A 1 782 ? -24.139 12.484 18.569 1.00 89.56 782 MET A O 1
ATOM 6062 N N . ILE A 1 783 ? -22.010 11.815 18.795 1.00 90.75 783 ILE A N 1
ATOM 6063 C CA . ILE A 1 783 ? -21.841 12.263 20.191 1.00 90.75 783 ILE A CA 1
ATOM 6064 C C . ILE A 1 783 ? -21.929 13.797 20.356 1.00 90.75 783 ILE A C 1
ATOM 6066 O O . ILE A 1 783 ? -22.164 14.308 21.451 1.00 90.75 783 ILE A O 1
ATOM 6070 N N . SER A 1 784 ? -21.760 14.540 19.259 1.00 89.19 784 SER A N 1
ATOM 6071 C CA . SER A 1 784 ? -21.866 16.003 19.205 1.00 89.19 784 SER A CA 1
ATOM 6072 C C . SER A 1 784 ? -23.303 16.493 18.952 1.00 89.19 784 SER A C 1
ATOM 6074 O O . SER A 1 784 ? -23.527 17.699 18.846 1.00 89.19 784 SER A O 1
ATOM 6076 N N . ILE A 1 785 ? -24.276 15.579 18.839 1.00 86.31 785 ILE A N 1
ATOM 6077 C CA . ILE A 1 785 ? -25.678 15.847 18.487 1.00 86.31 785 ILE A CA 1
ATOM 6078 C C . ILE A 1 785 ? -26.589 15.529 19.686 1.00 86.31 785 ILE A C 1
ATOM 6080 O O . ILE A 1 785 ? -26.348 14.586 20.435 1.00 86.31 785 ILE A O 1
ATOM 6084 N N . ASP A 1 786 ? -27.663 16.301 19.866 1.00 85.94 786 ASP A N 1
ATOM 6085 C CA . ASP A 1 786 ? -28.715 15.980 20.837 1.00 85.94 786 ASP A CA 1
ATOM 6086 C C . ASP A 1 786 ? -29.559 14.788 20.345 1.00 85.94 786 ASP A C 1
ATOM 6088 O O . ASP A 1 786 ? -30.335 14.895 19.387 1.00 85.94 786 ASP A O 1
ATOM 6092 N N . ALA A 1 787 ? -29.417 13.648 21.024 1.00 84.31 787 ALA A N 1
ATOM 6093 C CA . ALA A 1 787 ? -30.144 12.415 20.733 1.00 84.31 787 ALA A CA 1
ATOM 6094 C C . ALA A 1 787 ? -31.675 12.565 20.841 1.00 84.31 787 ALA A C 1
ATOM 6096 O O . ALA A 1 787 ? -32.404 11.858 20.151 1.00 84.31 787 ALA A O 1
ATOM 6097 N N . THR A 1 788 ? -32.183 13.502 21.652 1.00 82.50 788 THR A N 1
ATOM 6098 C CA . THR A 1 788 ? -33.631 13.734 21.811 1.00 82.50 788 THR A CA 1
ATOM 6099 C C . THR A 1 788 ? -34.253 14.500 20.635 1.00 82.50 788 THR A C 1
ATOM 6101 O O . THR A 1 788 ? -35.467 14.451 20.438 1.00 82.50 788 THR A O 1
ATOM 6104 N N . VAL A 1 789 ? -33.424 15.166 19.820 1.00 78.88 789 VAL A N 1
ATOM 6105 C CA . VAL A 1 789 ? -33.829 15.946 18.633 1.00 78.88 789 VAL A CA 1
ATOM 6106 C C . VAL A 1 789 ? -33.476 15.221 17.321 1.00 78.88 789 VAL A C 1
ATOM 6108 O O . VAL A 1 789 ? -34.046 15.518 16.264 1.00 78.88 789 VAL A O 1
ATOM 6111 N N . CYS A 1 790 ? -32.566 14.241 17.368 1.00 68.69 790 CYS A N 1
ATOM 6112 C CA . CYS A 1 790 ? -32.073 13.492 16.210 1.00 68.69 790 CYS A CA 1
ATOM 6113 C C . CYS A 1 790 ? -33.142 12.547 15.614 1.00 68.69 790 CYS A C 1
ATOM 6115 O O . CYS A 1 790 ? -33.212 11.359 15.908 1.00 68.69 790 CYS A O 1
ATOM 6117 N N . THR A 1 791 ? -33.992 13.095 14.743 1.00 55.94 791 THR A N 1
ATOM 6118 C CA . THR A 1 791 ? -35.144 12.410 14.117 1.00 55.94 791 THR A CA 1
ATOM 6119 C C . THR A 1 791 ? -34.876 11.884 12.701 1.00 55.94 791 THR A C 1
ATOM 6121 O O . THR A 1 791 ? -35.794 11.421 12.024 1.00 55.94 791 THR A O 1
ATOM 6124 N N . LYS A 1 792 ? -33.629 11.962 12.221 1.00 61.56 792 LYS A N 1
ATOM 6125 C CA . LYS A 1 792 ? -33.200 11.478 10.899 1.00 61.56 792 LYS A CA 1
ATOM 6126 C C . LYS A 1 792 ? -31.868 10.732 11.018 1.00 61.56 792 LYS A C 1
ATOM 6128 O O . LYS A 1 792 ? -31.024 11.182 11.791 1.00 61.56 792 LYS A O 1
ATOM 6133 N N . PRO A 1 793 ? -31.640 9.659 10.240 1.00 67.00 793 PRO A N 1
ATOM 6134 C CA . PRO A 1 793 ? -30.331 9.020 10.184 1.00 67.00 793 PRO A CA 1
ATOM 6135 C C . PRO A 1 793 ? -29.289 10.003 9.627 1.00 67.00 793 PRO A C 1
ATOM 6137 O O . PRO A 1 793 ? -29.535 10.679 8.628 1.00 67.00 793 PRO A O 1
ATOM 6140 N N . LEU A 1 794 ? -28.129 10.082 10.287 1.00 73.56 794 LEU A N 1
ATOM 6141 C CA . LEU A 1 794 ? -27.004 10.940 9.883 1.00 73.56 794 LEU A CA 1
ATOM 6142 C C . LEU A 1 794 ? -26.248 10.388 8.658 1.00 73.56 794 LEU A C 1
ATOM 6144 O O . LEU A 1 794 ? -25.590 11.139 7.941 1.00 73.56 794 LEU A O 1
ATOM 6148 N N . LEU A 1 795 ? -26.346 9.076 8.434 1.00 86.50 795 LEU A N 1
ATOM 6149 C CA . LEU A 1 795 ? -25.701 8.335 7.354 1.00 86.50 795 LEU A CA 1
ATOM 6150 C C . LEU A 1 795 ? -26.752 7.761 6.398 1.00 86.50 795 LEU A C 1
ATOM 6152 O O . LEU A 1 795 ? -27.845 7.381 6.820 1.00 86.50 795 LEU A O 1
ATOM 6156 N N . ASP A 1 796 ? -26.398 7.653 5.118 1.00 89.12 796 ASP A N 1
ATOM 6157 C CA . ASP A 1 796 ? -27.240 6.992 4.121 1.00 89.12 796 ASP A CA 1
ATOM 6158 C C . ASP A 1 796 ? -27.369 5.475 4.410 1.00 89.12 796 ASP A C 1
ATOM 6160 O O . ASP A 1 796 ? -26.342 4.804 4.577 1.00 89.12 796 ASP A O 1
ATOM 6164 N N . PRO A 1 797 ? -28.589 4.897 4.444 1.00 89.06 797 PRO A N 1
ATOM 6165 C CA . PRO A 1 797 ? -28.789 3.481 4.764 1.00 89.06 797 PRO A CA 1
ATOM 6166 C C . PRO A 1 797 ? -28.075 2.495 3.829 1.00 89.06 797 PRO A C 1
ATOM 6168 O O . PRO A 1 797 ? -27.649 1.432 4.279 1.00 89.06 797 PRO A O 1
ATOM 6171 N N . GLY A 1 798 ? -27.908 2.822 2.544 1.00 89.50 798 GLY A N 1
ATOM 6172 C CA . GLY A 1 798 ? -27.185 1.973 1.594 1.00 89.50 798 GLY A CA 1
ATOM 6173 C C . GLY A 1 798 ? -25.673 1.992 1.824 1.00 89.50 798 GLY A C 1
ATOM 6174 O O . GLY A 1 798 ? -25.004 0.972 1.649 1.00 89.50 798 GLY A O 1
ATOM 6175 N N . VAL A 1 799 ? -25.132 3.119 2.296 1.00 92.00 799 VAL A N 1
ATOM 6176 C CA . VAL A 1 799 ? -23.725 3.221 2.714 1.00 92.00 799 VAL A CA 1
ATOM 6177 C C . VAL A 1 799 ? -23.487 2.479 4.036 1.00 92.00 799 VAL A C 1
ATOM 6179 O O . VAL A 1 799 ? -22.485 1.775 4.167 1.00 92.00 799 VAL A O 1
ATOM 6182 N N . VAL A 1 800 ? -24.433 2.543 4.983 1.00 92.62 800 VAL A N 1
ATOM 6183 C CA . VAL A 1 800 ? -24.401 1.725 6.2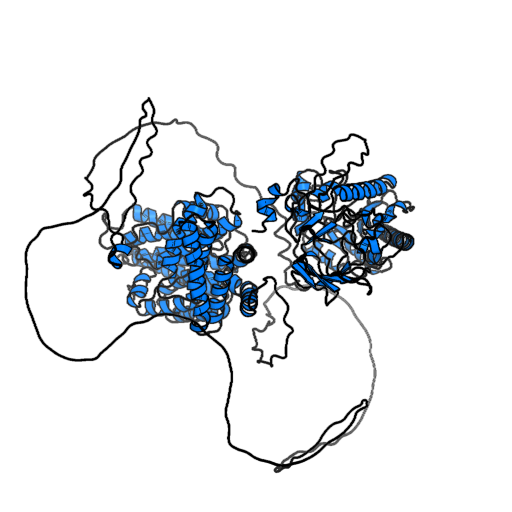13 1.00 92.62 800 VAL A CA 1
ATOM 6184 C C . VAL A 1 800 ? -24.451 0.227 5.884 1.00 92.62 800 VAL A C 1
ATOM 6186 O O . VAL A 1 800 ? -23.676 -0.541 6.452 1.00 92.62 800 VAL A O 1
ATOM 6189 N N . ALA A 1 801 ? -25.273 -0.198 4.919 1.00 92.25 801 ALA A N 1
ATOM 6190 C CA . ALA A 1 801 ? -25.342 -1.597 4.486 1.00 92.25 801 ALA A CA 1
ATOM 6191 C C . ALA A 1 801 ? -24.032 -2.103 3.836 1.00 92.25 801 ALA A C 1
ATOM 6193 O O . ALA A 1 801 ? -23.637 -3.252 4.052 1.00 92.25 801 ALA A O 1
ATOM 6194 N N . GLU A 1 802 ? -23.311 -1.265 3.079 1.00 92.81 802 GLU A N 1
ATOM 6195 C CA . GLU A 1 802 ? -21.969 -1.619 2.582 1.00 92.81 802 GLU A CA 1
ATOM 6196 C C . GLU A 1 802 ? -20.947 -1.688 3.736 1.00 92.81 802 GLU A C 1
ATOM 6198 O O . GLU A 1 802 ? -20.129 -2.605 3.767 1.00 92.81 802 GLU A O 1
ATOM 6203 N N . ALA A 1 803 ? -21.030 -0.813 4.744 1.00 95.19 803 ALA A N 1
ATOM 6204 C CA . ALA A 1 803 ? -20.177 -0.897 5.935 1.00 95.19 803 ALA A CA 1
ATOM 6205 C C . ALA A 1 803 ? -20.457 -2.147 6.796 1.00 95.19 803 ALA A C 1
ATOM 6207 O O . ALA A 1 803 ? -19.518 -2.781 7.277 1.00 95.19 803 ALA A O 1
ATOM 6208 N N . GLN A 1 804 ? -21.719 -2.571 6.923 1.00 94.94 804 GLN A N 1
ATOM 6209 C CA . GLN A 1 804 ? -22.091 -3.854 7.537 1.00 94.94 804 GLN A CA 1
ATOM 6210 C C . GLN A 1 804 ? -21.529 -5.048 6.742 1.00 94.94 804 GLN A C 1
ATOM 6212 O O . GLN A 1 804 ? -21.057 -6.023 7.331 1.00 94.94 804 GLN A O 1
ATOM 6217 N N . ARG A 1 805 ? -21.497 -4.964 5.405 1.00 93.81 805 ARG A N 1
ATOM 6218 C CA . ARG A 1 805 ? -20.830 -5.951 4.532 1.00 93.81 805 ARG A CA 1
ATOM 6219 C C . ARG A 1 805 ? -19.304 -5.948 4.665 1.00 93.81 805 ARG A C 1
ATOM 6221 O O . ARG A 1 805 ? -18.698 -7.012 4.564 1.00 93.81 805 ARG A O 1
ATOM 6228 N N . LEU A 1 806 ? -18.671 -4.804 4.937 1.00 92.56 806 LEU A N 1
ATOM 6229 C CA . LEU A 1 806 ? -17.247 -4.752 5.295 1.00 92.56 806 LEU A CA 1
ATOM 6230 C C . LEU A 1 806 ? -17.004 -5.435 6.648 1.00 92.56 806 LEU A C 1
ATOM 6232 O O . LEU A 1 806 ? -16.198 -6.364 6.719 1.00 92.56 806 LEU A O 1
ATOM 6236 N N . ALA A 1 807 ? -17.751 -5.048 7.684 1.00 92.25 807 ALA A N 1
ATOM 6237 C CA . ALA A 1 807 ? -17.662 -5.619 9.027 1.00 92.25 807 ALA A CA 1
ATOM 6238 C C . ALA A 1 807 ? -17.823 -7.154 9.030 1.00 92.25 807 ALA A C 1
ATOM 6240 O O . ALA A 1 807 ? -16.961 -7.871 9.534 1.00 92.25 807 ALA A O 1
ATOM 6241 N N . THR A 1 808 ? -18.873 -7.670 8.384 1.00 91.31 808 THR A N 1
ATOM 6242 C CA . THR A 1 808 ? -19.131 -9.121 8.266 1.00 91.31 808 THR A CA 1
ATOM 6243 C C . THR A 1 808 ? -18.117 -9.868 7.394 1.00 91.31 808 THR A C 1
ATOM 6245 O O . THR A 1 808 ? -17.993 -11.083 7.521 1.00 91.31 808 THR A O 1
ATOM 6248 N N . SER A 1 809 ? -17.344 -9.172 6.551 1.00 89.69 809 SER A N 1
ATOM 6249 C CA . SER A 1 809 ? -16.239 -9.771 5.786 1.00 89.69 809 SER A CA 1
ATOM 6250 C C . SER A 1 809 ? -14.914 -9.882 6.558 1.00 89.69 809 SER A C 1
ATOM 6252 O O . SER A 1 809 ? -13.926 -10.340 5.987 1.00 89.69 809 SER A O 1
ATOM 6254 N N . GLY A 1 810 ? -14.871 -9.462 7.831 1.00 88.62 810 GLY A N 1
ATOM 6255 C CA . GLY A 1 810 ? -13.636 -9.419 8.623 1.00 88.62 810 GLY A CA 1
ATOM 6256 C C . GLY A 1 810 ? -12.682 -8.300 8.192 1.00 88.62 810 GLY A C 1
ATOM 6257 O O . GLY A 1 810 ? -11.466 -8.449 8.296 1.00 88.62 810 GLY A O 1
ATOM 6258 N N . TYR A 1 811 ? -13.215 -7.196 7.657 1.00 90.44 811 TYR A N 1
ATOM 6259 C CA . TYR A 1 811 ? -12.413 -6.064 7.194 1.00 90.44 811 TYR A CA 1
ATOM 6260 C C . TYR A 1 811 ? -11.680 -5.378 8.356 1.00 90.44 811 TYR A C 1
ATOM 6262 O O . TYR A 1 811 ? -12.319 -4.858 9.270 1.00 90.44 811 TYR A O 1
ATOM 6270 N N . VAL A 1 812 ? -10.346 -5.338 8.278 1.00 92.56 812 VAL A N 1
ATOM 6271 C CA . VAL A 1 812 ? -9.489 -4.573 9.194 1.00 92.56 812 VAL A CA 1
ATOM 6272 C C . VAL A 1 812 ? -9.119 -3.248 8.529 1.00 92.56 812 VAL A C 1
ATOM 6274 O O . VAL A 1 812 ? -8.437 -3.233 7.502 1.00 92.56 812 VAL A O 1
ATOM 6277 N N . GLY A 1 813 ? -9.606 -2.145 9.093 1.00 90.69 813 GLY A N 1
ATOM 6278 C CA . GLY A 1 813 ? -9.483 -0.802 8.520 1.00 90.69 813 GLY A CA 1
ATOM 6279 C C . GLY A 1 813 ? -8.442 0.089 9.213 1.00 90.69 813 GLY A C 1
ATOM 6280 O O . GLY A 1 813 ? -8.024 -0.181 10.339 1.00 90.69 813 GLY A O 1
ATOM 6281 N N . GLN A 1 814 ? -8.012 1.172 8.557 1.00 92.56 814 GLN A N 1
ATOM 6282 C CA . GLN A 1 814 ? -6.975 2.088 9.079 1.00 92.56 814 GLN A CA 1
ATOM 6283 C C . GLN A 1 814 ? -7.529 3.232 9.940 1.00 92.56 814 GLN A C 1
ATOM 6285 O O . GLN A 1 814 ? -6.758 4.054 10.431 1.00 92.56 814 GLN A O 1
ATOM 6290 N N . LEU A 1 815 ? -8.841 3.281 10.153 1.00 94.00 815 LEU A N 1
ATOM 6291 C CA . LEU A 1 815 ? -9.524 4.196 11.070 1.00 94.00 815 LEU A CA 1
ATOM 6292 C C . LEU A 1 815 ? -10.323 3.415 12.124 1.00 94.00 815 LEU A C 1
ATOM 6294 O O . LEU A 1 815 ? -10.313 3.783 13.299 1.00 94.00 815 LEU A O 1
ATOM 6298 N N . CYS A 1 816 ? -10.947 2.304 11.717 1.00 92.75 816 CYS A N 1
ATOM 6299 C CA . CYS A 1 816 ? -11.820 1.460 12.535 1.00 92.75 816 CYS A CA 1
ATOM 6300 C C . CYS A 1 816 ? -11.180 0.162 13.048 1.00 92.75 816 CYS A C 1
ATOM 6302 O O . CYS A 1 816 ? -11.856 -0.573 13.766 1.00 92.75 816 CYS A O 1
ATOM 6304 N N . GLY A 1 817 ? -9.943 -0.178 12.660 1.00 93.06 817 GLY A N 1
ATOM 6305 C CA . GLY A 1 817 ? -9.280 -1.419 13.084 1.00 93.06 817 GLY A CA 1
ATOM 6306 C C . GLY A 1 817 ? -10.182 -2.643 12.907 1.00 93.06 817 GLY A C 1
ATOM 6307 O O . GLY A 1 817 ? -10.691 -2.864 11.811 1.00 93.06 817 GLY A O 1
ATOM 6308 N N . THR A 1 818 ? -10.429 -3.393 13.990 1.00 93.75 818 THR A N 1
ATOM 6309 C CA . THR A 1 818 ? -11.447 -4.471 14.023 1.00 93.75 818 THR A CA 1
ATOM 6310 C C . THR A 1 818 ? -12.772 -4.061 14.688 1.00 93.75 818 THR A C 1
ATOM 6312 O O . THR A 1 818 ? -13.712 -4.850 14.727 1.00 93.75 818 THR A O 1
ATOM 6315 N N . TRP A 1 819 ? -12.882 -2.828 15.201 1.00 95.25 819 TRP A N 1
ATOM 6316 C CA . TRP A 1 819 ? -14.016 -2.341 16.002 1.00 95.25 819 TRP A CA 1
ATOM 6317 C C . TRP A 1 819 ? -15.122 -1.644 15.188 1.00 95.25 819 TRP A C 1
ATOM 6319 O O . TRP A 1 819 ? -16.080 -1.136 15.772 1.00 95.25 819 TRP A O 1
ATOM 6329 N N . LEU A 1 820 ? -15.067 -1.676 13.848 1.00 95.75 820 LEU A N 1
ATOM 6330 C CA . LEU A 1 820 ? -16.178 -1.240 12.982 1.00 95.75 820 LEU A CA 1
ATOM 6331 C C . LEU A 1 820 ? -17.556 -1.832 13.383 1.00 95.75 820 LEU A C 1
ATOM 6333 O O . LEU A 1 820 ? -18.518 -1.063 13.386 1.00 95.75 820 LEU A O 1
ATOM 6337 N N . PRO A 1 821 ? -17.696 -3.122 13.776 1.00 95.56 821 PRO A N 1
ATOM 6338 C CA . PRO A 1 821 ? -18.976 -3.664 14.242 1.00 95.56 821 PRO A CA 1
ATOM 6339 C C . PRO A 1 821 ? -19.547 -2.921 15.458 1.00 95.56 821 PRO A C 1
ATOM 6341 O O . PRO A 1 821 ? -20.744 -2.663 15.502 1.00 95.56 821 PRO A O 1
ATOM 6344 N N . LEU A 1 822 ? -18.697 -2.523 16.414 1.00 96.94 822 LEU A N 1
ATOM 6345 C CA . LEU A 1 822 ? -19.112 -1.778 17.608 1.00 96.94 822 LEU A CA 1
ATOM 6346 C C . LEU A 1 822 ? -19.564 -0.355 17.265 1.00 96.94 822 LEU A C 1
ATOM 6348 O O . LEU A 1 822 ? -20.546 0.131 17.821 1.00 96.94 822 LEU A O 1
ATOM 6352 N N . LEU A 1 823 ? -18.872 0.312 16.333 1.00 96.19 823 LEU A N 1
ATOM 6353 C CA . LEU A 1 823 ? -19.264 1.651 15.885 1.00 96.19 823 LEU A CA 1
ATOM 6354 C C . LEU A 1 823 ? -20.626 1.629 15.181 1.00 96.19 823 LEU A C 1
ATOM 6356 O O . LEU A 1 823 ? -21.414 2.556 15.353 1.00 96.19 823 LEU A O 1
ATOM 6360 N N . LEU A 1 824 ? -20.929 0.572 14.420 1.00 95.88 824 LEU A N 1
ATOM 6361 C CA . LEU A 1 824 ? -22.203 0.427 13.709 1.00 95.88 824 LEU A CA 1
ATOM 6362 C C . LEU A 1 824 ? -23.424 0.308 14.644 1.00 95.88 824 LEU A C 1
ATOM 6364 O O . LEU A 1 824 ? -24.535 0.543 14.179 1.00 95.88 824 LEU A O 1
ATOM 6368 N N . LEU A 1 825 ? -23.235 0.037 15.944 1.00 95.94 825 LEU A N 1
ATOM 6369 C CA . LEU A 1 825 ? -24.302 0.058 16.959 1.00 95.94 825 LEU A CA 1
ATOM 6370 C C . LEU A 1 825 ? -24.638 1.475 17.466 1.00 95.94 825 LEU A C 1
ATOM 6372 O O . LEU A 1 825 ? -25.713 1.690 18.027 1.00 95.94 825 LEU A O 1
ATOM 6376 N N . ILE A 1 826 ? -23.754 2.465 17.269 1.00 94.69 826 ILE A N 1
ATOM 6377 C CA . ILE A 1 826 ? -23.932 3.844 17.770 1.00 94.69 826 ILE A CA 1
ATOM 6378 C C . ILE A 1 826 ? -25.277 4.485 17.357 1.00 94.69 826 ILE A C 1
ATOM 6380 O O . ILE A 1 826 ? -25.874 5.142 18.213 1.00 94.69 826 ILE A O 1
ATOM 6384 N N . PRO A 1 827 ? -25.814 4.309 16.128 1.00 92.38 827 PRO A N 1
ATOM 6385 C CA . PRO A 1 827 ? -27.098 4.897 15.741 1.00 92.38 827 PRO A CA 1
ATOM 6386 C C . PRO A 1 827 ? -28.293 4.291 16.487 1.00 92.38 827 PRO A C 1
ATOM 6388 O O . PRO A 1 827 ? -29.228 5.013 16.832 1.00 92.38 827 PRO A O 1
ATOM 6391 N N . GLU A 1 828 ? -28.255 2.988 16.775 1.00 91.94 828 GLU A N 1
ATOM 6392 C CA . GLU A 1 828 ? -29.300 2.294 17.538 1.00 91.94 828 GLU A CA 1
ATOM 6393 C C . GLU A 1 828 ? -29.244 2.696 19.017 1.00 91.94 828 GLU A C 1
ATOM 6395 O O . GLU A 1 828 ? -30.267 3.071 19.592 1.00 91.94 828 GLU A O 1
ATOM 6400 N N . ILE A 1 829 ? -28.038 2.751 19.598 1.00 94.06 829 ILE A N 1
ATOM 6401 C CA . ILE A 1 829 ? -27.811 3.267 20.957 1.00 94.06 829 ILE A CA 1
ATOM 6402 C C . ILE A 1 829 ? -28.279 4.730 21.063 1.00 94.06 829 ILE A C 1
ATOM 6404 O O . ILE A 1 829 ? -28.928 5.094 22.039 1.00 94.06 829 ILE A O 1
ATOM 6408 N N . ALA A 1 830 ? -28.024 5.570 20.054 1.00 90.94 830 ALA A N 1
ATOM 6409 C CA . ALA A 1 830 ? -28.496 6.957 20.023 1.00 90.94 830 ALA A CA 1
ATOM 6410 C C . ALA A 1 830 ? -30.024 7.072 19.890 1.00 90.94 830 ALA A C 1
ATOM 6412 O O . ALA A 1 830 ? -30.623 7.940 20.524 1.00 90.94 830 ALA A O 1
ATOM 6413 N N . SER A 1 831 ? -30.674 6.190 19.125 1.00 89.50 831 SER A N 1
ATOM 6414 C CA . SER A 1 831 ? -32.140 6.136 19.037 1.00 89.50 831 SER A CA 1
ATOM 6415 C C . SER A 1 831 ? -32.776 5.713 20.370 1.00 89.50 831 SER A C 1
ATOM 6417 O O . SER A 1 831 ? -33.740 6.334 20.826 1.00 89.50 831 SER A O 1
ATOM 6419 N N . PHE A 1 832 ? -32.182 4.721 21.043 1.00 90.69 832 PHE A N 1
ATOM 6420 C CA . PHE A 1 832 ? -32.560 4.307 22.393 1.00 90.69 832 PHE A CA 1
ATOM 6421 C C . PHE A 1 832 ? -32.367 5.446 23.409 1.00 90.69 832 PHE A C 1
ATOM 6423 O O . PHE A 1 832 ? -33.302 5.795 24.131 1.00 90.69 832 PHE A O 1
ATOM 6430 N N . ALA A 1 833 ? -31.201 6.100 23.410 1.00 89.81 833 ALA A N 1
ATOM 6431 C CA . ALA A 1 833 ? -30.900 7.243 24.272 1.00 89.81 833 ALA A CA 1
ATOM 6432 C C . ALA A 1 833 ? -31.859 8.421 24.050 1.00 89.81 833 ALA A C 1
ATOM 6434 O O . ALA A 1 833 ? -32.315 9.034 25.013 1.00 89.81 833 ALA A O 1
ATOM 6435 N N . GLY A 1 834 ? -32.230 8.706 22.798 1.00 88.56 834 GLY A N 1
ATOM 6436 C CA . GLY A 1 834 ? -33.218 9.732 22.460 1.00 88.56 834 GLY A CA 1
ATOM 6437 C C . GLY A 1 834 ? -34.586 9.487 23.102 1.00 88.56 834 GLY A C 1
ATOM 6438 O O . GLY A 1 834 ? -35.253 10.444 23.503 1.00 88.56 834 GLY A O 1
ATOM 6439 N N . ARG A 1 835 ? -34.983 8.217 23.281 1.00 86.31 835 ARG A N 1
ATOM 6440 C CA . ARG A 1 835 ? -36.192 7.841 24.034 1.00 86.31 835 ARG A CA 1
ATOM 6441 C C . ARG A 1 835 ? -35.975 7.784 25.550 1.00 86.31 835 ARG A C 1
ATOM 6443 O O . ARG A 1 835 ? -36.861 8.211 26.282 1.00 86.31 835 ARG A O 1
ATOM 6450 N N . ALA A 1 836 ? -34.821 7.324 26.026 1.00 86.25 836 ALA A N 1
ATOM 6451 C CA . ALA A 1 836 ? -34.515 7.258 27.458 1.00 86.25 836 ALA A CA 1
ATOM 6452 C C . ALA A 1 836 ? -34.358 8.652 28.103 1.00 86.25 836 ALA A C 1
ATOM 6454 O O . ALA A 1 836 ? -34.791 8.871 29.231 1.00 86.25 836 ALA A O 1
ATOM 6455 N N . LEU A 1 837 ? -33.759 9.614 27.394 1.00 84.56 837 LEU A N 1
ATOM 6456 C CA . LEU A 1 837 ? -33.426 10.945 27.920 1.00 84.56 837 LEU A CA 1
ATOM 6457 C C . LEU A 1 837 ? -34.533 11.993 27.705 1.00 84.56 837 LEU A C 1
ATOM 6459 O O . LEU A 1 837 ? -34.538 13.034 28.369 1.00 84.56 837 LEU A O 1
ATOM 6463 N N . SER A 1 838 ? -35.471 11.748 26.785 1.00 83.06 838 SER A N 1
ATOM 6464 C CA . SER A 1 838 ? -36.543 12.696 26.474 1.00 83.06 838 SER A CA 1
ATOM 6465 C C . SER A 1 838 ? -37.675 12.652 27.507 1.00 83.06 838 SER A C 1
ATOM 6467 O O . SER A 1 838 ? -38.230 11.607 27.837 1.00 83.06 838 SER A O 1
ATOM 6469 N N . LYS A 1 839 ? -38.071 13.834 27.994 1.00 71.69 839 LYS A N 1
ATOM 6470 C CA . LYS A 1 839 ? -39.093 14.008 29.045 1.00 71.69 839 LYS A CA 1
ATOM 6471 C C . LYS A 1 839 ? -40.538 13.975 28.525 1.00 71.69 839 LYS A C 1
ATOM 6473 O O . LYS A 1 839 ? -41.463 14.206 29.298 1.00 71.69 839 LYS A O 1
ATOM 6478 N N . THR A 1 840 ? -40.738 13.758 27.224 1.00 69.06 840 THR A N 1
ATOM 6479 C CA . THR A 1 840 ? -42.039 13.902 26.539 1.00 69.06 840 THR A CA 1
ATOM 6480 C C . THR A 1 840 ? -42.412 12.698 25.665 1.00 69.06 840 THR A C 1
ATOM 6482 O O . THR A 1 840 ? -43.329 12.790 24.848 1.00 69.06 840 THR A O 1
ATOM 6485 N N . VAL A 1 841 ? -41.723 11.563 25.824 1.00 72.12 841 VAL A N 1
ATOM 6486 C CA . VAL A 1 841 ? -41.968 10.346 25.032 1.00 72.12 841 VAL A CA 1
ATOM 6487 C C . VAL A 1 841 ? -43.316 9.719 25.386 1.00 72.12 841 VAL A C 1
ATOM 6489 O O . VAL A 1 841 ? -43.668 9.570 26.556 1.00 72.12 841 VAL A O 1
ATOM 6492 N N . ASN A 1 842 ? -44.061 9.332 24.352 1.00 65.31 842 ASN A N 1
ATOM 6493 C CA . ASN A 1 842 ? -45.333 8.629 24.447 1.00 65.31 842 ASN A CA 1
ATOM 6494 C C . ASN A 1 842 ? -45.297 7.431 23.471 1.00 65.31 842 ASN A C 1
ATOM 6496 O O . ASN A 1 842 ? -45.126 7.677 22.273 1.00 65.31 842 ASN A O 1
ATOM 6500 N N . PRO A 1 843 ? -45.427 6.168 23.927 1.00 73.25 843 PRO A N 1
ATOM 6501 C CA . PRO A 1 843 ? -45.625 5.733 25.316 1.00 73.25 843 PRO A CA 1
ATOM 6502 C C . PRO A 1 843 ? -44.430 6.054 26.228 1.00 73.25 843 PRO A C 1
ATOM 6504 O O . PRO A 1 843 ? -43.299 6.202 25.767 1.00 73.25 843 PRO A O 1
ATOM 6507 N N . SER A 1 844 ? -44.693 6.174 27.531 1.00 79.44 844 SER A N 1
ATOM 6508 C CA . SER A 1 844 ? -43.685 6.513 28.541 1.00 79.44 844 SER A CA 1
ATOM 6509 C C . SER A 1 844 ? -42.592 5.446 28.639 1.00 79.44 844 SER A C 1
ATOM 6511 O O . SER A 1 844 ? -42.893 4.258 28.767 1.00 79.44 844 SER A O 1
ATOM 6513 N N . PHE A 1 845 ? -41.331 5.868 28.624 1.00 81.88 845 PHE A N 1
ATOM 6514 C CA . PHE A 1 845 ? -40.181 4.990 28.839 1.00 81.88 845 PHE A CA 1
ATOM 6515 C C . PHE A 1 845 ? -40.087 4.547 30.320 1.00 81.88 845 PHE A C 1
ATOM 6517 O O . PHE A 1 845 ? -40.388 5.361 31.197 1.00 81.88 845 PHE A O 1
ATOM 6524 N N . PRO A 1 846 ? -39.639 3.313 30.626 1.00 84.00 846 PRO A N 1
ATOM 6525 C CA . PRO A 1 846 ? -39.365 2.207 29.704 1.00 84.00 846 PRO A CA 1
ATOM 6526 C C . PRO A 1 846 ? -40.616 1.361 29.390 1.00 84.00 846 PRO A C 1
ATOM 6528 O O . PRO A 1 846 ? -41.475 1.136 30.241 1.00 84.00 846 PRO A O 1
ATOM 6531 N N . GLN A 1 847 ? -40.689 0.846 28.164 1.00 85.62 847 GLN A N 1
ATOM 6532 C CA . GLN A 1 847 ? -41.610 -0.207 27.720 1.00 85.62 847 GLN A CA 1
ATOM 6533 C C . GLN A 1 847 ? -40.900 -1.572 27.659 1.00 85.62 847 GLN A C 1
ATOM 6535 O O . GLN A 1 847 ? -39.676 -1.648 27.737 1.00 85.62 847 GLN A O 1
ATOM 6540 N N . PHE A 1 848 ? -41.647 -2.664 27.457 1.00 83.88 848 PHE A N 1
ATOM 6541 C CA . PHE A 1 848 ? -41.063 -4.002 27.250 1.00 83.88 848 PHE A CA 1
ATOM 6542 C C . PHE A 1 848 ? -40.044 -4.021 26.094 1.00 83.88 848 PHE A C 1
ATOM 6544 O O . PHE A 1 848 ? -38.938 -4.539 26.248 1.00 83.88 848 PHE A O 1
ATOM 6551 N N . ASP A 1 849 ? -40.382 -3.368 24.981 1.00 85.75 849 ASP A N 1
ATOM 6552 C CA . ASP A 1 849 ? -39.514 -3.260 23.804 1.00 85.75 849 ASP A CA 1
ATOM 6553 C C . ASP A 1 849 ? -38.223 -2.470 24.094 1.00 85.75 849 ASP A C 1
ATOM 6555 O O . ASP A 1 849 ? -37.198 -2.712 23.460 1.00 85.75 849 ASP A O 1
ATOM 6559 N N . ASP A 1 850 ? -38.232 -1.566 25.084 1.00 87.69 850 ASP A N 1
ATOM 6560 C CA . ASP A 1 850 ? -37.036 -0.832 25.514 1.00 87.69 850 ASP A CA 1
ATOM 6561 C C . ASP A 1 850 ? -36.068 -1.744 26.274 1.00 87.69 850 ASP A C 1
ATOM 6563 O O . ASP A 1 850 ? -34.867 -1.714 26.008 1.00 87.69 850 ASP A O 1
ATOM 6567 N N . PHE A 1 851 ? -36.578 -2.611 27.156 1.00 87.75 851 PHE A N 1
ATOM 6568 C CA . PHE A 1 851 ? -35.758 -3.640 27.803 1.00 87.75 851 PHE A CA 1
ATOM 6569 C C . PHE A 1 851 ? -35.195 -4.632 26.777 1.00 87.75 851 PHE A C 1
ATOM 6571 O O . PHE A 1 851 ? -34.001 -4.925 26.806 1.00 87.75 851 PHE A O 1
ATOM 6578 N N . ALA A 1 852 ? -36.016 -5.096 25.828 1.00 88.44 852 ALA A N 1
ATOM 6579 C CA . ALA A 1 852 ? -35.564 -5.983 24.755 1.00 88.44 852 ALA A CA 1
ATOM 6580 C C . ALA A 1 852 ? -34.477 -5.330 23.876 1.00 88.44 852 ALA A C 1
ATOM 6582 O O . ALA A 1 852 ? -33.475 -5.970 23.554 1.00 88.44 852 ALA A O 1
ATOM 6583 N N . THR A 1 853 ? -34.636 -4.043 23.545 1.00 91.75 853 THR A N 1
ATOM 6584 C CA . THR A 1 853 ? -33.643 -3.256 22.795 1.00 91.75 853 THR A CA 1
ATOM 6585 C C . THR A 1 853 ? -32.341 -3.110 23.582 1.00 91.75 853 THR A C 1
ATOM 6587 O O . THR A 1 853 ? -31.275 -3.419 23.051 1.00 91.75 853 THR A O 1
ATOM 6590 N N . TYR A 1 854 ? -32.413 -2.711 24.859 1.00 92.81 854 TYR A N 1
ATOM 6591 C CA . TYR A 1 854 ? -31.238 -2.575 25.724 1.00 92.81 854 TYR A CA 1
ATOM 6592 C C . TYR A 1 854 ? -30.470 -3.898 25.841 1.00 92.81 854 TYR A C 1
ATOM 6594 O O . TYR A 1 854 ? -29.271 -3.935 25.574 1.00 92.81 854 TYR A O 1
ATOM 6602 N N . SER A 1 855 ? -31.153 -4.999 26.175 1.00 91.50 855 SER A N 1
ATOM 6603 C CA . SER A 1 855 ? -30.516 -6.313 26.322 1.00 91.50 855 SER A CA 1
ATOM 6604 C C . SER A 1 855 ? -29.950 -6.851 25.005 1.00 91.50 855 SER A C 1
ATOM 6606 O O . SER A 1 855 ? -28.924 -7.527 25.026 1.00 91.50 855 SER A O 1
ATOM 6608 N N . SER A 1 856 ? -30.562 -6.535 23.857 1.00 96.06 856 SER A N 1
ATOM 6609 C CA . SER A 1 856 ? -30.004 -6.871 22.541 1.00 96.06 856 SER A CA 1
ATOM 6610 C C . SER A 1 856 ? -28.707 -6.105 22.257 1.00 96.06 856 SER A C 1
ATOM 6612 O O . SER A 1 856 ? -27.714 -6.707 21.849 1.00 96.06 856 SER A O 1
ATOM 6614 N N . LEU A 1 857 ? -28.684 -4.792 22.512 1.00 96.88 857 LEU A N 1
ATOM 6615 C CA . LEU A 1 857 ? -27.495 -3.957 22.316 1.00 96.88 857 LEU A CA 1
ATOM 6616 C C . LEU A 1 857 ? -26.368 -4.346 23.283 1.00 96.88 857 LEU A C 1
ATOM 6618 O O . LEU A 1 857 ? -25.236 -4.542 22.848 1.00 96.88 857 LEU A O 1
ATOM 6622 N N . GLU A 1 858 ? -26.666 -4.529 24.572 1.00 95.50 858 GLU A N 1
ATOM 6623 C CA . GLU A 1 858 ? -25.679 -4.955 25.571 1.00 95.50 858 GLU A CA 1
ATOM 6624 C C . GLU A 1 858 ? -25.113 -6.347 25.247 1.00 95.50 858 GLU A C 1
ATOM 6626 O O . GLU A 1 858 ? -23.897 -6.529 25.271 1.00 95.50 858 GLU A O 1
ATOM 6631 N N . SER A 1 859 ? -25.959 -7.302 24.844 1.00 95.81 859 SER A N 1
ATOM 6632 C CA . SER A 1 859 ? -25.513 -8.633 24.411 1.00 95.81 859 SER A CA 1
ATOM 6633 C C . SER A 1 859 ? -24.596 -8.569 23.182 1.00 95.81 859 SER A C 1
ATOM 6635 O O . SER A 1 859 ? -23.560 -9.228 23.162 1.00 95.81 859 SER A O 1
ATOM 6637 N N . GLN A 1 860 ? -24.903 -7.725 22.189 1.00 96.75 860 GLN A N 1
ATOM 6638 C CA . GLN A 1 860 ? -24.041 -7.536 21.013 1.00 96.75 860 GLN A CA 1
ATOM 6639 C C . GLN A 1 860 ? -22.692 -6.888 21.362 1.00 96.75 860 GLN A C 1
ATOM 6641 O O . GLN A 1 860 ? -21.659 -7.305 20.836 1.00 96.75 860 GLN A O 1
ATOM 6646 N N . ILE A 1 861 ? -22.673 -5.904 22.269 1.00 97.56 861 ILE A N 1
ATOM 6647 C CA . ILE A 1 861 ? -21.434 -5.256 22.727 1.00 97.56 861 ILE A CA 1
ATOM 6648 C C . ILE A 1 861 ? -20.569 -6.244 23.519 1.00 97.56 861 ILE A C 1
ATOM 6650 O O . ILE A 1 861 ? -19.368 -6.336 23.274 1.00 97.56 861 ILE A O 1
ATOM 6654 N N . LEU A 1 862 ? -21.155 -7.008 24.446 1.00 94.94 862 LEU A N 1
ATOM 6655 C CA . LEU A 1 862 ? -20.417 -7.955 25.290 1.00 94.94 862 LEU A CA 1
ATOM 6656 C C . LEU A 1 862 ? -19.988 -9.226 24.536 1.00 94.94 862 LEU A C 1
ATOM 6658 O O . LEU A 1 862 ? -18.949 -9.795 24.862 1.00 94.94 862 LEU A O 1
ATOM 6662 N N . ALA A 1 863 ? -20.726 -9.643 23.502 1.00 94.38 863 ALA A N 1
ATOM 6663 C CA . ALA A 1 863 ? -20.342 -10.750 22.622 1.00 94.38 863 ALA A CA 1
ATOM 6664 C C . ALA A 1 863 ? -19.288 -10.369 21.562 1.00 94.38 863 ALA A C 1
ATOM 6666 O O . ALA A 1 863 ? -18.766 -11.254 20.880 1.00 94.38 863 ALA A O 1
ATOM 6667 N N . PHE A 1 864 ? -18.959 -9.080 21.399 1.00 94.69 864 PHE A N 1
ATOM 6668 C CA . PHE A 1 864 ? -17.905 -8.657 20.477 1.00 94.69 864 PHE A CA 1
ATOM 6669 C C . PHE A 1 864 ? -16.542 -9.245 20.873 1.00 94.69 864 PHE A C 1
ATOM 6671 O O . PHE A 1 864 ? -16.090 -9.129 22.012 1.00 94.69 864 PHE A O 1
ATOM 6678 N N . CYS A 1 865 ? -15.854 -9.815 19.887 1.00 87.75 865 CYS A N 1
ATOM 6679 C CA . CYS A 1 865 ? -14.490 -10.313 19.999 1.00 87.75 865 CYS A CA 1
ATOM 6680 C C . CYS A 1 865 ? -13.717 -9.927 18.723 1.00 87.75 865 CYS A C 1
ATOM 6682 O O . CYS A 1 865 ? -14.275 -10.085 17.633 1.00 87.75 865 CYS A O 1
ATOM 6684 N N . PRO A 1 866 ? -12.464 -9.432 18.806 1.00 84.56 866 PRO A N 1
ATOM 6685 C CA . PRO A 1 866 ? -11.652 -9.112 17.629 1.00 84.56 866 PRO A CA 1
ATOM 6686 C C . PRO A 1 866 ? -11.474 -10.324 16.699 1.00 84.56 866 PRO A C 1
ATOM 6688 O O . PRO A 1 866 ? -10.840 -11.316 17.048 1.00 84.56 866 PRO A O 1
ATOM 6691 N N . THR A 1 867 ? -12.044 -10.254 15.495 1.00 62.78 867 THR A N 1
ATOM 6692 C CA . THR A 1 867 ? -12.287 -11.411 14.607 1.00 62.78 867 THR A CA 1
ATOM 6693 C C . THR A 1 867 ? -11.082 -11.892 13.786 1.00 62.78 867 THR A C 1
ATOM 6695 O O . THR A 1 867 ? -11.245 -12.695 12.868 1.00 62.78 867 THR A O 1
ATOM 6698 N N . THR A 1 868 ? -9.869 -11.407 14.061 1.00 60.69 868 THR A N 1
ATOM 6699 C CA . THR A 1 868 ? -8.686 -11.613 13.203 1.00 60.69 868 THR A CA 1
ATOM 6700 C C . THR A 1 868 ? -7.384 -11.705 14.000 1.00 60.69 868 THR A C 1
ATOM 6702 O O . THR A 1 868 ? -7.273 -11.177 15.104 1.00 60.69 868 THR A O 1
ATOM 6705 N N . VAL A 1 869 ? -6.364 -12.349 13.415 1.00 66.94 869 VAL A N 1
ATOM 6706 C CA . VAL A 1 869 ? -4.979 -12.269 13.909 1.00 66.94 869 VAL A CA 1
ATOM 6707 C C . VAL A 1 869 ? -4.434 -10.881 13.562 1.00 66.94 869 VAL A C 1
ATOM 6709 O O . VAL A 1 869 ? -3.977 -10.653 12.444 1.00 66.94 869 VAL A O 1
ATOM 6712 N N . VAL A 1 870 ? -4.521 -9.963 14.521 1.00 82.62 870 VAL A N 1
ATOM 6713 C CA . VAL A 1 870 ? -3.996 -8.589 14.458 1.00 82.62 870 VAL A CA 1
ATOM 6714 C C . VAL A 1 870 ? -3.054 -8.328 15.632 1.00 82.62 870 VAL A C 1
ATOM 6716 O O . VAL A 1 870 ? -3.046 -9.082 16.608 1.00 82.62 870 VAL A O 1
ATOM 6719 N N . ASP A 1 871 ? -2.255 -7.266 15.541 1.00 88.94 871 ASP A N 1
ATOM 6720 C CA . ASP A 1 871 ? -1.292 -6.904 16.582 1.00 88.94 871 ASP A CA 1
ATOM 6721 C C . ASP A 1 871 ? -1.958 -6.614 17.933 1.00 88.94 871 ASP A C 1
ATOM 6723 O O . ASP A 1 871 ? -3.099 -6.149 18.011 1.00 88.94 871 ASP A O 1
ATOM 6727 N N . GLN A 1 872 ? -1.216 -6.846 19.018 1.00 91.88 872 GLN A N 1
ATOM 6728 C CA . GLN A 1 872 ? -1.715 -6.701 20.388 1.00 91.88 872 GLN A CA 1
ATOM 6729 C C . GLN A 1 872 ? -2.276 -5.294 20.670 1.00 91.88 872 GLN A C 1
ATOM 6731 O O . GLN A 1 872 ? -3.319 -5.173 21.309 1.00 91.88 872 GLN A O 1
ATOM 6736 N N . ASP A 1 873 ? -1.657 -4.244 20.124 1.00 94.31 873 ASP A N 1
ATOM 6737 C CA . ASP A 1 873 ? -2.151 -2.861 20.193 1.00 94.31 873 ASP A CA 1
ATOM 6738 C C . ASP A 1 873 ? -3.542 -2.693 19.548 1.00 94.31 873 ASP A C 1
ATOM 6740 O O . ASP A 1 873 ? -4.379 -1.948 20.063 1.00 94.31 873 ASP A O 1
ATOM 6744 N N . VAL A 1 874 ? -3.825 -3.412 18.454 1.00 94.75 874 VAL A N 1
ATOM 6745 C CA . VAL A 1 874 ? -5.134 -3.410 17.778 1.00 94.75 874 VAL A CA 1
ATOM 6746 C C . VAL A 1 874 ? -6.164 -4.160 18.621 1.00 94.75 874 VAL A C 1
ATOM 6748 O O . VAL A 1 874 ? -7.286 -3.675 18.775 1.00 94.75 874 VAL A O 1
ATOM 6751 N N . VAL A 1 875 ? -5.794 -5.302 19.213 1.00 94.75 875 VAL A N 1
ATOM 6752 C CA . VAL A 1 875 ? -6.659 -6.059 20.140 1.00 94.75 875 VAL A CA 1
ATOM 6753 C C . VAL A 1 875 ? -7.028 -5.197 21.350 1.00 94.75 875 VAL A C 1
ATOM 6755 O O . VAL A 1 875 ? -8.212 -5.033 21.643 1.00 94.75 875 VAL A O 1
ATOM 6758 N N . ILE A 1 876 ? -6.042 -4.574 22.006 1.00 95.88 876 ILE A N 1
ATOM 6759 C CA . ILE A 1 876 ? -6.263 -3.691 23.160 1.00 95.88 876 ILE A CA 1
ATOM 6760 C C . ILE A 1 876 ? -7.136 -2.493 22.763 1.00 95.88 876 ILE A C 1
ATOM 6762 O O . ILE A 1 876 ? -8.094 -2.185 23.470 1.00 95.88 876 ILE A O 1
ATOM 6766 N N . CYS A 1 877 ? -6.880 -1.853 21.616 1.00 96.56 877 CYS A N 1
ATOM 6767 C CA . CYS A 1 877 ? -7.715 -0.755 21.120 1.00 96.56 877 CYS A CA 1
ATOM 6768 C C . CYS A 1 877 ? -9.169 -1.198 20.870 1.00 96.56 877 CYS A C 1
ATOM 6770 O O . CYS A 1 877 ? -10.105 -0.523 21.297 1.00 96.56 877 CYS A O 1
ATOM 6772 N N . SER A 1 878 ? -9.372 -2.376 20.272 1.00 96.12 878 SER A N 1
ATOM 6773 C CA . SER A 1 878 ? -10.706 -2.947 20.030 1.00 96.12 878 SER A CA 1
ATOM 6774 C C . SER A 1 878 ? -11.477 -3.182 21.337 1.00 96.12 878 SER A C 1
ATOM 6776 O O . SER A 1 878 ? -12.669 -2.891 21.412 1.00 96.12 878 SER A O 1
ATOM 6778 N N . LEU A 1 879 ? -10.791 -3.638 22.390 1.00 96.69 879 LEU A N 1
ATOM 6779 C CA . LEU A 1 879 ? -11.371 -3.795 23.727 1.00 96.69 879 LEU A CA 1
ATOM 6780 C C . LEU A 1 879 ? -11.630 -2.440 24.417 1.00 96.69 879 LEU A C 1
ATOM 6782 O O . LEU A 1 879 ? -12.643 -2.294 25.095 1.00 96.69 879 LEU A O 1
ATOM 6786 N N . ILE A 1 880 ? -10.789 -1.417 24.211 1.00 98.12 880 ILE A N 1
ATOM 6787 C CA . ILE A 1 880 ? -11.064 -0.043 24.685 1.00 98.12 880 ILE A CA 1
ATOM 6788 C C . ILE A 1 880 ? -12.352 0.494 24.041 1.00 98.12 880 ILE A C 1
ATOM 6790 O O . ILE A 1 880 ? -13.181 1.082 24.736 1.00 98.12 880 ILE A O 1
ATOM 6794 N N . TYR A 1 881 ? -12.563 0.249 22.744 1.00 98.00 881 TYR A N 1
ATOM 6795 C CA . TYR A 1 881 ? -13.820 0.592 22.073 1.00 98.00 881 TYR A CA 1
ATOM 6796 C C . TYR A 1 881 ? -15.014 -0.212 22.597 1.00 98.00 881 TYR A C 1
ATOM 6798 O O . TYR A 1 881 ? -16.083 0.370 22.756 1.00 98.00 881 TYR A O 1
ATOM 6806 N N . GLN A 1 882 ? -14.850 -1.498 22.925 1.00 97.94 882 GLN A N 1
ATOM 6807 C CA . GLN A 1 882 ? -15.912 -2.297 23.551 1.00 97.94 882 GLN A CA 1
ATOM 6808 C C . GLN A 1 882 ? -16.372 -1.666 24.872 1.00 97.94 882 GLN A C 1
ATOM 6810 O O . GLN A 1 882 ? -17.565 -1.437 25.065 1.00 97.94 882 GLN A O 1
ATOM 6815 N N . GLN A 1 883 ? -15.426 -1.301 25.745 1.00 97.94 883 GLN A N 1
ATOM 6816 C CA . GLN A 1 883 ? -15.734 -0.640 27.015 1.00 97.94 883 GLN A CA 1
ATOM 6817 C C . GLN A 1 883 ? -16.334 0.759 26.812 1.00 97.94 883 GLN A C 1
ATOM 6819 O O . GLN A 1 883 ? -17.288 1.121 27.495 1.00 97.94 883 GLN A O 1
ATOM 6824 N N . ALA A 1 884 ? -15.835 1.538 25.847 1.00 98.12 884 ALA A N 1
ATOM 6825 C CA . ALA A 1 884 ? -16.388 2.855 25.536 1.00 98.12 884 ALA A CA 1
ATOM 6826 C C . ALA A 1 884 ? -17.831 2.776 25.000 1.00 98.12 884 ALA A C 1
ATOM 6828 O O . ALA A 1 884 ? -18.685 3.535 25.450 1.00 98.12 884 ALA A O 1
ATOM 6829 N N . VAL A 1 885 ? -18.141 1.843 24.093 1.00 98.06 885 VAL A N 1
ATOM 6830 C CA . VAL A 1 885 ? -19.508 1.658 23.573 1.00 98.06 885 VAL A CA 1
ATOM 6831 C C . VAL A 1 885 ? -20.443 1.092 24.654 1.00 98.06 885 VAL A C 1
ATOM 6833 O O . VAL A 1 885 ? -21.595 1.520 24.733 1.00 98.06 885 VAL A O 1
ATOM 6836 N N . HIS A 1 886 ? -19.955 0.232 25.559 1.00 97.06 886 HIS A N 1
ATOM 6837 C CA . HIS A 1 886 ? -20.740 -0.217 26.720 1.00 97.06 886 HIS A CA 1
ATOM 6838 C C . HIS A 1 886 ? -21.049 0.932 27.690 1.00 97.06 886 HIS A C 1
ATOM 6840 O O . HIS A 1 886 ? -22.202 1.107 28.070 1.00 97.06 886 HIS A O 1
ATOM 6846 N N . LEU A 1 887 ? -20.066 1.780 28.017 1.00 96.50 887 LEU A N 1
ATOM 6847 C CA . LEU A 1 887 ? -20.271 2.998 28.817 1.00 96.50 887 LEU A CA 1
ATOM 6848 C C . LEU A 1 887 ? -21.248 3.982 28.146 1.00 96.50 887 LEU A C 1
ATOM 6850 O O . LEU A 1 887 ? -22.059 4.613 28.828 1.00 96.50 887 LEU A O 1
ATOM 6854 N N . TYR A 1 888 ? -21.218 4.095 26.815 1.00 96.06 888 TYR A N 1
ATOM 6855 C CA . TYR A 1 888 ? -22.161 4.916 26.051 1.00 96.06 888 TYR A CA 1
ATOM 6856 C C . TYR A 1 888 ? -23.608 4.413 26.213 1.00 96.06 888 TYR A C 1
ATOM 6858 O O . TYR A 1 888 ? -24.507 5.207 26.492 1.00 96.06 888 TYR A O 1
ATOM 6866 N N . LEU A 1 889 ? -23.824 3.094 26.147 1.00 95.44 889 LEU A N 1
ATOM 6867 C CA . LEU A 1 889 ? -25.126 2.470 26.403 1.00 95.44 889 LEU A CA 1
ATOM 6868 C C . LEU A 1 889 ? -25.559 2.596 27.879 1.00 95.44 889 LEU A C 1
ATOM 6870 O O . LEU A 1 889 ? -26.652 3.092 28.148 1.00 95.44 889 LEU A O 1
ATOM 6874 N N . LEU A 1 890 ? -24.702 2.231 28.839 1.00 92.69 890 LEU A N 1
ATOM 6875 C CA . LEU A 1 890 ? -24.988 2.303 30.283 1.00 92.69 890 LEU A CA 1
ATOM 6876 C C . LEU A 1 890 ? -25.415 3.713 30.725 1.00 92.69 890 LEU A C 1
ATOM 6878 O O . LEU A 1 890 ? -26.382 3.886 31.471 1.00 92.69 890 LEU A O 1
ATOM 6882 N N . THR A 1 891 ? -24.738 4.750 30.220 1.00 91.38 891 THR A N 1
ATOM 6883 C CA . THR A 1 891 ? -25.032 6.147 30.582 1.00 91.38 891 THR A CA 1
ATOM 6884 C C . THR A 1 891 ? -26.378 6.669 30.064 1.00 91.38 891 THR A C 1
ATOM 6886 O O . THR A 1 891 ? -26.826 7.711 30.548 1.00 91.38 891 THR A O 1
ATOM 6889 N N . CYS A 1 892 ? -27.077 5.937 29.184 1.00 89.00 892 CYS A N 1
ATOM 6890 C CA . CYS A 1 892 ? -28.468 6.231 28.811 1.00 89.00 892 CYS A CA 1
ATOM 6891 C C . CYS A 1 892 ? -29.420 6.136 30.016 1.00 89.00 892 CYS A C 1
ATOM 6893 O O . CYS A 1 892 ? -30.372 6.907 30.123 1.00 89.00 892 CYS A O 1
ATOM 6895 N N . LEU A 1 893 ? -29.160 5.201 30.940 1.00 82.94 893 LEU A N 1
ATOM 6896 C CA . LEU A 1 893 ? -30.050 4.881 32.063 1.00 82.94 893 LEU A CA 1
ATOM 6897 C C . LEU A 1 893 ? -29.789 5.726 33.324 1.00 82.94 893 LEU A C 1
ATOM 6899 O O . LEU A 1 893 ? -30.556 5.646 34.284 1.00 82.94 893 LEU A O 1
ATOM 6903 N N . LYS A 1 894 ? -28.757 6.586 33.321 1.00 73.25 894 LYS A N 1
ATOM 6904 C CA . LYS A 1 894 ? -28.325 7.403 34.478 1.00 73.25 894 LYS A CA 1
ATOM 6905 C C . LYS A 1 894 ? -29.458 8.248 35.092 1.00 73.25 894 LYS A C 1
ATOM 6907 O O . LYS A 1 894 ? -29.448 8.523 36.286 1.00 73.25 894 LYS A O 1
ATOM 6912 N N . GLY A 1 895 ? -30.452 8.646 34.292 1.00 62.97 895 GLY A N 1
ATOM 6913 C CA . GLY A 1 895 ? -31.614 9.421 34.748 1.00 62.97 895 GLY A CA 1
ATOM 6914 C C . GLY A 1 895 ? -32.672 8.639 35.544 1.00 62.97 895 GLY A C 1
ATOM 6915 O O . GLY A 1 895 ? -33.457 9.266 36.247 1.00 62.97 895 GLY A O 1
ATOM 6916 N N . TYR A 1 896 ? -32.689 7.302 35.464 1.00 63.53 896 TYR A N 1
ATOM 6917 C CA . TYR A 1 896 ? -33.706 6.429 36.082 1.00 63.53 896 TYR A CA 1
ATOM 6918 C C . TYR A 1 896 ? -33.202 5.691 37.340 1.00 63.53 896 TYR A C 1
ATOM 6920 O O . TYR A 1 896 ? -33.854 4.779 37.841 1.00 63.53 896 TYR A O 1
ATOM 6928 N N . GLN A 1 897 ? -32.049 6.089 37.886 1.00 59.19 897 GLN A N 1
ATOM 6929 C CA . GLN A 1 897 ? -31.400 5.467 39.050 1.00 59.19 897 GLN A CA 1
ATOM 6930 C C . GLN A 1 897 ? -32.071 5.829 40.401 1.00 59.19 897 GLN A C 1
ATOM 6932 O O . GLN A 1 897 ? -31.396 6.296 41.316 1.00 59.19 897 GLN A O 1
ATOM 6937 N N . GLN A 1 898 ? -33.394 5.651 40.531 1.00 52.38 898 GLN A N 1
ATOM 6938 C CA . GLN A 1 898 ? -34.160 5.980 41.753 1.00 52.38 898 GLN A CA 1
ATOM 6939 C C . GLN A 1 898 ? -34.769 4.778 42.508 1.00 52.38 898 GLN A C 1
ATOM 6941 O O . GLN A 1 898 ? -35.225 4.972 43.630 1.00 52.38 898 GLN A O 1
ATOM 6946 N N . ASP A 1 899 ? -34.705 3.563 41.954 1.00 52.56 899 ASP A N 1
ATOM 6947 C CA . ASP A 1 899 ? -35.094 2.294 42.607 1.00 52.56 899 ASP A CA 1
ATOM 6948 C C . ASP A 1 899 ? -33.904 1.308 42.665 1.00 52.56 899 ASP A C 1
ATOM 6950 O O . ASP A 1 899 ? -32.864 1.557 42.050 1.00 52.56 899 ASP A O 1
ATOM 6954 N N . ASP A 1 900 ? -34.054 0.174 43.368 1.00 50.41 900 ASP A N 1
ATOM 6955 C CA . ASP A 1 900 ? -33.000 -0.815 43.708 1.00 50.41 900 ASP A CA 1
ATOM 6956 C C . ASP A 1 900 ? -32.035 -1.205 42.564 1.00 50.41 900 ASP A C 1
ATOM 6958 O O . ASP A 1 900 ? -30.851 -1.464 42.800 1.00 50.41 900 ASP A O 1
ATOM 6962 N N . GLY A 1 901 ? -32.494 -1.205 41.306 1.00 55.41 901 GLY A N 1
ATOM 6963 C CA . GLY A 1 901 ? -31.645 -1.464 40.133 1.00 55.41 901 GLY A CA 1
ATOM 6964 C C . GLY A 1 901 ? -30.503 -0.453 39.930 1.00 55.41 901 GLY A C 1
ATOM 6965 O O . GLY A 1 901 ? -29.542 -0.748 39.219 1.00 55.41 901 GLY A O 1
ATOM 6966 N N . ALA A 1 902 ? -30.561 0.719 40.572 1.00 60.03 902 ALA A N 1
ATOM 6967 C CA . ALA A 1 902 ? -29.552 1.774 40.493 1.00 60.03 902 ALA A CA 1
ATOM 6968 C C . ALA A 1 902 ? -28.134 1.293 40.850 1.00 60.03 902 ALA A C 1
ATOM 6970 O O . ALA A 1 902 ? -27.174 1.670 40.171 1.00 60.03 902 ALA A O 1
ATOM 6971 N N . MET A 1 903 ? -28.000 0.436 41.873 1.00 64.81 903 MET A N 1
ATOM 6972 C CA . MET A 1 903 ? -26.701 -0.116 42.280 1.00 64.81 903 MET A CA 1
ATOM 6973 C C . MET A 1 903 ? -26.064 -0.970 41.180 1.00 64.81 903 MET A C 1
ATOM 6975 O O . MET A 1 903 ? -24.865 -0.838 40.939 1.00 64.81 903 MET A O 1
ATOM 6979 N N . LEU A 1 904 ? -26.852 -1.793 40.479 1.00 72.19 904 LEU A N 1
ATOM 6980 C CA . LEU A 1 904 ? -26.343 -2.711 39.457 1.00 72.19 904 LEU A CA 1
ATOM 6981 C C . LEU A 1 904 ? -25.724 -1.950 38.276 1.00 72.19 904 LEU A C 1
ATOM 6983 O O . LEU A 1 904 ? -24.569 -2.189 37.932 1.00 72.19 904 LEU A O 1
ATOM 6987 N N . TYR A 1 905 ? -26.446 -0.973 37.717 1.00 76.06 905 TYR A N 1
ATOM 6988 C CA . TYR A 1 905 ? -25.937 -0.160 36.606 1.00 76.06 905 TYR A CA 1
ATOM 6989 C C . TYR A 1 905 ? -24.756 0.732 37.019 1.00 76.06 905 TYR A C 1
ATOM 6991 O O . TYR A 1 905 ? -23.845 0.964 36.222 1.00 76.06 905 TYR A O 1
ATOM 6999 N N . SER A 1 906 ? -24.730 1.213 38.270 1.00 79.94 906 SER A N 1
ATOM 7000 C CA . SER A 1 906 ? -23.574 1.945 38.804 1.00 79.94 906 SER A CA 1
ATOM 7001 C C . SER A 1 906 ? -22.338 1.043 38.888 1.00 79.94 906 SER A C 1
ATOM 7003 O O . SER A 1 906 ? -21.266 1.439 38.437 1.00 79.94 906 SER A O 1
ATOM 7005 N N . GLN A 1 907 ? -22.494 -0.187 39.388 1.00 85.06 907 GLN A N 1
ATOM 7006 C CA . GLN A 1 907 ? -21.412 -1.168 39.478 1.00 85.06 907 GLN A CA 1
ATOM 7007 C C . GLN A 1 907 ? -20.925 -1.618 38.091 1.00 85.06 907 GLN A C 1
ATOM 7009 O O . GLN A 1 907 ? -19.722 -1.722 37.873 1.00 85.06 907 GLN A O 1
ATOM 7014 N N . GLN A 1 908 ? -21.828 -1.831 37.125 1.00 88.56 908 GLN A N 1
ATOM 7015 C CA . GLN A 1 908 ? -21.448 -2.090 35.729 1.00 88.56 908 GLN A CA 1
ATOM 7016 C C . GLN A 1 908 ? -20.635 -0.924 35.146 1.00 88.56 908 GLN A C 1
ATOM 7018 O O . GLN A 1 908 ? -19.591 -1.155 34.546 1.00 88.56 908 GLN A O 1
ATOM 7023 N N . THR A 1 909 ? -21.055 0.324 35.383 1.00 89.75 909 THR A N 1
ATOM 7024 C CA . THR A 1 909 ? -20.331 1.521 34.918 1.00 89.75 909 THR A CA 1
ATOM 7025 C C . THR A 1 909 ? -18.922 1.604 35.517 1.00 89.75 909 THR A C 1
ATOM 7027 O O . THR A 1 909 ? -17.962 1.873 34.797 1.00 89.75 909 THR A O 1
ATOM 7030 N N . GLU A 1 910 ? -18.771 1.334 36.816 1.00 91.12 910 GLU A N 1
ATOM 7031 C CA . GLU A 1 910 ? -17.475 1.327 37.507 1.00 91.12 910 GLU A CA 1
ATOM 7032 C C . GLU A 1 910 ? -16.560 0.181 37.032 1.00 91.12 910 GLU A C 1
ATOM 7034 O O . GLU A 1 910 ? -15.365 0.396 36.804 1.00 91.12 910 GLU A O 1
ATOM 7039 N N . ASN A 1 911 ? -17.120 -1.010 36.792 1.00 92.81 911 ASN A N 1
ATOM 7040 C CA . ASN A 1 911 ? -16.402 -2.149 36.215 1.00 92.81 911 ASN A CA 1
ATOM 7041 C C . ASN A 1 911 ? -15.868 -1.822 34.811 1.00 92.81 911 ASN A C 1
ATOM 7043 O O . ASN A 1 911 ? -14.668 -1.967 34.564 1.00 92.81 911 ASN A O 1
ATOM 7047 N N . SER A 1 912 ? -16.724 -1.329 33.908 1.00 94.56 912 SER A N 1
ATOM 7048 C CA . SER A 1 912 ? -16.335 -1.010 32.527 1.00 94.56 912 SER A CA 1
ATOM 7049 C C . SER A 1 912 ? -15.331 0.149 32.466 1.00 94.56 912 SER A C 1
ATOM 7051 O O . SER A 1 912 ? -14.389 0.122 31.671 1.00 94.56 912 SER A O 1
ATOM 7053 N N . LEU A 1 913 ? -15.448 1.135 33.367 1.00 95.44 913 LEU A N 1
ATOM 7054 C CA . LEU A 1 913 ? -14.461 2.207 33.533 1.00 95.44 913 LEU A CA 1
ATOM 7055 C C . LEU A 1 913 ? -13.099 1.666 34.013 1.00 95.44 913 LEU A C 1
ATOM 7057 O O . LEU A 1 913 ? -12.056 2.027 33.464 1.00 95.44 913 LEU A O 1
ATOM 7061 N N . THR A 1 914 ? -13.101 0.756 34.990 1.00 95.69 914 THR A N 1
ATOM 7062 C CA . THR A 1 914 ? -11.888 0.110 35.524 1.00 95.69 914 THR A CA 1
ATOM 7063 C C . THR A 1 914 ? -11.193 -0.755 34.469 1.00 95.69 914 THR A C 1
ATOM 7065 O O . THR A 1 914 ? -9.964 -0.713 34.328 1.00 95.69 914 THR A O 1
ATOM 7068 N N . GLN A 1 915 ? -11.962 -1.497 33.668 1.00 96.62 915 GLN A N 1
ATOM 7069 C CA . GLN A 1 915 ? -11.434 -2.279 32.553 1.00 96.62 915 GLN A CA 1
ATOM 7070 C C . GLN A 1 915 ? -10.869 -1.370 31.449 1.00 96.62 915 GLN A C 1
ATOM 7072 O O . GLN A 1 915 ? -9.764 -1.618 30.963 1.00 96.62 915 GLN A O 1
ATOM 7077 N N . ALA A 1 916 ? -11.556 -0.272 31.112 1.00 97.31 916 ALA A N 1
ATOM 7078 C CA . ALA A 1 916 ? -11.072 0.714 30.147 1.00 97.31 916 ALA A CA 1
ATOM 7079 C C . ALA A 1 916 ? -9.730 1.343 30.566 1.00 97.31 916 ALA A C 1
ATOM 7081 O O . ALA A 1 916 ? -8.810 1.417 29.750 1.00 97.31 916 ALA A O 1
ATOM 7082 N N . PHE A 1 917 ? -9.571 1.732 31.837 1.00 97.06 917 PHE A N 1
ATOM 7083 C CA . PHE A 1 917 ? -8.289 2.226 32.361 1.00 97.06 917 PHE A CA 1
ATOM 7084 C C . PHE A 1 917 ? -7.189 1.161 32.343 1.00 97.06 917 PHE A C 1
ATOM 7086 O O . PHE A 1 917 ? -6.050 1.459 31.986 1.00 97.06 917 PHE A O 1
ATOM 7093 N N . THR A 1 918 ? -7.521 -0.087 32.674 1.00 97.44 918 THR A N 1
ATOM 7094 C CA . THR A 1 918 ? -6.566 -1.207 32.630 1.00 97.44 918 THR A CA 1
ATOM 7095 C C . THR A 1 918 ? -6.011 -1.408 31.216 1.00 97.44 918 THR A C 1
ATOM 7097 O O . THR A 1 918 ? -4.798 -1.513 31.037 1.00 97.44 918 THR A O 1
ATOM 7100 N N . LEU A 1 919 ? -6.876 -1.369 30.200 1.00 97.88 919 LEU A N 1
ATOM 7101 C CA . LEU A 1 919 ? -6.495 -1.475 28.788 1.00 97.88 919 LEU A CA 1
ATOM 7102 C C . LEU A 1 919 ? -5.720 -0.238 28.296 1.00 97.88 919 LEU A C 1
ATOM 7104 O O . LEU A 1 919 ? -4.692 -0.372 27.632 1.00 97.88 919 LEU A O 1
ATOM 7108 N N . LEU A 1 920 ? -6.151 0.973 28.670 1.00 97.50 920 LEU A N 1
ATOM 7109 C CA . LEU A 1 920 ? -5.436 2.214 28.345 1.00 97.50 920 LEU A CA 1
ATOM 7110 C C . LEU A 1 920 ? -4.009 2.227 28.914 1.00 97.50 920 LEU A C 1
ATOM 7112 O O . LEU A 1 920 ? -3.111 2.753 28.261 1.00 97.50 920 LEU A O 1
ATOM 7116 N N . ARG A 1 921 ? -3.772 1.641 30.092 1.00 96.88 921 ARG A N 1
ATOM 7117 C CA . ARG A 1 921 ? -2.431 1.540 30.700 1.00 96.88 921 ARG A CA 1
ATOM 7118 C C . ARG A 1 921 ? -1.531 0.512 30.013 1.00 96.88 921 ARG A C 1
ATOM 7120 O O . ARG A 1 921 ? -0.324 0.724 29.968 1.00 96.88 921 ARG A O 1
ATOM 7127 N N . GLN A 1 922 ? -2.100 -0.559 29.456 1.00 96.44 922 GLN A N 1
ATOM 7128 C CA . GLN A 1 922 ? -1.353 -1.526 28.639 1.00 96.44 922 GLN A CA 1
ATOM 7129 C C . GLN A 1 922 ? -0.916 -0.916 27.299 1.00 96.44 922 GLN A C 1
ATOM 7131 O O . GLN A 1 922 ? 0.194 -1.169 26.838 1.00 96.44 922 GLN A O 1
ATOM 7136 N N . LEU A 1 923 ? -1.763 -0.081 26.687 1.00 95.62 923 LEU A N 1
ATOM 7137 C CA . LEU A 1 923 ? -1.458 0.556 25.411 1.00 95.62 923 LEU A CA 1
ATOM 7138 C C . LEU A 1 923 ? -0.541 1.781 25.574 1.00 95.62 923 LEU A C 1
ATOM 7140 O O . LEU A 1 923 ? -0.938 2.801 26.148 1.00 95.62 923 LEU A O 1
ATOM 7144 N N . GLY A 1 924 ? 0.644 1.750 24.960 1.00 94.88 924 GLY A N 1
ATOM 7145 C CA . GLY A 1 924 ? 1.606 2.857 25.005 1.00 94.88 924 GLY A CA 1
ATOM 7146 C C . GLY A 1 924 ? 1.033 4.189 24.472 1.00 94.88 924 GLY A C 1
ATOM 7147 O O . GLY A 1 924 ? 0.467 4.218 23.378 1.00 94.88 924 GLY A O 1
ATOM 7148 N N . PRO A 1 925 ? 1.192 5.330 25.174 1.00 93.06 925 PRO A N 1
ATOM 7149 C CA . PRO A 1 925 ? 0.540 6.602 24.821 1.00 93.06 925 PRO A CA 1
ATOM 7150 C C . PRO A 1 925 ? 1.140 7.318 23.596 1.00 93.06 925 PRO A C 1
ATOM 7152 O O . PRO A 1 925 ? 0.630 8.358 23.185 1.00 93.06 925 PRO A O 1
ATOM 7155 N N . MET A 1 926 ? 2.228 6.789 23.026 1.00 94.62 926 MET A N 1
ATOM 7156 C CA . MET A 1 926 ? 2.841 7.272 21.779 1.00 94.62 926 MET A CA 1
ATOM 7157 C C . MET A 1 926 ? 2.658 6.297 20.603 1.00 94.62 926 MET A C 1
ATOM 7159 O O . MET A 1 926 ? 3.094 6.616 19.499 1.00 94.62 926 MET A O 1
ATOM 7163 N N . ALA A 1 927 ? 2.015 5.141 20.811 1.00 93.31 927 ALA A N 1
ATOM 7164 C CA . ALA A 1 927 ? 1.761 4.165 19.752 1.00 93.31 927 ALA A CA 1
ATOM 7165 C C . ALA A 1 927 ? 0.795 4.719 18.690 1.00 93.31 927 ALA A C 1
ATOM 7167 O O . ALA A 1 927 ? -0.139 5.459 19.014 1.00 93.31 927 ALA A O 1
ATOM 7168 N N . ARG A 1 928 ? 0.993 4.338 17.423 1.00 92.69 928 ARG A N 1
ATOM 7169 C CA . ARG A 1 928 ? 0.257 4.885 16.266 1.00 92.69 928 ARG A CA 1
ATOM 7170 C C . ARG A 1 928 ? -1.262 4.663 16.345 1.00 92.69 928 ARG A C 1
ATOM 7172 O O . ARG A 1 928 ? -2.028 5.536 15.946 1.00 92.69 928 ARG A O 1
ATOM 7179 N N . ILE A 1 929 ? -1.692 3.560 16.963 1.00 94.81 929 ILE A N 1
ATOM 7180 C CA . ILE A 1 929 ? -3.110 3.201 17.133 1.00 94.81 929 ILE A CA 1
ATOM 7181 C C . ILE A 1 929 ? -3.912 4.247 17.933 1.00 94.81 929 ILE A C 1
ATOM 7183 O O . ILE A 1 929 ? -5.131 4.332 17.798 1.00 94.81 929 ILE A O 1
ATOM 7187 N N . ASN A 1 930 ? -3.236 5.099 18.719 1.00 95.12 930 ASN A N 1
ATOM 7188 C CA . ASN A 1 930 ? -3.880 6.166 19.487 1.00 95.12 930 ASN A CA 1
ATOM 7189 C C . ASN A 1 930 ? -4.547 7.247 18.613 1.00 95.12 930 ASN A C 1
ATOM 7191 O O . ASN A 1 930 ? -5.348 8.000 19.162 1.00 95.12 930 ASN A O 1
ATOM 7195 N N . THR A 1 931 ? -4.274 7.327 17.300 1.00 93.25 931 THR A N 1
ATOM 7196 C CA . THR A 1 931 ? -4.958 8.267 16.385 1.00 93.25 931 THR A CA 1
ATOM 7197 C C . THR A 1 931 ? -6.481 8.188 16.514 1.00 93.25 931 THR A C 1
ATOM 7199 O O . THR A 1 931 ? -7.117 9.223 16.688 1.00 93.25 931 THR A O 1
ATOM 7202 N N . SER A 1 932 ? -7.065 6.984 16.521 1.00 94.19 932 SER A N 1
ATOM 7203 C CA . SER A 1 932 ? -8.527 6.816 16.584 1.00 94.19 932 SER A CA 1
ATOM 7204 C C . SER A 1 932 ? -9.129 7.082 17.976 1.00 94.19 932 SER A C 1
ATOM 7206 O O . SER A 1 932 ? -10.330 7.303 18.114 1.00 94.19 932 SER A O 1
ATOM 7208 N N . LEU A 1 933 ? -8.326 7.054 19.048 1.00 96.12 933 LEU A N 1
ATOM 7209 C CA . LEU A 1 933 ? -8.845 6.942 20.420 1.00 96.12 933 LEU A CA 1
ATOM 7210 C C . LEU A 1 933 ? -9.538 8.199 20.974 1.00 96.12 933 LEU A C 1
ATOM 7212 O O . LEU A 1 933 ? -10.066 8.140 22.085 1.00 96.12 933 LEU A O 1
ATOM 7216 N N . CYS A 1 934 ? -9.586 9.317 20.244 1.00 96.69 934 CYS A N 1
ATOM 7217 C CA . CYS A 1 934 ? -10.239 10.547 20.705 1.00 96.69 934 CYS A CA 1
ATOM 7218 C C . CYS A 1 934 ? -11.705 10.337 21.119 1.00 96.69 934 CYS A C 1
ATOM 7220 O O . CYS A 1 934 ? -12.096 10.824 22.180 1.00 96.69 934 CYS A O 1
ATOM 7222 N N . TRP A 1 935 ? -12.493 9.574 20.351 1.00 97.38 935 TRP A N 1
ATOM 7223 C CA . TRP A 1 935 ? -13.894 9.294 20.698 1.00 97.38 935 TRP A CA 1
ATOM 7224 C C . TRP A 1 935 ? -14.023 8.429 21.958 1.00 97.38 935 TRP A C 1
ATOM 7226 O O . TRP A 1 935 ? -14.744 8.787 22.889 1.00 97.38 935 TRP A O 1
ATOM 7236 N N . ALA A 1 936 ? -13.272 7.326 22.032 1.00 97.94 936 ALA A N 1
ATOM 7237 C CA . ALA A 1 936 ? -13.318 6.422 23.179 1.00 97.94 936 ALA A CA 1
ATOM 7238 C C . ALA A 1 936 ? -12.864 7.127 24.471 1.00 97.94 936 ALA A C 1
ATOM 7240 O O . ALA A 1 936 ? -13.537 7.040 25.497 1.00 97.94 936 ALA A O 1
ATOM 7241 N N . ILE A 1 937 ? -11.775 7.904 24.407 1.00 97.94 937 ILE A N 1
ATOM 7242 C CA . ILE A 1 937 ? -11.272 8.706 25.531 1.00 97.94 937 ILE A CA 1
ATOM 7243 C C . ILE A 1 937 ? -12.272 9.803 25.934 1.00 97.94 937 ILE A C 1
ATOM 7245 O O . ILE A 1 937 ? -12.358 10.119 27.120 1.00 97.94 937 ILE A O 1
ATOM 7249 N N . ALA A 1 938 ? -13.053 10.362 25.003 1.00 97.69 938 ALA A N 1
ATOM 7250 C CA . ALA A 1 938 ? -14.118 11.306 25.338 1.00 97.69 938 ALA A CA 1
ATOM 7251 C C . ALA A 1 938 ? -15.258 10.632 26.122 1.00 97.69 938 ALA A C 1
ATOM 7253 O O . ALA A 1 938 ? -15.631 11.127 27.184 1.00 97.69 938 ALA A O 1
ATOM 7254 N N . VAL A 1 939 ? -15.757 9.478 25.661 1.00 97.62 939 VAL A N 1
ATOM 7255 C CA . VAL A 1 939 ? -16.820 8.727 26.357 1.00 97.62 939 VAL A CA 1
ATOM 7256 C C . VAL A 1 939 ? -16.370 8.279 27.749 1.00 97.62 939 VAL A C 1
ATOM 7258 O O . VAL A 1 939 ? -17.046 8.572 28.737 1.00 97.62 939 VAL A O 1
ATOM 7261 N N . ILE A 1 940 ? -15.199 7.638 27.838 1.00 97.56 940 ILE A N 1
ATOM 7262 C CA . ILE A 1 940 ? -14.576 7.221 29.104 1.00 97.56 940 ILE A CA 1
ATOM 7263 C C . ILE A 1 940 ? -14.390 8.443 30.013 1.00 97.56 940 ILE A C 1
ATOM 7265 O O . ILE A 1 940 ? -14.812 8.435 31.167 1.00 97.56 940 ILE A O 1
ATOM 7269 N N . GLY A 1 941 ? -13.829 9.531 29.477 1.00 96.38 941 GLY A N 1
ATOM 7270 C CA . GLY A 1 941 ? -13.559 10.766 30.207 1.00 96.38 941 GLY A CA 1
ATOM 7271 C C . GLY A 1 941 ? -14.803 11.421 30.807 1.00 96.38 941 GLY A C 1
ATOM 7272 O O . GLY A 1 941 ? -14.735 11.944 31.919 1.00 96.38 941 GLY A O 1
ATOM 7273 N N . CYS A 1 942 ? -15.950 11.359 30.130 1.00 95.31 942 CYS A N 1
ATOM 7274 C CA . CYS A 1 942 ? -17.219 11.871 30.651 1.00 95.31 942 CYS A CA 1
ATOM 7275 C C . CYS A 1 942 ? -17.821 11.030 31.790 1.00 95.31 942 CYS A C 1
ATOM 7277 O O . CYS A 1 942 ? -18.706 11.528 32.484 1.00 95.31 942 CYS A O 1
ATOM 7279 N N . CYS A 1 943 ? -17.344 9.799 32.003 1.00 93.06 943 CYS A N 1
ATOM 7280 C CA . CYS A 1 943 ? -17.801 8.915 33.079 1.00 93.06 943 CYS A CA 1
ATOM 7281 C C . CYS A 1 943 ? -16.977 9.053 34.376 1.00 93.06 943 CYS A C 1
ATOM 7283 O O . CYS A 1 943 ? -17.408 8.580 35.425 1.00 93.06 943 CYS A O 1
ATOM 7285 N N . ILE A 1 944 ? -15.806 9.702 34.332 1.00 92.88 944 ILE A N 1
ATOM 7286 C CA . ILE A 1 944 ? -14.885 9.781 35.476 1.00 92.88 944 ILE A CA 1
ATOM 7287 C C . ILE A 1 944 ? -15.340 10.813 36.509 1.00 92.88 944 ILE A C 1
ATOM 7289 O O . ILE A 1 944 ? -15.421 12.008 36.210 1.00 92.88 944 ILE A O 1
ATOM 7293 N N . THR A 1 945 ? -15.489 10.375 37.757 1.00 87.62 945 THR A N 1
ATOM 7294 C CA . THR A 1 945 ? -15.622 11.230 38.949 1.00 87.62 945 THR A CA 1
ATOM 7295 C C . THR A 1 945 ? -14.279 11.553 39.613 1.00 87.62 945 THR A C 1
ATOM 7297 O O . THR A 1 945 ? -14.103 12.673 40.089 1.00 87.62 945 THR A O 1
ATOM 7300 N N . ASP A 1 946 ? -13.334 10.607 39.622 1.00 91.69 946 ASP A N 1
ATOM 7301 C CA . ASP A 1 946 ? -12.035 10.729 40.293 1.00 91.69 946 ASP A CA 1
ATOM 7302 C C . ASP A 1 946 ? -11.073 11.745 39.638 1.00 91.69 946 ASP A C 1
ATOM 7304 O O . ASP A 1 946 ? -11.018 11.917 38.421 1.00 91.69 946 ASP A O 1
ATOM 7308 N N . GLN A 1 947 ? -10.272 12.420 40.463 1.00 93.19 947 GLN A N 1
ATOM 7309 C CA . GLN A 1 947 ? -9.357 13.473 40.036 1.00 93.19 947 GLN A CA 1
ATOM 7310 C C . GLN A 1 947 ? -7.995 12.946 39.546 1.00 93.19 947 GLN A C 1
ATOM 7312 O O . GLN A 1 947 ? -7.371 13.608 38.711 1.00 93.19 947 GLN A O 1
ATOM 7317 N N . GLU A 1 948 ? -7.539 11.772 39.996 1.00 94.38 948 GLU A N 1
ATOM 7318 C CA . GLU A 1 948 ? -6.296 11.154 39.509 1.00 94.38 948 GLU A CA 1
ATOM 7319 C C . GLU A 1 948 ? -6.492 10.584 38.095 1.00 94.38 948 GLU A C 1
ATOM 7321 O O . GLU A 1 948 ? -5.748 10.930 37.177 1.00 94.38 948 GLU A O 1
ATOM 7326 N N . GLN A 1 949 ? -7.581 9.848 37.865 1.00 94.62 949 GLN A N 1
ATOM 7327 C CA . GLN A 1 949 ? -8.022 9.373 36.548 1.00 94.62 949 GLN A CA 1
ATOM 7328 C C . GLN A 1 949 ? -8.199 10.520 35.528 1.00 94.62 949 GLN A C 1
ATOM 7330 O O . GLN A 1 949 ? -7.808 10.401 34.361 1.00 94.62 949 GLN A O 1
ATOM 7335 N N . ARG A 1 950 ? -8.734 11.676 35.958 1.00 96.31 950 ARG A N 1
ATOM 7336 C CA . ARG A 1 950 ? -8.821 12.900 35.129 1.00 96.31 950 ARG A CA 1
ATOM 7337 C C . ARG A 1 950 ? -7.443 13.439 34.744 1.00 96.31 950 ARG A C 1
ATOM 7339 O O . ARG A 1 950 ? -7.246 13.866 33.599 1.00 96.31 950 ARG A O 1
ATOM 7346 N N . ALA A 1 951 ? -6.489 13.415 35.675 1.00 96.19 951 ALA A N 1
ATOM 7347 C CA . ALA A 1 951 ? -5.108 13.809 35.418 1.00 96.19 951 ALA A CA 1
ATOM 7348 C C . ALA A 1 951 ? -4.401 12.819 34.474 1.00 96.19 951 ALA A C 1
ATOM 7350 O O . ALA A 1 951 ? -3.723 13.262 33.546 1.00 96.19 951 ALA A O 1
ATOM 7351 N N . GLU A 1 952 ? -4.626 11.511 34.633 1.00 96.25 952 GLU A N 1
ATOM 7352 C CA . GLU A 1 952 ? -4.078 10.451 33.778 1.00 96.25 952 GLU A CA 1
ATOM 7353 C C . GLU A 1 952 ? -4.520 10.612 32.314 1.00 96.25 952 GLU A C 1
ATOM 7355 O O . GLU A 1 952 ? -3.667 10.699 31.425 1.00 96.25 952 GLU A O 1
ATOM 7360 N N . LEU A 1 953 ? -5.826 10.767 32.038 1.00 96.56 953 LEU A N 1
ATOM 7361 C CA . LEU A 1 953 ? -6.307 11.033 30.672 1.00 96.56 953 LEU A CA 1
ATOM 7362 C C . LEU A 1 953 ? -5.782 12.362 30.112 1.00 96.56 953 LEU A C 1
ATOM 7364 O O . LEU A 1 953 ? -5.414 12.443 28.936 1.00 96.56 953 LEU A O 1
ATOM 7368 N N . CYS A 1 954 ? -5.698 13.409 30.939 1.00 97.50 954 CYS A N 1
ATOM 7369 C CA . CYS A 1 954 ? -5.098 14.677 30.524 1.00 97.50 954 CYS A CA 1
ATOM 7370 C C . CYS A 1 954 ? -3.610 14.542 30.183 1.00 97.50 954 CYS A C 1
ATOM 7372 O O . CYS A 1 954 ? -3.145 15.206 29.251 1.00 97.50 954 CYS A O 1
ATOM 7374 N N . GLY A 1 955 ? -2.874 13.696 30.905 1.00 97.50 955 GLY A N 1
ATOM 7375 C CA . GLY A 1 955 ? -1.504 13.305 30.595 1.00 97.50 955 GLY A CA 1
ATOM 7376 C C . GLY A 1 955 ? -1.438 12.569 29.260 1.00 97.50 955 GLY A C 1
ATOM 7377 O O . GLY A 1 955 ? -0.741 13.024 28.352 1.00 97.50 955 GLY A O 1
ATOM 7378 N N . ARG A 1 956 ? -2.247 11.512 29.094 1.00 97.25 956 ARG A N 1
ATOM 7379 C CA . ARG A 1 956 ? -2.312 10.702 27.870 1.00 97.25 956 ARG A CA 1
ATOM 7380 C C . ARG A 1 956 ? -2.564 11.551 26.626 1.00 97.25 956 ARG A C 1
ATOM 7382 O O . ARG A 1 956 ? -1.746 11.523 25.712 1.00 97.25 956 ARG A O 1
ATOM 7389 N N . LEU A 1 957 ? -3.618 12.371 26.619 1.00 97.88 957 LEU A N 1
ATOM 7390 C CA . LEU A 1 957 ? -3.942 13.258 25.492 1.00 97.88 957 LEU A CA 1
ATOM 7391 C C . LEU A 1 957 ? -2.827 14.283 25.209 1.00 97.88 957 LEU A C 1
ATOM 7393 O O . LEU A 1 957 ? -2.612 14.667 24.062 1.00 97.88 957 LEU A O 1
ATOM 7397 N N . THR A 1 958 ? -2.069 14.709 26.226 1.00 97.69 958 THR A N 1
ATOM 7398 C CA . THR A 1 958 ? -0.908 15.596 26.023 1.00 97.69 958 THR A CA 1
ATOM 7399 C C . THR A 1 958 ? 0.247 14.867 25.334 1.00 97.69 958 THR A C 1
ATOM 7401 O O . THR A 1 958 ? 0.900 15.441 24.464 1.00 97.69 958 THR A O 1
ATOM 7404 N N . THR A 1 959 ? 0.492 13.607 25.693 1.00 97.50 959 THR A N 1
ATOM 7405 C CA . THR A 1 959 ? 1.524 12.763 25.074 1.00 97.50 959 THR A CA 1
ATOM 7406 C C . THR A 1 959 ? 1.139 12.353 23.651 1.00 97.50 959 THR A C 1
ATOM 7408 O O . THR A 1 959 ? 1.948 12.532 22.744 1.00 97.50 959 THR A O 1
ATOM 7411 N N . MET A 1 960 ? -0.113 11.934 23.432 1.00 96.88 960 MET A N 1
ATOM 7412 C CA . MET A 1 960 ? -0.683 11.657 22.106 1.00 96.88 960 MET A CA 1
ATOM 7413 C C . MET A 1 960 ? -0.567 12.867 21.172 1.00 96.88 960 MET A C 1
ATOM 7415 O O . MET A 1 960 ? -0.185 12.720 20.015 1.00 96.88 960 MET A O 1
ATOM 7419 N N . PHE A 1 961 ? -0.844 14.080 21.669 1.00 96.44 961 PHE A N 1
ATOM 7420 C CA . PHE A 1 961 ? -0.680 15.291 20.863 1.00 96.44 961 PHE A CA 1
ATOM 7421 C C . PHE A 1 961 ? 0.787 15.511 20.451 1.00 96.44 961 PHE A C 1
ATOM 7423 O O . PHE A 1 961 ? 1.051 15.855 19.301 1.00 96.44 961 PHE A O 1
ATOM 7430 N N . LYS A 1 962 ? 1.747 15.290 21.363 1.00 94.75 962 LYS A N 1
ATOM 7431 C CA . LYS A 1 962 ? 3.187 15.461 21.091 1.00 94.75 962 LYS A CA 1
ATOM 7432 C C . LYS A 1 962 ? 3.736 14.464 20.063 1.00 94.75 962 LYS A C 1
ATOM 7434 O O . LYS A 1 962 ? 4.621 14.833 19.293 1.00 94.75 962 LYS A O 1
ATOM 7439 N N . SER A 1 963 ? 3.247 13.221 20.043 1.00 93.31 963 SER A N 1
ATOM 7440 C CA . SER A 1 963 ? 3.633 12.232 19.027 1.00 93.31 963 SER A CA 1
ATOM 7441 C C . SER A 1 963 ? 2.903 12.464 17.702 1.00 93.31 963 SER A C 1
ATOM 7443 O O . SER A 1 963 ? 3.545 12.696 16.676 1.00 93.31 963 SER A O 1
ATOM 7445 N N . ILE A 1 964 ? 1.570 12.428 17.720 1.00 94.50 964 ILE A N 1
ATOM 7446 C CA . ILE A 1 964 ? 0.741 12.334 16.512 1.00 94.50 964 ILE A CA 1
ATOM 7447 C C . ILE A 1 964 ? 0.618 13.691 15.807 1.00 94.50 964 ILE A C 1
ATOM 7449 O O . ILE A 1 964 ? 0.748 13.737 14.588 1.00 94.50 964 ILE A O 1
ATOM 7453 N N . GLY A 1 965 ? 0.439 14.790 16.550 1.00 93.69 965 GLY A N 1
ATOM 7454 C CA . GLY A 1 965 ? 0.407 16.157 16.008 1.00 93.69 965 GLY A CA 1
ATOM 7455 C C . GLY A 1 965 ? -0.954 16.682 15.528 1.00 93.69 965 GLY A C 1
ATOM 7456 O O . GLY A 1 965 ? -1.013 17.806 15.037 1.00 93.69 965 GLY A O 1
ATOM 7457 N N . LEU A 1 966 ? -2.049 15.926 15.675 1.00 94.38 966 LEU A N 1
ATOM 7458 C CA . LEU A 1 966 ? -3.389 16.337 15.222 1.00 94.38 966 LEU A CA 1
ATOM 7459 C C . LEU A 1 966 ? -4.126 17.212 16.256 1.00 94.38 966 LEU A C 1
ATOM 7461 O O . LEU A 1 966 ? -4.110 16.947 17.462 1.00 94.38 966 LEU A O 1
ATOM 7465 N N . GLY A 1 967 ? -4.783 18.277 15.788 1.00 93.31 967 GLY A N 1
ATOM 7466 C CA . GLY A 1 967 ? -5.447 19.269 16.638 1.00 93.31 967 GLY A CA 1
ATOM 7467 C C . GLY A 1 967 ? -6.681 18.753 17.393 1.00 93.31 967 GLY A C 1
ATOM 7468 O O . GLY A 1 967 ? -6.911 19.180 18.528 1.00 93.31 967 GLY A O 1
ATOM 7469 N N . ASN A 1 968 ? -7.426 17.798 16.824 1.00 94.12 968 ASN A N 1
ATOM 7470 C CA . ASN A 1 968 ? -8.542 17.080 17.466 1.00 94.12 968 ASN A CA 1
ATOM 7471 C C . ASN A 1 968 ? -8.192 16.529 18.870 1.00 94.12 968 ASN A C 1
ATOM 7473 O O . ASN A 1 968 ? -8.996 16.652 19.796 1.00 94.12 968 ASN A O 1
ATOM 7477 N N . ILE A 1 969 ? -6.974 16.016 19.088 1.00 96.31 969 ILE A N 1
ATOM 7478 C CA . ILE A 1 969 ? -6.499 15.498 20.385 1.00 96.31 969 ILE A CA 1
ATOM 7479 C C . ILE A 1 969 ? -6.445 16.627 21.430 1.00 96.31 969 ILE A C 1
ATOM 7481 O O . ILE A 1 969 ? -6.903 16.479 22.570 1.00 96.31 969 ILE A O 1
ATOM 7485 N N . ARG A 1 970 ? -5.922 17.798 21.035 1.00 95.00 970 ARG A N 1
ATOM 7486 C CA . ARG A 1 970 ? -5.850 18.999 21.886 1.00 95.00 970 ARG A CA 1
ATOM 7487 C C . ARG A 1 970 ? -7.251 19.546 22.182 1.00 95.00 970 ARG A C 1
ATOM 7489 O O . ARG A 1 970 ? -7.521 19.954 23.313 1.00 95.00 970 ARG A O 1
ATOM 7496 N N . ALA A 1 971 ? -8.134 19.527 21.185 1.00 94.81 971 ALA A N 1
ATOM 7497 C CA . ALA A 1 971 ? -9.524 19.952 21.302 1.00 94.81 971 ALA A CA 1
ATOM 7498 C C . ALA A 1 971 ? -10.323 19.033 22.250 1.00 94.81 971 ALA A C 1
ATOM 7500 O O . ALA A 1 971 ? -10.961 19.523 23.181 1.00 94.81 971 ALA A O 1
ATOM 7501 N N . THR A 1 972 ? -10.172 17.711 22.112 1.00 96.75 972 THR A N 1
ATOM 7502 C CA . THR A 1 972 ? -10.753 16.679 22.994 1.00 96.75 972 THR A CA 1
ATOM 7503 C C . THR A 1 972 ? -10.354 16.911 24.453 1.00 96.75 972 THR A C 1
ATOM 7505 O O . THR A 1 972 ? -11.212 16.968 25.335 1.00 96.75 972 THR A O 1
ATOM 7508 N N . LYS A 1 973 ? -9.060 17.156 24.719 1.00 96.69 973 LYS A N 1
ATOM 7509 C CA . LYS A 1 973 ? -8.579 17.502 26.068 1.00 96.69 973 LYS A CA 1
ATOM 7510 C C . LYS A 1 973 ? -9.243 18.776 26.606 1.00 96.69 973 LYS A C 1
ATOM 7512 O O . LYS A 1 973 ? -9.626 18.816 27.776 1.00 96.69 973 LYS A O 1
ATOM 7517 N N . LYS A 1 974 ? -9.375 19.820 25.778 1.00 95.94 974 LYS A N 1
ATOM 7518 C CA . LYS A 1 974 ? -10.008 21.091 26.171 1.00 95.94 974 LYS A CA 1
ATOM 7519 C C . LYS A 1 974 ? -11.482 20.888 26.535 1.00 95.94 974 LYS A C 1
ATOM 7521 O O . LYS A 1 974 ? -11.914 21.410 27.557 1.00 95.94 974 LYS A O 1
ATOM 7526 N N . LEU A 1 975 ? -12.215 20.103 25.747 1.00 95.69 975 LEU A N 1
ATOM 7527 C CA . LEU A 1 975 ? -13.636 19.821 25.950 1.00 95.69 975 LEU A CA 1
ATOM 7528 C C . LEU A 1 975 ? -13.908 18.979 27.205 1.00 95.69 975 LEU A C 1
ATOM 7530 O O . LEU A 1 975 ? -14.794 19.334 27.978 1.00 95.69 975 LEU A O 1
ATOM 7534 N N . LEU A 1 976 ? -13.118 17.935 27.480 1.00 96.44 976 LEU A N 1
ATOM 7535 C CA . LEU A 1 976 ? -13.240 17.167 28.731 1.00 96.44 976 LEU A CA 1
ATOM 7536 C C . LEU A 1 976 ? -13.074 18.063 29.973 1.00 96.44 976 LEU A C 1
ATOM 7538 O O . LEU A 1 976 ? -13.861 17.982 30.913 1.00 96.44 976 LEU A O 1
ATOM 7542 N N . ASN A 1 977 ? -12.135 19.015 29.930 1.00 95.50 977 ASN A N 1
ATOM 7543 C CA . ASN A 1 977 ? -11.940 20.021 30.984 1.00 95.50 977 ASN A CA 1
ATOM 7544 C C . ASN A 1 977 ? -13.068 21.073 31.084 1.00 95.50 977 ASN A C 1
ATOM 7546 O O . ASN A 1 977 ? -13.054 21.891 32.008 1.00 95.50 977 ASN A O 1
ATOM 7550 N N . LEU A 1 978 ? -14.027 21.080 30.153 1.00 94.62 978 LEU A N 1
ATOM 7551 C CA . LEU A 1 978 ? -15.279 21.835 30.257 1.00 94.62 978 LEU A CA 1
ATOM 7552 C C . LEU A 1 978 ? -16.403 20.950 30.806 1.00 94.62 978 LEU A C 1
ATOM 7554 O O . LEU A 1 978 ? -17.095 21.378 31.724 1.00 94.62 978 LEU A O 1
ATOM 7558 N N . VAL A 1 979 ? -16.528 19.699 30.343 1.00 94.31 979 VAL A N 1
ATOM 7559 C CA . VAL A 1 979 ? -17.509 18.737 30.884 1.00 94.31 979 VAL A CA 1
ATOM 7560 C C . VAL A 1 979 ? -17.298 18.509 32.386 1.00 94.31 979 VAL A C 1
ATOM 7562 O O . VAL A 1 979 ? -18.256 18.561 33.148 1.00 94.31 979 VAL A O 1
ATOM 7565 N N . TRP A 1 980 ? -16.055 18.366 32.859 1.00 94.88 980 TRP A N 1
ATOM 7566 C CA . TRP A 1 980 ? -15.760 18.194 34.293 1.00 94.88 980 TRP A CA 1
ATOM 7567 C C . TRP A 1 980 ? -16.065 19.419 35.175 1.00 94.88 980 TRP A C 1
ATOM 7569 O O . TRP A 1 980 ? -15.977 19.312 36.398 1.00 94.88 980 TRP A O 1
ATOM 7579 N N . LYS A 1 981 ? -16.419 20.570 34.584 1.00 92.31 981 LYS A N 1
ATOM 7580 C CA . LYS A 1 981 ? -16.904 21.765 35.301 1.00 92.31 981 LYS A CA 1
ATOM 7581 C C . LYS A 1 981 ? -18.431 21.846 35.371 1.00 92.31 981 LYS A C 1
ATOM 7583 O O . LYS A 1 981 ? -18.943 22.648 36.146 1.00 92.31 981 LYS A O 1
ATOM 7588 N N . GLN A 1 982 ? -19.142 21.044 34.578 1.00 90.19 982 GLN A N 1
ATOM 7589 C CA . GLN A 1 982 ? -20.601 20.961 34.622 1.00 90.19 982 GLN A CA 1
ATOM 7590 C C . GLN A 1 982 ? -21.076 20.240 35.894 1.00 90.19 982 GLN A C 1
ATOM 7592 O O . GLN A 1 982 ? -20.290 19.515 36.514 1.00 90.19 982 GLN A O 1
ATOM 7597 N N . PRO A 1 983 ? -22.353 20.380 36.295 1.00 88.25 983 PRO A N 1
ATOM 7598 C CA . PRO A 1 983 ? -22.931 19.591 37.382 1.00 88.25 983 PRO A CA 1
ATOM 7599 C C . PRO A 1 983 ? -22.741 18.079 37.170 1.00 88.25 983 PRO A C 1
ATOM 7601 O O . PRO A 1 983 ? -22.790 17.595 36.044 1.00 88.25 983 PRO A O 1
ATOM 7604 N N . VAL A 1 984 ? -22.580 17.299 38.244 1.00 83.62 984 VAL A N 1
ATOM 7605 C CA . VAL A 1 984 ? -22.330 15.836 38.167 1.00 83.62 984 VAL A CA 1
ATOM 7606 C C . VAL A 1 984 ? -23.469 15.072 37.462 1.00 83.62 984 VAL A C 1
ATOM 7608 O O . VAL A 1 984 ? -23.246 14.038 36.826 1.00 83.62 984 VAL A O 1
ATOM 7611 N N . THR A 1 985 ? -24.688 15.613 37.501 1.00 80.50 985 THR A N 1
ATOM 7612 C CA . THR A 1 985 ? -25.847 15.139 36.726 1.00 80.50 985 THR A CA 1
ATOM 7613 C C . THR A 1 985 ? -25.648 15.266 35.213 1.00 80.50 985 THR A C 1
ATOM 7615 O O . THR A 1 985 ? -26.133 14.425 34.466 1.00 80.50 985 THR A O 1
ATOM 7618 N N . GLU A 1 986 ? -24.904 16.280 34.768 1.00 84.12 986 GLU A N 1
ATOM 7619 C CA . GLU A 1 986 ? -24.603 16.568 33.360 1.00 84.12 986 GLU A CA 1
ATOM 7620 C C . GLU A 1 986 ? -23.235 16.016 32.909 1.00 84.12 986 GLU A C 1
ATOM 7622 O O . GLU A 1 986 ? -22.907 16.049 31.727 1.00 84.12 986 GLU A O 1
ATOM 7627 N N . GLN A 1 987 ? -22.442 15.442 33.819 1.00 89.12 987 GLN A N 1
ATOM 7628 C CA . GLN A 1 987 ? -21.232 14.686 33.477 1.00 89.12 987 GLN A CA 1
ATOM 7629 C C . GLN A 1 987 ? -21.641 13.318 32.894 1.00 89.12 987 GLN A C 1
ATOM 7631 O O . GLN A 1 987 ? -21.881 12.348 33.618 1.00 89.12 987 GLN A O 1
ATOM 7636 N N . SER A 1 988 ? -21.840 13.294 31.574 1.00 90.94 988 SER A N 1
ATOM 7637 C CA . SER A 1 988 ? -22.255 12.144 30.758 1.00 90.94 988 SER A CA 1
ATOM 7638 C C . SER A 1 988 ? -21.890 12.415 29.291 1.00 90.94 988 SER A C 1
ATOM 7640 O O . SER A 1 988 ? -21.994 13.573 28.870 1.00 90.94 988 SER A O 1
ATOM 7642 N N . PRO A 1 989 ? -21.506 11.407 28.480 1.00 93.31 989 PRO A N 1
ATOM 7643 C CA . PRO A 1 989 ? -21.245 11.611 27.052 1.00 93.31 989 PRO A CA 1
ATOM 7644 C C . PRO A 1 989 ? -22.455 12.212 26.317 1.00 93.31 989 PRO A C 1
ATOM 7646 O O . PRO A 1 989 ? -22.289 13.049 25.436 1.00 93.31 989 PRO A O 1
ATOM 7649 N N . TRP A 1 990 ? -23.675 11.887 26.751 1.00 92.00 990 TRP A N 1
ATOM 7650 C CA . TRP A 1 990 ? -24.922 12.402 26.176 1.00 92.00 990 TRP A CA 1
ATOM 7651 C C . TRP A 1 990 ? -25.122 13.919 26.320 1.00 92.00 990 TRP A C 1
ATOM 7653 O O . TRP A 1 990 ? -25.910 14.494 25.574 1.00 92.00 990 TRP A O 1
ATOM 7663 N N . PHE A 1 991 ? -24.388 14.588 27.217 1.00 90.75 991 PHE A N 1
ATOM 7664 C CA . PHE A 1 991 ? -24.414 16.048 27.384 1.00 90.75 991 PHE A CA 1
ATOM 7665 C C . PHE A 1 991 ? -23.167 16.754 26.819 1.00 90.75 991 PHE A C 1
ATOM 7667 O O . PHE A 1 991 ? -23.018 17.966 26.994 1.00 90.75 991 PHE A O 1
ATOM 7674 N N . ILE A 1 992 ? -22.300 16.049 26.077 1.00 92.12 992 ILE A N 1
ATOM 7675 C CA . ILE A 1 992 ? -21.184 16.672 25.342 1.00 92.12 992 ILE A CA 1
ATOM 7676 C C . ILE A 1 992 ? -21.693 17.805 24.439 1.00 92.12 992 ILE A C 1
ATOM 7678 O O . ILE A 1 992 ? -21.133 18.901 24.473 1.00 92.12 992 ILE A O 1
ATOM 7682 N N . HIS A 1 993 ? -22.793 17.592 23.708 1.00 89.94 993 HIS A N 1
ATOM 7683 C CA . HIS A 1 993 ? -23.395 18.609 22.840 1.00 89.94 993 HIS A CA 1
ATOM 7684 C C . HIS A 1 993 ? -23.764 19.905 23.598 1.00 89.94 993 HIS A C 1
ATOM 7686 O O . HIS A 1 993 ? -23.608 20.998 23.056 1.00 89.94 993 HIS A O 1
ATOM 7692 N N . LYS A 1 994 ? -24.199 19.812 24.865 1.00 89.69 994 LYS A N 1
ATOM 7693 C CA . LYS A 1 994 ? -24.542 20.965 25.718 1.00 89.69 994 LYS A CA 1
ATOM 7694 C C . LYS A 1 994 ? -23.283 21.738 26.107 1.00 89.69 994 LYS A C 1
ATOM 7696 O O . LYS A 1 994 ? -23.223 22.951 25.924 1.00 89.69 994 LYS A O 1
ATOM 7701 N N . ALA A 1 995 ? -22.234 21.030 26.533 1.00 91.56 995 ALA A N 1
ATOM 7702 C CA . ALA A 1 995 ? -20.935 21.638 26.822 1.00 91.56 995 ALA A CA 1
ATOM 7703 C C . ALA A 1 995 ? -20.299 22.294 25.577 1.00 91.56 995 ALA A C 1
ATOM 7705 O O . ALA A 1 995 ? -19.701 23.366 25.703 1.00 91.56 995 ALA A O 1
ATOM 7706 N N . MET A 1 996 ? -20.468 21.702 24.385 1.00 91.88 996 MET A N 1
ATOM 7707 C CA . MET A 1 996 ? -20.075 22.303 23.102 1.00 91.88 996 MET A CA 1
ATOM 7708 C C . MET A 1 996 ? -20.836 23.607 22.824 1.00 91.88 996 MET A C 1
ATOM 7710 O O . MET A 1 996 ? -20.211 24.632 22.554 1.00 91.88 996 MET A O 1
ATOM 7714 N N . GLN A 1 997 ? -22.171 23.592 22.924 1.00 90.56 997 GLN A N 1
ATOM 7715 C CA . GLN A 1 997 ? -23.027 24.755 22.657 1.00 90.56 997 GLN A CA 1
ATOM 7716 C C . GLN A 1 997 ? -22.739 25.920 23.617 1.00 90.56 997 GLN A C 1
ATOM 7718 O O . GLN A 1 997 ? -22.515 27.044 23.168 1.00 90.56 997 GLN A O 1
ATOM 7723 N N . GLU A 1 998 ? -22.680 25.664 24.925 1.00 92.25 998 GLU A N 1
ATOM 7724 C CA . GLU A 1 998 ? -22.435 26.697 25.945 1.00 92.25 998 GLU A CA 1
ATOM 7725 C C . GLU A 1 998 ? -21.066 27.375 25.799 1.00 92.25 998 GLU A C 1
ATOM 7727 O O . GLU A 1 998 ? -20.920 28.553 26.117 1.00 92.25 998 GLU A O 1
ATOM 7732 N N . ASN A 1 999 ? -20.066 26.652 25.284 1.00 90.88 999 ASN A N 1
ATOM 7733 C CA . ASN A 1 999 ? -18.703 27.156 25.096 1.00 90.88 999 ASN A CA 1
ATOM 7734 C C . ASN A 1 999 ? -18.381 27.518 23.634 1.00 90.88 999 ASN A C 1
ATOM 7736 O O . ASN A 1 999 ? -17.224 27.817 23.335 1.00 90.88 999 ASN A O 1
ATOM 7740 N N . GLN A 1 1000 ? -19.382 27.487 22.741 1.00 89.50 1000 GLN A N 1
ATOM 7741 C CA . GLN A 1 1000 ? -19.264 27.760 21.299 1.00 89.50 1000 GLN A CA 1
ATOM 7742 C C . GLN A 1 1000 ? -18.100 26.984 20.644 1.00 89.50 1000 GLN A C 1
ATOM 7744 O O . GLN A 1 1000 ? -17.237 27.561 19.981 1.00 89.50 1000 GLN A O 1
ATOM 7749 N N . MET A 1 1001 ? -18.043 25.674 20.906 1.00 90.31 1001 MET A N 1
ATOM 7750 C CA . MET A 1 1001 ? -16.915 24.802 20.572 1.00 90.31 1001 MET A CA 1
ATOM 7751 C C . MET A 1 1001 ? -17.391 23.455 20.022 1.00 90.31 1001 MET A C 1
ATOM 7753 O O . MET A 1 1001 ? -17.661 22.534 20.787 1.00 90.31 1001 MET A O 1
ATOM 7757 N N . TRP A 1 1002 ? -17.436 23.323 18.699 1.00 89.12 1002 TRP A N 1
ATOM 7758 C CA . TRP A 1 1002 ? -17.827 22.105 17.987 1.00 89.12 1002 TRP A CA 1
ATOM 7759 C C . TRP A 1 1002 ? -16.594 21.421 17.402 1.00 89.12 1002 TRP A C 1
ATOM 7761 O O . TRP A 1 1002 ? -15.939 21.983 16.528 1.00 89.12 1002 TRP A O 1
ATOM 7771 N N . ILE A 1 1003 ? -16.272 20.223 17.897 1.00 89.94 1003 ILE A N 1
ATOM 7772 C CA . ILE A 1 1003 ? -15.030 19.508 17.562 1.00 89.94 1003 ILE A CA 1
ATOM 7773 C C . ILE A 1 1003 ? -15.328 18.129 16.980 1.00 89.94 1003 ILE A C 1
ATOM 7775 O O . ILE A 1 1003 ? -16.341 17.513 17.314 1.00 89.94 1003 ILE A O 1
ATOM 7779 N N . SER A 1 1004 ? -14.403 17.624 16.167 1.00 88.44 1004 SER A N 1
ATOM 7780 C CA . SER A 1 1004 ? -14.385 16.220 15.759 1.00 88.44 1004 SER A CA 1
ATOM 7781 C C . SER A 1 1004 ? -13.637 15.344 16.761 1.00 88.44 1004 SER A C 1
ATOM 7783 O O . SER A 1 1004 ? -12.655 15.781 17.367 1.00 88.44 1004 SER A O 1
ATOM 7785 N N . PHE A 1 1005 ? -14.066 14.087 16.858 1.00 91.25 1005 PHE A N 1
ATOM 7786 C CA . PHE A 1 1005 ? -13.355 13.003 17.542 1.00 91.25 1005 PHE A CA 1
ATOM 7787 C C . PHE A 1 1005 ? -12.779 11.958 16.568 1.00 91.25 1005 PHE A C 1
ATOM 7789 O O . PHE A 1 1005 ? -12.286 10.928 17.028 1.00 91.25 1005 PHE A O 1
ATOM 7796 N N . ALA A 1 1006 ? -12.880 12.218 15.256 1.00 81.94 1006 ALA A N 1
ATOM 7797 C CA . ALA A 1 1006 ? -12.314 11.406 14.177 1.00 81.94 1006 ALA A CA 1
ATOM 7798 C C . ALA A 1 1006 ? -10.790 11.478 14.142 1.00 81.94 1006 ALA A C 1
ATOM 7800 O O . ALA A 1 1006 ? -10.284 12.617 14.269 1.00 81.94 1006 ALA A O 1
#

Organism: Pestalotiopsis fici (strain W106-1 / CGMCC3.15140) (NCBI:txid1229662)

Radius of gyration: 40.46 Å; Cα contacts (8 Å, |Δi|>4): 1260; chains: 1; bounding box: 119×114×104 Å

Mean predicted aligned error: 21.86 Å

Foldseek 3Di:
DPVCQVCVVVCWPPDPQPDDPFFKFFQPVLLLVLLVVLVVLCVVVVAAAAEEAPPFQFQVSVCSNLVVQVHAHYHYPDPLSVVLCQVCQVSNSHDFDPPLQPGHQDEEEDAALVVLVLLQVLVDPAAHEYAQEDELPPPPGGHHLPDPSLLVNVVSQVPGRRHDHQFYEYEPPVLLVAQDLVSLCVSLVSLVVSRLSSVVSDDLPAQHEREYDELSNSLNSSVDDDDDRPSYRYYYYYYCSSADFLSSVNNVSDDLSSHRIKTWWDFPADDQVVQKTKIQAACCNQNQDDHVDAESFAWDAGQQKYQNDGAHGMTMIHGPDDDDGDDPPPDPPSGTTMTGSGDYDDDDDDDDDDDDDDDDDDPDDDDDDDDDDDDSGGNGPNVTDHRDDDDDDPPPPPDDSCVVNPPRDDDDDDDDDDDDDDDDDDDDDDDDDDDDDDDDPPPDDDDPVCVVVVHDDDDDDDDDDDDDDDDDDDDDDDDDDDDDDDDDDDDDDDDDDDDDDDDDDDDDDDDDDDDDDDDDDDDDDDDDDDDDDDDDDDDDDDDDDDDDDDDDDDDDDDDDDDDDDDDDDDDDDDDDDDDDDDDDDDDDDDDDDDDDDDDDDDDDDDDDDDDDDDDDRDDPDPPDDPLLVVLVVLQVVAVLLLVFLPQDPDRCSPVVLVVVLNVDPLSSLLSSLLSVLLVCLLVVHDCVVSVVSVVVSVVSLVVLVVCVVVVHPNDLLSNLVSLLSVLSSCQQNFAFQCVSVVSLLVNQVSLCCVQPVDPDPDPPVRNVQSLCSSLLQQLLLCLLDQLLPPPDDSHDVVSLVVLVVCLVVLHQGRQCGNQSQLSSCSVLLSPLLSLLVDPDDPVHPDDPVSVVSLCVNLCSLVPDANPDPTDPLSRLVNLLSSLLSNLSNLLSCLVVLPDPCVVVSVVSNVVSLVSNVVSVVVRDLLRSNCSNCLSSLLQSLLSDPDPVVLVVSLVSLVSNCNRSSGNLSVLSNVLSVQLNPDPNSCSGSSNSNVSSVVVVTRGTSD

pLDDT: mean 70.09, std 28.28, range [20.16, 98.25]